Protein AF-0000000082329915 (afdb_homodimer)

Sequence (850 aa):
MDEELIDSGDLSIARKSVLPGTGFFLPDTLEEDVEDEQAAAALEGAEVAVVADPDADGLACVALLREAYDDVRNVPEPDAADEDDESDGDEADTPIEATDAADAVDDADADAVAAGLAAEAVDPLEEPEPTPHEVALLPASPHDVEDALARVAEFGDEGIDLYVCDLAPDKYEYVEEELEAALETADRVSWYDHHQWNDEVAQSVRDAGVDLVVGDSDEECSADVVYRSLEYDFSPMYEELAAVTRDHDLWLREDPRSDDLADYAYWTDPAEYVEVVREYGVDLPEWVREFLAERREEKQALIDQALGRAEFREIGGYTVGVTYGRCSQNEVAEGMRERGADASVVVKPAGSASIRGTDEFDRCHEVAGKVNGGGHPKAAGCKPDIYDDMLDFATHWTSRGAVTKQVILDAFREVVADGSEDGDDMDEELIDSGDLSIARKSVLPGTGFFLPDTLEEDVEDEQAAAALEGAEVAVVADPDADGLACVALLREAYDDVRNVPEPDAADEDDESDGDEADTPIEATDAADAVDDADADAVAAGLAAEAVDPLEEPEPTPHEVALLPASPHDVEDALARVAEFGDEGIDLYVCDLAPDKYEYVEEELEAALETADRVSWYDHHQWNDEVAQSVRDAGVDLVVGDSDEECSADVVYRSLEYDFSPMYEELAAVTRDHDLWLREDPRSDDLADYAYWTDPAEYVEVVREYGVDLPEWVREFLAERREEKQALIDQALGRAEFREIGGYTVGVTYGRCSQNEVAEGMRERGADASVVVKPAGSASIRGTDEFDRCHEVAGKVNGGGHPKAAGCKPDIYDDMLDFATHWTSRGAVTKQVILDAFREVVADGSEDGDD

Nearest PDB structures (foldseek):
  6mtz-assembly1_A  TM=4.105E-01  e=7.850E-11  Helicobacter pylori G27
  6mtz-assembly2_B  TM=3.647E-01  e=7.429E-11  Helicobacter pylori G27
  1fdz-assembly1_C  TM=3.682E-01  e=6.324E-01  Escherichia coli
  4kl0-assembly1_A  TM=2.329E-01  e=7.461E-01  Xanthomonas oryzae pv. oryzae KACC 10331
  4p5f-assembly1_A  TM=3.382E-01  e=2.958E+00  Xanthomonas oryzae pv. oryzae KACC 10331

Foldseek 3Di:
DPLVVQDLVPDDLLQNWLAAHSVLPDDPVVLLVLLLQQLLLLQVQAQAEEEFALFLQRLLLLLVVCVQVVKDFDADDQDPPPPPDPPPPPPDPPPPDPPDPLDDPPDCPDVVVSCVVQVSQDDSPDRHHHDSTNYGYRYDALQCSLVSLQSCLVNHAAAHEYEYFAYAHPALVSNVVSPLSSVRRHVAYEYFFADDYDPVNQVVCVVSVYNYDYHHNQPFGRLVRSVVVRPDDDPVLSVQLRVLCRCVSNSVPPDPLNVLSRQLSRNHDSVNSSSQCSVQNSNGDPSSVVVSVVVVVSQVSSLVSFLVQWDWDDALNFIEIETFTDHDPVSSQVVVVVVPHQKYWYAYLSQKIKIAGDPNFQCRQQLQVQAAWGDGRGIIMHGHPPDDDVVSSVCCSVVRNVVVVVSSVVSVNVVSVVVVVVVVD/DPLVVQDLVPDDLLQNWLADHSVLPDDPVVLLVLLLQQLLLLQVQAQAEEEFALFLQRLLLLLLVCVQVVKDFDADDQDPPPPPDPPPPPDPPDPPDPDDPLDDPFDCPPVVVVVVVFASQDDSPDRHHHDSTNYGYRYDALQCSLVSLQSCLVNHAAAHEYEYFAYAHPALVSNVVSPLSSVRRHNAYEYFFADDYDPVNQVVCVVSPYNYDYHHNQPAGRLVRSVVVDPGDDPVLSVQLRVLCRCVSNSVCPDVLNVLSRQLSRHHDSVNSSSQCSVQNSNGDPSSVVVSVVVVVSQVSSLVSFLVQWDWDDALNFIEIETFTDHDPVSNQVVVVVVPGQKYWYAYLSQKIKIAGDPNFQCRQQLQVQAAWGGGRGIIMHGHPPDDDVVSSVCCSVVRNVVVVVSSVVSVNVVSVVVVVVVVD

Secondary structure (DSSP, 8-state):
--GGGG-GGGS-HHHHTTS--GGGGS-HHHHHHHHHHHHHHHHTT-SEEEEE-SSHHHHHHHHHHHHHTTPPP-PPPP-------------------------------STTTTTTTGGGSS-TTSPPPPPS-SEEEEE--TTSHHHHHHHHHHHSPTTEEEEEES---S-GGGTHHHHHHHHHHEEEEEEEE-SPPPHHHHHHHHHTT-EEEE--TTT--HHHHHHHHS-----HHHHHHHHHHHHHHTT----THHHHHHHHHHHS-HHHHHHHHHHHTTS--HHHHHHHHHHHHHHHHHHHHHHHT-EEEEETTEEEEEEESSS-HHHHHHHHHHTT-SEEEEE-TTS-EEEE--SS---HHHHHHHTTEEEETTEEEE--S---SHHHHHHHHHTTSHHHHHHHHHHHHHHHHHHHHHH--/--GGGG-GGGS-HHHHTTS--GGGGS-HHHHHHHHHHHHHHHHTT-SEEEEE-SSHHHHHHHHHHHHHTT----PPPP------------------------------TTHHHHT----TTS-TTSPPPPPS-SEEEEE--TTSHHHHHHHHHHHSPTTEE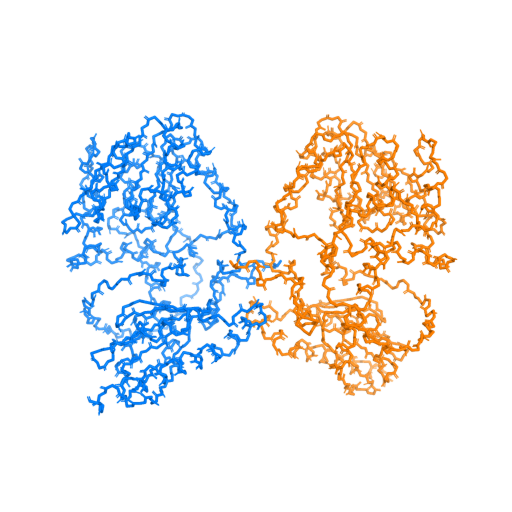EEEES---S-GGGTHHHHHHHHHHEEEEEEEE-SPPPHHHHHHHHHTT-EEEE--TTT--HHHHHHHHS-----HHHHHHHHHHHHHHTT----THHHHHHHHHHHS-HHHHHHHHHHHTTS--HHHHHHHHHHHHHHHHHHHHHHHT-EEEEETTEEEEEEESSS-HHHHHHHHHHTT-SEEEEE-TTS-EEEE--SS---HHHHHHHTTEEEETTEEEE--S---SHHHHHHHHHTTSHHHHHHHHHHHHHHHHHHHHHH--

Organism: NCBI:txid2816475

Structure (mmCIF, N/CA/C/O backbone):
data_AF-0000000082329915-model_v1
#
loop_
_entity.id
_entity.type
_entity.pdbx_description
1 polymer Phosphohydrolase
#
loop_
_atom_site.group_PDB
_atom_site.id
_atom_site.type_symbol
_atom_site.label_atom_id
_atom_site.label_alt_id
_atom_site.label_comp_id
_atom_site.label_asym_id
_atom_site.label_entity_id
_atom_site.label_seq_id
_atom_site.pdbx_PDB_ins_code
_atom_site.Cartn_x
_atom_site.Cartn_y
_atom_site.Cartn_z
_atom_site.occupancy
_atom_site.B_iso_or_equiv
_atom_site.auth_seq_id
_atom_site.auth_comp_id
_atom_site.auth_asym_id
_atom_site.auth_atom_id
_atom_site.pdbx_PDB_model_num
ATOM 1 N N . MET A 1 1 ? -2.35 -3.127 -6.32 1 79.88 1 MET A N 1
ATOM 2 C CA . MET A 1 1 ? -3.621 -2.43 -6.148 1 79.88 1 MET A CA 1
ATOM 3 C C . MET A 1 1 ? -3.711 -1.225 -7.082 1 79.88 1 MET A C 1
ATOM 5 O O . MET A 1 1 ? -2.746 -0.473 -7.223 1 79.88 1 MET A O 1
ATOM 9 N N . ASP A 1 2 ? -4.809 -1.153 -7.758 1 84 2 ASP A N 1
ATOM 10 C CA . ASP A 1 2 ? -5.094 0.047 -8.539 1 84 2 ASP A CA 1
ATOM 11 C C . ASP A 1 2 ? -5.078 1.293 -7.656 1 84 2 ASP A C 1
ATOM 13 O O . ASP A 1 2 ? -5.879 1.411 -6.727 1 84 2 ASP A O 1
ATOM 17 N N . GLU A 1 3 ? -4.145 2.193 -7.957 1 86.5 3 GLU A N 1
ATOM 18 C CA . GLU A 1 3 ? -3.965 3.383 -7.129 1 86.5 3 GLU A CA 1
ATOM 19 C C . GLU A 1 3 ? -5.238 4.227 -7.094 1 86.5 3 GLU A C 1
ATOM 21 O O . GLU A 1 3 ? -5.445 5 -6.16 1 86.5 3 GLU A O 1
ATOM 26 N N . GLU A 1 4 ? -6.02 4.078 -8.109 1 88.44 4 GLU A N 1
ATOM 27 C CA . GLU A 1 4 ? -7.27 4.832 -8.156 1 88.44 4 GLU A CA 1
ATOM 28 C C . GLU A 1 4 ? -8.188 4.449 -7 1 88.44 4 GLU A C 1
ATOM 30 O O . GLU A 1 4 ? -9.016 5.258 -6.566 1 88.44 4 GLU A O 1
ATOM 35 N N . LEU A 1 5 ? -7.965 3.25 -6.449 1 92.56 5 LEU A N 1
ATOM 36 C CA . LEU A 1 5 ? -8.812 2.74 -5.379 1 92.56 5 LEU A CA 1
ATOM 37 C C . LEU A 1 5 ? -8.594 3.525 -4.09 1 92.56 5 LEU A C 1
ATOM 39 O O . LEU A 1 5 ? -9.477 3.572 -3.227 1 92.56 5 LEU A O 1
ATOM 43 N N . ILE A 1 6 ? -7.426 4.125 -4.016 1 91.12 6 ILE A N 1
ATOM 44 C CA . ILE A 1 6 ? -7.098 4.762 -2.744 1 91.12 6 ILE A CA 1
ATOM 45 C C . ILE A 1 6 ? -6.91 6.266 -2.951 1 91.12 6 ILE A C 1
ATOM 47 O O . ILE A 1 6 ? -6.496 6.977 -2.033 1 91.12 6 ILE A O 1
ATOM 51 N N . ASP A 1 7 ? -7.25 6.688 -4.18 1 87.81 7 ASP A N 1
ATOM 52 C CA . ASP A 1 7 ? -7.156 8.117 -4.473 1 87.81 7 ASP A CA 1
ATOM 53 C C . ASP A 1 7 ? -8.312 8.883 -3.832 1 87.81 7 ASP A C 1
ATOM 55 O O . ASP A 1 7 ? -9.453 8.797 -4.289 1 87.81 7 ASP A O 1
ATOM 59 N N . SER A 1 8 ? -8.039 9.641 -2.895 1 82.56 8 SER A N 1
ATOM 60 C CA . SER A 1 8 ? -9.062 10.359 -2.15 1 82.56 8 SER A CA 1
ATOM 61 C C . SER A 1 8 ? -9.562 11.57 -2.936 1 82.56 8 SER A C 1
ATOM 63 O O . SER A 1 8 ? -10.633 12.102 -2.643 1 82.56 8 SER A O 1
ATOM 65 N N . GLY A 1 9 ? -8.812 12.047 -3.895 1 81.81 9 GLY A N 1
ATOM 66 C CA . GLY A 1 9 ? -9.172 13.242 -4.645 1 81.81 9 GLY A CA 1
ATOM 67 C C . GLY A 1 9 ? -10.398 13.047 -5.52 1 81.81 9 GLY A C 1
ATOM 68 O O . GLY A 1 9 ? -11.117 14 -5.809 1 81.81 9 GLY A O 1
ATOM 69 N N . ASP A 1 10 ? -10.719 11.844 -5.875 1 81.75 10 ASP A N 1
ATOM 70 C CA . ASP A 1 10 ? -11.789 11.578 -6.832 1 81.75 10 ASP A CA 1
ATOM 71 C C . ASP A 1 10 ? -13.047 11.086 -6.125 1 81.75 10 ASP A C 1
ATOM 73 O O . ASP A 1 10 ? -14.07 10.836 -6.766 1 81.75 10 ASP A O 1
ATOM 77 N N . LEU A 1 11 ? -12.992 11.109 -4.84 1 91 11 LEU A N 1
ATOM 78 C CA . LEU A 1 11 ? -14.133 10.602 -4.09 1 91 11 LEU A CA 1
ATOM 79 C C . LEU A 1 11 ? -15.203 11.68 -3.934 1 91 11 LEU A C 1
ATOM 81 O O . LEU A 1 11 ? -14.883 12.867 -3.789 1 91 11 LEU A O 1
ATOM 85 N N . SER A 1 12 ? -16.453 11.242 -3.943 1 94.5 12 SER A N 1
ATOM 86 C CA . SER A 1 12 ? -17.531 12.133 -3.514 1 94.5 12 SER A CA 1
ATOM 87 C C . SER A 1 12 ? -17.359 12.531 -2.051 1 94.5 12 SER A C 1
ATOM 89 O O . SER A 1 12 ? -16.672 11.844 -1.288 1 94.5 12 SER A O 1
ATOM 91 N N . ILE A 1 13 ? -17.922 13.648 -1.677 1 94.69 13 ILE A N 1
ATOM 92 C CA . ILE A 1 13 ? -17.844 14.148 -0.308 1 94.69 13 ILE A CA 1
ATOM 93 C C . ILE A 1 13 ? -18.344 13.078 0.661 1 94.69 13 ILE A C 1
ATOM 95 O O . ILE A 1 13 ? -17.734 12.859 1.718 1 94.69 13 ILE A O 1
ATOM 99 N N . ALA A 1 14 ? -19.438 12.414 0.296 1 95.88 14 ALA A N 1
ATOM 100 C CA . ALA A 1 14 ? -20.016 11.375 1.143 1 95.88 14 ALA A CA 1
ATOM 101 C C . ALA A 1 14 ? -19.031 10.242 1.387 1 95.88 14 ALA A C 1
ATOM 103 O O . ALA A 1 14 ? -18.844 9.805 2.525 1 95.88 14 ALA A O 1
ATOM 104 N N . ARG A 1 15 ? -18.375 9.812 0.353 1 95.88 15 ARG A N 1
ATOM 105 C CA . ARG A 1 15 ? -17.438 8.703 0.479 1 95.88 15 ARG A CA 1
ATOM 106 C C . ARG A 1 15 ? -16.125 9.156 1.126 1 95.88 15 ARG A C 1
ATOM 108 O O . ARG A 1 15 ? -15.539 8.43 1.931 1 95.88 15 ARG A O 1
ATOM 115 N N . LYS A 1 16 ? -15.711 10.359 0.757 1 94.88 16 LYS A N 1
ATOM 116 C CA . LYS A 1 16 ? -14.516 10.953 1.362 1 94.88 16 LYS A CA 1
ATOM 117 C C . LYS A 1 16 ? -14.656 11.047 2.879 1 94.88 16 LYS A C 1
ATOM 119 O O . LYS A 1 16 ? -13.68 10.883 3.611 1 94.88 16 LYS A O 1
ATOM 124 N N . SER A 1 17 ? -15.867 11.258 3.357 1 96.88 17 SER A N 1
ATOM 125 C CA . SER A 1 17 ? -16.125 11.477 4.777 1 96.88 17 SER A CA 1
ATOM 126 C C . SER A 1 17 ? -16.031 10.172 5.562 1 96.88 17 SER A C 1
ATOM 128 O O . SER A 1 17 ? -15.93 10.188 6.789 1 96.88 17 SER A O 1
ATOM 130 N N . VAL A 1 18 ? -16.031 8.992 4.859 1 97.56 18 VAL A N 1
ATOM 131 C CA . VAL A 1 18 ? -16.156 7.754 5.625 1 97.56 18 VAL A CA 1
ATOM 132 C C . VAL A 1 18 ? -14.922 6.879 5.391 1 97.56 18 VAL A C 1
ATOM 134 O O . VAL A 1 18 ? -14.812 5.781 5.938 1 97.56 18 VAL A O 1
ATOM 137 N N . LEU A 1 19 ? -13.938 7.324 4.582 1 96.75 19 LEU A N 1
ATOM 138 C CA . LEU A 1 19 ? -12.703 6.602 4.297 1 96.75 19 LEU A CA 1
ATOM 139 C C . LEU A 1 19 ? -11.484 7.41 4.734 1 96.75 19 LEU A C 1
ATOM 141 O O . LEU A 1 19 ? -11.539 8.641 4.789 1 96.75 19 LEU A O 1
ATOM 145 N N . PRO A 1 20 ? -10.438 6.672 5.121 1 95.19 20 PRO A N 1
ATOM 146 C CA . PRO A 1 20 ? -9.195 7.402 5.371 1 95.19 20 PRO A CA 1
ATOM 147 C C . PRO A 1 20 ? -8.57 7.953 4.094 1 95.19 20 PRO A C 1
ATOM 149 O O . PRO A 1 20 ? -9.031 7.652 2.992 1 95.19 20 PRO A O 1
ATOM 152 N N . GLY A 1 21 ? -7.617 8.852 4.266 1 91.38 21 GLY A N 1
ATOM 153 C CA . GLY A 1 21 ? -6.895 9.391 3.125 1 91.38 21 GLY A CA 1
ATOM 154 C C . GLY A 1 21 ? -5.938 8.391 2.498 1 91.38 21 GLY A C 1
ATOM 155 O O . GLY A 1 21 ? -5.715 7.312 3.043 1 91.38 21 GLY A O 1
ATOM 156 N N . THR A 1 22 ? -5.367 8.734 1.358 1 88.94 22 THR A N 1
ATOM 157 C CA . THR A 1 22 ? -4.477 7.891 0.568 1 88.94 22 THR A CA 1
ATOM 158 C C . THR A 1 22 ? -3.307 7.398 1.413 1 88.94 22 THR A C 1
ATOM 160 O O . THR A 1 22 ? -2.887 6.246 1.288 1 88.94 22 THR A O 1
ATOM 163 N N . GLY A 1 23 ? -2.785 8.289 2.297 1 87.38 23 GLY A N 1
ATOM 164 C CA . GLY A 1 23 ? -1.623 7.953 3.105 1 87.38 23 GLY A CA 1
ATOM 165 C C . GLY A 1 23 ? -1.855 6.77 4.023 1 87.38 23 GLY A C 1
ATOM 166 O O . GLY A 1 23 ? -0.917 6.047 4.363 1 87.38 23 GLY A O 1
ATOM 167 N N . PHE A 1 24 ? -3.072 6.488 4.352 1 92.06 24 PHE A N 1
ATOM 168 C CA . PHE A 1 24 ? -3.418 5.375 5.227 1 92.06 24 PHE A CA 1
ATOM 169 C C . PHE A 1 24 ? -3.064 4.043 4.578 1 92.06 24 PHE A C 1
ATOM 171 O O . PHE A 1 24 ? -2.707 3.086 5.266 1 92.06 24 PHE A O 1
ATOM 178 N N . PHE A 1 25 ? -3.178 4.012 3.342 1 91.31 25 PHE A N 1
ATOM 179 C CA . PHE A 1 25 ? -3.096 2.746 2.623 1 91.31 25 PHE A CA 1
ATOM 180 C C . PHE A 1 25 ? -1.666 2.467 2.178 1 91.31 25 PHE A C 1
ATOM 182 O O . PHE A 1 25 ? -1.396 1.446 1.539 1 91.31 25 PHE A O 1
ATOM 189 N N . LEU A 1 26 ? -0.802 3.289 2.479 1 87.81 26 LEU A N 1
ATOM 190 C CA . LEU A 1 26 ? 0.6 3.08 2.135 1 87.81 26 LEU A CA 1
ATOM 191 C C . LEU A 1 26 ? 1.368 2.488 3.311 1 87.81 26 LEU A C 1
ATOM 193 O O . LEU A 1 26 ? 1.384 3.066 4.402 1 87.81 26 LEU A O 1
ATOM 197 N N . PRO A 1 27 ? 1.946 1.366 3.041 1 86.94 27 PRO A N 1
ATOM 198 C CA . PRO A 1 27 ? 2.77 0.795 4.109 1 86.94 27 PRO A CA 1
ATOM 199 C C . PRO A 1 27 ? 3.869 1.744 4.578 1 86.94 27 PRO A C 1
ATOM 201 O O . PRO A 1 27 ? 4.461 2.461 3.768 1 86.94 27 PRO A O 1
ATOM 204 N N . ASP A 1 28 ? 4.188 1.695 5.832 1 84.62 28 ASP A N 1
ATOM 205 C CA . ASP A 1 28 ? 5.129 2.627 6.441 1 84.62 28 ASP A CA 1
ATOM 206 C C . ASP A 1 28 ? 6.504 2.533 5.781 1 84.62 28 ASP A C 1
ATOM 208 O O . ASP A 1 28 ? 7.145 3.555 5.527 1 84.62 28 ASP A O 1
ATOM 212 N N . THR A 1 29 ? 6.938 1.317 5.52 1 81.94 29 THR A N 1
ATOM 213 C CA . THR A 1 29 ? 8.242 1.113 4.906 1 81.94 29 THR A CA 1
ATOM 214 C C . THR A 1 29 ? 8.297 1.748 3.52 1 81.94 29 THR A C 1
ATOM 216 O O . THR A 1 29 ? 9.312 2.338 3.139 1 81.94 29 THR A O 1
ATOM 219 N N . LEU A 1 30 ? 7.23 1.647 2.869 1 81.75 30 LEU A N 1
ATOM 220 C CA . LEU A 1 30 ? 7.188 2.215 1.526 1 81.75 30 LEU A CA 1
ATOM 221 C C . LEU A 1 30 ? 7.113 3.738 1.582 1 81.75 30 LEU A C 1
ATOM 223 O O . LEU A 1 30 ? 7.711 4.422 0.747 1 81.75 30 LEU A O 1
ATOM 227 N N . GLU A 1 31 ? 6.41 4.219 2.506 1 83.62 31 GLU A N 1
ATOM 228 C CA . GLU A 1 31 ? 6.359 5.664 2.691 1 83.62 31 GLU A CA 1
ATOM 229 C C . GLU A 1 31 ? 7.75 6.234 2.961 1 83.62 31 GLU A C 1
ATOM 231 O O . GLU A 1 31 ? 8.109 7.281 2.42 1 83.62 31 GLU A O 1
ATOM 236 N N . GLU A 1 32 ? 8.5 5.562 3.773 1 84.62 32 GLU A N 1
ATOM 237 C CA . GLU A 1 32 ? 9.859 5.996 4.078 1 84.62 32 GLU A CA 1
ATOM 238 C C . GLU A 1 32 ? 10.734 5.996 2.826 1 84.62 32 GLU A C 1
ATOM 240 O O . GLU A 1 32 ? 11.531 6.91 2.623 1 84.62 32 GLU A O 1
ATOM 245 N N . ASP A 1 33 ? 10.562 4.988 2.029 1 83 33 ASP A N 1
ATOM 246 C CA . ASP A 1 33 ? 11.32 4.902 0.786 1 83 33 ASP A CA 1
ATOM 247 C C . ASP A 1 33 ? 10.977 6.062 -0.148 1 83 33 ASP A C 1
ATOM 249 O O . ASP A 1 33 ? 11.867 6.629 -0.79 1 83 33 ASP A O 1
ATOM 253 N N . VAL A 1 34 ? 9.719 6.336 -0.149 1 83.75 34 VAL A N 1
ATOM 254 C CA . VAL A 1 34 ? 9.266 7.434 -0.999 1 83.75 34 VAL A CA 1
ATOM 255 C C . VAL A 1 34 ? 9.844 8.75 -0.496 1 83.75 34 VAL A C 1
ATOM 257 O O . VAL A 1 34 ? 10.297 9.578 -1.289 1 83.75 34 VAL A O 1
ATOM 260 N N . GLU A 1 35 ? 9.805 8.898 0.736 1 88.38 35 GLU A N 1
ATOM 261 C CA . GLU A 1 35 ? 10.352 10.117 1.322 1 88.38 35 GLU A CA 1
ATOM 262 C C . GLU A 1 35 ? 11.844 10.242 1.057 1 88.38 35 GLU A C 1
ATOM 264 O O . GLU A 1 35 ? 12.352 11.344 0.818 1 88.38 35 GLU A O 1
ATOM 269 N N . ASP A 1 36 ? 12.57 9.133 1.124 1 90 36 ASP A N 1
ATOM 270 C CA . ASP A 1 36 ? 13.992 9.133 0.809 1 90 36 ASP A CA 1
ATOM 271 C C . ASP A 1 36 ? 14.234 9.547 -0.642 1 90 36 ASP A C 1
ATOM 273 O O . ASP A 1 36 ? 15.125 10.352 -0.922 1 90 36 ASP A O 1
ATOM 277 N N . GLU A 1 37 ? 13.438 8.977 -1.464 1 86.75 37 GLU A N 1
ATOM 278 C CA . GLU A 1 37 ? 13.586 9.297 -2.881 1 86.75 37 GLU A CA 1
ATOM 279 C C . GLU A 1 37 ? 13.281 10.766 -3.15 1 86.75 37 GLU A C 1
ATOM 281 O O . GLU A 1 37 ? 13.953 11.406 -3.961 1 86.75 37 GLU A O 1
ATOM 286 N N . GLN A 1 38 ? 12.242 11.234 -2.521 1 90.25 38 GLN A N 1
ATOM 287 C CA . GLN A 1 38 ? 11.883 12.641 -2.672 1 90.25 38 GLN A CA 1
ATOM 288 C C . GLN A 1 38 ? 12.992 13.555 -2.16 1 90.25 38 GLN A C 1
ATOM 290 O O . GLN A 1 38 ? 13.312 14.562 -2.789 1 90.25 38 GLN A O 1
ATOM 295 N N . ALA A 1 39 ? 13.578 13.203 -1.067 1 94.19 39 ALA A N 1
ATOM 296 C CA . ALA A 1 39 ? 14.672 13.992 -0.498 1 94.19 39 ALA A CA 1
ATOM 297 C C . ALA A 1 39 ? 15.898 13.977 -1.414 1 94.19 39 ALA A C 1
ATOM 299 O O . ALA A 1 39 ? 16.516 15.016 -1.648 1 94.19 39 ALA A O 1
ATOM 300 N N . ALA A 1 40 ? 16.188 12.789 -1.901 1 93.56 40 ALA A N 1
ATOM 301 C CA . ALA A 1 40 ? 17.328 12.664 -2.814 1 93.56 40 ALA A CA 1
ATOM 302 C C . ALA A 1 40 ? 17.125 13.539 -4.055 1 93.56 40 ALA A C 1
ATOM 304 O O . ALA A 1 40 ? 18.062 14.227 -4.488 1 93.56 40 ALA A O 1
ATOM 305 N N . ALA A 1 41 ? 15.969 13.484 -4.57 1 92 41 ALA A N 1
ATOM 306 C CA . ALA A 1 41 ? 15.656 14.281 -5.758 1 92 41 ALA A CA 1
ATOM 307 C C . ALA A 1 41 ? 15.75 15.773 -5.453 1 92 41 ALA A C 1
ATOM 309 O O . ALA A 1 41 ? 16.266 16.547 -6.262 1 92 41 ALA A O 1
ATOM 310 N N . ALA A 1 42 ? 15.219 16.203 -4.336 1 94.19 42 ALA A N 1
ATOM 311 C CA . ALA A 1 42 ? 15.219 17.609 -3.945 1 94.19 42 ALA A CA 1
ATOM 312 C C . ALA A 1 42 ? 16.641 18.125 -3.715 1 94.19 42 ALA A C 1
ATOM 314 O O . ALA A 1 42 ? 16.953 19.281 -4.02 1 94.19 42 ALA A O 1
ATOM 315 N N . LEU A 1 43 ? 17.531 17.219 -3.23 1 96.5 43 LEU A N 1
ATOM 316 C CA . LEU A 1 43 ? 18.859 17.641 -2.795 1 96.5 43 LEU A CA 1
ATOM 317 C C . LEU A 1 43 ? 19.859 17.531 -3.938 1 96.5 43 LEU A C 1
ATOM 319 O O . LEU A 1 43 ? 20.984 18.062 -3.842 1 96.5 43 LEU A O 1
ATOM 323 N N . GLU A 1 44 ? 19.422 16.828 -4.945 1 93.44 44 GLU A N 1
ATOM 324 C CA . GLU A 1 44 ? 20.328 16.688 -6.074 1 93.44 44 GLU A CA 1
ATOM 325 C C . GLU A 1 44 ? 20.734 18.047 -6.637 1 93.44 44 GLU A C 1
ATOM 327 O O . GLU A 1 44 ? 19.891 18.781 -7.168 1 93.44 44 GLU A O 1
ATOM 332 N N . GLY A 1 45 ? 21.969 18.406 -6.516 1 92.94 45 GLY A N 1
ATOM 333 C CA . GLY A 1 45 ? 22.484 19.656 -7.051 1 92.94 45 GLY A CA 1
ATOM 334 C C . GLY A 1 45 ? 22.172 20.859 -6.172 1 92.94 45 GLY A C 1
ATOM 335 O O . GLY A 1 45 ? 22.422 22 -6.551 1 92.94 45 GLY A O 1
ATOM 336 N N . ALA A 1 46 ? 21.641 20.672 -5.012 1 96.19 46 ALA A N 1
ATOM 337 C CA . ALA A 1 46 ? 21.281 21.766 -4.109 1 96.19 46 ALA A CA 1
ATOM 338 C C . ALA A 1 46 ? 22.5 22.312 -3.396 1 96.19 46 ALA A C 1
ATOM 340 O O . ALA A 1 46 ? 23.406 21.562 -3.02 1 96.19 46 ALA A O 1
ATOM 341 N N . GLU A 1 47 ? 22.516 23.578 -3.193 1 97.19 47 GLU A N 1
ATOM 342 C CA . GLU A 1 47 ? 23.578 24.234 -2.426 1 97.19 47 GLU A CA 1
ATOM 343 C C . GLU A 1 47 ? 23.141 24.484 -0.982 1 97.19 47 GLU A C 1
ATOM 345 O O . GLU A 1 47 ? 23.984 24.641 -0.094 1 97.19 47 GLU A O 1
ATOM 350 N N . VAL A 1 48 ? 21.891 24.578 -0.861 1 98.25 48 VAL A N 1
ATOM 351 C CA . VAL A 1 48 ? 21.281 24.828 0.444 1 98.25 48 VAL A CA 1
ATOM 352 C C . VAL A 1 48 ? 20.172 23.828 0.705 1 98.25 48 VAL A C 1
ATOM 354 O O . VAL A 1 48 ? 19.406 23.484 -0.2 1 98.25 48 VAL A O 1
ATOM 357 N N . ALA A 1 49 ? 20.094 23.25 1.891 1 98.5 49 ALA A N 1
ATOM 358 C CA . ALA A 1 49 ? 18.969 22.438 2.363 1 98.5 49 ALA A CA 1
ATOM 359 C C . ALA A 1 49 ? 18.219 23.125 3.492 1 98.5 49 ALA A C 1
ATOM 361 O O . ALA A 1 49 ? 18.844 23.656 4.418 1 98.5 49 ALA A O 1
ATOM 362 N N . VAL A 1 50 ? 16.953 23.172 3.416 1 98.75 50 VAL A N 1
ATOM 363 C CA . VAL A 1 50 ? 16.125 23.734 4.477 1 98.75 50 VAL A CA 1
ATOM 364 C C . VAL A 1 50 ? 15.164 22.672 5.008 1 98.75 50 VAL A C 1
ATOM 366 O O . VAL A 1 50 ? 14.242 22.25 4.305 1 98.75 50 VAL A O 1
ATOM 369 N N . VAL A 1 51 ? 15.367 22.219 6.195 1 98.62 51 VAL A N 1
ATOM 370 C CA . VAL A 1 51 ? 14.422 21.375 6.918 1 98.62 51 VAL A CA 1
ATOM 371 C C . VAL A 1 51 ? 13.406 22.25 7.648 1 98.62 51 VAL A C 1
ATOM 373 O O . VAL A 1 51 ? 13.766 22.984 8.562 1 98.62 51 VAL A O 1
ATOM 376 N N . ALA A 1 52 ? 12.164 22.156 7.273 1 98.5 52 ALA A N 1
ATOM 377 C CA . ALA A 1 52 ? 11.195 23.109 7.828 1 98.5 52 ALA A CA 1
ATOM 378 C C . ALA A 1 52 ? 9.852 22.438 8.078 1 98.5 52 ALA A C 1
ATOM 380 O O . ALA A 1 52 ? 9.477 21.5 7.379 1 98.5 52 ALA A O 1
ATOM 381 N N . ASP A 1 53 ? 9.18 22.859 9.141 1 97.44 53 ASP A N 1
ATOM 382 C CA . ASP A 1 53 ? 7.777 22.5 9.336 1 97.44 53 ASP A CA 1
ATOM 383 C C . ASP A 1 53 ? 6.914 23.016 8.188 1 97.44 53 ASP A C 1
ATOM 385 O O . ASP A 1 53 ? 6.984 24.188 7.832 1 97.44 53 ASP A O 1
ATOM 389 N N . PRO A 1 54 ? 6.16 22.141 7.566 1 96.56 54 PRO A N 1
ATOM 390 C CA . PRO A 1 54 ? 5.426 22.562 6.371 1 96.56 54 PRO A CA 1
ATOM 391 C C . PRO A 1 54 ? 4.113 23.266 6.707 1 96.56 54 PRO A C 1
ATOM 393 O O . PRO A 1 54 ? 3.078 22.969 6.109 1 96.56 54 PRO A O 1
ATOM 396 N N . ASP A 1 55 ? 4.086 24.172 7.648 1 96.44 55 ASP A N 1
ATOM 397 C CA . ASP A 1 55 ? 3.006 25.141 7.855 1 96.44 55 ASP A CA 1
ATOM 398 C C . ASP A 1 55 ? 3.383 26.516 7.316 1 96.44 55 ASP A C 1
ATOM 400 O O . ASP A 1 55 ? 4.422 26.672 6.672 1 96.44 55 ASP A O 1
ATOM 404 N N . ALA A 1 56 ? 2.508 27.469 7.488 1 98.06 56 ALA A N 1
ATOM 405 C CA . ALA A 1 56 ? 2.727 28.781 6.891 1 98.06 56 ALA A CA 1
ATOM 406 C C . ALA A 1 56 ? 4.02 29.422 7.406 1 98.06 56 ALA A C 1
ATOM 408 O O . ALA A 1 56 ? 4.773 30.016 6.641 1 98.06 56 ALA A O 1
ATOM 409 N N . ASP A 1 57 ? 4.262 29.25 8.68 1 98.44 57 ASP A N 1
ATOM 410 C CA . ASP A 1 57 ? 5.438 29.859 9.305 1 98.44 57 ASP A CA 1
ATOM 411 C C . ASP A 1 57 ? 6.723 29.234 8.766 1 98.44 57 ASP A C 1
ATOM 413 O O . ASP A 1 57 ? 7.598 29.953 8.266 1 98.44 57 ASP A O 1
ATOM 417 N N . GLY A 1 58 ? 6.809 27.875 8.82 1 98.56 58 GLY A N 1
ATOM 418 C CA . GLY A 1 58 ? 7.992 27.203 8.297 1 98.56 58 GLY A CA 1
ATOM 419 C C . GLY A 1 58 ? 8.211 27.453 6.816 1 98.56 58 GLY A C 1
ATOM 420 O O . GLY A 1 58 ? 9.344 27.641 6.379 1 98.56 58 GLY A O 1
ATOM 421 N N . LEU A 1 59 ? 7.195 27.469 6.07 1 98.56 59 LEU A N 1
ATOM 422 C CA . LEU A 1 59 ? 7.316 27.641 4.629 1 98.56 59 LEU A CA 1
ATOM 423 C C . LEU A 1 59 ? 7.66 29.078 4.277 1 98.56 59 LEU A C 1
ATOM 425 O O . LEU A 1 59 ? 8.305 29.344 3.26 1 98.56 59 LEU A O 1
ATOM 429 N N . ALA A 1 60 ? 7.203 30.047 5.09 1 98.75 60 ALA A N 1
ATOM 430 C CA . ALA A 1 60 ? 7.637 31.422 4.91 1 98.75 60 ALA A CA 1
ATOM 431 C C . ALA A 1 60 ? 9.148 31.547 5.09 1 98.75 60 ALA A C 1
ATOM 433 O O . ALA A 1 60 ? 9.797 32.344 4.391 1 98.75 60 ALA A O 1
ATOM 434 N N . CYS A 1 61 ? 9.695 30.812 6.051 1 98.81 61 CYS A N 1
ATOM 435 C CA . CYS A 1 61 ? 11.148 30.781 6.219 1 98.81 61 CYS A CA 1
ATOM 436 C C . CYS A 1 61 ? 11.836 30.359 4.93 1 98.81 61 CYS A C 1
ATOM 438 O O . CYS A 1 61 ? 12.828 30.969 4.52 1 98.81 61 CYS A O 1
ATOM 440 N N . VAL A 1 62 ? 11.297 29.312 4.332 1 98.62 62 VAL A N 1
ATOM 441 C CA . VAL A 1 62 ? 11.867 28.781 3.096 1 98.62 62 VAL A CA 1
ATOM 442 C C . VAL A 1 62 ? 11.812 29.844 2.008 1 98.62 62 VAL A C 1
ATOM 444 O O . VAL A 1 62 ? 12.773 30.031 1.256 1 98.62 62 VAL A O 1
ATOM 447 N N . ALA A 1 63 ? 10.711 30.562 1.902 1 98.56 63 ALA A N 1
ATOM 448 C CA . ALA A 1 63 ? 10.562 31.641 0.921 1 98.56 63 ALA A CA 1
ATOM 449 C C . ALA A 1 63 ? 11.625 32.719 1.115 1 98.56 63 ALA A C 1
ATOM 451 O O . ALA A 1 63 ? 12.227 33.188 0.147 1 98.56 63 ALA A O 1
ATOM 452 N N . LEU A 1 64 ? 11.852 33.125 2.332 1 98.69 64 LEU A N 1
ATOM 453 C CA . LEU A 1 64 ? 12.852 34.156 2.652 1 98.69 64 LEU A CA 1
ATOM 454 C C . LEU A 1 64 ? 14.25 33.656 2.275 1 98.69 64 LEU A C 1
ATOM 456 O O . LEU A 1 64 ? 15.039 34.438 1.703 1 98.69 64 LEU A O 1
ATOM 460 N N . LEU A 1 65 ? 14.539 32.406 2.578 1 98.56 65 LEU A N 1
ATOM 461 C CA . LEU A 1 65 ? 15.852 31.844 2.258 1 98.56 65 LEU A CA 1
ATOM 462 C C . LEU A 1 65 ? 16.047 31.781 0.748 1 98.56 65 LEU A C 1
ATOM 464 O O . LEU A 1 65 ? 17.125 32.125 0.248 1 98.56 65 LEU A O 1
ATOM 468 N N . ARG A 1 66 ? 15.023 31.281 0.046 1 98.12 66 ARG A N 1
ATOM 469 C CA . ARG A 1 66 ? 15.133 31.25 -1.408 1 98.12 66 ARG A CA 1
ATOM 470 C C . ARG A 1 66 ? 15.367 32.656 -1.978 1 98.12 66 ARG A C 1
ATOM 472 O O . ARG A 1 66 ? 16.125 32.812 -2.943 1 98.12 66 ARG A O 1
ATOM 479 N N . GLU A 1 67 ? 14.727 33.656 -1.399 1 97.69 67 GLU A N 1
ATOM 480 C CA . GLU A 1 67 ? 14.953 35.031 -1.834 1 97.69 67 GLU A CA 1
ATOM 481 C C . GLU A 1 67 ? 16.375 35.5 -1.551 1 97.69 67 GLU A C 1
ATOM 483 O O . GLU A 1 67 ? 17.047 36.062 -2.418 1 97.69 67 GLU A O 1
ATOM 488 N N . ALA A 1 68 ? 16.891 35.25 -0.402 1 97.5 68 ALA A N 1
ATOM 489 C CA . ALA A 1 68 ? 18.219 35.688 0.029 1 97.5 68 ALA A CA 1
ATOM 490 C C . ALA A 1 68 ? 19.312 35.031 -0.815 1 97.5 68 ALA A C 1
ATOM 492 O O . ALA A 1 68 ? 20.344 35.656 -1.068 1 97.5 68 ALA A O 1
ATOM 493 N N . TYR A 1 69 ? 19.078 33.781 -1.252 1 96.94 69 TYR A N 1
ATOM 494 C CA . TYR A 1 69 ? 20.062 33.062 -2.039 1 96.94 69 TYR A CA 1
ATOM 495 C C . TYR A 1 69 ? 19.828 33.25 -3.531 1 96.94 69 TYR A C 1
ATOM 497 O O . TYR A 1 69 ? 20.469 32.594 -4.359 1 96.94 69 TYR A O 1
ATOM 505 N N . ASP A 1 70 ? 18.891 34.125 -3.85 1 96 70 ASP A N 1
ATOM 506 C CA . ASP A 1 70 ? 18.562 34.469 -5.23 1 96 70 ASP A CA 1
ATOM 507 C C . ASP A 1 70 ? 18.219 33.219 -6.035 1 96 70 ASP A C 1
ATOM 509 O O . ASP A 1 70 ? 18.766 33 -7.121 1 96 70 ASP A O 1
ATOM 513 N N . ASP A 1 71 ? 17.438 32.312 -5.414 1 96.81 71 ASP A N 1
ATOM 514 C CA . ASP A 1 71 ? 17.031 31.062 -6.043 1 96.81 71 ASP A CA 1
ATOM 515 C C . ASP A 1 71 ? 16.062 31.312 -7.195 1 96.81 71 ASP A C 1
ATOM 517 O O . ASP A 1 71 ? 15.453 32.375 -7.277 1 96.81 71 ASP A O 1
ATOM 521 N N . VAL A 1 72 ? 15.922 30.297 -8.039 1 95.38 72 VAL A N 1
ATOM 522 C CA . VAL A 1 72 ? 15.031 30.422 -9.195 1 95.38 72 VAL A CA 1
ATOM 523 C C . VAL A 1 72 ? 13.578 30.516 -8.719 1 95.38 72 VAL A C 1
ATOM 525 O O . VAL A 1 72 ? 13.242 30.047 -7.633 1 95.38 72 VAL A O 1
ATOM 528 N N . ARG A 1 73 ? 12.781 31.266 -9.477 1 92.56 73 ARG A N 1
ATOM 529 C CA . ARG A 1 73 ? 11.344 31.344 -9.211 1 92.56 73 ARG A CA 1
ATOM 530 C C . ARG A 1 73 ? 10.555 30.5 -10.203 1 92.56 73 ARG A C 1
ATOM 532 O O . ARG A 1 73 ? 10.688 30.672 -11.422 1 92.56 73 ARG A O 1
ATOM 539 N N . ASN A 1 74 ? 9.836 29.484 -9.703 1 90 74 ASN A N 1
ATOM 540 C CA . ASN A 1 74 ? 8.992 28.609 -10.5 1 90 74 ASN A CA 1
ATOM 541 C C . ASN A 1 74 ? 7.523 28.719 -10.086 1 90 74 ASN A C 1
ATOM 543 O O . ASN A 1 74 ? 6.973 27.812 -9.469 1 90 74 ASN A O 1
ATOM 547 N N . VAL A 1 75 ? 6.844 29.781 -10.477 1 89.94 75 VAL A N 1
ATOM 548 C CA . VAL A 1 75 ? 5.48 30.078 -10.055 1 89.94 75 VAL A CA 1
ATOM 549 C C . VAL A 1 75 ? 4.492 29.234 -10.852 1 89.94 75 VAL A C 1
ATOM 551 O O . VAL A 1 75 ? 4.551 29.188 -12.078 1 89.94 75 VAL A O 1
ATOM 554 N N . PRO A 1 76 ? 3.682 28.453 -10.141 1 86.44 76 PRO A N 1
ATOM 555 C CA . PRO A 1 76 ? 2.699 27.625 -10.859 1 86.44 76 PRO A CA 1
ATOM 556 C C . PRO A 1 76 ? 1.729 28.469 -11.688 1 86.44 76 PRO A C 1
ATOM 558 O O . PRO A 1 76 ? 1.459 29.625 -11.352 1 86.44 76 PRO A O 1
ATOM 561 N N . GLU A 1 77 ? 1.374 27.891 -12.852 1 79.5 77 GLU A N 1
ATOM 562 C CA . GLU A 1 77 ? 0.368 28.531 -13.695 1 79.5 77 GLU A CA 1
ATOM 563 C C . GLU A 1 77 ? -1.037 28.047 -13.328 1 79.5 77 GLU A C 1
ATOM 565 O O . GLU A 1 77 ? -1.233 26.891 -12.969 1 79.5 77 GLU A O 1
ATOM 570 N N . PRO A 1 78 ? -1.962 29.031 -13.289 1 73.5 78 PRO A N 1
ATOM 571 C CA . PRO A 1 78 ? -3.338 28.625 -12.992 1 73.5 78 PRO A CA 1
ATOM 572 C C . PRO A 1 78 ? -3.861 27.562 -13.953 1 73.5 78 PRO A C 1
ATOM 574 O O . PRO A 1 78 ? -3.463 27.531 -15.125 1 73.5 78 PRO A O 1
ATOM 577 N N . ASP A 1 79 ? -4.316 26.438 -13.5 1 57.75 79 ASP A N 1
ATOM 578 C CA . ASP A 1 79 ? -4.926 25.453 -14.391 1 57.75 79 ASP A CA 1
ATOM 579 C C . ASP A 1 79 ? -5.895 26.109 -15.367 1 57.75 79 ASP A C 1
ATOM 581 O O . ASP A 1 79 ? -6.738 26.922 -14.961 1 57.75 79 ASP A O 1
ATOM 585 N N . ALA A 1 80 ? -5.789 26.219 -16.578 1 41.81 80 ALA A N 1
ATOM 586 C CA . ALA A 1 80 ? -6.82 26.609 -17.531 1 41.81 80 ALA A CA 1
ATOM 587 C C . ALA A 1 80 ? -8.133 25.875 -17.25 1 41.81 80 ALA A C 1
ATOM 589 O O . ALA A 1 80 ? -8.18 24.656 -17.219 1 41.81 80 ALA A O 1
ATOM 590 N N . ALA A 1 81 ? -9.062 26.297 -16.484 1 37.03 81 ALA A N 1
ATOM 591 C CA . ALA A 1 81 ? -10.422 25.75 -16.438 1 37.03 81 ALA A CA 1
ATOM 592 C C . ALA A 1 81 ? -10.883 25.297 -17.812 1 37.03 81 ALA A C 1
ATOM 594 O O . ALA A 1 81 ? -10.625 25.953 -18.812 1 37.03 81 ALA A O 1
ATOM 595 N N . ASP A 1 82 ? -11.156 24.062 -18.109 1 33.53 82 ASP A N 1
ATOM 596 C CA . ASP A 1 82 ? -12.164 23.797 -19.125 1 33.53 82 ASP A CA 1
ATOM 597 C C . ASP A 1 82 ? -13.398 24.672 -18.922 1 33.53 82 ASP A C 1
ATOM 599 O O . ASP A 1 82 ? -13.953 24.734 -17.828 1 33.53 82 ASP A O 1
ATOM 603 N N . GLU A 1 83 ? -13.648 25.719 -19.688 1 32.12 83 GLU A N 1
ATOM 604 C CA . GLU A 1 83 ? -14.812 26.578 -19.891 1 32.12 83 GLU A CA 1
ATOM 605 C C . GLU A 1 83 ? -16.094 25.766 -19.938 1 32.12 83 GLU A C 1
ATOM 607 O O . GLU A 1 83 ? -16.703 25.609 -21 1 32.12 83 GLU A O 1
ATOM 612 N N . ASP A 1 84 ? -16.312 24.516 -19.516 1 28.97 84 ASP A N 1
ATOM 613 C CA . ASP A 1 84 ? -17.688 24.109 -19.781 1 28.97 84 ASP A CA 1
ATOM 614 C C . ASP A 1 84 ? -18.688 25.094 -19.172 1 28.97 84 ASP A C 1
ATOM 616 O O . ASP A 1 84 ? -18.312 25.891 -18.312 1 28.97 84 ASP A O 1
ATOM 620 N N . ASP A 1 85 ? -20.125 24.875 -19.5 1 28.09 85 ASP A N 1
ATOM 621 C CA . ASP A 1 85 ? -21.406 25.562 -19.547 1 28.09 85 ASP A CA 1
ATOM 622 C C . ASP A 1 85 ? -21.844 26.016 -18.156 1 28.09 85 ASP A C 1
ATOM 624 O O . ASP A 1 85 ? -21.875 25.219 -17.219 1 28.09 85 ASP A O 1
ATOM 628 N N . GLU A 1 86 ? -21.719 27.297 -17.828 1 28.66 86 GLU A N 1
ATOM 629 C CA . GLU A 1 86 ? -22.219 28.219 -16.812 1 28.66 86 GLU A CA 1
ATOM 630 C C . GLU A 1 86 ? -23.719 28.031 -16.578 1 28.66 86 GLU A C 1
ATOM 632 O O . GLU A 1 86 ? -24.531 28.547 -17.328 1 28.66 86 GLU A O 1
ATOM 637 N N . SER A 1 87 ? -24.234 26.703 -16.297 1 25.2 87 SER A N 1
ATOM 638 C CA . SER A 1 87 ? -25.656 26.875 -15.969 1 25.2 87 SER A CA 1
ATOM 639 C C . SER A 1 87 ? -25.844 27.812 -14.781 1 25.2 87 SER A C 1
ATOM 641 O O . SER A 1 87 ? -25 27.859 -13.883 1 25.2 87 SER A O 1
ATOM 643 N N . ASP A 1 88 ? -26.719 28.812 -14.906 1 25.58 88 ASP A N 1
ATOM 644 C CA . ASP A 1 88 ? -27.203 30.031 -14.273 1 25.58 88 ASP A CA 1
ATOM 645 C C . ASP A 1 88 ? -27.781 29.75 -12.891 1 25.58 88 ASP A C 1
ATOM 647 O O . ASP A 1 88 ? -28.453 30.594 -12.305 1 25.58 88 ASP A O 1
ATOM 651 N N . GLY A 1 89 ? -27.484 28.656 -12.133 1 21.88 89 GLY A N 1
ATOM 652 C CA . GLY A 1 89 ? -28.391 28.609 -11 1 21.88 89 GLY A CA 1
ATOM 653 C C . GLY A 1 89 ? -28.172 29.719 -9.992 1 21.88 89 GLY A C 1
ATOM 654 O O . GLY A 1 89 ? -27.016 30.062 -9.695 1 21.88 89 GLY A O 1
ATOM 655 N N . ASP A 1 90 ? -29.016 30.75 -9.914 1 23.05 90 ASP A N 1
ATOM 656 C CA . ASP A 1 90 ? -29.234 31.984 -9.164 1 23.05 90 ASP A CA 1
ATOM 657 C C . ASP A 1 90 ? -29.266 31.719 -7.66 1 23.05 90 ASP A C 1
ATOM 659 O O . ASP A 1 90 ? -29.656 32.594 -6.883 1 23.05 90 ASP A O 1
ATOM 663 N N . GLU A 1 91 ? -28.875 30.594 -7.18 1 20.94 91 GLU A N 1
ATOM 664 C CA . GLU A 1 91 ? -29.406 30.609 -5.82 1 20.94 91 GLU A CA 1
ATOM 665 C C . GLU A 1 91 ? -28.719 31.688 -4.973 1 20.94 91 GLU A C 1
ATOM 667 O O . GLU A 1 91 ? -27.562 32.031 -5.219 1 20.94 91 GLU A O 1
ATOM 672 N N . ALA A 1 92 ? -29.531 32.406 -4.195 1 22.78 92 ALA A N 1
ATOM 673 C CA . ALA A 1 92 ? -29.516 33.531 -3.244 1 22.78 92 ALA A CA 1
ATOM 674 C C . ALA A 1 92 ? -28.578 33.219 -2.076 1 22.78 92 ALA A C 1
ATOM 676 O O . ALA A 1 92 ? -28.766 32.25 -1.358 1 22.78 92 ALA A O 1
ATOM 677 N N . ASP A 1 93 ? -27.188 33.594 -2.102 1 20.08 93 ASP A N 1
ATOM 678 C CA . ASP A 1 93 ? -26.094 33.375 -1.165 1 20.08 93 ASP A CA 1
ATOM 679 C C . ASP A 1 93 ? -26.266 34.219 0.089 1 20.08 93 ASP A C 1
ATOM 681 O O . ASP A 1 93 ? -26.141 35.469 0.033 1 20.08 93 ASP A O 1
ATOM 685 N N . THR A 1 94 ? -27.328 33.938 0.94 1 22.06 94 THR A N 1
ATOM 686 C CA . THR A 1 94 ? -27.422 34.75 2.141 1 22.06 94 THR A CA 1
ATOM 687 C C . THR A 1 94 ? -26.156 34.625 2.982 1 22.06 94 THR A C 1
ATOM 689 O O . THR A 1 94 ? -25.672 33.531 3.227 1 22.06 94 THR A O 1
ATOM 692 N N . PRO A 1 95 ? -25.438 35.719 3.098 1 21.95 95 PRO A N 1
ATOM 693 C CA . PRO A 1 95 ? -24.141 35.875 3.779 1 21.95 95 PRO A CA 1
ATOM 694 C C . PRO A 1 95 ? -24.234 35.562 5.277 1 21.95 95 PRO A C 1
ATOM 696 O O . PRO A 1 95 ? -25.031 36.188 5.984 1 21.95 95 PRO A O 1
ATOM 699 N N . ILE A 1 96 ? -24.25 34.312 5.746 1 22.3 96 ILE A N 1
ATOM 700 C CA . ILE A 1 96 ? -24.25 34.094 7.188 1 22.3 96 ILE A CA 1
ATOM 701 C C . ILE A 1 96 ? -22.969 34.656 7.801 1 22.3 96 ILE A C 1
ATOM 703 O O . ILE A 1 96 ? -21.891 34.5 7.254 1 22.3 96 ILE A O 1
ATOM 707 N N . GLU A 1 97 ? -23.062 35.75 8.5 1 19.7 97 GLU A N 1
ATOM 708 C CA . GLU A 1 97 ? -22.109 36.469 9.336 1 19.7 97 GLU A CA 1
ATOM 709 C C . GLU A 1 97 ? -21.406 35.5 10.312 1 19.7 97 GLU A C 1
ATOM 711 O O . GLU A 1 97 ? -22.078 34.812 11.07 1 19.7 97 GLU A O 1
ATOM 716 N N . ALA A 1 98 ? -20.219 35 9.922 1 23.41 98 ALA A N 1
ATOM 717 C CA . ALA A 1 98 ? -19.297 34.125 10.656 1 23.41 98 ALA A CA 1
ATOM 718 C C . ALA A 1 98 ? -18.828 34.812 11.945 1 23.41 98 ALA A C 1
ATOM 720 O O . ALA A 1 98 ? -18.266 35.906 11.906 1 23.41 98 ALA A O 1
ATOM 721 N N . THR A 1 99 ? -19.641 34.688 13.031 1 20.67 99 THR A N 1
ATOM 722 C CA . THR A 1 99 ? -19.203 35.125 14.344 1 20.67 99 THR A CA 1
ATOM 723 C C . THR A 1 99 ? -17.828 34.531 14.68 1 20.67 99 THR A C 1
ATOM 725 O O . THR A 1 99 ? -17.484 33.438 14.195 1 20.67 99 THR A O 1
ATOM 728 N N . ASP A 1 100 ? -16.844 35.312 15.086 1 20.97 100 ASP A N 1
ATOM 729 C CA . ASP A 1 100 ? -15.414 35.25 15.391 1 20.97 100 ASP A CA 1
ATOM 730 C C . ASP A 1 100 ? -15.141 34.375 16.609 1 20.97 100 ASP A C 1
ATOM 732 O O . ASP A 1 100 ? -15.289 34.812 17.75 1 20.97 100 ASP A O 1
ATOM 736 N N . ALA A 1 101 ? -15.602 33.062 16.734 1 22.33 101 ALA A N 1
ATOM 737 C CA . ALA A 1 101 ? -15.203 32.344 17.938 1 22.33 101 ALA A CA 1
ATOM 738 C C . ALA A 1 101 ? -13.688 32.25 18.047 1 22.33 101 ALA A C 1
ATOM 740 O O . ALA A 1 101 ? -13.039 31.656 17.172 1 22.33 101 ALA A O 1
ATOM 741 N N . ALA A 1 102 ? -12.945 33.031 18.766 1 24.16 102 ALA A N 1
ATOM 742 C CA . ALA A 1 102 ? -11.555 33.156 19.188 1 24.16 102 ALA A CA 1
ATOM 743 C C . ALA A 1 102 ? -11.094 31.875 19.906 1 24.16 102 ALA A C 1
ATOM 745 O O . ALA A 1 102 ? -10.047 31.859 20.547 1 24.16 102 ALA A O 1
ATOM 746 N N . ASP A 1 103 ? -11.773 30.719 19.812 1 24.53 103 ASP A N 1
ATOM 747 C CA . ASP A 1 103 ? -11.32 29.766 20.812 1 24.53 103 ASP A CA 1
ATOM 748 C C . ASP A 1 103 ? -9.836 29.453 20.641 1 24.53 103 ASP A C 1
ATOM 750 O O . ASP A 1 103 ? -9.281 29.609 19.562 1 24.53 103 ASP A O 1
ATOM 754 N N . ALA A 1 104 ? -9.039 29.094 21.797 1 25.92 104 ALA A N 1
ATOM 755 C CA . ALA A 1 104 ? -7.711 28.766 22.312 1 25.92 104 ALA A CA 1
ATOM 756 C C . ALA A 1 104 ? -7.094 27.609 21.531 1 25.92 104 ALA A C 1
ATOM 758 O O . ALA A 1 104 ? -7.805 26.719 21.062 1 25.92 104 ALA A O 1
ATOM 759 N N . VAL A 1 105 ? -5.934 27.828 20.953 1 29.47 105 VAL A N 1
ATOM 760 C CA . VAL A 1 105 ? -4.938 26.984 20.297 1 29.47 105 VAL A CA 1
ATOM 761 C C . VAL A 1 105 ? -4.688 25.75 21.156 1 29.47 105 VAL A C 1
ATOM 763 O O . VAL A 1 105 ? -4.117 25.828 22.25 1 29.47 105 VAL A O 1
ATOM 766 N N . ASP A 1 106 ? -5.703 24.984 21.453 1 27.59 106 ASP A N 1
ATOM 767 C CA . ASP A 1 106 ? -5.535 23.719 22.141 1 27.59 106 ASP A CA 1
ATOM 768 C C . ASP A 1 106 ? -4.391 22.906 21.547 1 27.59 106 ASP A C 1
ATOM 770 O O . ASP A 1 106 ? -4.023 23.109 20.391 1 27.59 106 ASP A O 1
ATOM 774 N N . ASP A 1 107 ? -3.67 22.188 22.422 1 28.16 107 ASP A N 1
ATOM 775 C CA . ASP A 1 107 ? -2.578 21.219 22.375 1 28.16 107 ASP A CA 1
ATOM 776 C C . ASP A 1 107 ? -2.787 20.219 21.25 1 28.16 107 ASP A C 1
ATOM 778 O O . ASP A 1 107 ? -3.764 19.469 21.25 1 28.16 107 ASP A O 1
ATOM 782 N N . ALA A 1 108 ? -2.348 20.484 20.031 1 32.97 108 ALA A N 1
ATOM 783 C CA . ALA A 1 108 ? -2.184 19.703 18.812 1 32.97 108 ALA A CA 1
ATOM 784 C C . ALA A 1 108 ? -1.607 18.328 19.109 1 32.97 108 ALA A C 1
ATOM 786 O O . ALA A 1 108 ? -0.896 17.75 18.281 1 32.97 108 ALA A O 1
ATOM 787 N N . ASP A 1 109 ? -1.583 17.922 20.391 1 28.28 109 ASP A N 1
ATOM 788 C CA . ASP A 1 109 ? -0.783 16.719 20.641 1 28.28 109 ASP A CA 1
ATOM 789 C C . ASP A 1 109 ? -1.185 15.586 19.688 1 28.28 109 ASP A C 1
ATOM 791 O O . ASP A 1 109 ? -0.331 14.992 19.031 1 28.28 109 ASP A O 1
ATOM 795 N N . ALA A 1 110 ? -1.973 14.594 20.375 1 31.73 110 ALA A N 1
ATOM 796 C CA . ALA A 1 110 ? -1.953 13.195 19.938 1 31.73 110 ALA A CA 1
ATOM 797 C C . ALA A 1 110 ? -2.465 13.055 18.5 1 31.73 110 ALA A C 1
ATOM 799 O O . ALA A 1 110 ? -2.262 12.023 17.859 1 31.73 110 ALA A O 1
ATOM 800 N N . ASP A 1 111 ? -3.51 13.766 18.188 1 32.75 111 ASP A N 1
ATOM 801 C CA . ASP A 1 111 ? -4.219 13.539 16.938 1 32.75 111 ASP A CA 1
ATOM 802 C C . ASP A 1 111 ? -3.4 14.031 15.742 1 32.75 111 ASP A C 1
ATOM 804 O O . ASP A 1 111 ? -3.883 14.031 14.609 1 32.75 111 ASP A O 1
ATOM 808 N N . ALA A 1 112 ? -2.369 14.891 16.031 1 31.28 112 ALA A N 1
ATOM 809 C CA . ALA A 1 112 ? -1.519 15.312 14.914 1 31.28 112 ALA A CA 1
ATOM 810 C C . ALA A 1 112 ? -0.929 14.102 14.188 1 31.28 112 ALA A C 1
ATOM 812 O O . ALA A 1 112 ? -0.313 14.25 13.133 1 31.28 112 ALA A O 1
ATOM 813 N N . VAL A 1 113 ? -0.771 12.977 14.945 1 32.62 113 VAL A N 1
ATOM 814 C CA . VAL A 1 113 ? -0.124 11.898 14.203 1 32.62 113 VAL A CA 1
ATOM 815 C C . VAL A 1 113 ? -0.926 11.586 12.938 1 32.62 113 VAL A C 1
ATOM 817 O O . VAL A 1 113 ? -0.353 11.383 11.867 1 32.62 113 VAL A O 1
ATOM 820 N N . ALA A 1 114 ? -2.172 11.141 13.203 1 32.34 114 ALA A N 1
ATOM 821 C CA . ALA A 1 114 ? -2.816 10.617 12 1 32.34 114 ALA A CA 1
ATOM 822 C C . ALA A 1 114 ? -3.129 11.734 11.016 1 32.34 114 ALA A C 1
ATOM 824 O O . ALA A 1 114 ? -3.656 11.492 9.93 1 32.34 114 ALA A O 1
ATOM 825 N N . ALA A 1 115 ? -3.338 12.984 11.594 1 32.09 115 ALA A N 1
ATOM 826 C CA . ALA A 1 115 ? -3.584 14.133 10.727 1 32.09 115 ALA A CA 1
ATOM 827 C C . ALA A 1 115 ? -2.369 14.43 9.852 1 32.09 115 ALA A C 1
ATOM 829 O O . ALA A 1 115 ? -2.082 15.586 9.547 1 32.09 115 ALA A O 1
ATOM 830 N N . GLY A 1 116 ? -1.372 13.742 10.062 1 33.28 116 GLY A N 1
ATOM 831 C CA . GLY A 1 116 ? -0.499 14.172 8.984 1 33.28 116 GLY A CA 1
ATOM 832 C C . GLY A 1 116 ? -1.245 14.477 7.695 1 33.28 116 GLY A C 1
ATOM 833 O O . GLY A 1 116 ? -1.15 13.727 6.723 1 33.28 116 GLY A O 1
ATOM 834 N N . LEU A 1 117 ? -2.432 14.695 7.84 1 32.69 117 LEU A N 1
ATOM 835 C CA . LEU A 1 117 ? -3.168 15.109 6.648 1 32.69 117 LEU A CA 1
ATOM 836 C C . LEU A 1 117 ? -2.467 16.266 5.957 1 32.69 117 LEU A C 1
ATOM 838 O O . LEU A 1 117 ? -3.115 17.109 5.316 1 32.69 117 LEU A O 1
ATOM 842 N N . ALA A 1 118 ? -1.544 16.953 6.641 1 35.75 118 ALA A N 1
ATOM 843 C CA . ALA A 1 118 ? -0.922 17.922 5.742 1 35.75 118 ALA A CA 1
ATOM 844 C C . ALA A 1 118 ? -1.106 17.516 4.281 1 35.75 118 ALA A C 1
ATOM 846 O O . ALA A 1 118 ? -1.508 18.344 3.449 1 35.75 118 ALA A O 1
ATOM 847 N N . ALA A 1 119 ? -0.25 16.484 3.812 1 43.16 119 ALA A N 1
ATOM 848 C CA . ALA A 1 119 ? 0.315 16.344 2.473 1 43.16 119 ALA A CA 1
ATOM 849 C C . ALA A 1 119 ? -0.688 15.711 1.515 1 43.16 119 ALA A C 1
ATOM 851 O O . ALA A 1 119 ? -0.6 14.516 1.214 1 43.16 119 ALA A O 1
ATOM 852 N N . GLU A 1 120 ? -1.962 15.742 2.018 1 53.03 120 GLU A N 1
ATOM 853 C CA . GLU A 1 120 ? -2.834 15.32 0.924 1 53.03 120 GLU A CA 1
ATOM 854 C C . GLU A 1 120 ? -2.473 16.031 -0.375 1 53.03 120 GLU A C 1
ATOM 856 O O . GLU A 1 120 ? -2.939 15.656 -1.45 1 53.03 120 GLU A O 1
ATOM 861 N N . ALA A 1 121 ? -1.715 17.047 -0.119 1 56.41 121 ALA A N 1
ATOM 862 C CA . ALA A 1 121 ? -1.461 17.875 -1.293 1 56.41 121 ALA A CA 1
ATOM 863 C C . ALA A 1 121 ? -0.513 17.188 -2.264 1 56.41 121 ALA A C 1
ATOM 865 O O . ALA A 1 121 ? -0.544 17.438 -3.469 1 56.41 121 ALA A O 1
ATOM 866 N N . VAL A 1 122 ? 0.274 16.188 -1.552 1 61.78 122 VAL A N 1
ATOM 867 C CA . VAL A 1 122 ? 1.24 15.555 -2.436 1 61.78 122 VAL A CA 1
ATOM 868 C C . VAL A 1 122 ? 0.858 14.086 -2.641 1 61.78 122 VAL A C 1
ATOM 870 O O . VAL A 1 122 ? 0.597 13.367 -1.675 1 61.78 122 VAL A O 1
ATOM 873 N N . ASP A 1 123 ? 0.641 13.844 -3.824 1 70.44 123 ASP A N 1
ATOM 874 C CA . ASP A 1 123 ? 0.437 12.438 -4.156 1 70.44 123 ASP A CA 1
ATOM 875 C C . ASP A 1 123 ? 1.68 11.609 -3.832 1 70.44 123 ASP A C 1
ATOM 877 O O . ASP A 1 123 ? 2.717 11.758 -4.48 1 70.44 123 ASP A O 1
ATOM 881 N N . PRO A 1 124 ? 1.572 10.82 -2.793 1 70.62 124 PRO A N 1
ATOM 882 C CA . PRO A 1 124 ? 2.756 10.055 -2.389 1 70.62 124 PRO A CA 1
ATOM 883 C C . PRO A 1 124 ? 3.236 9.094 -3.473 1 70.62 124 PRO A C 1
ATOM 885 O O . PRO A 1 124 ? 4.355 8.586 -3.396 1 70.62 124 PRO A O 1
ATOM 888 N N . LEU A 1 125 ? 2.436 8.914 -4.484 1 74.31 125 LEU A N 1
ATOM 889 C CA . LEU A 1 125 ? 2.793 7.902 -5.469 1 74.31 125 LEU A CA 1
ATOM 890 C C . LEU A 1 125 ? 3.359 8.539 -6.73 1 74.31 125 LEU A C 1
ATOM 892 O O . LEU A 1 125 ? 3.758 7.84 -7.664 1 74.31 125 LEU A O 1
ATOM 896 N N . GLU A 1 126 ? 3.408 9.859 -6.613 1 75.38 126 GLU A N 1
ATOM 897 C CA . GLU A 1 126 ? 3.994 10.531 -7.77 1 75.38 126 GLU A CA 1
ATOM 898 C C . GLU A 1 126 ? 5.516 10.445 -7.746 1 75.38 126 GLU A C 1
ATOM 900 O O . GLU A 1 126 ? 6.137 10.586 -6.688 1 75.38 126 GLU A O 1
ATOM 905 N N . GLU A 1 127 ? 6.082 10.109 -8.883 1 75.44 127 GLU A N 1
ATOM 906 C CA . GLU A 1 127 ? 7.535 10.062 -9 1 75.44 127 GLU A CA 1
ATOM 907 C C . GLU A 1 127 ? 8.156 11.43 -8.727 1 75.44 127 GLU A C 1
ATOM 909 O O . GLU A 1 127 ? 7.723 12.438 -9.289 1 75.44 127 GLU A O 1
ATOM 914 N N . PRO A 1 128 ? 9.078 11.367 -7.832 1 79.31 128 PRO A N 1
ATOM 915 C CA . PRO A 1 128 ? 9.695 12.664 -7.535 1 79.31 128 PRO A CA 1
ATOM 916 C C . PRO A 1 128 ? 10.508 13.211 -8.703 1 79.31 128 PRO A C 1
ATOM 918 O O . PRO A 1 128 ? 11.156 12.445 -9.422 1 79.31 128 PRO A O 1
ATOM 921 N N . GLU A 1 129 ? 10.258 14.375 -9.078 1 75.31 129 GLU A N 1
ATOM 922 C CA . GLU A 1 129 ? 11.039 15.047 -10.109 1 75.31 129 GLU A CA 1
ATOM 923 C C . GLU A 1 129 ? 12.102 15.953 -9.492 1 75.31 129 GLU A C 1
ATOM 925 O O . GLU A 1 129 ? 11.891 16.516 -8.414 1 75.31 129 GLU A O 1
ATOM 930 N N . PRO A 1 130 ? 13.273 15.93 -10.18 1 78.5 130 PRO A N 1
ATOM 931 C CA . PRO A 1 130 ? 14.273 16.875 -9.688 1 78.5 130 PRO A CA 1
ATOM 932 C C . PRO A 1 130 ? 13.758 18.312 -9.672 1 78.5 130 PRO A C 1
ATOM 934 O O . PRO A 1 130 ? 12.883 18.672 -10.461 1 78.5 130 PRO A O 1
ATOM 937 N N . THR A 1 131 ? 14.148 19.047 -8.672 1 82.75 131 THR A N 1
ATOM 938 C CA . THR A 1 131 ? 13.742 20.453 -8.555 1 82.75 131 THR A CA 1
ATOM 939 C C . THR A 1 131 ? 14.789 21.375 -9.164 1 82.75 131 THR A C 1
ATOM 941 O O . THR A 1 131 ? 15.984 21.078 -9.109 1 82.75 131 THR A O 1
ATOM 944 N N . PRO A 1 132 ? 14.312 22.375 -9.82 1 88.88 132 PRO A N 1
ATOM 945 C CA . PRO A 1 132 ? 15.266 23.344 -10.359 1 88.88 132 PRO A CA 1
ATOM 946 C C . PRO A 1 132 ? 15.898 24.219 -9.281 1 88.88 132 PRO A C 1
ATOM 948 O O . PRO A 1 132 ? 16.781 25.031 -9.57 1 88.88 132 PRO A O 1
ATOM 951 N N . HIS A 1 133 ? 15.508 24.109 -8.07 1 93.94 133 HIS A N 1
ATOM 952 C CA . HIS A 1 133 ? 15.922 25 -6.992 1 93.94 133 HIS A CA 1
ATOM 953 C C . HIS A 1 133 ? 17.281 24.609 -6.441 1 93.94 133 HIS A C 1
ATOM 955 O O . HIS A 1 133 ? 17.594 23.422 -6.316 1 93.94 133 HIS A O 1
ATOM 961 N N . GLU A 1 134 ? 18.031 25.547 -6.125 1 96.5 134 GLU A N 1
ATOM 962 C CA . GLU A 1 134 ? 19.297 25.328 -5.422 1 96.5 134 GLU A CA 1
ATOM 963 C C . GLU A 1 134 ? 19.078 25.281 -3.91 1 96.5 134 GLU A C 1
ATOM 965 O O . GLU A 1 134 ? 19.938 24.781 -3.172 1 96.5 134 GLU A O 1
ATOM 970 N N . VAL A 1 135 ? 18.016 25.922 -3.494 1 98.06 135 VAL A N 1
ATOM 971 C CA . VAL A 1 135 ? 17.578 25.844 -2.104 1 98.06 135 VAL A CA 1
ATOM 972 C C . VAL A 1 135 ? 16.5 24.766 -1.957 1 98.06 135 VAL A C 1
ATOM 974 O O . VAL A 1 135 ? 15.32 25.031 -2.219 1 98.06 135 VAL A O 1
ATOM 977 N N . ALA A 1 136 ? 16.891 23.594 -1.461 1 97.44 136 ALA A N 1
ATOM 978 C CA . ALA A 1 136 ? 15.992 22.453 -1.372 1 97.44 136 ALA A CA 1
ATOM 979 C C . ALA A 1 136 ? 15.148 22.5 -0.101 1 97.44 136 ALA A C 1
ATOM 981 O O . ALA A 1 136 ? 15.656 22.844 0.97 1 97.44 136 ALA A O 1
ATOM 982 N N . LEU A 1 137 ? 13.891 22.234 -0.208 1 97.56 137 LEU A N 1
ATOM 983 C CA . LEU A 1 137 ? 12.984 22.141 0.932 1 97.56 137 LEU A CA 1
ATOM 984 C C . LEU A 1 137 ? 12.789 20.672 1.342 1 97.56 137 LEU A C 1
ATOM 986 O O . LEU A 1 137 ? 12.422 19.844 0.514 1 97.56 137 LEU A O 1
ATOM 990 N N . LEU A 1 138 ? 13.039 20.312 2.551 1 97.38 138 LEU A N 1
ATOM 991 C CA . LEU A 1 138 ? 12.727 19.031 3.168 1 97.38 138 LEU A CA 1
ATOM 992 C C . LEU A 1 138 ? 11.719 19.203 4.297 1 97.38 138 LEU A C 1
ATOM 994 O O . LEU A 1 138 ? 12.094 19.531 5.426 1 97.38 138 LEU A O 1
ATOM 998 N N . PRO A 1 139 ? 10.477 18.969 4.004 1 96 139 PRO A N 1
ATOM 999 C CA . PRO A 1 139 ? 9.477 19.109 5.062 1 96 139 PRO A CA 1
ATOM 1000 C C . PRO A 1 139 ? 9.672 18.109 6.199 1 96 139 PRO A C 1
ATOM 1002 O O . PRO A 1 139 ? 10.047 16.953 5.961 1 96 139 PRO A O 1
ATOM 1005 N N . ALA A 1 140 ? 9.5 18.578 7.402 1 95.94 140 ALA A N 1
ATOM 1006 C CA . ALA A 1 140 ? 9.625 17.734 8.586 1 95.94 140 ALA A CA 1
ATOM 1007 C C . ALA A 1 140 ? 8.672 18.188 9.688 1 95.94 140 ALA A C 1
ATOM 1009 O O . ALA A 1 140 ? 8.141 19.297 9.641 1 95.94 140 ALA A O 1
ATOM 1010 N N . SER A 1 141 ? 8.367 17.312 10.578 1 92.25 141 SER A N 1
ATOM 1011 C CA . SER A 1 141 ? 7.629 17.609 11.805 1 92.25 141 SER A CA 1
ATOM 1012 C C . SER A 1 141 ? 8.523 17.5 13.031 1 92.25 141 SER A C 1
ATOM 1014 O O . SER A 1 141 ? 9.648 17 12.953 1 92.25 141 SER A O 1
ATOM 1016 N N . PRO A 1 142 ? 8.047 17.984 14.125 1 88.38 142 PRO A N 1
ATOM 1017 C CA . PRO A 1 142 ? 8.844 17.906 15.344 1 88.38 142 PRO A CA 1
ATOM 1018 C C . PRO A 1 142 ? 9.219 16.469 15.711 1 88.38 142 PRO A C 1
ATOM 1020 O O . PRO A 1 142 ? 10.242 16.234 16.359 1 88.38 142 PRO A O 1
ATOM 1023 N N . HIS A 1 143 ? 8.477 15.508 15.18 1 89.25 143 HIS A N 1
ATOM 1024 C CA . HIS A 1 143 ? 8.688 14.117 15.578 1 89.25 143 HIS A CA 1
ATOM 1025 C C . HIS A 1 143 ? 9.578 13.383 14.578 1 89.25 143 HIS A C 1
ATOM 1027 O O . HIS A 1 143 ? 9.898 12.211 14.766 1 89.25 143 HIS A O 1
ATOM 1033 N N . ASP A 1 144 ? 9.922 14.062 13.539 1 92.81 144 ASP A N 1
ATOM 1034 C CA . ASP A 1 144 ? 10.758 13.344 12.586 1 92.81 144 ASP A CA 1
ATOM 1035 C C . ASP A 1 144 ? 11.867 14.242 12.047 1 92.81 144 ASP A C 1
ATOM 1037 O O . ASP A 1 144 ? 12.32 14.07 10.914 1 92.81 144 ASP A O 1
ATOM 1041 N N . VAL A 1 145 ? 12.266 15.25 12.836 1 96.12 145 VAL A N 1
ATOM 1042 C CA . VAL A 1 145 ? 13.352 16.141 12.453 1 96.12 145 VAL A CA 1
ATOM 1043 C C . VAL A 1 145 ? 14.625 15.336 12.211 1 96.12 145 VAL A C 1
ATOM 1045 O O . VAL A 1 145 ? 15.398 15.633 11.297 1 96.12 145 VAL A O 1
ATOM 1048 N N . GLU A 1 146 ? 14.844 14.344 13.062 1 97.12 146 GLU A N 1
ATOM 1049 C CA . GLU A 1 146 ? 16.031 13.508 12.953 1 97.12 146 GLU A CA 1
ATOM 1050 C C . GLU A 1 146 ? 16.109 12.82 11.594 1 97.12 146 GLU A C 1
ATOM 1052 O O . GLU A 1 146 ? 17.188 12.688 11.016 1 97.12 146 GLU A O 1
ATOM 1057 N N . ASP A 1 147 ? 14.969 12.43 11.102 1 96.44 147 ASP A N 1
ATOM 1058 C CA . ASP A 1 147 ? 14.938 11.773 9.797 1 96.44 147 ASP A CA 1
ATOM 1059 C C . ASP A 1 147 ? 15.352 12.734 8.688 1 96.44 147 ASP A C 1
ATOM 1061 O O . ASP A 1 147 ? 16.094 12.359 7.781 1 96.44 147 ASP A O 1
ATOM 1065 N N . ALA A 1 148 ? 14.82 13.898 8.75 1 97.44 148 ALA A N 1
ATOM 1066 C CA . ALA A 1 148 ? 15.156 14.898 7.742 1 97.44 148 ALA A CA 1
ATOM 1067 C C . ALA A 1 148 ? 16.641 15.242 7.785 1 97.44 148 ALA A C 1
ATOM 1069 O O . ALA A 1 148 ? 17.281 15.383 6.742 1 97.44 148 ALA A O 1
ATOM 1070 N N . LEU A 1 149 ? 17.188 15.383 8.984 1 98.38 149 LEU A N 1
ATOM 1071 C CA . LEU A 1 149 ? 18.609 15.656 9.141 1 98.38 149 LEU A CA 1
ATOM 1072 C C . LEU A 1 149 ? 19.453 14.523 8.555 1 98.38 149 LEU A C 1
ATOM 1074 O O . LEU A 1 149 ? 20.453 14.766 7.875 1 98.38 149 LEU A O 1
ATOM 1078 N N . ALA A 1 150 ? 18.984 13.328 8.867 1 98.06 150 ALA A N 1
ATOM 1079 C CA . ALA A 1 150 ? 19.688 12.156 8.344 1 98.06 150 ALA A CA 1
ATOM 1080 C C . ALA A 1 150 ? 19.672 12.148 6.816 1 98.06 150 ALA A C 1
ATOM 1082 O O . ALA A 1 150 ? 20.656 11.742 6.184 1 98.06 150 ALA A O 1
ATOM 1083 N N . ARG A 1 151 ? 18.609 12.555 6.254 1 97.75 151 ARG A N 1
ATOM 1084 C CA . ARG A 1 151 ? 18.484 12.57 4.801 1 97.75 151 ARG A CA 1
ATOM 1085 C C . ARG A 1 151 ? 19.406 13.617 4.188 1 97.75 151 ARG A C 1
ATOM 1087 O O . ARG A 1 151 ? 19.969 13.398 3.113 1 97.75 151 ARG A O 1
ATOM 1094 N N . VAL A 1 152 ? 19.562 14.727 4.84 1 98.12 152 VAL A N 1
ATOM 1095 C CA . VAL A 1 152 ? 20.516 15.727 4.371 1 98.12 152 VAL A CA 1
ATOM 1096 C C . VAL A 1 152 ? 21.938 15.148 4.406 1 98.12 152 VAL A C 1
ATOM 1098 O O . VAL A 1 152 ? 22.703 15.336 3.467 1 98.12 152 VAL A O 1
ATOM 1101 N N . ALA A 1 153 ? 22.234 14.461 5.484 1 98.12 153 ALA A N 1
ATOM 1102 C CA . ALA A 1 153 ? 23.547 13.852 5.637 1 98.12 153 ALA A CA 1
ATOM 1103 C C . ALA A 1 153 ? 23.812 12.828 4.535 1 98.12 153 ALA A C 1
ATOM 1105 O O . ALA A 1 153 ? 24.922 12.742 4.012 1 98.12 153 ALA A O 1
ATOM 1106 N N . GLU A 1 154 ? 22.812 12.148 4.234 1 96.94 154 GLU A N 1
ATOM 1107 C CA . GLU A 1 154 ? 22.953 11.023 3.312 1 96.94 154 GLU A CA 1
ATOM 1108 C C . GLU A 1 154 ? 22.953 11.5 1.861 1 96.94 154 GLU A C 1
ATOM 1110 O O . GLU A 1 154 ? 23.734 11.023 1.044 1 96.94 154 GLU A O 1
ATOM 1115 N N . PHE A 1 155 ? 22.094 12.43 1.527 1 96.5 155 PHE A N 1
ATOM 1116 C CA . PHE A 1 155 ? 21.844 12.727 0.12 1 96.5 155 PHE A CA 1
ATOM 1117 C C . PHE A 1 155 ? 22.406 14.094 -0.25 1 96.5 155 PHE A C 1
ATOM 1119 O O . PHE A 1 155 ? 22.547 14.422 -1.432 1 96.5 155 PHE A O 1
ATOM 1126 N N . GLY A 1 156 ? 22.688 14.938 0.734 1 97 156 GLY A N 1
ATOM 1127 C CA . GLY A 1 156 ? 23.234 16.266 0.458 1 97 156 GLY A CA 1
ATOM 1128 C C . GLY A 1 156 ? 24.656 16.219 -0.029 1 97 156 GLY A C 1
ATOM 1129 O O . GLY A 1 156 ? 25.438 15.352 0.369 1 97 156 GLY A O 1
ATOM 1130 N N . ASP A 1 157 ? 25.031 17.141 -0.857 1 96.44 157 ASP A N 1
ATOM 1131 C CA . ASP A 1 157 ? 26.422 17.266 -1.284 1 96.44 157 ASP A CA 1
ATOM 1132 C C . ASP A 1 157 ? 27.297 17.781 -0.146 1 96.44 157 ASP A C 1
ATOM 1134 O O . ASP A 1 157 ? 26.859 18.578 0.677 1 96.44 157 ASP A O 1
ATOM 1138 N N . GLU A 1 158 ? 28.578 17.359 -0.221 1 97.19 158 GLU A N 1
ATOM 1139 C CA . GLU A 1 158 ? 29.531 17.875 0.748 1 97.19 158 GLU A CA 1
ATOM 1140 C C . GLU A 1 158 ? 29.641 19.406 0.664 1 97.19 158 GLU A C 1
ATOM 1142 O O . GLU A 1 158 ? 29.766 19.953 -0.427 1 97.19 158 GLU A O 1
ATOM 1147 N N . GLY A 1 159 ? 29.547 20.047 1.812 1 97.94 159 GLY A N 1
ATOM 1148 C CA . GLY A 1 159 ? 29.688 21.484 1.855 1 97.94 159 GLY A CA 1
ATOM 1149 C C . GLY A 1 159 ? 28.359 22.219 1.753 1 97.94 159 GLY A C 1
ATOM 1150 O O . GLY A 1 159 ? 28.328 23.453 1.67 1 97.94 159 GLY A O 1
ATOM 1151 N N . ILE A 1 160 ? 27.266 21.516 1.799 1 97.94 160 ILE A N 1
ATOM 1152 C CA . ILE A 1 160 ? 25.938 22.109 1.684 1 97.94 160 ILE A CA 1
ATOM 1153 C C . ILE A 1 160 ? 25.672 22.984 2.896 1 97.94 160 ILE A C 1
ATOM 1155 O O . ILE A 1 160 ? 26.156 22.719 3.996 1 97.94 160 ILE A O 1
ATOM 1159 N N . ASP A 1 161 ? 24.969 24.141 2.727 1 98.38 161 ASP A N 1
ATOM 1160 C CA . ASP A 1 161 ? 24.469 24.938 3.838 1 98.38 161 ASP A CA 1
ATOM 1161 C C . ASP A 1 161 ? 23.125 24.391 4.34 1 98.38 161 ASP A C 1
ATOM 1163 O O . ASP A 1 161 ? 22.188 24.219 3.557 1 98.38 161 ASP A O 1
ATOM 1167 N N . LEU A 1 162 ? 23.031 24.094 5.59 1 98.75 162 LEU A N 1
ATOM 1168 C CA . LEU A 1 162 ? 21.828 23.484 6.145 1 98.75 162 LEU A CA 1
ATOM 1169 C C . LEU A 1 162 ? 21.109 24.453 7.074 1 98.75 162 LEU A C 1
ATOM 1171 O O . LEU A 1 162 ? 21.703 25 8 1 98.75 162 LEU A O 1
ATOM 1175 N N . TYR A 1 163 ? 19.875 24.734 6.805 1 98.88 163 TYR A N 1
ATOM 1176 C CA . TYR A 1 163 ? 18.984 25.5 7.684 1 98.88 163 TYR A CA 1
ATOM 1177 C C . TYR A 1 163 ? 17.906 24.594 8.273 1 98.88 163 TYR A C 1
ATOM 1179 O O . TYR A 1 163 ? 17.344 23.75 7.574 1 98.88 163 TYR A O 1
ATOM 1187 N N . VAL A 1 164 ? 17.609 24.688 9.5 1 98.81 164 VAL A N 1
ATOM 1188 C CA . VAL A 1 164 ? 16.453 24.078 10.164 1 98.81 164 VAL A CA 1
ATOM 1189 C C . VAL A 1 164 ? 15.523 25.188 10.672 1 98.81 164 VAL A C 1
ATOM 1191 O O . VAL A 1 164 ? 15.945 26.062 11.43 1 98.81 164 VAL A O 1
ATOM 1194 N N . CYS A 1 165 ? 14.266 25.125 10.234 1 98.75 165 CYS A N 1
ATOM 1195 C CA . CYS A 1 165 ? 13.375 26.234 10.539 1 98.75 165 CYS A CA 1
ATOM 1196 C C . CYS A 1 165 ? 12.07 25.734 11.164 1 98.75 165 CYS A C 1
ATOM 1198 O O . CYS A 1 165 ? 11.469 24.781 10.664 1 98.75 165 CYS A O 1
ATOM 1200 N N . ASP A 1 166 ? 11.617 26.391 12.258 1 98.56 166 ASP A N 1
ATOM 1201 C CA . ASP A 1 166 ? 10.297 26.234 12.859 1 98.56 166 ASP A CA 1
ATOM 1202 C C . ASP A 1 166 ? 10.109 24.828 13.414 1 98.56 166 ASP A C 1
ATOM 1204 O O . ASP A 1 166 ? 9.039 24.234 13.258 1 98.56 166 ASP A O 1
ATOM 1208 N N . LEU A 1 167 ? 11.18 24.281 13.852 1 97.5 167 LEU A N 1
ATOM 1209 C CA . LEU A 1 167 ? 11.203 22.953 14.453 1 97.5 167 LEU A CA 1
ATOM 1210 C C . LEU A 1 167 ? 12.008 22.953 15.75 1 97.5 167 LEU A C 1
ATOM 1212 O O . LEU A 1 167 ? 13.078 23.562 15.82 1 97.5 167 LEU A O 1
ATOM 1216 N N . ALA A 1 168 ? 11.484 22.375 16.812 1 95.88 168 ALA A N 1
ATOM 1217 C CA . ALA A 1 168 ? 12.188 22.25 18.078 1 95.88 168 ALA A CA 1
ATOM 1218 C C . ALA A 1 168 ? 12.141 20.812 18.594 1 95.88 168 ALA A C 1
ATOM 1220 O O . ALA A 1 168 ? 11.055 20.25 18.812 1 95.88 168 ALA A O 1
ATOM 1221 N N . PRO A 1 169 ? 13.297 20.188 18.812 1 94.31 169 PRO A N 1
ATOM 1222 C CA . PRO A 1 169 ? 13.273 18.859 19.422 1 94.31 169 PRO A CA 1
ATOM 1223 C C . PRO A 1 169 ? 12.945 18.891 20.906 1 94.31 169 PRO A C 1
ATOM 1225 O O . PRO A 1 169 ? 13.352 19.812 21.609 1 94.31 169 PRO A O 1
ATOM 1228 N N . ASP A 1 170 ? 12.32 17.875 21.406 1 91.12 170 ASP A N 1
ATOM 1229 C CA . ASP A 1 170 ? 12.008 17.766 22.828 1 91.12 170 ASP A CA 1
ATOM 1230 C C . ASP A 1 170 ? 13.266 17.469 23.641 1 91.12 170 ASP A C 1
ATOM 1232 O O . ASP A 1 170 ? 13.406 17.938 24.766 1 91.12 170 ASP A O 1
ATOM 1236 N N . LYS A 1 171 ? 14.031 16.625 23.094 1 95.25 171 LYS A N 1
ATOM 1237 C CA . LYS A 1 171 ? 15.297 16.234 23.703 1 95.25 171 LYS A CA 1
ATOM 1238 C C . LYS A 1 171 ? 16.422 16.234 22.672 1 95.25 171 LYS A C 1
ATOM 1240 O O . LYS A 1 171 ? 16.188 15.938 21.5 1 95.25 171 LYS A O 1
ATOM 1245 N N . TYR A 1 172 ? 17.562 16.578 23.172 1 96.75 172 TYR A N 1
ATOM 1246 C CA . TYR A 1 172 ? 18.703 16.625 22.281 1 96.75 172 TYR A CA 1
ATOM 1247 C C . TYR A 1 172 ? 19.047 15.219 21.766 1 96.75 172 TYR A C 1
ATOM 1249 O O . TYR A 1 172 ? 19.453 15.062 20.625 1 96.75 172 TYR A O 1
ATOM 1257 N N . GLU A 1 173 ? 18.812 14.188 22.609 1 96.62 173 GLU A N 1
ATOM 1258 C CA . GLU A 1 173 ? 19.141 12.805 22.266 1 96.62 173 GLU A CA 1
ATOM 1259 C C . GLU A 1 173 ? 18.375 12.328 21.047 1 96.62 173 GLU A C 1
ATOM 1261 O O . GLU A 1 173 ? 18.828 11.438 20.328 1 96.62 173 GLU A O 1
ATOM 1266 N N . TYR A 1 174 ? 17.281 12.992 20.781 1 95.38 174 TYR A N 1
ATOM 1267 C CA . TYR A 1 174 ? 16.438 12.57 19.672 1 95.38 174 TYR A CA 1
ATOM 1268 C C . TYR A 1 174 ? 17.062 12.969 18.344 1 95.38 174 TYR A C 1
ATOM 1270 O O . TYR A 1 174 ? 16.766 12.359 17.297 1 95.38 174 TYR A O 1
ATOM 1278 N N . VAL A 1 175 ? 17.953 13.961 18.297 1 97.06 175 VAL A N 1
ATOM 1279 C CA . VAL A 1 175 ? 18.484 14.461 17.031 1 97.06 175 VAL A CA 1
ATOM 1280 C C . VAL A 1 175 ? 20 14.367 17.031 1 97.06 175 VAL A C 1
ATOM 1282 O O . VAL A 1 175 ? 20.641 14.68 16.031 1 97.06 175 VAL A O 1
ATOM 1285 N N . GLU A 1 176 ? 20.625 13.938 18.094 1 97.62 176 GLU A N 1
ATOM 1286 C CA . GLU A 1 176 ? 22.062 14.031 18.312 1 97.62 176 GLU A CA 1
ATOM 1287 C C . GLU A 1 176 ? 22.844 13.352 17.188 1 97.62 176 GLU A C 1
ATOM 1289 O O . GLU A 1 176 ? 23.688 13.977 16.562 1 97.62 176 GLU A O 1
ATOM 1294 N N . GLU A 1 177 ? 22.531 12.086 16.953 1 97.88 177 GLU A N 1
ATOM 1295 C CA . GLU A 1 177 ? 23.281 11.305 15.969 1 97.88 177 GLU A CA 1
ATOM 1296 C C . GLU A 1 177 ? 23.109 11.875 14.562 1 97.88 177 GLU A C 1
ATOM 1298 O O . GLU A 1 177 ? 24.078 12.016 13.82 1 97.88 177 GLU A O 1
ATOM 1303 N N . GLU A 1 178 ? 21.906 12.156 14.242 1 98.06 178 GLU A N 1
ATOM 1304 C CA . GLU A 1 178 ? 21.594 12.656 12.906 1 98.06 178 GLU A CA 1
ATOM 1305 C C . GLU A 1 178 ? 22.156 14.062 12.703 1 98.06 178 GLU A C 1
ATOM 1307 O O . GLU A 1 178 ? 22.594 14.414 11.602 1 98.06 178 GLU A O 1
ATOM 1312 N N . LEU A 1 179 ? 22.109 14.875 13.75 1 98.25 179 LEU A N 1
ATOM 1313 C CA . LEU A 1 179 ? 22.688 16.219 13.68 1 98.25 179 LEU A CA 1
ATOM 1314 C C . LEU A 1 179 ? 24.203 16.141 13.477 1 98.25 179 LEU A C 1
ATOM 1316 O O . LEU A 1 179 ? 24.766 16.891 12.68 1 98.25 179 LEU A O 1
ATOM 1320 N N . GLU A 1 180 ? 24.828 15.227 14.188 1 97.88 180 GLU A N 1
ATOM 1321 C CA . GLU A 1 180 ? 26.266 15.031 14.016 1 97.88 180 GLU A CA 1
ATOM 1322 C C . GLU A 1 180 ? 26.609 14.648 12.578 1 97.88 180 GLU A C 1
ATOM 1324 O O . GLU A 1 180 ? 27.547 15.18 11.992 1 97.88 180 GLU A O 1
ATOM 1329 N N . ALA A 1 181 ? 25.844 13.727 12.039 1 98.06 181 ALA A N 1
ATOM 1330 C CA . ALA A 1 181 ? 26.062 13.305 10.656 1 98.06 181 ALA A CA 1
ATOM 1331 C C . ALA A 1 181 ? 25.859 14.469 9.688 1 98.06 181 ALA A C 1
ATOM 1333 O O . ALA A 1 181 ? 26.625 14.633 8.742 1 98.06 181 ALA A O 1
ATOM 1334 N N . ALA A 1 182 ? 24.844 15.281 9.93 1 98.25 182 ALA A N 1
ATOM 1335 C CA . ALA A 1 182 ? 24.547 16.422 9.07 1 98.25 182 ALA A CA 1
ATOM 1336 C C . ALA A 1 182 ? 25.672 17.453 9.141 1 98.25 182 ALA A C 1
ATOM 1338 O O . ALA A 1 182 ? 26.016 18.078 8.133 1 98.25 182 ALA A O 1
ATOM 1339 N N . LEU A 1 183 ? 26.266 17.609 10.289 1 98 183 LEU A N 1
ATOM 1340 C CA . LEU A 1 183 ? 27.344 18.562 10.508 1 98 183 LEU A CA 1
ATOM 1341 C C . LEU A 1 183 ? 28.609 18.141 9.773 1 98 183 LEU A C 1
ATOM 1343 O O . LEU A 1 183 ? 29.422 18.984 9.406 1 98 183 LEU A O 1
ATOM 1347 N N . GLU A 1 184 ? 28.734 16.812 9.625 1 97.62 184 GLU A N 1
ATOM 1348 C CA . GLU A 1 184 ? 29.875 16.312 8.867 1 97.62 184 GLU A CA 1
ATOM 1349 C C . GLU A 1 184 ? 29.734 16.625 7.383 1 97.62 184 GLU A C 1
ATOM 1351 O O . GLU A 1 184 ? 30.734 16.844 6.695 1 97.62 184 GLU A O 1
ATOM 1356 N N . THR A 1 185 ? 28.547 16.688 6.945 1 97.75 185 THR A N 1
ATOM 1357 C CA . THR A 1 185 ? 28.281 16.906 5.531 1 97.75 185 THR A CA 1
ATOM 1358 C C . THR A 1 185 ? 28.172 18.406 5.23 1 97.75 185 THR A C 1
ATOM 1360 O O . THR A 1 185 ? 28.688 18.875 4.215 1 97.75 185 THR A O 1
ATOM 1363 N N . ALA A 1 186 ? 27.594 19.203 6.121 1 97.94 186 ALA A N 1
ATOM 1364 C CA . ALA A 1 186 ? 27.266 20.609 5.898 1 97.94 186 ALA A CA 1
ATOM 1365 C C . ALA A 1 186 ? 28.453 21.516 6.258 1 97.94 186 ALA A C 1
ATOM 1367 O O . ALA A 1 186 ? 29.203 21.219 7.184 1 97.94 186 ALA A O 1
ATOM 1368 N N . ASP A 1 187 ? 28.656 22.531 5.555 1 96.25 187 ASP A N 1
ATOM 1369 C CA . ASP A 1 187 ? 29.641 23.547 5.891 1 96.25 187 ASP A CA 1
ATOM 1370 C C . ASP A 1 187 ? 29.172 24.422 7.055 1 96.25 187 ASP A C 1
ATOM 1372 O O . ASP A 1 187 ? 29.969 24.844 7.887 1 96.25 187 ASP A O 1
ATOM 1376 N N . ARG A 1 188 ? 27.922 24.688 6.969 1 96.81 188 ARG A N 1
ATOM 1377 C CA . ARG A 1 188 ? 27.281 25.5 7.984 1 96.81 188 ARG A CA 1
ATOM 1378 C C . ARG A 1 188 ? 25.875 25 8.312 1 96.81 188 ARG A C 1
ATOM 1380 O O . ARG A 1 188 ? 25.156 24.562 7.414 1 96.81 188 ARG A O 1
ATOM 1387 N N . VAL A 1 189 ? 25.547 25.016 9.594 1 98.38 189 VAL A N 1
ATOM 1388 C CA . VAL A 1 189 ? 24.203 24.656 10.039 1 98.38 189 VAL A CA 1
ATOM 1389 C C . VAL A 1 189 ? 23.609 25.797 10.867 1 98.38 189 VAL A C 1
ATOM 1391 O O . VAL A 1 189 ? 24.188 26.203 11.875 1 98.38 189 VAL A O 1
ATOM 1394 N N . SER A 1 190 ? 22.578 26.359 10.414 1 98.69 190 SER A N 1
ATOM 1395 C CA . SER A 1 190 ? 21.812 27.391 11.117 1 98.69 190 SER A CA 1
ATOM 1396 C C . SER A 1 190 ? 20.422 26.875 11.508 1 98.69 190 SER A C 1
ATOM 1398 O O . SER A 1 190 ? 19.75 26.219 10.711 1 98.69 190 SER A O 1
ATOM 1400 N N . TRP A 1 191 ? 20.016 27.062 12.727 1 98.81 191 TRP A N 1
ATOM 1401 C CA . TRP A 1 191 ? 18.734 26.609 13.273 1 98.81 191 TRP A CA 1
ATOM 1402 C C . TRP A 1 191 ? 17.922 27.797 13.781 1 98.81 191 TRP A C 1
ATOM 1404 O O . TRP A 1 191 ? 18.281 28.422 14.773 1 98.81 191 TRP A O 1
ATOM 1414 N N . TYR A 1 192 ? 16.812 28.156 13.094 1 98.75 192 TYR A N 1
ATOM 1415 C CA . TYR A 1 192 ? 15.961 29.312 13.406 1 98.75 192 TYR A CA 1
ATOM 1416 C C . TYR A 1 192 ? 14.586 28.859 13.883 1 98.75 192 TYR A C 1
ATOM 1418 O O . TYR A 1 192 ? 13.875 28.156 13.156 1 98.75 192 TYR A O 1
ATOM 1426 N N . ASP A 1 193 ? 14.164 29.203 15.016 1 98.38 193 ASP A N 1
ATOM 1427 C CA . ASP A 1 193 ? 12.898 28.781 15.617 1 98.38 193 ASP A CA 1
ATOM 1428 C C . ASP A 1 193 ? 12.375 29.844 16.578 1 98.38 193 ASP A C 1
ATOM 1430 O O . ASP A 1 193 ? 13.062 30.844 16.859 1 98.38 193 ASP A O 1
A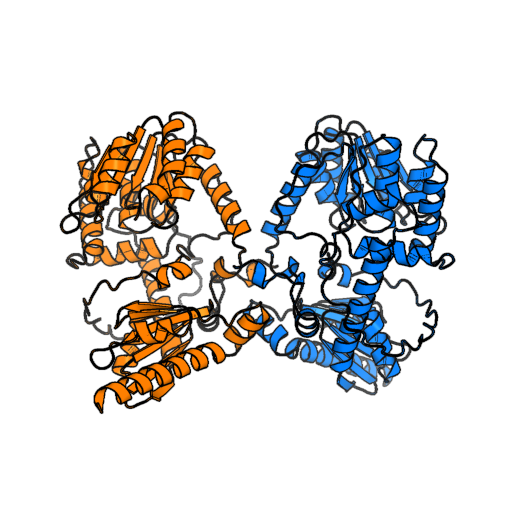TOM 1434 N N . HIS A 1 194 ? 11.148 29.688 16.953 1 97.44 194 HIS A N 1
ATOM 1435 C CA . HIS A 1 194 ? 10.594 30.609 17.922 1 97.44 194 HIS A CA 1
ATOM 1436 C C . HIS A 1 194 ? 9.898 29.875 19.062 1 97.44 194 HIS A C 1
ATOM 1438 O O . HIS A 1 194 ? 9.453 30.484 20.031 1 97.44 194 HIS A O 1
ATOM 1444 N N . HIS A 1 195 ? 9.859 28.547 18.938 1 94.5 195 HIS A N 1
ATOM 1445 C CA . HIS A 1 195 ? 9.188 27.766 19.969 1 94.5 195 HIS A CA 1
ATOM 1446 C C . HIS A 1 195 ? 9.945 27.844 21.297 1 94.5 195 HIS A C 1
ATOM 1448 O O . HIS A 1 195 ? 11.078 28.328 21.344 1 94.5 195 HIS A O 1
ATOM 1454 N N . GLN A 1 196 ? 9.242 27.438 22.344 1 92.31 196 GLN A N 1
ATOM 1455 C CA . GLN A 1 196 ? 9.922 27.391 23.641 1 92.31 196 GLN A CA 1
ATOM 1456 C C . GLN A 1 196 ? 10.898 26.219 23.719 1 92.31 196 GLN A C 1
ATOM 1458 O O . GLN A 1 196 ? 10.492 25.062 23.609 1 92.31 196 GLN A O 1
ATOM 1463 N N . TRP A 1 197 ? 12.188 26.562 23.875 1 94.19 197 TRP A N 1
ATOM 1464 C CA . TRP A 1 197 ? 13.234 25.547 23.969 1 94.19 197 TRP A CA 1
ATOM 1465 C C . TRP A 1 197 ? 13.617 25.297 25.422 1 94.19 197 TRP A C 1
ATOM 1467 O O . TRP A 1 197 ? 13.656 26.219 26.234 1 94.19 197 TRP A O 1
ATOM 1477 N N . ASN A 1 198 ? 13.836 23.938 25.719 1 94.38 198 ASN A N 1
ATOM 1478 C CA . ASN A 1 198 ? 14.578 23.656 26.938 1 94.38 198 ASN A CA 1
ATOM 1479 C C . ASN A 1 198 ? 16 24.203 26.875 1 94.38 198 ASN A C 1
ATOM 1481 O O . ASN A 1 198 ? 16.703 24 25.875 1 94.38 198 ASN A O 1
ATOM 1485 N N . ASP A 1 199 ? 16.375 24.844 27.953 1 95.94 199 ASP A N 1
ATOM 1486 C CA . ASP A 1 199 ? 17.688 25.5 27.984 1 95.94 199 ASP A CA 1
ATOM 1487 C C . ASP A 1 199 ? 18.797 24.5 27.703 1 95.94 199 ASP A C 1
ATOM 1489 O O . ASP A 1 199 ? 19.766 24.812 27 1 95.94 199 ASP A O 1
ATOM 1493 N N . GLU A 1 200 ? 18.641 23.359 28.25 1 97.19 200 GLU A N 1
ATOM 1494 C CA . GLU A 1 200 ? 19.656 22.344 28.078 1 97.19 200 GLU A CA 1
ATOM 1495 C C . GLU A 1 200 ? 19.719 21.859 26.641 1 97.19 200 GLU A C 1
ATOM 1497 O O . GLU A 1 200 ? 20.812 21.594 26.109 1 97.19 200 GLU A O 1
ATOM 1502 N N . VAL A 1 201 ? 18.594 21.734 26 1 97 201 VAL A N 1
ATOM 1503 C CA . VAL A 1 201 ? 18.531 21.297 24.609 1 97 201 VAL A CA 1
ATOM 1504 C C . VAL A 1 201 ? 19.156 22.359 23.703 1 97 201 VAL A C 1
ATOM 1506 O O . VAL A 1 201 ? 19.969 22.031 22.828 1 97 201 VAL A O 1
ATOM 1509 N N . ALA A 1 202 ? 18.812 23.625 23.938 1 97.69 202 ALA A N 1
ATOM 1510 C CA . ALA A 1 202 ? 19.359 24.734 23.156 1 97.69 202 ALA A CA 1
ATOM 1511 C C . ALA A 1 202 ? 20.875 24.797 23.281 1 97.69 202 ALA A C 1
ATOM 1513 O O . ALA A 1 202 ? 21.578 24.953 22.281 1 97.69 202 ALA A O 1
ATOM 1514 N N . GLN A 1 203 ? 21.359 24.641 24.469 1 97.94 203 GLN A N 1
ATOM 1515 C CA . GLN A 1 203 ? 22.797 24.688 24.688 1 97.94 203 GLN A CA 1
ATOM 1516 C C . GLN A 1 203 ? 23.5 23.531 23.984 1 97.94 203 GLN A C 1
ATOM 1518 O O . GLN A 1 203 ? 24.562 23.719 23.375 1 97.94 203 GLN A O 1
ATOM 1523 N N . SER A 1 204 ? 22.906 22.375 24.125 1 98.19 204 SER A N 1
ATOM 1524 C CA . SER A 1 204 ? 23.484 21.203 23.484 1 98.19 204 SER A CA 1
ATOM 1525 C C . SER A 1 204 ? 23.578 21.391 21.969 1 98.19 204 SER A C 1
ATOM 1527 O O . SER A 1 204 ? 24.562 21 21.344 1 98.19 204 SER A O 1
ATOM 1529 N N . VAL A 1 205 ? 22.578 21.953 21.359 1 98.19 205 VAL A N 1
ATOM 1530 C CA . VAL A 1 205 ? 22.547 22.203 19.922 1 98.19 205 VAL A CA 1
ATOM 1531 C C . VAL A 1 205 ? 23.625 23.219 19.547 1 98.19 205 VAL A C 1
ATOM 1533 O O . VAL A 1 205 ? 24.344 23.031 18.562 1 98.19 205 VAL A O 1
ATOM 1536 N N . ARG A 1 206 ? 23.797 24.234 20.344 1 98.06 206 ARG A N 1
ATOM 1537 C CA . ARG A 1 206 ? 24.859 25.219 20.109 1 98.06 206 ARG A CA 1
ATOM 1538 C C . ARG A 1 206 ? 26.234 24.594 20.25 1 98.06 206 ARG A C 1
ATOM 1540 O O . ARG A 1 206 ? 27.125 24.859 19.438 1 98.06 206 ARG A O 1
ATOM 1547 N N . ASP A 1 207 ? 26.359 23.781 21.266 1 98 207 ASP A N 1
ATOM 1548 C CA . ASP A 1 207 ? 27.641 23.125 21.531 1 98 207 ASP A CA 1
ATOM 1549 C C . ASP A 1 207 ? 28.031 22.203 20.375 1 98 207 ASP A C 1
ATOM 1551 O O . ASP A 1 207 ? 29.219 21.953 20.156 1 98 207 ASP A O 1
ATOM 1555 N N . ALA A 1 208 ? 27.047 21.703 19.703 1 97.69 208 ALA A N 1
ATOM 1556 C CA . ALA A 1 208 ? 27.297 20.797 18.578 1 97.69 208 ALA A CA 1
ATOM 1557 C C . ALA A 1 208 ? 27.875 21.562 17.391 1 97.69 208 ALA A C 1
ATOM 1559 O O . ALA A 1 208 ? 28.375 20.969 16.438 1 97.69 208 ALA A O 1
ATOM 1560 N N . GLY A 1 209 ? 27.812 22.922 17.438 1 97.44 209 GLY A N 1
ATOM 1561 C CA . GLY A 1 209 ? 28.344 23.734 16.359 1 97.44 209 GLY A CA 1
ATOM 1562 C C . GLY A 1 209 ? 27.281 24.375 15.5 1 97.44 209 GLY A C 1
ATOM 1563 O O . GLY A 1 209 ? 27.562 24.875 14.406 1 97.44 209 GLY A O 1
ATOM 1564 N N . VAL A 1 210 ? 26.078 24.375 15.938 1 98.44 210 VAL A N 1
ATOM 1565 C CA . VAL A 1 210 ? 24.938 24.922 15.195 1 98.44 210 VAL A CA 1
ATOM 1566 C C . VAL A 1 210 ? 24.734 26.391 15.57 1 98.44 210 VAL A C 1
ATOM 1568 O O . VAL A 1 210 ? 24.812 26.75 16.734 1 98.44 210 VAL A O 1
ATOM 1571 N N . ASP A 1 211 ? 24.609 27.266 14.625 1 98.44 211 ASP A N 1
ATOM 1572 C CA . ASP A 1 211 ? 24.156 28.625 14.875 1 98.44 211 ASP A CA 1
ATOM 1573 C C . ASP A 1 211 ? 22.656 28.656 15.18 1 98.44 211 ASP A C 1
ATOM 1575 O O . ASP A 1 211 ? 21.844 28.812 14.273 1 98.44 211 ASP A O 1
ATOM 1579 N N . LEU A 1 212 ? 22.297 28.547 16.406 1 98.62 212 LEU A N 1
ATOM 1580 C CA . LEU A 1 212 ? 20.906 28.469 16.859 1 98.62 212 LEU A CA 1
ATOM 1581 C C . LEU A 1 212 ? 20.406 29.844 17.266 1 98.62 212 LEU A C 1
ATOM 1583 O O . LEU A 1 212 ? 21 30.516 18.109 1 98.62 212 LEU A O 1
ATOM 1587 N N . VAL A 1 213 ? 19.359 30.328 16.672 1 98.44 213 VAL A N 1
ATOM 1588 C CA . VAL A 1 213 ? 18.672 31.562 17.062 1 98.44 213 VAL A CA 1
ATOM 1589 C C . VAL A 1 213 ? 17.219 31.25 17.406 1 98.44 213 VAL A C 1
ATOM 1591 O O . VAL A 1 213 ? 16.453 30.828 16.547 1 98.44 213 VAL A O 1
ATOM 1594 N N . VAL A 1 214 ? 16.828 31.453 18.656 1 97.94 214 VAL A N 1
ATOM 1595 C CA . VAL A 1 214 ? 15.461 31.219 19.109 1 97.94 214 VAL A CA 1
ATOM 1596 C C . VAL A 1 214 ? 14.789 32.562 19.453 1 97.94 214 VAL A C 1
ATOM 1598 O O . VAL A 1 214 ? 15.258 33.281 20.328 1 97.94 214 VAL A O 1
ATOM 1601 N N . GLY A 1 215 ? 13.773 32.844 18.719 1 96.94 215 GLY A N 1
ATOM 1602 C CA . GLY A 1 215 ? 13.016 34.062 19 1 96.94 215 GLY A CA 1
ATOM 1603 C C . GLY A 1 215 ? 12.094 33.906 20.203 1 96.94 215 GLY A C 1
ATOM 1604 O O . GLY A 1 215 ? 11.922 32.812 20.734 1 96.94 215 GLY A O 1
ATOM 1605 N N . ASP A 1 216 ? 11.516 35.094 20.656 1 96.25 216 ASP A N 1
ATOM 1606 C CA . ASP A 1 216 ? 10.531 35.094 21.719 1 96.25 216 ASP A CA 1
ATOM 1607 C C . ASP A 1 216 ? 9.203 34.5 21.266 1 96.25 216 ASP A C 1
ATOM 1609 O O . ASP A 1 216 ? 8.523 35.094 20.406 1 96.25 216 ASP A O 1
ATOM 1613 N N . SER A 1 217 ? 8.828 33.438 21.875 1 93.56 217 SER A N 1
ATOM 1614 C CA . SER A 1 217 ? 7.668 32.656 21.438 1 93.56 217 SER A CA 1
ATOM 1615 C C . SER A 1 217 ? 6.391 33.5 21.516 1 93.56 217 SER A C 1
ATOM 1617 O O . SER A 1 217 ? 5.398 33.188 20.859 1 93.56 217 SER A O 1
ATOM 1619 N N . ASP A 1 218 ? 6.355 34.594 22.219 1 92.81 218 ASP A N 1
ATOM 1620 C CA . ASP A 1 218 ? 5.156 35.438 22.391 1 92.81 218 ASP A CA 1
ATOM 1621 C C . ASP A 1 218 ? 5.172 36.625 21.453 1 92.81 218 ASP A C 1
ATOM 1623 O O . ASP A 1 218 ? 4.145 37.281 21.266 1 92.81 218 ASP A O 1
ATOM 1627 N N . GLU A 1 219 ? 6.301 36.812 20.828 1 95.56 219 GLU A N 1
ATOM 1628 C CA . GLU A 1 219 ? 6.422 38.094 20.125 1 95.56 219 GLU A CA 1
ATOM 1629 C C . GLU A 1 219 ? 6.742 37.875 18.656 1 95.56 219 GLU A C 1
ATOM 1631 O O . GLU A 1 219 ? 6.438 38.719 17.812 1 95.56 219 GLU A O 1
ATOM 1636 N N . GLU A 1 220 ? 7.367 36.75 18.422 1 96.19 220 GLU A N 1
ATOM 1637 C CA . GLU A 1 220 ? 7.84 36.5 17.062 1 96.19 220 GLU A CA 1
ATOM 1638 C C . GLU A 1 220 ? 7.492 35.094 16.594 1 96.19 220 GLU A C 1
ATOM 1640 O O . GLU A 1 220 ? 7.309 34.188 17.406 1 96.19 220 GLU A O 1
ATOM 1645 N N . CYS A 1 221 ? 7.238 34.938 15.289 1 97.62 221 CYS A N 1
ATOM 1646 C CA . CYS A 1 221 ? 7.223 33.625 14.68 1 97.62 221 CYS A CA 1
ATOM 1647 C C . CYS A 1 221 ? 8.562 33.312 14.031 1 97.62 221 CYS A C 1
ATOM 1649 O O . CYS A 1 221 ? 9.492 34.094 14.078 1 97.62 221 CYS A O 1
ATOM 1651 N N . SER A 1 222 ? 8.781 32.125 13.5 1 98.44 222 SER A N 1
ATOM 1652 C CA . SER A 1 222 ? 10.07 31.719 12.961 1 98.44 222 SER A CA 1
ATOM 1653 C C . SER A 1 222 ? 10.438 32.531 11.727 1 98.44 222 SER A C 1
ATOM 1655 O O . SER A 1 222 ? 11.617 32.812 11.492 1 98.44 222 SER A O 1
ATOM 1657 N N . ALA A 1 223 ? 9.469 32.906 10.914 1 98.56 223 ALA A N 1
ATOM 1658 C CA . ALA A 1 223 ? 9.727 33.781 9.758 1 98.56 223 ALA A CA 1
ATOM 1659 C C . ALA A 1 223 ? 10.352 35.094 10.18 1 98.56 223 ALA A C 1
ATOM 1661 O O . ALA A 1 223 ? 11.219 35.625 9.484 1 98.56 223 ALA A O 1
ATOM 1662 N N . ASP A 1 224 ? 9.891 35.688 11.297 1 98.38 224 ASP A N 1
ATOM 1663 C CA . ASP A 1 224 ? 10.516 36.875 11.844 1 98.38 224 ASP A CA 1
ATOM 1664 C C . ASP A 1 224 ? 11.992 36.656 12.148 1 98.38 224 ASP A C 1
ATOM 1666 O O . ASP A 1 224 ? 12.828 37.5 11.867 1 98.38 224 ASP A O 1
ATOM 1670 N N . VAL A 1 225 ? 12.234 35.5 12.773 1 98.56 225 VAL A N 1
ATOM 1671 C CA . VAL A 1 225 ? 13.594 35.156 13.172 1 98.56 225 VAL A CA 1
ATOM 1672 C C . VAL A 1 225 ? 14.492 35.094 11.945 1 98.56 225 VAL A C 1
ATOM 1674 O O . VAL A 1 225 ? 15.586 35.656 11.938 1 98.56 225 VAL A O 1
ATOM 1677 N N . VAL A 1 226 ? 14.062 34.406 10.898 1 98.56 226 VAL A N 1
ATOM 1678 C CA . VAL A 1 226 ? 14.836 34.281 9.664 1 98.56 226 VAL A CA 1
ATOM 1679 C C . VAL A 1 226 ? 15.031 35.656 9.039 1 98.56 226 VAL A C 1
ATOM 1681 O O . VAL A 1 226 ? 16.141 36 8.641 1 98.56 226 VAL A O 1
ATOM 1684 N N . TYR A 1 227 ? 13.961 36.469 8.961 1 98 227 TYR A N 1
ATOM 1685 C CA . TYR A 1 227 ? 13.969 37.781 8.344 1 98 227 TYR A CA 1
ATOM 1686 C C . TYR A 1 227 ? 15.055 38.656 8.961 1 98 227 TYR A C 1
ATOM 1688 O O . TYR A 1 227 ? 15.812 39.312 8.242 1 98 227 TYR A O 1
ATOM 1696 N N . ARG A 1 228 ? 15.203 38.656 10.227 1 96.88 228 ARG A N 1
ATOM 1697 C CA . ARG A 1 228 ? 16.141 39.562 10.875 1 96.88 228 ARG A CA 1
ATOM 1698 C C . ARG A 1 228 ? 17.531 38.906 10.953 1 96.88 228 ARG A C 1
ATOM 1700 O O . ARG A 1 228 ? 18.531 39.625 11.164 1 96.88 228 ARG A O 1
ATOM 1707 N N . SER A 1 229 ? 17.609 37.562 10.922 1 97.56 229 SER A N 1
ATOM 1708 C CA . SER A 1 229 ? 18.891 36.906 11.125 1 97.56 229 SER A CA 1
ATOM 1709 C C . SER A 1 229 ? 19.703 36.875 9.836 1 97.56 229 SER A C 1
ATOM 1711 O O . SER A 1 229 ? 20.938 36.75 9.875 1 97.56 229 SER A O 1
ATOM 1713 N N . LEU A 1 230 ? 18.984 36.906 8.688 1 96.44 230 LEU A N 1
ATOM 1714 C CA . LEU A 1 230 ? 19.688 36.844 7.414 1 96.44 230 LEU A CA 1
ATOM 1715 C C . LEU A 1 230 ? 20.234 38.219 7.039 1 96.44 230 LEU A C 1
ATOM 1717 O O . LEU A 1 230 ? 19.562 39.25 7.238 1 96.44 230 LEU A O 1
ATOM 1721 N N . GLU A 1 231 ? 21.5 38.406 6.875 1 90.38 231 GLU A N 1
ATOM 1722 C CA . GLU A 1 231 ? 22.094 39.656 6.383 1 90.38 231 GLU A CA 1
ATOM 1723 C C . GLU A 1 231 ? 21.688 39.938 4.938 1 90.38 231 GLU A C 1
ATOM 1725 O O . GLU A 1 231 ? 22.516 39.844 4.031 1 90.38 231 GLU A O 1
ATOM 1730 N N . TYR A 1 232 ? 20.516 40.188 4.746 1 95.12 232 TYR A N 1
ATOM 1731 C CA . TYR A 1 232 ? 19.938 40.438 3.428 1 95.12 232 TYR A CA 1
ATOM 1732 C C . TYR A 1 232 ? 18.922 41.562 3.473 1 95.12 232 TYR A C 1
ATOM 1734 O O . TYR A 1 232 ? 18.156 41.688 4.434 1 95.12 232 TYR A O 1
ATOM 1742 N N . ASP A 1 233 ? 18.938 42.469 2.459 1 96.19 233 ASP A N 1
ATOM 1743 C CA . ASP A 1 233 ? 17.984 43.562 2.367 1 96.19 233 ASP A CA 1
ATOM 1744 C C . ASP A 1 233 ? 16.703 43.125 1.661 1 96.19 233 ASP A C 1
ATOM 1746 O O . ASP A 1 233 ? 16.562 43.312 0.456 1 96.19 233 ASP A O 1
ATOM 1750 N N . PHE A 1 234 ? 15.758 42.625 2.412 1 97.25 234 PHE A N 1
ATOM 1751 C CA . PHE A 1 234 ? 14.508 42.125 1.862 1 97.25 234 PHE A CA 1
ATOM 1752 C C . PHE A 1 234 ? 13.602 43.281 1.421 1 97.25 234 PHE A C 1
ATOM 1754 O O . PHE A 1 234 ? 13.586 44.312 2.053 1 97.25 234 PHE A O 1
ATOM 1761 N N . SER A 1 235 ? 12.852 43.125 0.396 1 96.12 235 SER A N 1
ATOM 1762 C CA . SER A 1 235 ? 11.789 44.062 0.037 1 96.12 235 SER A CA 1
ATOM 1763 C C . SER A 1 235 ? 10.703 44.094 1.102 1 96.12 235 SER A C 1
ATOM 1765 O O . SER A 1 235 ? 10.555 43.156 1.881 1 96.12 235 SER A O 1
ATOM 1767 N N . PRO A 1 236 ? 9.984 45.125 1.101 1 97 236 PRO A N 1
ATOM 1768 C CA . PRO A 1 236 ? 8.914 45.281 2.094 1 97 236 PRO A CA 1
ATOM 1769 C C . PRO A 1 236 ? 7.887 44.156 2.029 1 97 236 PRO A C 1
ATOM 1771 O O . PRO A 1 236 ? 7.242 43.844 3.033 1 97 236 PRO A O 1
ATOM 1774 N N . MET A 1 237 ? 7.715 43.562 0.93 1 97.31 237 MET A N 1
ATOM 1775 C CA . MET A 1 237 ? 6.762 42.469 0.761 1 97.31 237 MET A CA 1
ATOM 1776 C C . MET A 1 237 ? 7.078 41.312 1.719 1 97.31 237 MET A C 1
ATOM 1778 O O . MET A 1 237 ? 6.168 40.688 2.283 1 97.31 237 MET A O 1
ATOM 1782 N N . TYR A 1 238 ? 8.312 41.062 1.962 1 97.81 238 TYR A N 1
ATOM 1783 C CA . TYR A 1 238 ? 8.711 39.938 2.797 1 97.81 238 TYR A CA 1
ATOM 1784 C C . TYR A 1 238 ? 8.57 40.281 4.277 1 97.81 238 TYR A C 1
ATOM 1786 O O . TYR A 1 238 ? 8.312 39.406 5.102 1 97.81 238 TYR A O 1
ATOM 1794 N N . GLU A 1 239 ? 8.75 41.562 4.574 1 97.31 239 GLU A N 1
ATOM 1795 C CA . GLU A 1 239 ? 8.445 42 5.934 1 97.31 239 GLU A CA 1
ATOM 1796 C C . GLU A 1 239 ? 6.969 41.781 6.262 1 97.31 239 GLU A C 1
ATOM 1798 O O . GLU A 1 239 ? 6.633 41.312 7.348 1 97.31 239 GLU A O 1
ATOM 1803 N N . GLU A 1 240 ? 6.16 42.188 5.324 1 98.38 240 GLU A N 1
ATOM 1804 C CA . GLU A 1 240 ? 4.723 42 5.484 1 98.38 240 GLU A CA 1
ATOM 1805 C C . GLU A 1 240 ? 4.367 40.5 5.59 1 98.38 240 GLU A C 1
ATOM 1807 O O . GLU A 1 240 ? 3.498 40.125 6.375 1 98.38 240 GLU A O 1
ATOM 1812 N N . LEU A 1 241 ? 4.996 39.656 4.777 1 98.62 241 LEU A N 1
ATOM 1813 C CA . LEU A 1 241 ? 4.77 38.219 4.828 1 98.62 241 LEU A CA 1
ATOM 1814 C C . LEU A 1 241 ? 5.039 37.656 6.227 1 98.62 241 LEU A C 1
ATOM 1816 O O . LEU A 1 241 ? 4.227 36.906 6.773 1 98.62 241 LEU A O 1
ATOM 1820 N N . ALA A 1 242 ? 6.168 38.062 6.816 1 98.38 242 ALA A N 1
ATOM 1821 C CA . ALA A 1 242 ? 6.508 37.594 8.164 1 98.38 242 ALA A CA 1
ATOM 1822 C C . ALA A 1 242 ? 5.484 38.094 9.18 1 98.38 242 ALA A C 1
ATOM 1824 O O . ALA A 1 242 ? 5.043 37.344 10.047 1 98.38 242 ALA A O 1
ATOM 1825 N N . ALA A 1 243 ? 5.027 39.312 9.023 1 98.25 243 ALA A N 1
ATOM 1826 C CA . ALA A 1 243 ? 4.098 39.938 9.961 1 98.25 243 ALA A CA 1
ATOM 1827 C C . ALA A 1 243 ? 2.738 39.25 9.93 1 98.25 243 ALA A C 1
ATOM 1829 O O . ALA A 1 243 ? 2.145 38.969 10.977 1 98.25 243 ALA A O 1
ATOM 1830 N N . VAL A 1 244 ? 2.275 39.062 8.742 1 98.5 244 VAL A N 1
ATOM 1831 C CA . VAL A 1 244 ? 0.957 38.438 8.602 1 98.5 244 VAL A CA 1
ATOM 1832 C C . VAL A 1 244 ? 1.018 36.969 9.023 1 98.5 244 VAL A C 1
ATOM 1834 O O . VAL A 1 244 ? 0.07 36.469 9.617 1 98.5 244 VAL A O 1
ATOM 1837 N N . THR A 1 245 ? 2.086 36.25 8.68 1 98.44 245 THR A N 1
ATOM 1838 C CA . THR A 1 245 ? 2.285 34.875 9.148 1 98.44 245 THR A CA 1
ATOM 1839 C C . THR A 1 245 ? 2.295 34.812 10.672 1 98.44 245 THR A C 1
ATOM 1841 O O . THR A 1 245 ? 1.664 33.938 11.266 1 98.44 245 THR A O 1
ATOM 1844 N N . ARG A 1 246 ? 2.957 35.781 11.328 1 98.31 246 ARG A N 1
ATOM 1845 C CA . ARG A 1 246 ? 3.004 35.906 12.781 1 98.31 246 ARG A CA 1
ATOM 1846 C C . ARG A 1 246 ? 1.604 36.062 13.367 1 98.31 246 ARG A C 1
ATOM 1848 O O . ARG A 1 246 ? 1.296 35.531 14.422 1 98.31 246 ARG A O 1
ATOM 1855 N N . ASP A 1 247 ? 0.826 36.844 12.703 1 97.81 247 ASP A N 1
ATOM 1856 C CA . ASP A 1 247 ? -0.534 37.125 13.156 1 97.81 247 ASP A CA 1
ATOM 1857 C C . ASP A 1 247 ? -1.311 35.844 13.406 1 97.81 247 ASP A C 1
ATOM 1859 O O . ASP A 1 247 ? -1.967 35.688 14.438 1 97.81 247 ASP A O 1
ATOM 1863 N N . HIS A 1 248 ? -1.214 34.906 12.484 1 95.75 248 HIS A N 1
ATOM 1864 C CA . HIS A 1 248 ? -1.906 33.625 12.648 1 95.75 248 HIS A CA 1
ATOM 1865 C C . HIS A 1 248 ? -1.189 32.75 13.656 1 95.75 248 HIS A C 1
ATOM 1867 O O . HIS A 1 248 ? -1.831 32.094 14.492 1 95.75 248 HIS A O 1
ATOM 1873 N N . ASP A 1 249 ? 0.096 32.719 13.508 1 94.94 249 ASP A N 1
ATOM 1874 C CA . ASP A 1 249 ? 0.889 31.797 14.328 1 94.94 249 ASP A CA 1
ATOM 1875 C C . ASP A 1 249 ? 0.711 32.094 15.812 1 94.94 249 ASP A C 1
ATOM 1877 O O . ASP A 1 249 ? 0.633 31.188 16.641 1 94.94 249 ASP A O 1
ATOM 1881 N N . LEU A 1 250 ? 0.657 33.406 16.172 1 93.44 250 LEU A N 1
ATOM 1882 C CA . LEU A 1 250 ? 0.528 33.812 17.562 1 93.44 250 LEU A CA 1
ATOM 1883 C C . LEU A 1 250 ? -0.935 34.031 17.938 1 93.44 250 LEU A C 1
ATOM 1885 O O . LEU A 1 250 ? -1.239 34.469 19.047 1 93.44 250 LEU A O 1
ATOM 1889 N N . TRP A 1 251 ? -1.839 33.844 17.031 1 91.75 251 TRP A N 1
ATOM 1890 C CA . TRP A 1 251 ? -3.279 33.938 17.234 1 91.75 251 TRP A CA 1
ATOM 1891 C C . TRP A 1 251 ? -3.668 35.375 17.594 1 91.75 251 TRP A C 1
ATOM 1893 O O . TRP A 1 251 ? -4.414 35.594 18.562 1 91.75 251 TRP A O 1
ATOM 1903 N N . LEU A 1 252 ? -3.041 36.281 16.891 1 93.06 252 LEU A N 1
ATOM 1904 C CA . LEU A 1 252 ? -3.35 37.688 17.141 1 93.06 252 LEU A CA 1
ATOM 1905 C C . LEU A 1 252 ? -4.652 38.094 16.453 1 93.06 252 LEU A C 1
ATOM 1907 O O . LEU A 1 252 ? -5.379 38.938 16.938 1 93.06 252 LEU A O 1
ATOM 1911 N N . ARG A 1 253 ? -4.93 37.562 15.266 1 92.19 253 ARG A N 1
ATOM 1912 C CA . ARG A 1 253 ? -6.164 37.75 14.508 1 92.19 253 ARG A CA 1
ATOM 1913 C C . ARG A 1 253 ? -6.391 39.219 14.18 1 92.19 253 ARG A C 1
ATOM 1915 O O . ARG A 1 253 ? -7.492 39.75 14.367 1 92.19 253 ARG A O 1
ATOM 1922 N N . GLU A 1 254 ? -5.402 39.844 13.789 1 96.5 254 GLU A N 1
ATOM 1923 C CA . GLU A 1 254 ? -5.469 41.281 13.453 1 96.5 254 GLU A CA 1
ATOM 1924 C C . GLU A 1 254 ? -5.543 41.469 11.945 1 96.5 254 GLU A C 1
ATOM 1926 O O . GLU A 1 254 ? -5.988 42.531 11.477 1 96.5 254 GLU A O 1
ATOM 1931 N N . ASP A 1 255 ? -5.094 40.562 11.188 1 97.31 255 ASP A N 1
ATOM 1932 C CA . ASP A 1 255 ? -5.105 40.594 9.727 1 97.31 255 ASP A CA 1
ATOM 1933 C C . ASP A 1 255 ? -5.812 39.375 9.148 1 97.31 255 ASP A C 1
ATOM 1935 O O . ASP A 1 255 ? -5.301 38.25 9.242 1 97.31 255 ASP A O 1
ATOM 1939 N N . PRO A 1 256 ? -6.914 39.594 8.508 1 95.19 256 PRO A N 1
ATOM 1940 C CA . PRO A 1 256 ? -7.691 38.438 8.023 1 95.19 256 PRO A CA 1
ATOM 1941 C C . PRO A 1 256 ? -6.938 37.594 6.988 1 95.19 256 PRO A C 1
ATOM 1943 O O . PRO A 1 256 ? -7.238 36.438 6.801 1 95.19 256 PRO A O 1
ATOM 1946 N N . ARG A 1 257 ? -5.965 38.062 6.309 1 96.88 257 ARG A N 1
ATOM 1947 C CA . ARG A 1 257 ? -5.184 37.375 5.301 1 96.88 257 ARG A CA 1
ATOM 1948 C C . ARG A 1 257 ? -4.34 36.25 5.941 1 96.88 257 ARG A C 1
ATOM 1950 O O . ARG A 1 257 ? -3.855 35.375 5.25 1 96.88 257 ARG A O 1
ATOM 1957 N N . SER A 1 258 ? -4.207 36.406 7.266 1 97.81 258 SER A N 1
ATOM 1958 C CA . SER A 1 258 ? -3.361 35.438 7.957 1 97.81 258 SER A CA 1
ATOM 1959 C C . SER A 1 258 ? -4.004 34.062 7.965 1 97.81 258 SER A C 1
ATOM 1961 O O . SER A 1 258 ? -3.309 33.031 7.84 1 97.81 258 SER A O 1
ATOM 1963 N N . ASP A 1 259 ? -5.316 34.031 8.078 1 95.75 259 ASP A N 1
ATOM 1964 C CA . ASP A 1 259 ? -6.02 32.75 7.984 1 95.75 259 ASP A CA 1
ATOM 1965 C C . ASP A 1 259 ? -5.902 32.156 6.582 1 95.75 259 ASP A C 1
ATOM 1967 O O . ASP A 1 259 ? -5.828 30.922 6.422 1 95.75 259 ASP A O 1
ATOM 1971 N N . ASP A 1 260 ? -5.93 33 5.625 1 97.81 260 ASP A N 1
ATOM 1972 C CA . ASP A 1 260 ? -5.773 32.531 4.246 1 97.81 260 ASP A CA 1
ATOM 1973 C C . ASP A 1 260 ? -4.41 31.891 4.031 1 97.81 260 ASP A C 1
ATOM 1975 O O . ASP A 1 260 ? -4.309 30.844 3.391 1 97.81 260 ASP A O 1
ATOM 1979 N N . LEU A 1 261 ? -3.369 32.469 4.578 1 98.25 261 LEU A N 1
ATOM 1980 C CA . LEU A 1 261 ? -2.027 31.922 4.457 1 98.25 261 LEU A CA 1
ATOM 1981 C C . LEU A 1 261 ? -1.94 30.562 5.148 1 98.25 261 LEU A C 1
ATOM 1983 O O . LEU A 1 261 ? -1.379 29.609 4.598 1 98.25 261 LEU A O 1
ATOM 1987 N N . ALA A 1 262 ? -2.51 30.531 6.309 1 96.88 262 ALA A N 1
ATOM 1988 C CA . ALA A 1 262 ? -2.469 29.297 7.086 1 96.88 262 ALA A CA 1
ATOM 1989 C C . ALA A 1 262 ? -3.213 28.172 6.367 1 96.88 262 ALA A C 1
ATOM 1991 O O . ALA A 1 262 ? -2.699 27.062 6.25 1 96.88 262 ALA A O 1
ATOM 1992 N N . ASP A 1 263 ? -4.406 28.5 5.844 1 96 263 ASP A N 1
ATOM 1993 C CA . ASP A 1 263 ? -5.207 27.5 5.125 1 96 263 ASP A CA 1
ATOM 1994 C C . ASP A 1 263 ? -4.508 27.047 3.85 1 96 263 ASP A C 1
ATOM 1996 O O . ASP A 1 263 ? -4.492 25.859 3.533 1 96 263 ASP A O 1
ATOM 2000 N N . TYR A 1 264 ? -3.957 27.984 3.119 1 97.38 264 TYR A N 1
ATOM 2001 C CA . TYR A 1 264 ? -3.287 27.672 1.862 1 97.38 264 TYR A CA 1
ATOM 2002 C C . TYR A 1 264 ? -2.094 26.75 2.096 1 97.38 264 TYR A C 1
ATOM 2004 O O . TYR A 1 264 ? -1.90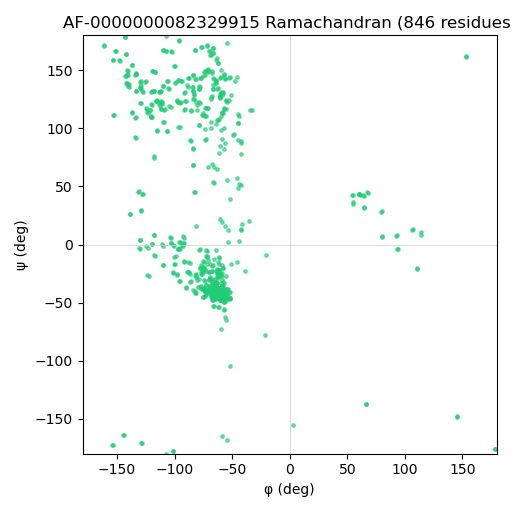5 25.766 1.374 1 97.38 264 TYR A O 1
ATOM 2012 N N . ALA A 1 265 ? -1.329 27.047 3.135 1 97.06 265 ALA A N 1
ATOM 2013 C CA . ALA A 1 265 ? -0.179 26.203 3.467 1 97.06 265 ALA A CA 1
ATOM 2014 C C . ALA A 1 265 ? -0.618 24.797 3.844 1 97.06 265 ALA A C 1
ATOM 2016 O O . ALA A 1 265 ? 0.07 23.812 3.535 1 97.06 265 ALA A O 1
ATOM 2017 N N . TYR A 1 266 ? -1.714 24.781 4.41 1 93.62 266 TYR A N 1
ATOM 2018 C CA . TYR A 1 266 ? -2.23 23.5 4.898 1 93.62 266 TYR A CA 1
ATOM 2019 C C . TYR A 1 266 ? -2.707 22.625 3.744 1 93.62 266 TYR A C 1
ATOM 2021 O O . TYR A 1 266 ? -2.506 21.406 3.756 1 93.62 266 TYR A O 1
ATOM 2029 N N . TRP A 1 267 ? -3.336 23.172 2.709 1 93 267 TRP A N 1
ATOM 2030 C CA . TRP A 1 267 ? -4.062 22.391 1.715 1 93 267 TRP A CA 1
ATOM 2031 C C . TRP A 1 267 ? -3.221 22.188 0.457 1 93 267 TRP A C 1
ATOM 2033 O O . TRP A 1 267 ? -3.506 21.312 -0.356 1 93 267 TRP A O 1
ATOM 2043 N N . THR A 1 268 ? -2.193 22.969 0.285 1 93.5 268 THR A N 1
ATOM 2044 C CA . THR A 1 268 ? -1.437 22.891 -0.96 1 93.5 268 THR A CA 1
ATOM 2045 C C . THR A 1 268 ? -0.084 22.234 -0.736 1 93.5 268 THR A C 1
ATOM 2047 O O . THR A 1 268 ? 0.302 21.969 0.405 1 93.5 268 THR A O 1
ATOM 2050 N N . ASP A 1 269 ? 0.543 21.875 -1.813 1 91.5 269 ASP A N 1
ATOM 2051 C CA . ASP A 1 269 ? 1.916 21.391 -1.779 1 91.5 269 ASP A CA 1
ATOM 2052 C C . ASP A 1 269 ? 2.863 22.438 -1.202 1 91.5 269 ASP A C 1
ATOM 2054 O O . ASP A 1 269 ? 2.814 23.609 -1.594 1 91.5 269 ASP A O 1
ATOM 2058 N N . PRO A 1 270 ? 3.658 22.016 -0.253 1 94.5 270 PRO A N 1
ATOM 2059 C CA . PRO A 1 270 ? 4.555 22.984 0.391 1 94.5 270 PRO A CA 1
ATOM 2060 C C . PRO A 1 270 ? 5.395 23.766 -0.614 1 94.5 270 PRO A C 1
ATOM 2062 O O . PRO A 1 270 ? 5.574 24.984 -0.458 1 94.5 270 PRO A O 1
ATOM 2065 N N . ALA A 1 271 ? 5.879 23.078 -1.635 1 92.69 271 ALA A N 1
ATOM 2066 C CA . ALA A 1 271 ? 6.703 23.766 -2.629 1 92.69 271 ALA A CA 1
ATOM 2067 C C . ALA A 1 271 ? 5.895 24.812 -3.383 1 92.69 271 ALA A C 1
ATOM 2069 O O . ALA A 1 271 ? 6.406 25.891 -3.705 1 92.69 271 ALA A O 1
ATOM 2070 N N . GLU A 1 272 ? 4.688 24.484 -3.654 1 93.5 272 GLU A N 1
ATOM 2071 C CA . GLU A 1 272 ? 3.812 25.438 -4.336 1 93.5 272 GLU A CA 1
ATOM 2072 C C . GLU A 1 272 ? 3.527 26.656 -3.463 1 93.5 272 GLU A C 1
ATOM 2074 O O . GLU A 1 272 ? 3.537 27.797 -3.947 1 93.5 272 GLU A O 1
ATOM 2079 N N . TYR A 1 273 ? 3.207 26.422 -2.248 1 96.88 273 TYR A N 1
ATOM 2080 C CA . TYR A 1 273 ? 2.977 27.531 -1.321 1 96.88 273 TYR A CA 1
ATOM 2081 C C . TYR A 1 273 ? 4.152 28.5 -1.328 1 96.88 273 TYR A C 1
ATOM 2083 O O . TYR A 1 273 ? 3.957 29.719 -1.413 1 96.88 273 TYR A O 1
ATOM 2091 N N . VAL A 1 274 ? 5.367 27.969 -1.259 1 97.81 274 VAL A N 1
ATOM 2092 C CA . VAL A 1 274 ? 6.574 28.781 -1.175 1 97.81 274 VAL A CA 1
ATOM 2093 C C . VAL A 1 274 ? 6.684 29.672 -2.408 1 97.81 274 VAL A C 1
ATOM 2095 O O . VAL A 1 274 ? 6.941 30.875 -2.291 1 97.81 274 VAL A O 1
ATOM 2098 N N . GLU A 1 275 ? 6.43 29.094 -3.562 1 96.69 275 GLU A N 1
ATOM 2099 C CA . GLU A 1 275 ? 6.531 29.875 -4.797 1 96.69 275 GLU A CA 1
ATOM 2100 C C . GLU A 1 275 ? 5.492 30.984 -4.84 1 96.69 275 GLU A C 1
ATOM 2102 O O . GLU A 1 275 ? 5.789 32.094 -5.273 1 96.69 275 GLU A O 1
ATOM 2107 N N . VAL A 1 276 ? 4.348 30.672 -4.387 1 97.38 276 VAL A N 1
ATOM 2108 C CA . VAL A 1 276 ? 3.244 31.625 -4.473 1 97.38 276 VAL A CA 1
ATOM 2109 C C . VAL A 1 276 ? 3.508 32.812 -3.543 1 97.38 276 VAL A C 1
ATOM 2111 O O . VAL A 1 276 ? 3.375 33.969 -3.947 1 97.38 276 VAL A O 1
ATOM 2114 N N . VAL A 1 277 ? 3.936 32.562 -2.354 1 98.06 277 VAL A N 1
ATOM 2115 C CA . VAL A 1 277 ? 4.105 33.688 -1.411 1 98.06 277 VAL A CA 1
ATOM 2116 C C . VAL A 1 277 ? 5.375 34.469 -1.747 1 98.06 277 VAL A C 1
ATOM 2118 O O . VAL A 1 277 ? 5.488 35.656 -1.421 1 98.06 277 VAL A O 1
ATOM 2121 N N . ARG A 1 278 ? 6.305 33.781 -2.383 1 97.38 278 ARG A N 1
ATOM 2122 C CA . ARG A 1 278 ? 7.496 34.5 -2.838 1 97.38 278 ARG A CA 1
ATOM 2123 C C . ARG A 1 278 ? 7.148 35.5 -3.934 1 97.38 278 ARG A C 1
ATOM 2125 O O . ARG A 1 278 ? 7.758 36.562 -4.02 1 97.38 278 ARG A O 1
ATOM 2132 N N . GLU A 1 279 ? 6.234 35.094 -4.742 1 96.56 279 GLU A N 1
ATOM 2133 C CA . GLU A 1 279 ? 5.867 35.938 -5.883 1 96.56 279 GLU A CA 1
ATOM 2134 C C . GLU A 1 279 ? 4.855 37 -5.48 1 96.56 279 GLU A C 1
ATOM 2136 O O . GLU A 1 279 ? 4.973 38.156 -5.887 1 96.56 279 GLU A O 1
ATOM 2141 N N . TYR A 1 280 ? 3.854 36.688 -4.605 1 96.94 280 TYR A N 1
ATOM 2142 C CA . TYR A 1 280 ? 2.693 37.562 -4.434 1 96.94 280 TYR A CA 1
ATOM 2143 C C . TYR A 1 280 ? 2.619 38.094 -3.006 1 96.94 280 TYR A C 1
ATOM 2145 O O . TYR A 1 280 ? 1.818 38.969 -2.711 1 96.94 280 TYR A O 1
ATOM 2153 N N . GLY A 1 281 ? 3.449 37.562 -2.125 1 97.44 281 GLY A N 1
ATOM 2154 C CA . GLY A 1 281 ? 3.334 37.938 -0.729 1 97.44 281 GLY A CA 1
ATOM 2155 C C . GLY A 1 281 ? 2.037 37.469 -0.088 1 97.44 281 GLY A C 1
ATOM 2156 O O . GLY A 1 281 ? 1.608 36.344 -0.283 1 97.44 281 GLY A O 1
ATOM 2157 N N . VAL A 1 282 ? 1.506 38.375 0.669 1 98.12 282 VAL A N 1
ATOM 2158 C CA . VAL A 1 282 ? 0.316 38 1.433 1 98.12 282 VAL A CA 1
ATOM 2159 C C . VAL A 1 282 ? -0.933 38.219 0.583 1 98.12 282 VAL A C 1
ATOM 2161 O O . VAL A 1 282 ? -2.018 37.75 0.924 1 98.12 282 VAL A O 1
ATOM 2164 N N . ASP A 1 283 ? -0.748 39.031 -0.552 1 97.31 283 ASP A N 1
ATOM 2165 C CA . ASP A 1 283 ? -1.858 39.25 -1.471 1 97.31 283 ASP A CA 1
ATOM 2166 C C . ASP A 1 283 ? -1.975 38.125 -2.484 1 97.31 283 ASP A C 1
ATOM 2168 O O . ASP A 1 283 ? -1.62 38.281 -3.654 1 97.31 283 ASP A O 1
ATOM 2172 N N . LEU A 1 284 ? -2.619 37.062 -2.07 1 97.56 284 LEU A N 1
ATOM 2173 C CA . LEU A 1 284 ? -2.705 35.844 -2.867 1 97.56 284 LEU A CA 1
ATOM 2174 C C . LEU A 1 284 ? -3.473 36.094 -4.16 1 97.56 284 LEU A C 1
ATOM 2176 O O . LEU A 1 284 ? -4.457 36.844 -4.168 1 97.56 284 LEU A O 1
ATOM 2180 N N . PRO A 1 285 ? -3.049 35.5 -5.258 1 96.81 285 PRO A N 1
ATOM 2181 C CA . PRO A 1 285 ? -3.74 35.688 -6.535 1 96.81 285 PRO A CA 1
ATOM 2182 C C . PRO A 1 285 ? -5.137 35.094 -6.543 1 96.81 285 PRO A C 1
ATOM 2184 O O . PRO A 1 285 ? -5.473 34.281 -5.664 1 96.81 285 PRO A O 1
ATOM 2187 N N . GLU A 1 286 ? -5.918 35.406 -7.574 1 96.44 286 GLU A N 1
ATOM 2188 C CA . GLU A 1 286 ? -7.328 35.031 -7.652 1 96.44 286 GLU A CA 1
ATOM 2189 C C . GLU A 1 286 ? -7.496 33.531 -7.668 1 96.44 286 GLU A C 1
ATOM 2191 O O . GLU A 1 286 ? -8.398 32.969 -7.023 1 96.44 286 GLU A O 1
ATOM 2196 N N . TRP A 1 287 ? -6.648 32.812 -8.367 1 95.44 287 TRP A N 1
ATOM 2197 C CA . TRP A 1 287 ? -6.805 31.359 -8.484 1 95.44 287 TRP A CA 1
ATOM 2198 C C . TRP A 1 287 ? -6.562 30.672 -7.141 1 95.44 287 TRP A C 1
ATOM 2200 O O . TRP A 1 287 ? -7.152 29.625 -6.848 1 95.44 287 TRP A O 1
ATOM 2210 N N . VAL A 1 288 ? -5.668 31.234 -6.316 1 97.12 288 VAL A N 1
ATOM 2211 C CA . VAL A 1 288 ? -5.441 30.688 -4.98 1 97.12 288 VAL A CA 1
ATOM 2212 C C . VAL A 1 288 ? -6.656 30.969 -4.098 1 97.12 288 VAL A C 1
ATOM 2214 O O . VAL A 1 288 ? -7.082 30.109 -3.322 1 97.12 288 VAL A O 1
ATOM 2217 N N . ARG A 1 289 ? -7.207 32.156 -4.203 1 97.19 289 ARG A N 1
ATOM 2218 C CA . ARG A 1 289 ? -8.391 32.531 -3.422 1 97.19 289 ARG A CA 1
ATOM 2219 C C . ARG A 1 289 ? -9.562 31.609 -3.773 1 97.19 289 ARG A C 1
ATOM 2221 O O . ARG A 1 289 ? -10.328 31.203 -2.893 1 97.19 289 ARG A O 1
ATOM 2228 N N . GLU A 1 290 ? -9.719 31.312 -5.035 1 96.56 290 GLU A N 1
ATOM 2229 C CA . GLU A 1 290 ? -10.758 30.391 -5.473 1 96.56 290 GLU A CA 1
ATOM 2230 C C . GLU A 1 290 ? -10.516 28.984 -4.918 1 96.56 290 GLU A C 1
ATOM 2232 O O . GLU A 1 290 ? -11.453 28.312 -4.473 1 96.56 290 GLU A O 1
ATOM 2237 N N . PHE A 1 291 ? -9.312 28.578 -4.961 1 95.31 291 PHE A N 1
ATOM 2238 C CA . PHE A 1 291 ? -8.922 27.297 -4.395 1 95.31 291 PHE A CA 1
ATOM 2239 C C . PHE A 1 291 ? -9.289 27.234 -2.916 1 95.31 291 PHE A C 1
ATOM 2241 O O . PHE A 1 291 ? -9.867 26.234 -2.461 1 95.31 291 PHE A O 1
ATOM 2248 N N . LEU A 1 292 ? -8.953 28.266 -2.164 1 96.81 292 LEU A N 1
ATOM 2249 C CA . LEU A 1 292 ? -9.25 28.328 -0.737 1 96.81 292 LEU A CA 1
ATOM 2250 C C . LEU A 1 292 ? -10.75 28.25 -0.492 1 96.81 292 LEU A C 1
ATOM 2252 O O . LEU A 1 292 ? -11.203 27.547 0.407 1 96.81 292 LEU A O 1
ATOM 2256 N N . ALA A 1 293 ? -11.539 29 -1.248 1 97.19 293 ALA A N 1
ATOM 2257 C CA . ALA A 1 293 ? -12.992 29 -1.107 1 97.19 293 ALA A CA 1
ATOM 2258 C C . ALA A 1 293 ? -13.555 27.609 -1.312 1 97.19 293 ALA A C 1
ATOM 2260 O O . ALA A 1 293 ? -14.414 27.156 -0.547 1 97.19 293 ALA A O 1
ATOM 2261 N N . GLU A 1 294 ? -13.055 26.953 -2.305 1 95.31 294 GLU A N 1
ATOM 2262 C CA . GLU A 1 294 ? -13.516 25.594 -2.605 1 95.31 294 GLU A CA 1
ATOM 2263 C C . GLU A 1 294 ? -13.172 24.641 -1.474 1 95.31 294 GLU A C 1
ATOM 2265 O O . GLU A 1 294 ? -13.992 23.797 -1.091 1 95.31 294 GLU A O 1
ATOM 2270 N N . ARG A 1 295 ? -11.945 24.719 -0.979 1 94.69 295 ARG A N 1
ATOM 2271 C CA . ARG A 1 295 ? -11.508 23.844 0.096 1 94.69 295 ARG A CA 1
ATOM 2272 C C . ARG A 1 295 ? -12.305 24.094 1.371 1 94.69 295 ARG A C 1
ATOM 2274 O O . ARG A 1 295 ? -12.625 23.156 2.104 1 94.69 295 ARG A O 1
ATOM 2281 N N . ARG A 1 296 ? -12.625 25.344 1.61 1 95.94 296 ARG A N 1
ATOM 2282 C CA . ARG A 1 296 ? -13.422 25.688 2.785 1 95.94 296 ARG A CA 1
ATOM 2283 C C . ARG A 1 296 ? -14.844 25.156 2.656 1 95.94 296 ARG A C 1
ATOM 2285 O O . ARG A 1 296 ? -15.438 24.719 3.641 1 95.94 296 ARG A O 1
ATOM 2292 N N . GLU A 1 297 ? -15.43 25.203 1.481 1 96.38 297 GLU A N 1
ATOM 2293 C CA . GLU A 1 297 ? -16.734 24.594 1.231 1 96.38 297 GLU A CA 1
ATOM 2294 C C . GLU A 1 297 ? -16.688 23.078 1.477 1 96.38 297 GLU A C 1
ATOM 2296 O O . GLU A 1 297 ? -17.609 22.516 2.064 1 96.38 297 GLU A O 1
ATOM 2301 N N . GLU A 1 298 ? -15.672 22.469 1.003 1 94.75 298 GLU A N 1
ATOM 2302 C CA . GLU A 1 298 ? -15.508 21.031 1.227 1 94.75 298 GLU A CA 1
ATOM 2303 C C . GLU A 1 298 ? -15.367 20.719 2.713 1 94.75 298 GLU A C 1
ATOM 2305 O O . GLU A 1 298 ? -15.969 19.766 3.209 1 94.75 298 GLU A O 1
ATOM 2310 N N . LYS A 1 299 ? -14.547 21.5 3.346 1 95.56 299 LYS A N 1
ATOM 2311 C CA . LYS A 1 299 ? -14.383 21.328 4.785 1 95.56 299 LYS A CA 1
ATOM 2312 C C . LYS A 1 299 ? -15.719 21.406 5.512 1 95.56 299 LYS A C 1
ATOM 2314 O O . LYS A 1 299 ? -16.031 20.562 6.34 1 95.56 299 LYS A O 1
ATOM 2319 N N . GLN A 1 300 ? -16.516 22.391 5.172 1 97.06 300 GLN A N 1
ATOM 2320 C CA . GLN A 1 300 ? -17.812 22.547 5.797 1 97.06 300 GLN A CA 1
ATOM 2321 C C . GLN A 1 300 ? -18.734 21.359 5.473 1 97.06 300 GLN A C 1
ATOM 2323 O O . GLN A 1 300 ? -19.484 20.906 6.336 1 97.06 300 GLN A O 1
ATOM 2328 N N . ALA A 1 301 ? -18.672 20.906 4.266 1 97.5 301 ALA A N 1
ATOM 2329 C CA . ALA A 1 301 ? -19.484 19.766 3.861 1 97.5 301 ALA A CA 1
ATOM 2330 C C . ALA A 1 301 ? -19.141 18.531 4.684 1 97.5 301 ALA A C 1
ATOM 2332 O O . ALA A 1 301 ? -20.031 17.766 5.059 1 97.5 301 ALA A O 1
ATOM 2333 N N . LEU A 1 302 ? -17.922 1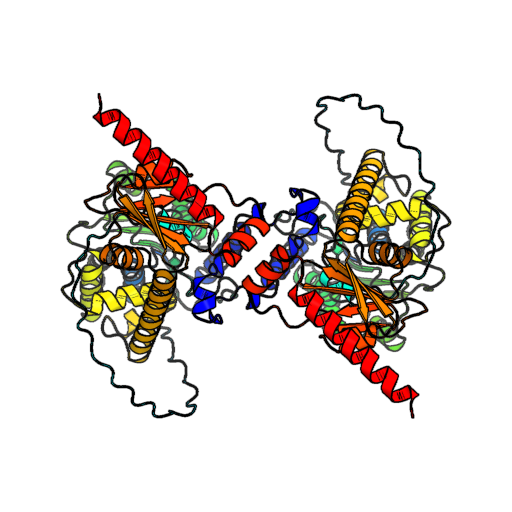8.328 4.945 1 97.25 302 LEU A N 1
ATOM 2334 C CA . LEU A 1 302 ? -17.484 17.188 5.746 1 97.25 302 LEU A CA 1
ATOM 2335 C C . LEU A 1 302 ? -17.938 17.328 7.191 1 97.25 302 LEU A C 1
ATOM 2337 O O . LEU A 1 302 ? -18.344 16.344 7.816 1 97.25 302 LEU A O 1
ATOM 2341 N N . ILE A 1 303 ? -17.906 18.547 7.684 1 97.62 303 ILE A N 1
ATOM 2342 C CA . ILE A 1 303 ? -18.406 18.828 9.016 1 97.62 303 ILE A CA 1
ATOM 2343 C C . ILE A 1 303 ? -19.906 18.5 9.078 1 97.62 303 ILE A C 1
ATOM 2345 O O . ILE A 1 303 ? -20.359 17.812 10 1 97.62 303 ILE A O 1
ATOM 2349 N N . ASP A 1 304 ? -20.594 18.938 8.094 1 98.19 304 ASP A N 1
ATOM 2350 C CA . ASP A 1 304 ? -22.047 18.703 8.047 1 98.19 304 ASP A CA 1
ATOM 2351 C C . ASP A 1 304 ? -22.359 17.219 7.98 1 98.19 304 ASP A C 1
ATOM 2353 O O . ASP A 1 304 ? -23.328 16.75 8.594 1 98.19 304 ASP A O 1
ATOM 2357 N N . GLN A 1 305 ? -21.578 16.5 7.211 1 97.94 305 GLN A N 1
ATOM 2358 C CA . GLN A 1 305 ? -21.766 15.062 7.141 1 97.94 305 GLN A CA 1
ATOM 2359 C C . GLN A 1 305 ? -21.594 14.414 8.516 1 97.94 305 GLN A C 1
ATOM 2361 O O . GLN A 1 305 ? -22.391 13.578 8.914 1 97.94 305 GLN A O 1
ATOM 2366 N N . ALA A 1 306 ? -20.547 14.75 9.211 1 98.38 306 ALA A N 1
ATOM 2367 C CA . ALA A 1 306 ? -20.281 14.188 10.539 1 98.38 306 ALA A CA 1
ATOM 2368 C C . ALA A 1 306 ? -21.391 14.555 11.523 1 98.38 306 ALA A C 1
ATOM 2370 O O . ALA A 1 306 ? -21.859 13.711 12.289 1 98.38 306 ALA A O 1
ATOM 2371 N N . LEU A 1 307 ? -21.781 15.82 11.484 1 98.44 307 LEU A N 1
ATOM 2372 C CA . LEU A 1 307 ? -22.859 16.266 12.367 1 98.44 307 LEU A CA 1
ATOM 2373 C C . LEU A 1 307 ? -24.156 15.539 12.055 1 98.44 307 LEU A C 1
ATOM 2375 O O . LEU A 1 307 ? -24.938 15.242 12.961 1 98.44 307 LEU A O 1
ATOM 2379 N N . GLY A 1 308 ? -24.359 15.328 10.766 1 98.06 308 GLY A N 1
ATOM 2380 C CA . GLY A 1 308 ? -25.531 14.594 10.352 1 98.06 308 GLY A CA 1
ATOM 2381 C C . GLY A 1 308 ? -25.578 13.172 10.883 1 98.06 308 GLY A C 1
ATOM 2382 O O . GLY A 1 308 ? -26.656 12.617 11.102 1 98.06 308 GLY A O 1
ATOM 2383 N N . ARG A 1 309 ? -24.453 12.609 11.219 1 97.88 309 ARG A N 1
ATOM 2384 C CA . ARG A 1 309 ? -24.359 11.234 11.695 1 97.88 309 ARG A CA 1
ATOM 2385 C C . ARG A 1 309 ? -24.344 11.18 13.219 1 97.88 309 ARG A C 1
ATOM 2387 O O . ARG A 1 309 ? -24.312 10.094 13.805 1 97.88 309 ARG A O 1
ATOM 2394 N N . ALA A 1 310 ? -24.359 12.312 13.859 1 98.44 310 ALA A N 1
ATOM 2395 C CA . ALA A 1 310 ? -24.141 12.391 15.297 1 98.44 310 ALA A CA 1
ATOM 2396 C C . ALA A 1 310 ? -25.297 11.727 16.062 1 98.44 310 ALA A C 1
ATOM 2398 O O . ALA A 1 310 ? -26.453 11.891 15.688 1 98.44 310 ALA A O 1
ATOM 2399 N N . GLU A 1 311 ? -24.922 10.914 17.031 1 98.31 311 GLU A N 1
ATOM 2400 C CA . GLU A 1 311 ? -25.844 10.336 18 1 98.31 311 GLU A CA 1
ATOM 2401 C C . GLU A 1 311 ? -25.531 10.789 19.422 1 98.31 311 GLU A C 1
ATOM 2403 O O . GLU A 1 311 ? -24.359 11.062 19.75 1 98.31 311 GLU A O 1
ATOM 2408 N N . PHE A 1 312 ? -26.578 10.883 20.172 1 98.5 312 PHE A N 1
ATOM 2409 C CA . PHE A 1 312 ? -26.406 11.344 21.547 1 98.5 312 PHE A CA 1
ATOM 2410 C C . PHE A 1 312 ? -26.828 10.258 22.531 1 98.5 312 PHE A C 1
ATOM 2412 O O . PHE A 1 312 ? -27.875 9.641 22.359 1 98.5 312 PHE A O 1
ATOM 2419 N N . ARG A 1 313 ? -25.938 10.062 23.484 1 98.25 313 ARG A N 1
ATOM 2420 C CA . ARG A 1 313 ? -26.172 9.047 24.5 1 98.25 313 ARG A CA 1
ATOM 2421 C C . ARG A 1 313 ? -26.078 9.633 25.906 1 98.25 313 ARG A C 1
ATOM 2423 O O . ARG A 1 313 ? -25.219 10.477 26.172 1 98.25 313 ARG A O 1
ATOM 2430 N N . GLU A 1 314 ? -26.984 9.172 26.734 1 98.06 314 GLU A N 1
ATOM 2431 C CA . GLU A 1 314 ? -26.922 9.555 28.141 1 98.06 314 GLU A CA 1
ATOM 2432 C C . GLU A 1 314 ? -26.078 8.57 28.938 1 98.06 314 GLU A C 1
ATOM 2434 O O . GLU A 1 314 ? -26.375 7.371 28.969 1 98.06 314 GLU A O 1
ATOM 2439 N N . ILE A 1 315 ? -25.047 9.148 29.609 1 97.25 315 ILE A N 1
ATOM 2440 C CA . ILE A 1 315 ? -24.156 8.312 30.422 1 97.25 315 ILE A CA 1
ATOM 2441 C C . ILE A 1 315 ? -23.922 8.969 31.781 1 97.25 315 ILE A C 1
ATOM 2443 O O . ILE A 1 315 ? -23.203 9.961 31.891 1 97.25 315 ILE A O 1
ATOM 2447 N N . GLY A 1 316 ? -24.453 8.438 32.844 1 94.31 316 GLY A N 1
ATOM 2448 C CA . GLY A 1 316 ? -24.234 8.93 34.188 1 94.31 316 GLY A CA 1
ATOM 2449 C C . GLY A 1 316 ? -24.562 10.398 34.344 1 94.31 316 GLY A C 1
ATOM 2450 O O . GLY A 1 316 ? -23.781 11.148 34.969 1 94.31 316 GLY A O 1
ATOM 2451 N N . GLY A 1 317 ? -25.531 10.906 33.719 1 94.5 317 GLY A N 1
ATOM 2452 C CA . GLY A 1 317 ? -25.953 12.297 33.844 1 94.5 317 GLY A CA 1
ATOM 2453 C C . GLY A 1 317 ? -25.328 13.203 32.781 1 94.5 317 GLY A C 1
ATOM 2454 O O . GLY A 1 317 ? -25.641 14.391 32.719 1 94.5 317 GLY A O 1
ATOM 2455 N N . TYR A 1 318 ? -24.469 12.617 32 1 97.81 318 TYR A N 1
ATOM 2456 C CA . TYR A 1 318 ? -23.844 13.391 30.938 1 97.81 318 TYR A CA 1
ATOM 2457 C C . TYR A 1 318 ? -24.422 13 29.578 1 97.81 318 TYR A C 1
ATOM 2459 O O . TYR A 1 318 ? -24.672 11.82 29.328 1 97.81 318 TYR A O 1
ATOM 2467 N N . THR A 1 319 ? -24.609 13.977 28.75 1 98.56 319 THR A N 1
ATOM 2468 C CA . THR A 1 319 ? -24.938 13.719 27.359 1 98.56 319 THR A CA 1
ATOM 2469 C C . THR A 1 319 ? -23.688 13.648 26.5 1 98.56 319 THR A C 1
ATOM 2471 O O . THR A 1 319 ? -22.953 14.633 26.375 1 98.56 319 THR A O 1
ATOM 2474 N N . VAL A 1 320 ? -23.438 12.477 25.938 1 98.75 320 VAL A N 1
ATOM 2475 C CA . VAL A 1 320 ? -22.234 12.289 25.125 1 98.75 320 VAL A CA 1
ATOM 2476 C C . VAL A 1 320 ? -22.625 12.18 23.641 1 98.75 320 VAL A C 1
ATOM 2478 O O . VAL A 1 320 ? -23.422 11.312 23.266 1 98.75 320 VAL A O 1
ATOM 2481 N N . GLY A 1 321 ? -22.156 13.141 22.844 1 98.75 321 GLY A N 1
ATOM 2482 C CA . GLY A 1 321 ? -22.312 13.031 21.406 1 98.75 321 GLY A CA 1
ATOM 2483 C C . GLY A 1 321 ? -21.234 12.195 20.75 1 98.75 321 GLY A C 1
ATOM 2484 O O . GLY A 1 321 ? -20.047 12.336 21.078 1 98.75 321 GLY A O 1
ATOM 2485 N N . VAL A 1 322 ? -21.625 11.266 19.891 1 98.81 322 VAL A N 1
ATOM 2486 C CA . VAL A 1 322 ? -20.672 10.414 19.172 1 98.81 322 VAL A CA 1
ATOM 2487 C C . VAL A 1 322 ? -20.953 10.461 17.672 1 98.81 322 VAL A C 1
ATOM 2489 O O . VAL A 1 322 ? -22.109 10.391 17.25 1 98.81 322 VAL A O 1
ATOM 2492 N N . THR A 1 323 ? -19.969 10.664 16.906 1 98.75 323 THR A N 1
ATOM 2493 C CA . THR A 1 323 ? -20.125 10.695 15.461 1 98.75 323 THR A CA 1
ATOM 2494 C C . THR A 1 323 ? -18.906 10.055 14.781 1 98.75 323 THR A C 1
ATOM 2496 O O . THR A 1 323 ? -18.062 9.469 15.445 1 98.75 323 THR A O 1
ATOM 2499 N N . TYR A 1 324 ? -18.984 10.008 13.398 1 98.69 324 TYR A N 1
ATOM 2500 C CA . TYR A 1 324 ? -17.984 9.359 12.57 1 98.69 324 TYR A CA 1
ATOM 2501 C C . TYR A 1 324 ? -17.688 10.18 11.32 1 98.69 324 TYR A C 1
ATOM 2503 O O . TYR A 1 324 ? -18.609 10.688 10.68 1 98.69 324 TYR A O 1
ATOM 2511 N N . GLY A 1 325 ? -16.375 10.258 11.086 1 97.62 325 GLY A N 1
ATOM 2512 C CA . GLY A 1 325 ? -16.062 10.812 9.781 1 97.62 325 GLY A CA 1
ATOM 2513 C C . GLY A 1 325 ? -14.703 11.492 9.734 1 97.62 325 GLY A C 1
ATOM 2514 O O . GLY A 1 325 ? -14.094 11.75 10.773 1 97.62 325 GLY A O 1
ATOM 2515 N N . ARG A 1 326 ? -14.234 11.656 8.547 1 95.81 326 ARG A N 1
ATOM 2516 C CA . ARG A 1 326 ? -13.086 12.508 8.266 1 95.81 326 ARG A CA 1
ATOM 2517 C C . ARG A 1 326 ? -13.484 13.977 8.25 1 95.81 326 ARG A C 1
ATOM 2519 O O . ARG A 1 326 ? -14.062 14.461 7.27 1 95.81 326 ARG A O 1
ATOM 2526 N N . CYS A 1 327 ? -13.195 14.695 9.281 1 95.44 327 CYS A N 1
ATOM 2527 C CA . CYS A 1 327 ? -13.68 16.062 9.453 1 95.44 327 CYS A CA 1
ATOM 2528 C C . CYS A 1 327 ? -12.836 16.812 10.477 1 95.44 327 CYS A C 1
ATOM 2530 O O . CYS A 1 327 ? -11.945 16.234 11.102 1 95.44 327 CYS A O 1
ATOM 2532 N N . SER A 1 328 ? -13.125 18.094 10.516 1 94.75 328 SER A N 1
ATOM 2533 C CA . SER A 1 328 ? -12.562 18.922 11.586 1 94.75 328 SER A CA 1
ATOM 2534 C C . SER A 1 328 ? -13.242 18.625 12.922 1 94.75 328 SER A C 1
ATOM 2536 O O . SER A 1 328 ? -14.367 19.062 13.156 1 94.75 328 SER A O 1
ATOM 2538 N N . GLN A 1 329 ? -12.539 18.031 13.797 1 95.31 329 GLN A N 1
ATOM 2539 C CA . GLN A 1 329 ? -13.117 17.5 15.031 1 95.31 329 GLN A CA 1
ATOM 2540 C C . GLN A 1 329 ? -13.578 18.625 15.953 1 95.31 329 GLN A C 1
ATOM 2542 O O . GLN A 1 329 ? -14.586 18.5 16.641 1 95.31 329 GLN A O 1
ATOM 2547 N N . ASN A 1 330 ? -12.844 19.719 15.977 1 93.06 330 ASN A N 1
ATOM 2548 C CA . ASN A 1 330 ? -13.203 20.828 16.859 1 93.06 330 ASN A CA 1
ATOM 2549 C C . ASN A 1 330 ? -14.531 21.453 16.469 1 93.06 330 ASN A C 1
ATOM 2551 O O . ASN A 1 330 ? -15.391 21.688 17.328 1 93.06 330 ASN A O 1
ATOM 2555 N N . GLU A 1 331 ? -14.656 21.688 15.18 1 95.06 331 GLU A N 1
ATOM 2556 C CA . GLU A 1 331 ? -15.898 22.281 14.695 1 95.06 331 GLU A CA 1
ATOM 2557 C C . GLU A 1 331 ? -17.078 21.344 14.891 1 95.06 331 GLU A C 1
ATOM 2559 O O . GLU A 1 331 ? -18.172 21.766 15.25 1 95.06 331 GLU A O 1
ATOM 2564 N N . VAL A 1 332 ? -16.828 20.094 14.664 1 97.75 332 VAL A N 1
ATOM 2565 C CA . VAL A 1 332 ? -17.891 19.109 14.844 1 97.75 332 VAL A CA 1
ATOM 2566 C C . VAL A 1 332 ? -18.266 19.031 16.328 1 97.75 332 VAL A C 1
ATOM 2568 O O . VAL A 1 332 ? -19.453 18.969 16.672 1 97.75 332 VAL A O 1
ATOM 2571 N N . ALA A 1 333 ? -17.266 19.031 17.188 1 97.69 333 ALA A N 1
ATOM 2572 C CA . ALA A 1 333 ? -17.516 18.984 18.625 1 97.69 333 ALA A CA 1
ATOM 2573 C C . ALA A 1 333 ? -18.328 20.203 19.062 1 97.69 333 ALA A C 1
ATOM 2575 O O . ALA A 1 333 ? -19.234 20.078 19.906 1 97.69 333 ALA A O 1
ATOM 2576 N N . GLU A 1 334 ? -18.031 21.344 18.609 1 97 334 GLU A N 1
ATOM 2577 C CA . GLU A 1 334 ? -18.781 22.562 18.922 1 97 334 GLU A CA 1
ATOM 2578 C C . GLU A 1 334 ? -20.234 22.422 18.469 1 97 334 GLU A C 1
ATOM 2580 O O . GLU A 1 334 ? -21.156 22.812 19.203 1 97 334 GLU A O 1
ATOM 2585 N N . GLY A 1 335 ? -20.375 21.906 17.234 1 97.88 335 GLY A N 1
ATOM 2586 C CA . GLY A 1 335 ? -21.719 21.656 16.766 1 97.88 335 GLY A CA 1
ATOM 2587 C C . GLY A 1 335 ? -22.516 20.75 17.672 1 97.88 335 GLY A C 1
ATOM 2588 O O . GLY A 1 335 ? -23.688 21 17.938 1 97.88 335 GLY A O 1
ATOM 2589 N N . MET A 1 336 ? -21.891 19.703 18.125 1 98.5 336 MET A N 1
ATOM 2590 C CA . MET A 1 336 ? -22.578 18.781 19.031 1 98.5 336 MET A CA 1
ATOM 2591 C C . MET A 1 336 ? -22.844 19.438 20.375 1 98.5 336 MET A C 1
ATOM 2593 O O . MET A 1 336 ? -23.875 19.188 21 1 98.5 336 MET A O 1
ATOM 2597 N N . ARG A 1 337 ? -21.953 20.266 20.844 1 97.88 337 ARG A N 1
ATOM 2598 C CA . ARG A 1 337 ? -22.156 21.016 22.078 1 97.88 337 ARG A CA 1
ATOM 2599 C C . ARG A 1 337 ? -23.391 21.906 21.984 1 97.88 337 ARG A C 1
ATOM 2601 O O . ARG A 1 337 ? -24.188 21.984 22.922 1 97.88 337 ARG A O 1
ATOM 2608 N N . GLU A 1 338 ? -23.5 22.562 20.875 1 98 338 GLU A N 1
ATOM 2609 C CA . GLU A 1 338 ? -24.641 23.438 20.641 1 98 338 GLU A CA 1
ATOM 2610 C C . GLU A 1 338 ? -25.953 22.641 20.672 1 98 338 GLU A C 1
ATOM 2612 O O . GLU A 1 338 ? -27.016 23.203 20.938 1 98 338 GLU A O 1
ATOM 2617 N N . ARG A 1 339 ? -25.812 21.375 20.453 1 97.88 339 ARG A N 1
ATOM 2618 C CA . ARG A 1 339 ? -26.984 20.516 20.453 1 97.88 339 ARG A CA 1
ATOM 2619 C C . ARG A 1 339 ? -27.172 19.844 21.812 1 97.88 339 ARG A C 1
ATOM 2621 O O . ARG A 1 339 ? -28 18.953 21.969 1 97.88 339 ARG A O 1
ATOM 2628 N N . GLY A 1 340 ? -26.281 20.188 22.719 1 97.38 340 GLY A N 1
ATOM 2629 C CA . GLY A 1 340 ? -26.547 19.766 24.094 1 97.38 340 GLY A CA 1
ATOM 2630 C C . GLY A 1 340 ? -25.547 18.766 24.625 1 97.38 340 GLY A C 1
ATOM 2631 O O . GLY A 1 340 ? -25.703 18.234 25.719 1 97.38 340 GLY A O 1
ATOM 2632 N N . ALA A 1 341 ? -24.5 18.531 23.891 1 98.5 341 ALA A N 1
ATOM 2633 C CA . ALA A 1 341 ? -23.516 17.547 24.328 1 98.5 341 ALA A CA 1
ATOM 2634 C C . ALA A 1 341 ? -22.609 18.109 25.406 1 98.5 341 ALA A C 1
ATOM 2636 O O . ALA A 1 341 ? -22.125 19.25 25.281 1 98.5 341 ALA A O 1
ATOM 2637 N N . ASP A 1 342 ? -22.344 17.344 26.453 1 98.44 342 ASP A N 1
ATOM 2638 C CA . ASP A 1 342 ? -21.375 17.688 27.484 1 98.44 342 ASP A CA 1
ATOM 2639 C C . ASP A 1 342 ? -19.969 17.234 27.078 1 98.44 342 ASP A C 1
ATOM 2641 O O . ASP A 1 342 ? -18.969 17.797 27.531 1 98.44 342 ASP A O 1
ATOM 2645 N N . ALA A 1 343 ? -19.953 16.188 26.375 1 98.56 343 ALA A N 1
ATOM 2646 C CA . ALA A 1 343 ? -18.734 15.641 25.766 1 98.56 343 ALA A CA 1
ATOM 2647 C C . ALA A 1 343 ? -19.016 15.109 24.359 1 98.56 343 ALA A C 1
ATOM 2649 O O . ALA A 1 343 ? -20.141 14.734 24.047 1 98.56 343 ALA A O 1
ATOM 2650 N N . SER A 1 344 ? -18.031 15.18 23.531 1 98.69 344 SER A N 1
ATOM 2651 C CA . SER A 1 344 ? -18.188 14.742 22.141 1 98.69 344 SER A CA 1
ATOM 2652 C C . SER A 1 344 ? -17.078 13.781 21.734 1 98.69 344 SER A C 1
ATOM 2654 O O . SER A 1 344 ? -15.922 13.953 22.141 1 98.69 344 SER A O 1
ATOM 2656 N N . VAL A 1 345 ? -17.391 12.758 20.984 1 98.81 345 VAL A N 1
ATOM 2657 C CA . VAL A 1 345 ? -16.453 11.797 20.422 1 98.81 345 VAL A CA 1
ATOM 2658 C C . VAL A 1 345 ? -16.547 11.812 18.906 1 98.81 345 VAL A C 1
ATOM 2660 O O . VAL A 1 345 ? -17.609 11.609 18.328 1 98.81 345 VAL A O 1
ATOM 2663 N N . VAL A 1 346 ? -15.484 12.109 18.25 1 98.75 346 VAL A N 1
ATOM 2664 C CA . VAL A 1 346 ? -15.391 12.023 16.797 1 98.75 346 VAL A CA 1
ATOM 2665 C C . VAL A 1 346 ? -14.484 10.859 16.406 1 98.75 346 VAL A C 1
ATOM 2667 O O . VAL A 1 346 ? -13.258 10.961 16.516 1 98.75 346 VAL A O 1
ATOM 2670 N N . VAL A 1 347 ? -15.062 9.789 15.945 1 98.75 347 VAL A N 1
ATOM 2671 C CA . VAL A 1 347 ? -14.328 8.617 15.477 1 98.75 347 VAL A CA 1
ATOM 2672 C C . VAL A 1 347 ? -13.883 8.828 14.031 1 98.75 347 VAL A C 1
ATOM 2674 O O . VAL A 1 347 ? -14.695 9.188 13.172 1 98.75 347 VAL A O 1
ATOM 2677 N N . LYS A 1 348 ? -12.648 8.625 13.766 1 98.44 348 LYS A N 1
ATOM 2678 C CA . LYS A 1 348 ? -12.086 8.859 12.438 1 98.44 348 LYS A CA 1
ATOM 2679 C C . LYS A 1 348 ? -11.953 7.551 11.664 1 98.44 348 LYS A C 1
ATOM 2681 O O . LYS A 1 348 ? -11.758 6.488 12.25 1 98.44 348 LYS A O 1
ATOM 2686 N N . PRO A 1 349 ? -11.992 7.633 10.312 1 98 349 PRO A N 1
ATOM 2687 C CA . PRO A 1 349 ? -11.859 6.434 9.477 1 98 349 PRO A CA 1
ATOM 2688 C C . PRO A 1 349 ? -10.523 5.723 9.664 1 98 349 PRO A C 1
ATOM 2690 O O . PRO A 1 349 ? -10.438 4.508 9.492 1 98 349 PRO A O 1
ATOM 2693 N N . ALA A 1 350 ? -9.508 6.402 10.055 1 96.62 350 ALA A N 1
ATOM 2694 C CA . ALA A 1 350 ? -8.188 5.809 10.242 1 96.62 350 ALA A CA 1
ATOM 2695 C C . ALA A 1 350 ? -8.117 5.047 11.562 1 96.62 350 ALA A C 1
ATOM 2697 O O . ALA A 1 350 ? -7.098 4.426 11.875 1 96.62 350 ALA A O 1
ATOM 2698 N N . GLY A 1 351 ? -9.148 5.07 12.391 1 97 351 GLY A N 1
ATOM 2699 C CA . GLY A 1 351 ? -9.234 4.219 13.57 1 97 351 GLY A CA 1
ATOM 2700 C C . GLY A 1 351 ? -9.109 4.988 14.875 1 97 351 GLY A C 1
ATOM 2701 O O . GLY A 1 351 ? -9.555 4.516 15.922 1 97 351 GLY A O 1
ATOM 2702 N N . SER A 1 352 ? -8.531 6.191 14.82 1 97.5 352 SER A N 1
ATOM 2703 C CA . SER A 1 352 ? -8.391 7.016 16.016 1 97.5 352 SER A CA 1
ATOM 2704 C C . SER A 1 352 ? -9.672 7.789 16.312 1 97.5 352 SER A C 1
ATOM 2706 O O . SER A 1 352 ? -10.602 7.789 15.5 1 97.5 352 SER A O 1
ATOM 2708 N N . ALA A 1 353 ? -9.766 8.359 17.484 1 98.5 353 ALA A N 1
ATOM 2709 C CA . ALA A 1 353 ? -10.906 9.188 17.891 1 98.5 353 ALA A CA 1
ATOM 2710 C C . ALA A 1 353 ? -10.453 10.391 18.703 1 98.5 353 ALA A C 1
ATOM 2712 O O . ALA A 1 353 ? -9.438 10.336 19.391 1 98.5 353 ALA A O 1
ATOM 2713 N N . SER A 1 354 ? -11.164 11.43 18.516 1 98.06 354 SER A N 1
ATOM 2714 C CA . SER A 1 354 ? -10.984 12.641 19.328 1 98.06 354 SER A CA 1
ATOM 2715 C C . SER A 1 354 ? -12.102 12.797 20.344 1 98.06 354 SER A C 1
ATOM 2717 O O . SER A 1 354 ? -13.266 12.539 20.047 1 98.06 354 SER A O 1
ATOM 2719 N N . ILE A 1 355 ? -11.727 13.086 21.531 1 98.44 355 ILE A N 1
ATOM 2720 C CA . ILE A 1 355 ? -12.688 13.32 22.609 1 98.44 355 ILE A CA 1
ATOM 2721 C C . ILE A 1 355 ? -12.586 14.766 23.094 1 98.44 355 ILE A C 1
ATOM 2723 O O . ILE A 1 355 ? -11.492 15.242 23.422 1 98.44 355 ILE A O 1
ATOM 2727 N N . ARG A 1 356 ? -13.695 15.5 23.062 1 97.81 356 ARG A N 1
ATOM 2728 C CA . ARG A 1 356 ? -13.758 16.891 23.484 1 97.81 356 ARG A CA 1
ATOM 2729 C C . ARG A 1 356 ? -14.758 17.078 24.625 1 97.81 356 ARG A C 1
ATOM 2731 O O . ARG A 1 356 ? -15.859 16.516 24.578 1 97.81 356 ARG A O 1
ATOM 2738 N N . GLY A 1 357 ? -14.344 17.734 25.609 1 97.19 357 GLY A N 1
ATOM 2739 C CA . GLY A 1 357 ? -15.211 18.016 26.734 1 97.19 357 GLY A CA 1
ATOM 2740 C C . GLY A 1 357 ? -15.648 19.469 26.797 1 97.19 357 GLY A C 1
ATOM 2741 O O . GLY A 1 357 ? -15.492 20.219 25.828 1 97.19 357 GLY A O 1
ATOM 2742 N N . THR A 1 358 ? -16.453 19.781 27.828 1 95.69 358 THR A N 1
ATOM 2743 C CA . THR A 1 358 ? -16.922 21.125 28.172 1 95.69 358 THR A CA 1
ATOM 2744 C C . THR A 1 358 ? -16.656 21.422 29.641 1 95.69 358 THR A C 1
ATOM 2746 O O . THR A 1 358 ? -15.883 20.719 30.297 1 95.69 358 THR A O 1
ATOM 2749 N N . ASP A 1 359 ? -17.25 22.578 30.031 1 95 359 ASP A N 1
ATOM 2750 C CA . ASP A 1 359 ? -17.156 22.891 31.453 1 95 359 ASP A CA 1
ATOM 2751 C C . ASP A 1 359 ? -17.906 21.844 32.312 1 95 359 ASP A C 1
ATOM 2753 O O . ASP A 1 359 ? -17.547 21.609 33.469 1 95 359 ASP A O 1
ATOM 2757 N N . GLU A 1 360 ? -18.781 21.203 31.75 1 95.56 360 GLU A N 1
ATOM 2758 C CA . GLU A 1 360 ? -19.578 20.203 32.438 1 95.56 360 GLU A CA 1
ATOM 2759 C C . GLU A 1 360 ? -18.844 18.875 32.531 1 95.56 360 GLU A C 1
ATOM 2761 O O . GLU A 1 360 ? -19.062 18.094 33.469 1 95.56 360 GLU A O 1
ATOM 2766 N N . PHE A 1 361 ? -17.953 18.625 31.594 1 97.31 361 PHE A N 1
ATOM 2767 C CA . PHE A 1 361 ? -17.219 17.359 31.562 1 97.31 361 PHE A CA 1
ATOM 2768 C C . PHE A 1 361 ? -15.742 17.609 31.25 1 97.31 361 PHE A C 1
ATOM 2770 O O . PHE A 1 361 ? -15.375 17.875 30.109 1 97.31 361 PHE A O 1
ATOM 2777 N N . ASP A 1 362 ? -14.891 17.344 32.219 1 97.25 362 ASP A N 1
ATOM 2778 C CA . ASP A 1 362 ? -13.469 17.625 32.062 1 97.25 362 ASP A CA 1
ATOM 2779 C C . ASP A 1 362 ? -12.625 16.406 32.375 1 97.25 362 ASP A C 1
ATOM 2781 O O . ASP A 1 362 ? -11.625 16.5 33.094 1 97.25 362 ASP A O 1
ATOM 2785 N N . ARG A 1 363 ? -13.047 15.234 31.891 1 97.62 363 ARG A N 1
ATOM 2786 C CA . ARG A 1 363 ? -12.359 13.984 32.188 1 97.62 363 ARG A CA 1
ATOM 2787 C C . ARG A 1 363 ? -12.062 13.219 30.891 1 97.62 363 ARG A C 1
ATOM 2789 O O . ARG A 1 363 ? -12.102 11.984 30.875 1 97.62 363 ARG A O 1
ATOM 2796 N N . CYS A 1 364 ? -11.898 13.953 29.844 1 97.75 364 CYS A N 1
ATOM 2797 C CA . CYS A 1 364 ? -11.656 13.328 28.547 1 97.75 364 CYS A CA 1
ATOM 2798 C C . CYS A 1 364 ? -10.391 12.484 28.578 1 97.75 364 CYS A C 1
ATOM 2800 O O . CYS A 1 364 ? -10.344 11.414 27.984 1 97.75 364 CYS A O 1
ATOM 2802 N N . HIS A 1 365 ? -9.312 12.945 29.281 1 97.12 365 HIS A N 1
ATOM 2803 C CA . HIS A 1 365 ? -8.047 12.234 29.359 1 97.12 365 HIS A CA 1
ATOM 2804 C C . HIS A 1 365 ? -8.211 10.891 30.062 1 97.12 365 HIS A C 1
ATOM 2806 O O . HIS A 1 365 ? -7.531 9.914 29.719 1 97.12 365 HIS A O 1
ATOM 2812 N N . GLU A 1 366 ? -9.078 10.812 31.016 1 97.94 366 GLU A N 1
ATOM 2813 C CA . GLU A 1 366 ? -9.336 9.555 31.719 1 97.94 366 GLU A CA 1
ATOM 2814 C C . GLU A 1 366 ? -10.016 8.547 30.797 1 97.94 366 GLU A C 1
ATOM 2816 O O . GLU A 1 366 ? -9.672 7.363 30.797 1 97.94 366 GLU A O 1
ATOM 2821 N N . VAL A 1 367 ? -10.961 9.031 30.047 1 98.31 367 VAL A N 1
ATOM 2822 C CA . VAL A 1 367 ? -11.664 8.172 29.109 1 98.31 367 VAL A CA 1
ATOM 2823 C C . VAL A 1 367 ? -10.672 7.633 28.062 1 98.31 367 VAL A C 1
ATOM 2825 O O . VAL A 1 367 ? -10.617 6.426 27.828 1 98.31 367 VAL A O 1
ATOM 2828 N N . ALA A 1 368 ? -9.945 8.57 27.422 1 98.31 368 ALA A N 1
ATOM 2829 C CA . ALA A 1 368 ? -8.945 8.18 26.422 1 98.31 368 ALA A CA 1
ATOM 2830 C C . ALA A 1 368 ? -7.953 7.176 27.016 1 98.31 368 ALA A C 1
ATOM 2832 O O . ALA A 1 368 ? -7.531 6.242 26.328 1 98.31 368 ALA A O 1
ATOM 2833 N N . GLY A 1 369 ? -7.594 7.355 28.25 1 97.69 369 GLY A N 1
ATOM 2834 C CA . GLY A 1 369 ? -6.641 6.484 28.922 1 97.69 369 GLY A CA 1
ATOM 2835 C C . GLY A 1 369 ? -7.109 5.043 29.016 1 97.69 369 GLY A C 1
ATOM 2836 O O . GLY A 1 369 ? -6.289 4.121 29.031 1 97.69 369 GLY A O 1
ATOM 2837 N N . LYS A 1 370 ? -8.367 4.789 29.031 1 98.12 370 LYS A N 1
ATOM 2838 C CA . LYS A 1 370 ? -8.922 3.441 29.125 1 98.12 370 LYS A CA 1
ATOM 2839 C C . LYS A 1 370 ? -8.828 2.715 27.797 1 98.12 370 LYS A C 1
ATOM 2841 O O . LYS A 1 370 ? -8.953 1.489 27.734 1 98.12 370 LYS A O 1
ATOM 2846 N N . VAL A 1 371 ? -8.641 3.426 26.75 1 98.19 371 VAL A N 1
ATOM 2847 C CA . VAL A 1 371 ? -8.734 2.816 25.422 1 98.19 371 VAL A CA 1
ATOM 2848 C C . VAL A 1 371 ? -7.531 3.225 24.578 1 98.19 371 VAL A C 1
ATOM 2850 O O . VAL A 1 371 ? -7.684 3.635 23.438 1 98.19 371 VAL A O 1
ATOM 2853 N N . ASN A 1 372 ? -6.344 3.17 25.141 1 97.25 372 ASN A N 1
ATOM 2854 C CA . ASN A 1 372 ? -5.062 3.338 24.453 1 97.25 372 ASN A CA 1
ATOM 2855 C C . ASN A 1 372 ? -4.879 4.766 23.953 1 97.25 372 ASN A C 1
ATOM 2857 O O . ASN A 1 372 ? -4.59 4.98 22.781 1 97.25 372 ASN A O 1
ATOM 2861 N N . GLY A 1 373 ? -5.199 5.766 24.766 1 97.38 373 GLY A N 1
ATOM 2862 C CA . GLY A 1 373 ? -5.031 7.172 24.453 1 97.38 373 GLY A CA 1
ATOM 2863 C C . GLY A 1 373 ? -4.637 8.023 25.641 1 97.38 373 GLY A C 1
ATOM 2864 O O . GLY A 1 373 ? -4.027 7.52 26.594 1 97.38 373 GLY A O 1
ATOM 2865 N N . GLY A 1 374 ? -4.793 9.281 25.484 1 95.25 374 GLY A N 1
ATOM 2866 C CA . GLY A 1 374 ? -4.473 10.281 26.484 1 95.25 374 GLY A CA 1
ATOM 2867 C C . GLY A 1 374 ? -4.715 11.695 26.016 1 95.25 374 GLY A C 1
ATOM 2868 O O . GLY A 1 374 ? -5.379 11.914 25 1 95.25 374 GLY A O 1
ATOM 2869 N N . GLY A 1 375 ? -4.34 12.672 26.906 1 92.88 375 GLY A N 1
ATOM 2870 C CA . GLY A 1 375 ? -4.52 14.07 26.562 1 92.88 375 GLY A CA 1
ATOM 2871 C C . GLY A 1 375 ? -4.875 14.938 27.75 1 92.88 375 GLY A C 1
ATOM 2872 O O . GLY A 1 375 ? -4.359 14.734 28.859 1 92.88 375 GLY A O 1
ATOM 2873 N N . HIS A 1 376 ? -5.629 15.914 27.469 1 93.88 376 HIS A N 1
ATOM 2874 C CA . HIS A 1 376 ? -6.02 16.891 28.484 1 93.88 376 HIS A CA 1
ATOM 2875 C C . HIS A 1 376 ? -7.449 16.656 28.953 1 93.88 376 HIS A C 1
ATOM 2877 O O . HIS A 1 376 ? -8.203 15.914 28.328 1 93.88 376 HIS A O 1
ATOM 2883 N N . PRO A 1 377 ? -7.758 17.281 30 1 94.81 377 PRO A N 1
ATOM 2884 C CA . PRO A 1 377 ? -9.078 17.047 30.578 1 94.81 377 PRO A CA 1
ATOM 2885 C C . PRO A 1 377 ? -10.219 17.391 29.625 1 94.81 377 PRO A C 1
ATOM 2887 O O . PRO A 1 377 ? -11.25 16.703 29.609 1 94.81 377 PRO A O 1
ATOM 2890 N N . LYS A 1 378 ? -10.078 18.359 28.797 1 96.25 378 LYS A N 1
ATOM 2891 C CA . LYS A 1 378 ? -11.18 18.766 27.922 1 96.25 378 LYS A CA 1
ATOM 2892 C C . LYS A 1 378 ? -10.875 18.422 26.469 1 96.25 378 LYS A C 1
ATOM 2894 O O . LYS A 1 378 ? -11.672 18.734 25.578 1 96.25 378 LYS A O 1
ATOM 2899 N N . ALA A 1 379 ? -9.742 17.844 26.219 1 95.56 379 ALA A N 1
ATOM 2900 C CA . ALA A 1 379 ? -9.336 17.5 24.859 1 95.56 379 ALA A CA 1
ATOM 2901 C C . ALA A 1 379 ? -8.367 16.312 24.875 1 95.56 379 ALA A C 1
ATOM 2903 O O . ALA A 1 379 ? -7.23 16.453 25.344 1 95.56 379 ALA A O 1
ATOM 2904 N N . ALA A 1 380 ? -8.82 15.211 24.375 1 95.44 380 ALA A N 1
ATOM 2905 C CA . ALA A 1 380 ? -8.008 14 24.375 1 95.44 380 ALA A CA 1
ATOM 2906 C C . ALA A 1 380 ? -8.195 13.195 23.094 1 95.44 380 ALA A C 1
ATOM 2908 O O . ALA A 1 380 ? -9.07 13.5 22.297 1 95.44 380 ALA A O 1
ATOM 2909 N N . GLY A 1 381 ? -7.324 12.289 22.812 1 97.31 381 GLY A N 1
ATOM 2910 C CA . GLY A 1 381 ? -7.375 11.391 21.672 1 97.31 381 GLY A CA 1
ATOM 2911 C C . GLY A 1 381 ? -7.016 9.961 22.031 1 97.31 381 GLY A C 1
ATOM 2912 O O . GLY A 1 381 ? -6.355 9.711 23.047 1 97.31 381 GLY A O 1
ATOM 2913 N N . CYS A 1 382 ? -7.504 9.086 21.266 1 97.56 382 CYS A N 1
ATOM 2914 C CA . CYS A 1 382 ? -7.215 7.672 21.484 1 97.56 382 CYS A CA 1
ATOM 2915 C C . CYS A 1 382 ? -7.312 6.891 20.172 1 97.56 382 CYS A C 1
ATOM 2917 O O . CYS A 1 382 ? -7.859 7.387 19.188 1 97.56 382 CYS A O 1
ATOM 2919 N N . LYS A 1 383 ? -6.703 5.82 20.156 1 97.38 383 LYS A N 1
ATOM 2920 C CA . LYS A 1 383 ? -6.867 4.797 19.141 1 97.38 383 LYS A CA 1
ATOM 2921 C C . LYS A 1 383 ? -7.02 3.41 19.75 1 97.38 383 LYS A C 1
ATOM 2923 O O . LYS A 1 383 ? -6.023 2.732 20.016 1 97.38 383 LYS A O 1
ATOM 2928 N N . PRO A 1 384 ? -8.227 2.996 20 1 97.88 384 PRO A N 1
ATOM 2929 C CA . PRO A 1 384 ? -8.438 1.691 20.641 1 97.88 384 PRO A CA 1
ATOM 2930 C C . PRO A 1 384 ? -7.711 0.56 19.922 1 97.88 384 PRO A C 1
ATOM 2932 O O . PRO A 1 384 ? -7.621 0.567 18.688 1 97.88 384 PRO A O 1
ATOM 2935 N N . ASP A 1 385 ? -7.195 -0.412 20.672 1 96.44 385 ASP A N 1
ATOM 2936 C CA . ASP A 1 385 ? -6.465 -1.556 20.125 1 96.44 385 ASP A CA 1
ATOM 2937 C C . ASP A 1 385 ? -7.422 -2.65 19.672 1 96.44 385 ASP A C 1
ATOM 2939 O O . ASP A 1 385 ? -7.461 -3.736 20.25 1 96.44 385 ASP A O 1
ATOM 2943 N N . ILE A 1 386 ? -8.156 -2.35 18.609 1 97.38 386 ILE A N 1
ATOM 2944 C CA . ILE A 1 386 ? -9.195 -3.279 18.188 1 97.38 386 ILE A CA 1
ATOM 2945 C C . ILE A 1 386 ? -9.062 -3.559 16.688 1 97.38 386 ILE A C 1
ATOM 2947 O O . ILE A 1 386 ? -9.906 -4.242 16.094 1 97.38 386 ILE A O 1
ATOM 2951 N N . TYR A 1 387 ? -8.031 -3.025 16.016 1 96.81 387 TYR A N 1
ATOM 2952 C CA . TYR A 1 387 ? -7.809 -3.209 14.594 1 96.81 387 TYR A CA 1
ATOM 2953 C C . TYR A 1 387 ? -6.641 -4.16 14.344 1 96.81 387 TYR A C 1
ATOM 2955 O O . TYR A 1 387 ? -5.484 -3.732 14.297 1 96.81 387 TYR A O 1
ATOM 2963 N N . ASP A 1 388 ? -6.922 -5.398 14.102 1 94.62 388 ASP A N 1
ATOM 2964 C CA . ASP A 1 388 ? -5.879 -6.41 13.969 1 94.62 388 ASP A CA 1
ATOM 2965 C C . ASP A 1 388 ? -5.504 -6.625 12.5 1 94.62 388 ASP A C 1
ATOM 2967 O O . ASP A 1 388 ? -4.379 -7.023 12.195 1 94.62 388 ASP A O 1
ATOM 2971 N N . ASP A 1 389 ? -6.441 -6.453 11.609 1 95.69 389 ASP A N 1
ATOM 2972 C CA . ASP A 1 389 ? -6.211 -6.637 10.18 1 95.69 389 ASP A CA 1
ATOM 2973 C C . ASP A 1 389 ? -7.184 -5.797 9.352 1 95.69 389 ASP A C 1
ATOM 2975 O O . ASP A 1 389 ? -7.945 -5 9.898 1 95.69 389 ASP A O 1
ATOM 2979 N N . MET A 1 390 ? -7.188 -5.988 8.047 1 96.38 390 MET A N 1
ATOM 2980 C CA . MET A 1 390 ? -7.953 -5.133 7.148 1 96.38 390 MET A CA 1
ATOM 2981 C C . MET A 1 390 ? -9.445 -5.453 7.223 1 96.38 390 MET A C 1
ATOM 2983 O O . MET A 1 390 ? -10.273 -4.645 6.812 1 96.38 390 MET A O 1
ATOM 2987 N N . LEU A 1 391 ? -9.781 -6.629 7.727 1 97.62 391 LEU A N 1
ATOM 2988 C CA . LEU A 1 391 ? -11.203 -6.93 7.91 1 97.62 391 LEU A CA 1
ATOM 2989 C C . LEU A 1 391 ? -11.797 -6.066 9.016 1 97.62 391 LEU A C 1
ATOM 2991 O O . LEU A 1 391 ? -12.953 -5.641 8.922 1 97.62 391 LEU A O 1
ATOM 2995 N N . ASP A 1 392 ? -11.031 -5.824 10.062 1 97.88 392 ASP A N 1
ATOM 2996 C CA . ASP A 1 392 ? -11.477 -4.938 11.133 1 97.88 392 ASP A CA 1
ATOM 2997 C C . ASP A 1 392 ? -11.688 -3.516 10.609 1 97.88 392 ASP A C 1
ATOM 2999 O O . ASP A 1 392 ? -12.68 -2.865 10.953 1 97.88 392 ASP A O 1
ATOM 3003 N N . PHE A 1 393 ? -10.828 -3.033 9.773 1 98.06 393 PHE A N 1
ATOM 3004 C CA . PHE A 1 393 ? -10.984 -1.697 9.211 1 98.06 393 PHE A CA 1
ATOM 3005 C C . PHE A 1 393 ? -12.148 -1.657 8.227 1 98.06 393 PHE A C 1
ATOM 3007 O O . PHE A 1 393 ? -12.875 -0.664 8.164 1 98.06 393 PHE A O 1
ATOM 3014 N N . ALA A 1 394 ? -12.258 -2.758 7.449 1 98.38 394 ALA A N 1
ATOM 3015 C CA . ALA A 1 394 ? -13.414 -2.836 6.562 1 98.38 394 ALA A CA 1
ATOM 3016 C C . ALA A 1 394 ? -14.719 -2.703 7.352 1 98.38 394 ALA A C 1
ATOM 3018 O O . ALA A 1 394 ? -15.625 -1.971 6.945 1 98.38 394 ALA A O 1
ATOM 3019 N N . THR A 1 395 ? -14.82 -3.398 8.469 1 98.38 395 THR A N 1
ATOM 3020 C CA . THR A 1 395 ? -15.984 -3.295 9.344 1 98.38 395 THR A CA 1
ATOM 3021 C C . THR A 1 395 ? -16.125 -1.88 9.898 1 98.38 395 THR A C 1
ATOM 3023 O O . THR A 1 395 ? -17.219 -1.341 9.969 1 98.38 395 THR A O 1
ATOM 3026 N N . HIS A 1 396 ? -14.969 -1.28 10.273 1 98.62 396 HIS A N 1
ATOM 3027 C CA . HIS A 1 396 ? -14.93 0.084 10.789 1 98.62 396 HIS A CA 1
ATOM 3028 C C . HIS A 1 396 ? -15.516 1.069 9.781 1 98.62 396 HIS A C 1
ATOM 3030 O O . HIS A 1 396 ? -16.359 1.894 10.141 1 98.62 396 HIS A O 1
ATOM 3036 N N . TRP A 1 397 ? -15.18 0.961 8.523 1 98.5 397 TRP A N 1
ATOM 3037 C CA . TRP A 1 397 ? -15.633 1.883 7.488 1 98.5 397 TRP A CA 1
ATOM 3038 C C . TRP A 1 397 ? -17.094 1.645 7.152 1 98.5 397 TRP A C 1
ATOM 3040 O O . TRP A 1 397 ? -17.891 2.59 7.078 1 98.5 397 TRP A O 1
ATOM 3050 N N . THR A 1 398 ? -17.469 0.382 7.02 1 98.25 398 THR A N 1
ATOM 3051 C CA . THR A 1 398 ? -18.812 0.069 6.539 1 98.25 398 THR A CA 1
ATOM 3052 C C . THR A 1 398 ? -19.844 0.299 7.641 1 98.25 398 THR A C 1
ATOM 3054 O O . THR A 1 398 ? -21.016 0.553 7.352 1 98.25 398 THR A O 1
ATOM 3057 N N . SER A 1 399 ? -19.406 0.253 8.906 1 98.25 399 SER A N 1
ATOM 3058 C CA . SER A 1 399 ? -20.328 0.451 10.016 1 98.25 399 SER A CA 1
ATOM 3059 C C . SER A 1 399 ? -20.234 1.864 10.578 1 98.25 399 SER A C 1
ATOM 3061 O O . SER A 1 399 ? -20.906 2.201 11.555 1 98.25 399 SER A O 1
ATOM 3063 N N . ARG A 1 400 ? -19.359 2.654 10.023 1 98.12 400 ARG A N 1
ATOM 3064 C CA . ARG A 1 400 ? -19.125 4.016 10.492 1 98.12 400 ARG A CA 1
ATOM 3065 C C . ARG A 1 400 ? -18.641 4.016 11.938 1 98.12 400 ARG A C 1
ATOM 3067 O O . ARG A 1 400 ? -19.156 4.762 12.773 1 98.12 400 ARG A O 1
ATOM 3074 N N . GLY A 1 401 ? -17.734 3.1 12.25 1 98.38 401 GLY A N 1
ATOM 3075 C CA . GLY A 1 401 ? -17.016 3.082 13.516 1 98.38 401 GLY A CA 1
ATOM 3076 C C . GLY A 1 401 ? -17.812 2.484 14.648 1 98.38 401 GLY A C 1
ATOM 3077 O O . GLY A 1 401 ? -17.609 2.838 15.812 1 98.38 401 GLY A O 1
ATOM 3078 N N . ALA A 1 402 ? -18.75 1.549 14.398 1 98.19 402 ALA A N 1
ATOM 3079 C CA . ALA A 1 402 ? -19.688 1.037 15.391 1 98.19 402 ALA A CA 1
ATOM 3080 C C . ALA A 1 402 ? -18.953 0.446 16.594 1 98.19 402 ALA A C 1
ATOM 3082 O O . ALA A 1 402 ? -19.266 0.761 17.734 1 98.19 402 ALA A O 1
ATOM 3083 N N . VAL A 1 403 ? -17.984 -0.415 16.344 1 98.19 403 VAL A N 1
ATOM 3084 C CA . VAL A 1 403 ? -17.266 -1.096 17.406 1 98.19 403 VAL A CA 1
ATOM 3085 C C . VAL A 1 403 ? -16.453 -0.08 18.219 1 98.19 403 VAL A C 1
ATOM 3087 O O . VAL A 1 403 ? -16.453 -0.112 19.453 1 98.19 403 VAL A O 1
ATOM 3090 N N . THR A 1 404 ? -15.75 0.808 17.531 1 98.56 404 THR A N 1
ATOM 3091 C CA . THR A 1 404 ? -14.945 1.838 18.188 1 98.56 404 THR A CA 1
ATOM 3092 C C . THR A 1 404 ? -15.82 2.725 19.078 1 98.56 404 THR A C 1
ATOM 3094 O O . THR A 1 404 ? -15.461 3.023 20.219 1 98.56 404 THR A O 1
ATOM 3097 N N . LYS A 1 405 ? -16.984 3.178 18.516 1 98.56 405 LYS A N 1
ATOM 3098 C CA . LYS A 1 405 ? -17.922 3.982 19.297 1 98.56 405 LYS A CA 1
ATOM 3099 C C . LYS A 1 405 ? -18.297 3.271 20.594 1 98.56 405 LYS A C 1
ATOM 3101 O O . LYS A 1 405 ? -18.281 3.871 21.672 1 98.56 405 LYS A O 1
ATOM 3106 N N . GLN A 1 406 ? -18.625 1.995 20.453 1 98.31 406 GLN A N 1
ATOM 3107 C CA . GLN A 1 406 ? -19.062 1.23 21.625 1 98.31 406 GLN A CA 1
ATOM 3108 C C . GLN A 1 406 ? -17.953 1.118 22.656 1 98.31 406 GLN A C 1
ATOM 3110 O O . GLN A 1 406 ? -18.203 1.256 23.859 1 98.31 406 GLN A O 1
ATOM 3115 N N . VAL A 1 407 ? -16.719 0.856 22.234 1 98.56 407 VAL A N 1
ATOM 3116 C CA . VAL A 1 407 ? -15.562 0.712 23.125 1 98.56 407 VAL A CA 1
ATOM 3117 C C . VAL A 1 407 ? -15.344 2.01 23.891 1 98.56 407 VAL A C 1
ATOM 3119 O O . VAL A 1 407 ? -15.07 1.984 25.094 1 98.56 407 VAL A O 1
ATOM 3122 N N . ILE A 1 408 ? -15.469 3.154 23.234 1 98.62 408 ILE A N 1
ATOM 3123 C CA . ILE A 1 408 ? -15.227 4.445 23.859 1 98.62 408 ILE A CA 1
ATOM 3124 C C . ILE A 1 408 ? -16.391 4.789 24.797 1 98.62 408 ILE A C 1
ATOM 3126 O O . ILE A 1 408 ? -16.172 5.309 25.891 1 98.62 408 ILE A O 1
ATOM 3130 N N . LEU A 1 409 ? -17.656 4.52 24.391 1 98.5 409 LEU A N 1
ATOM 3131 C CA . LEU A 1 409 ? -18.797 4.754 25.266 1 98.5 409 LEU A CA 1
ATOM 3132 C C . LEU A 1 409 ? -18.703 3.918 26.531 1 98.5 409 LEU A C 1
ATOM 3134 O O . LEU A 1 409 ? -19.078 4.383 27.609 1 98.5 409 LEU A O 1
ATOM 3138 N N . ASP A 1 410 ? -18.219 2.668 26.391 1 98.5 410 ASP A N 1
ATOM 3139 C CA . ASP A 1 410 ? -18 1.823 27.562 1 98.5 410 ASP A CA 1
ATOM 3140 C C . ASP A 1 410 ? -16.953 2.43 28.484 1 98.5 410 ASP A C 1
ATOM 3142 O O . ASP A 1 410 ? -17.078 2.354 29.719 1 98.5 410 ASP A O 1
ATOM 3146 N N . ALA A 1 411 ? -15.898 3.008 27.906 1 98.5 411 ALA A N 1
ATOM 3147 C CA . ALA A 1 411 ? -14.891 3.701 28.703 1 98.5 411 ALA A CA 1
ATOM 3148 C C . ALA A 1 411 ? -15.5 4.883 29.453 1 98.5 411 ALA A C 1
ATOM 3150 O O . ALA A 1 411 ? -15.156 5.125 30.625 1 98.5 411 ALA A O 1
ATOM 3151 N N . PHE A 1 412 ? -16.406 5.668 28.812 1 98.31 412 PHE A N 1
ATOM 3152 C CA . PHE A 1 412 ? -17.125 6.746 29.484 1 98.31 412 PHE A CA 1
ATOM 3153 C C . PHE A 1 412 ? -17.875 6.223 30.703 1 98.31 412 PHE A C 1
ATOM 3155 O O . PHE A 1 412 ? -17.828 6.824 31.766 1 98.31 412 PHE A O 1
ATOM 3162 N N . ARG A 1 413 ? -18.609 5.141 30.531 1 98.19 413 ARG A N 1
ATOM 3163 C CA . ARG A 1 413 ? -19.391 4.555 31.609 1 98.19 413 ARG A CA 1
ATOM 3164 C C . ARG A 1 413 ? -18.5 4.184 32.781 1 98.19 413 ARG A C 1
ATOM 3166 O O . ARG A 1 413 ? -18.859 4.41 33.938 1 98.19 413 ARG A O 1
ATOM 3173 N N . GLU A 1 414 ? -17.344 3.664 32.469 1 97.69 414 GLU A N 1
ATOM 3174 C CA . GLU A 1 414 ? -16.422 3.27 33.531 1 97.69 414 GLU A CA 1
ATOM 3175 C C . GLU A 1 414 ? -15.891 4.484 34.281 1 97.69 414 GLU A C 1
ATOM 3177 O O . GLU A 1 414 ? -15.844 4.484 35.531 1 97.69 414 GLU A O 1
ATOM 3182 N N . VAL A 1 415 ? -15.5 5.5 33.562 1 97.44 415 VAL A N 1
ATOM 3183 C CA . VAL A 1 415 ? -14.906 6.691 34.156 1 97.44 415 VAL A CA 1
ATOM 3184 C C . VAL A 1 415 ? -15.953 7.406 35 1 97.44 415 VAL A C 1
ATOM 3186 O O . VAL A 1 415 ? -15.648 7.848 36.125 1 97.44 415 VAL A O 1
ATOM 3189 N N . VAL A 1 416 ? -17.188 7.52 34.531 1 95.38 416 VAL A N 1
ATOM 3190 C CA . VAL A 1 416 ? -18.266 8.219 35.25 1 95.38 416 VAL A CA 1
ATOM 3191 C C . VAL A 1 416 ? -18.641 7.43 36.5 1 95.38 416 VAL A C 1
ATOM 3193 O O . VAL A 1 416 ? -18.922 8.016 37.562 1 95.38 416 VAL A O 1
ATOM 3196 N N . ALA A 1 417 ? -18.688 6.152 36.406 1 92.38 417 ALA A N 1
ATOM 3197 C CA . ALA A 1 417 ? -19 5.305 37.531 1 92.38 417 ALA A CA 1
ATOM 3198 C C . ALA A 1 417 ? -17.953 5.438 38.625 1 92.38 417 ALA A C 1
ATOM 3200 O O . ALA A 1 417 ? -18.266 5.402 39.812 1 92.38 417 ALA A O 1
ATOM 3201 N N . ASP A 1 418 ? -16.703 5.547 38.312 1 86.81 418 ASP A N 1
ATOM 3202 C CA . ASP A 1 418 ? -15.609 5.684 39.25 1 86.81 418 ASP A CA 1
ATOM 3203 C C . ASP A 1 418 ? -15.672 7.027 39.969 1 86.81 418 ASP A C 1
ATOM 3205 O O . ASP A 1 418 ? -15.258 7.137 41.125 1 86.81 418 ASP A O 1
ATOM 3209 N N . GLY A 1 419 ? -16.047 8.086 39.281 1 75.88 419 GLY A N 1
ATOM 3210 C CA . GLY A 1 419 ? -16.172 9.406 39.906 1 75.88 419 GLY A CA 1
ATOM 3211 C C . GLY A 1 419 ? -17.328 9.516 40.875 1 75.88 419 GLY A C 1
ATOM 3212 O O . GLY A 1 419 ? -17.281 10.289 41.812 1 75.88 419 GLY A O 1
ATOM 3213 N N . SER A 1 420 ? -18.484 8.867 40.594 1 65.38 420 SER A N 1
ATOM 3214 C CA . SER A 1 420 ? -19.609 8.875 41.531 1 65.38 420 SER A CA 1
ATOM 3215 C C . SER A 1 420 ? -19.281 8.148 42.812 1 65.38 420 SER A C 1
ATOM 3217 O O . SER A 1 420 ? -19.812 8.484 43.875 1 65.38 420 SER A O 1
ATOM 3219 N N . GLU A 1 421 ? -18.469 7.215 42.781 1 55.34 421 GLU A N 1
ATOM 3220 C CA . GLU A 1 421 ? -18.094 6.52 44 1 55.34 421 GLU A CA 1
ATOM 3221 C C . GLU A 1 421 ? -17.188 7.383 44.875 1 55.34 421 GLU A C 1
ATOM 3223 O O . GLU A 1 421 ? -17.234 7.301 46.094 1 55.34 421 GLU A O 1
ATOM 3228 N N . ASP A 1 422 ? -16.375 8.148 44.281 1 50.75 422 ASP A N 1
ATOM 3229 C CA . ASP A 1 422 ? -15.492 8.953 45.125 1 50.75 422 ASP A CA 1
ATOM 3230 C C . ASP A 1 422 ? -16.25 10.109 45.781 1 50.75 422 ASP A C 1
ATOM 3232 O O . ASP A 1 422 ? -15.727 10.781 46.656 1 50.75 422 ASP A O 1
ATOM 3236 N N . GLY A 1 423 ? -17.406 10.539 45.281 1 44.66 423 GLY A N 1
ATOM 3237 C CA . GLY A 1 423 ? -18.172 11.562 45.969 1 44.66 423 GLY A CA 1
ATOM 3238 C C . GLY A 1 423 ? -18.938 11.023 47.188 1 44.66 423 GLY A C 1
ATOM 3239 O O . GLY A 1 423 ? -19.531 11.797 47.938 1 44.66 423 GLY A O 1
ATOM 3240 N N . ASP A 1 424 ? -19.453 9.867 47.219 1 41.12 424 ASP A N 1
ATOM 3241 C CA . ASP A 1 424 ? -20.172 9.398 48.375 1 41.12 424 ASP A CA 1
ATOM 3242 C C . ASP A 1 424 ? -19.219 9.094 49.531 1 41.12 424 ASP A C 1
ATOM 3244 O O . ASP A 1 424 ? -19.641 8.656 50.594 1 41.12 424 ASP A O 1
ATOM 3248 N N . ASP A 1 425 ? -17.906 9.078 49.375 1 35.03 425 ASP A N 1
ATOM 3249 C CA . ASP A 1 425 ? -17.203 9.023 50.625 1 35.03 425 ASP A CA 1
ATOM 3250 C C . ASP A 1 425 ? -16.906 10.422 51.156 1 35.03 425 ASP A C 1
ATOM 3252 O O . ASP A 1 425 ? -16.5 11.305 50.406 1 35.03 425 ASP A O 1
ATOM 3256 N N . MET B 1 1 ? 0.552 2.85 6.906 1 80 1 MET B N 1
ATOM 3257 C CA . MET B 1 1 ? -0.219 1.702 7.375 1 80 1 MET B CA 1
ATOM 3258 C C . MET B 1 1 ? 0.688 0.673 8.039 1 80 1 MET B C 1
ATOM 3260 O O . MET B 1 1 ? 1.769 0.369 7.531 1 80 1 MET B O 1
ATOM 3264 N N . ASP B 1 2 ? 0.293 0.265 9.188 1 84.12 2 ASP B N 1
ATOM 3265 C CA . ASP B 1 2 ? 0.97 -0.848 9.844 1 84.12 2 ASP B CA 1
ATOM 3266 C C . ASP B 1 2 ? 0.963 -2.096 8.969 1 84.12 2 ASP B C 1
ATOM 3268 O O . ASP B 1 2 ? -0.102 -2.617 8.625 1 84.12 2 ASP B O 1
ATOM 3272 N N . GLU B 1 3 ? 2.158 -2.529 8.586 1 86.56 3 GLU B N 1
ATOM 3273 C CA . GLU B 1 3 ? 2.283 -3.66 7.672 1 86.56 3 GLU B CA 1
ATOM 3274 C C . GLU B 1 3 ? 1.632 -4.914 8.25 1 86.56 3 GLU B C 1
ATOM 3276 O O . GLU B 1 3 ? 1.252 -5.82 7.508 1 86.56 3 GLU B O 1
ATOM 3281 N N . GLU B 1 4 ? 1.546 -4.941 9.531 1 88.5 4 GLU B N 1
ATOM 3282 C CA . GLU B 1 4 ? 0.927 -6.094 10.18 1 88.5 4 GLU B CA 1
ATOM 3283 C C . GLU B 1 4 ? -0.54 -6.23 9.781 1 88.5 4 GLU B C 1
ATOM 3285 O O . GLU B 1 4 ? -1.091 -7.332 9.789 1 88.5 4 GLU B O 1
ATOM 3290 N N . LEU B 1 5 ? -1.123 -5.117 9.344 1 92.69 5 LEU B N 1
ATOM 3291 C CA . LEU B 1 5 ? -2.539 -5.098 8.992 1 92.69 5 LEU B CA 1
ATOM 3292 C C . LEU B 1 5 ? -2.791 -5.891 7.715 1 92.69 5 LEU B C 1
ATOM 3294 O O . LEU B 1 5 ? -3.906 -6.363 7.484 1 92.69 5 LEU B O 1
ATOM 3298 N N . ILE B 1 6 ? -1.739 -6.008 6.926 1 91.25 6 ILE B N 1
ATOM 3299 C CA . ILE B 1 6 ? -1.96 -6.621 5.621 1 91.25 6 ILE B CA 1
ATOM 3300 C C . ILE B 1 6 ? -1.145 -7.906 5.512 1 91.25 6 ILE B C 1
ATOM 3302 O O . ILE B 1 6 ? -1.069 -8.508 4.438 1 91.25 6 ILE B O 1
ATOM 3306 N N . ASP B 1 7 ? -0.555 -8.289 6.664 1 87.94 7 ASP B N 1
ATOM 3307 C CA . ASP B 1 7 ? 0.213 -9.531 6.68 1 87.94 7 ASP B CA 1
ATOM 3308 C C . ASP B 1 7 ? -0.71 -10.742 6.703 1 87.94 7 ASP B C 1
ATOM 3310 O O . ASP B 1 7 ? -1.342 -11.031 7.723 1 87.94 7 ASP B O 1
ATOM 3314 N N . SER B 1 8 ? -0.732 -11.453 5.691 1 82.88 8 SER B N 1
ATOM 3315 C CA . SER B 1 8 ? -1.633 -12.594 5.562 1 82.88 8 SER B CA 1
ATOM 3316 C C . SER B 1 8 ? -1.117 -13.797 6.344 1 82.88 8 SER B C 1
ATOM 3318 O O . SER B 1 8 ? -1.873 -14.727 6.629 1 82.88 8 SER B O 1
ATOM 3320 N N . GLY B 1 9 ? 0.15 -13.836 6.664 1 82.06 9 GLY B N 1
ATOM 3321 C CA . GLY B 1 9 ? 0.749 -14.977 7.34 1 82.06 9 GLY B CA 1
ATOM 3322 C C . GLY B 1 9 ? 0.249 -15.156 8.758 1 82.06 9 GLY B C 1
ATOM 3323 O O . GLY B 1 9 ? 0.233 -16.266 9.281 1 82.06 9 GLY B O 1
ATOM 3324 N N . ASP B 1 10 ? -0.239 -14.133 9.367 1 82.06 10 ASP B N 1
ATOM 3325 C CA . ASP B 1 10 ? -0.604 -14.172 10.773 1 82.06 10 ASP B CA 1
ATOM 3326 C C . ASP B 1 10 ? -2.117 -14.281 10.945 1 82.06 10 ASP B C 1
ATOM 3328 O O . ASP B 1 10 ? -2.615 -14.359 12.07 1 82.06 10 ASP B O 1
ATOM 3332 N N . LEU B 1 11 ? -2.783 -14.43 9.859 1 91.19 11 LEU B N 1
ATOM 3333 C CA . LEU B 1 11 ? -4.238 -14.484 9.938 1 91.19 11 LEU B CA 1
ATOM 3334 C C . LEU B 1 11 ? -4.711 -15.898 10.273 1 91.19 11 LEU B C 1
ATOM 3336 O O . LEU B 1 11 ? -4.105 -16.875 9.836 1 91.19 11 LEU B O 1
ATOM 3340 N N . SER B 1 12 ? -5.801 -15.961 11.039 1 94.56 12 SER B N 1
ATOM 3341 C CA . SER B 1 12 ? -6.5 -17.234 11.172 1 94.56 12 SER B CA 1
ATOM 3342 C C . SER B 1 12 ? -7.043 -17.719 9.828 1 94.56 12 SER B C 1
ATOM 3344 O O . SER B 1 12 ? -7.215 -16.922 8.906 1 94.56 12 SER B O 1
ATOM 3346 N N . ILE B 1 13 ? -7.25 -19 9.695 1 94.69 13 ILE B N 1
ATOM 3347 C CA . ILE B 1 13 ? -7.762 -19.594 8.461 1 94.69 13 ILE B CA 1
ATOM 3348 C C . ILE B 1 13 ? -9.07 -18.906 8.07 1 94.69 13 ILE B C 1
ATOM 3350 O O . ILE B 1 13 ? -9.297 -18.609 6.895 1 94.69 13 ILE B O 1
ATOM 3354 N N . ALA B 1 14 ? -9.93 -18.672 9.062 1 95.88 14 ALA B N 1
ATOM 3355 C CA . ALA B 1 14 ? -11.219 -18.031 8.812 1 95.88 14 ALA B CA 1
ATOM 3356 C C . ALA B 1 14 ? -11.047 -16.641 8.195 1 95.88 14 ALA B C 1
ATOM 3358 O O . ALA B 1 14 ? -11.711 -16.312 7.215 1 95.88 14 ALA B O 1
ATOM 3359 N N . ARG B 1 15 ? -10.148 -15.891 8.734 1 96 15 ARG B N 1
ATOM 3360 C CA . ARG B 1 15 ? -9.938 -14.531 8.242 1 96 15 ARG B CA 1
ATOM 3361 C C . ARG B 1 15 ? -9.164 -14.539 6.93 1 96 15 ARG B C 1
ATOM 3363 O O . ARG B 1 15 ? -9.453 -13.75 6.031 1 96 15 ARG B O 1
ATOM 3370 N N . LYS B 1 16 ? -8.195 -15.445 6.852 1 95 16 LYS B N 1
ATOM 3371 C CA . LYS B 1 16 ? -7.43 -15.609 5.621 1 95 16 LYS B CA 1
ATOM 3372 C C . LYS B 1 16 ? -8.344 -15.938 4.445 1 95 16 LYS B C 1
ATOM 3374 O O . LYS B 1 16 ? -8.094 -15.508 3.316 1 95 16 LYS B O 1
ATOM 3379 N N . SER B 1 17 ? -9.43 -16.641 4.695 1 96.88 17 SER B N 1
ATOM 3380 C CA . SER B 1 17 ? -10.336 -17.094 3.648 1 96.88 17 SER B CA 1
ATOM 3381 C C . SER B 1 17 ? -11.18 -15.961 3.104 1 96.88 17 SER B C 1
ATOM 3383 O O . SER B 1 17 ? -11.789 -16.078 2.037 1 96.88 17 SER B O 1
ATOM 3385 N N . VAL B 1 18 ? -11.234 -14.797 3.83 1 97.56 18 VAL B N 1
ATOM 3386 C CA . VAL B 1 18 ? -12.203 -13.797 3.414 1 97.56 18 VAL B CA 1
ATOM 3387 C C . VAL B 1 18 ? -11.484 -12.5 3.029 1 97.56 18 VAL B C 1
ATOM 3389 O O . VAL B 1 18 ? -12.125 -11.516 2.652 1 97.56 18 VAL B O 1
ATOM 3392 N N . LEU B 1 19 ? -10.148 -12.445 3.105 1 96.69 19 LEU B N 1
ATOM 3393 C CA . LEU B 1 19 ? -9.344 -11.281 2.744 1 96.69 19 LEU B CA 1
ATOM 3394 C C . LEU B 1 19 ? -8.383 -11.617 1.605 1 96.69 19 LEU B C 1
ATOM 3396 O O . LEU B 1 19 ? -7.992 -12.773 1.438 1 96.69 19 LEU B O 1
ATOM 3400 N N . PRO B 1 20 ? -8.094 -10.586 0.795 1 95.19 20 PRO B N 1
ATOM 3401 C CA . PRO B 1 20 ? -7.043 -10.82 -0.195 1 95.19 20 PRO B CA 1
ATOM 3402 C C . PRO B 1 20 ? -5.66 -10.945 0.436 1 95.19 20 PRO B C 1
ATOM 3404 O O . PRO B 1 20 ? -5.5 -10.711 1.638 1 95.19 20 PRO B O 1
ATOM 3407 N N . GLY B 1 21 ? -4.719 -11.422 -0.343 1 91.44 21 GLY B N 1
ATOM 3408 C CA . GLY B 1 21 ? -3.344 -11.516 0.12 1 91.44 21 GLY B CA 1
ATOM 3409 C C . GLY B 1 21 ? -2.658 -10.164 0.231 1 91.44 21 GLY B C 1
ATOM 3410 O O . GLY B 1 21 ? -3.203 -9.148 -0.207 1 91.44 21 GLY B O 1
ATOM 3411 N N . THR B 1 22 ? -1.476 -10.133 0.808 1 89 22 THR B N 1
ATOM 3412 C CA . THR B 1 22 ? -0.694 -8.93 1.07 1 89 22 THR B CA 1
ATOM 3413 C C . THR B 1 22 ? -0.477 -8.141 -0.214 1 89 22 THR B C 1
ATOM 3415 O O . THR B 1 22 ? -0.524 -6.906 -0.203 1 89 22 THR B O 1
ATOM 3418 N N . GLY B 1 23 ? -0.25 -8.852 -1.34 1 87.44 23 GLY B N 1
ATOM 3419 C CA . GLY B 1 23 ? 0.039 -8.203 -2.609 1 87.44 23 GLY B CA 1
ATOM 3420 C C . GLY B 1 23 ? -1.088 -7.312 -3.094 1 87.44 23 GLY B C 1
ATOM 3421 O O . GLY B 1 23 ? -0.851 -6.336 -3.807 1 87.44 23 GLY B O 1
ATOM 3422 N N . PHE B 1 24 ? -2.283 -7.562 -2.646 1 92.12 24 PHE B N 1
ATOM 3423 C CA . PHE B 1 24 ? -3.445 -6.773 -3.043 1 92.12 24 PHE B CA 1
ATOM 3424 C C . PHE B 1 24 ? -3.322 -5.34 -2.545 1 92.12 24 PHE B C 1
ATOM 3426 O O . PHE B 1 24 ? -3.799 -4.406 -3.195 1 92.12 24 PHE B O 1
ATOM 3433 N N . PHE B 1 25 ? -2.721 -5.207 -1.465 1 91.31 25 PHE B N 1
ATOM 3434 C CA . PHE B 1 25 ? -2.736 -3.926 -0.767 1 91.31 25 PHE B CA 1
ATOM 3435 C C . PHE B 1 25 ? -1.533 -3.078 -1.161 1 91.31 25 PHE B C 1
ATOM 3437 O O . PHE B 1 25 ? -1.362 -1.964 -0.663 1 91.31 25 PHE B O 1
ATOM 3444 N N . LEU B 1 26 ? -0.756 -3.543 -1.99 1 87.88 26 LEU B N 1
ATOM 3445 C CA . LEU B 1 26 ? 0.397 -2.783 -2.459 1 87.88 26 LEU B CA 1
ATOM 3446 C C . LEU B 1 26 ? 0.09 -2.092 -3.783 1 87.88 26 LEU B C 1
ATOM 3448 O O . LEU B 1 26 ? -0.283 -2.746 -4.758 1 87.88 26 LEU B O 1
ATOM 3452 N N . PRO B 1 27 ? 0.245 -0.796 -3.744 1 87.06 27 PRO B N 1
ATOM 3453 C CA . PRO B 1 27 ? 0.048 -0.089 -5.012 1 87.06 27 PRO B CA 1
ATOM 3454 C C . PRO B 1 27 ? 0.963 -0.602 -6.121 1 87.06 27 PRO B C 1
ATOM 3456 O O . PRO B 1 27 ? 2.123 -0.933 -5.867 1 87.06 27 PRO B O 1
ATOM 3459 N N . ASP B 1 28 ? 0.48 -0.594 -7.32 1 84.81 28 ASP B N 1
ATOM 3460 C CA . ASP B 1 28 ? 1.19 -1.166 -8.461 1 84.81 28 ASP B CA 1
ATOM 3461 C C . ASP B 1 28 ? 2.541 -0.483 -8.664 1 84.81 28 ASP B C 1
ATOM 3463 O O . ASP B 1 28 ? 3.543 -1.146 -8.93 1 84.81 28 ASP B O 1
ATOM 3467 N N . THR B 1 29 ? 2.557 0.827 -8.531 1 81.94 29 THR B N 1
ATOM 3468 C CA . THR B 1 29 ? 3.791 1.581 -8.727 1 81.94 29 THR B CA 1
ATOM 3469 C C . THR B 1 29 ? 4.84 1.186 -7.695 1 81.94 29 THR B C 1
ATOM 3471 O O . THR B 1 29 ? 6.023 1.064 -8.016 1 81.94 29 THR B O 1
ATOM 3474 N N . LEU B 1 30 ? 4.375 0.962 -6.559 1 81.94 30 LEU B N 1
ATOM 3475 C CA . LEU B 1 30 ? 5.301 0.583 -5.496 1 81.94 30 LEU B CA 1
ATOM 3476 C C . LEU B 1 30 ? 5.789 -0.848 -5.688 1 81.94 30 LEU B C 1
ATOM 3478 O O . LEU B 1 30 ? 6.953 -1.152 -5.414 1 81.94 30 LEU B O 1
ATOM 3482 N N . GLU B 1 31 ? 4.941 -1.668 -6.121 1 83.75 31 GLU B N 1
ATOM 3483 C CA . GLU B 1 31 ? 5.344 -3.039 -6.422 1 83.75 31 GLU B CA 1
ATOM 3484 C C . GLU B 1 31 ? 6.438 -3.072 -7.48 1 83.75 31 GLU B C 1
ATOM 3486 O O . GLU B 1 31 ? 7.402 -3.832 -7.363 1 83.75 31 GLU B O 1
ATOM 3491 N N . GLU B 1 32 ? 6.285 -2.268 -8.492 1 84.75 32 GLU B N 1
ATOM 3492 C CA . GLU B 1 32 ? 7.289 -2.189 -9.547 1 84.75 32 GLU B CA 1
ATOM 3493 C C . GLU B 1 32 ? 8.633 -1.714 -9 1 84.75 32 GLU B C 1
ATOM 3495 O O . GLU B 1 32 ? 9.68 -2.229 -9.383 1 84.75 32 GLU B O 1
ATOM 3500 N N . ASP B 1 33 ? 8.562 -0.755 -8.125 1 83.06 33 ASP B N 1
ATOM 3501 C CA . ASP B 1 33 ? 9.781 -0.239 -7.512 1 83.06 33 ASP B CA 1
ATOM 3502 C C . ASP B 1 33 ? 10.484 -1.321 -6.695 1 83.06 33 ASP B C 1
ATOM 3504 O O . ASP B 1 33 ? 11.711 -1.432 -6.73 1 83.06 33 ASP B O 1
ATOM 3508 N N . VAL B 1 34 ? 9.656 -2.055 -6.035 1 83.81 34 VAL B N 1
ATOM 3509 C CA . VAL B 1 34 ? 10.203 -3.131 -5.215 1 83.81 34 VAL B CA 1
ATOM 3510 C C . VAL B 1 34 ? 10.852 -4.184 -6.113 1 83.81 34 VAL B C 1
ATOM 3512 O O . VAL B 1 34 ? 11.938 -4.68 -5.812 1 83.81 34 VAL B O 1
ATOM 3515 N N . GLU B 1 35 ? 10.195 -4.48 -7.121 1 88.44 35 GLU B N 1
ATOM 3516 C CA . GLU B 1 35 ? 10.734 -5.469 -8.047 1 88.44 35 GLU B CA 1
ATOM 3517 C C . GLU B 1 35 ? 12.039 -4.988 -8.68 1 88.44 35 GLU B C 1
ATOM 3519 O O . GLU B 1 35 ? 12.961 -5.781 -8.898 1 88.44 35 GLU B O 1
ATOM 3524 N N . ASP B 1 36 ? 12.117 -3.707 -8.992 1 90 36 ASP B N 1
ATOM 3525 C CA . ASP B 1 36 ? 13.352 -3.129 -9.523 1 90 36 ASP B CA 1
ATOM 3526 C C . ASP B 1 36 ? 14.492 -3.246 -8.516 1 90 36 ASP B C 1
ATOM 3528 O O . ASP B 1 36 ? 15.609 -3.617 -8.875 1 90 36 ASP B O 1
ATOM 3532 N N . GLU B 1 37 ? 14.141 -2.932 -7.32 1 86.81 37 GLU B N 1
ATOM 3533 C CA . GLU B 1 37 ? 15.156 -3.002 -6.27 1 86.81 37 GLU B CA 1
ATOM 3534 C C . GLU B 1 37 ? 15.633 -4.438 -6.059 1 86.81 37 GLU B C 1
ATOM 3536 O O . GLU B 1 37 ? 16.812 -4.676 -5.84 1 86.81 37 GLU B O 1
ATOM 3541 N N . GLN B 1 38 ? 14.695 -5.332 -6.074 1 90.25 38 GLN B N 1
ATOM 3542 C CA . GLN B 1 38 ? 15.031 -6.742 -5.918 1 90.25 38 GLN B CA 1
ATOM 3543 C C . GLN B 1 38 ? 15.914 -7.223 -7.066 1 90.25 38 GLN B C 1
ATOM 3545 O O . GLN B 1 38 ? 16.891 -7.953 -6.848 1 90.25 38 GLN B O 1
ATOM 3550 N N . ALA B 1 39 ? 15.617 -6.809 -8.25 1 94.19 39 ALA B N 1
ATOM 3551 C CA . ALA B 1 39 ? 16.406 -7.184 -9.422 1 94.19 39 ALA B CA 1
ATOM 3552 C C . ALA B 1 39 ? 17.812 -6.602 -9.336 1 94.19 39 ALA B C 1
ATOM 3554 O O . ALA B 1 39 ? 18.797 -7.293 -9.617 1 94.19 39 ALA B O 1
ATOM 3555 N N . ALA B 1 40 ? 17.859 -5.34 -8.953 1 93.5 40 ALA B N 1
ATOM 3556 C CA . ALA B 1 40 ? 19.156 -4.688 -8.812 1 93.5 40 ALA B CA 1
ATOM 3557 C C . ALA B 1 40 ? 20.031 -5.418 -7.789 1 93.5 40 ALA B C 1
ATOM 3559 O O . ALA B 1 40 ? 21.219 -5.652 -8.031 1 93.5 40 ALA B O 1
ATOM 3560 N N . ALA B 1 41 ? 19.438 -5.754 -6.711 1 92 41 ALA B N 1
ATOM 3561 C CA . ALA B 1 41 ? 20.156 -6.461 -5.66 1 92 41 ALA B CA 1
ATOM 3562 C C . ALA B 1 41 ? 20.625 -7.836 -6.141 1 92 41 ALA B C 1
ATOM 3564 O O . ALA B 1 41 ? 21.75 -8.25 -5.863 1 92 41 ALA B O 1
ATOM 3565 N N . ALA B 1 42 ? 19.781 -8.562 -6.832 1 94.19 42 ALA B N 1
ATOM 3566 C CA . ALA B 1 42 ? 20.094 -9.898 -7.324 1 94.19 42 ALA B CA 1
ATOM 3567 C C . ALA B 1 42 ? 21.203 -9.859 -8.359 1 94.19 42 ALA B C 1
ATOM 3569 O O . ALA B 1 42 ? 22.047 -10.766 -8.422 1 94.19 42 ALA B O 1
ATOM 3570 N N . LEU B 1 43 ? 21.266 -8.758 -9.141 1 96.5 43 LEU B N 1
ATOM 3571 C CA . LEU B 1 43 ? 22.156 -8.688 -10.289 1 96.5 43 LEU B CA 1
ATOM 3572 C C . LEU B 1 43 ? 23.5 -8.078 -9.891 1 96.5 43 LEU B C 1
ATOM 3574 O O . LEU B 1 43 ? 24.469 -8.148 -10.656 1 96.5 43 LEU B O 1
ATOM 3578 N N . GLU B 1 44 ? 23.469 -7.48 -8.727 1 93.38 44 GLU B N 1
ATOM 3579 C CA . GLU B 1 44 ? 24.719 -6.875 -8.289 1 93.38 44 GLU B CA 1
ATOM 3580 C C . GLU B 1 44 ? 25.844 -7.91 -8.203 1 93.38 44 GLU B C 1
ATOM 3582 O O . GLU B 1 44 ? 25.781 -8.828 -7.383 1 93.38 44 GLU B O 1
ATOM 3587 N N . GLY B 1 45 ? 26.828 -7.781 -9.047 1 92.81 45 GLY B N 1
ATOM 3588 C CA . GLY B 1 45 ? 27.969 -8.68 -9.039 1 92.81 45 GLY B CA 1
ATOM 3589 C C . GLY B 1 45 ? 27.703 -10 -9.734 1 92.81 45 GLY B C 1
ATOM 3590 O O . GLY B 1 45 ? 28.531 -10.906 -9.703 1 92.81 45 GLY B O 1
ATOM 3591 N N . ALA B 1 46 ? 26.594 -10.164 -10.367 1 96.19 46 ALA B N 1
ATOM 3592 C CA . ALA B 1 46 ? 26.234 -11.406 -11.047 1 96.19 46 ALA B CA 1
ATOM 3593 C C . ALA B 1 46 ? 26.969 -11.539 -12.383 1 96.19 46 ALA B C 1
ATOM 3595 O O . ALA B 1 46 ? 27.141 -10.547 -13.094 1 96.19 46 ALA B O 1
ATOM 3596 N N . GLU B 1 47 ? 27.344 -12.734 -12.711 1 97.12 47 GLU B N 1
ATOM 3597 C CA . GLU B 1 47 ? 27.938 -13.023 -14.008 1 97.12 47 GLU B CA 1
ATOM 3598 C C . GLU B 1 47 ? 26.906 -13.578 -14.984 1 97.12 47 GLU B C 1
ATOM 3600 O O . GLU B 1 47 ? 27.109 -13.516 -16.203 1 97.12 47 GLU B O 1
ATOM 3605 N N . VAL B 1 48 ? 25.953 -14.156 -14.398 1 98.19 48 VAL B N 1
ATOM 3606 C CA . VAL B 1 48 ? 24.875 -14.766 -15.172 1 98.19 48 VAL B CA 1
ATOM 3607 C C . VAL B 1 48 ? 23.531 -14.281 -14.648 1 98.19 48 VAL B C 1
ATOM 3609 O O . VAL B 1 48 ? 23.328 -14.156 -13.438 1 98.19 48 VAL B O 1
ATOM 3612 N N . ALA B 1 49 ? 22.578 -13.938 -15.508 1 98.44 49 ALA B N 1
ATOM 3613 C CA . ALA B 1 49 ? 21.188 -13.656 -15.18 1 98.44 49 ALA B CA 1
ATOM 3614 C C . ALA B 1 49 ? 20.266 -14.719 -15.773 1 98.44 49 ALA B C 1
ATOM 3616 O O . ALA B 1 49 ? 20.406 -15.086 -16.938 1 98.44 49 ALA B O 1
ATOM 3617 N N . VAL B 1 50 ? 19.375 -15.227 -15.016 1 98.75 50 VAL B N 1
ATOM 3618 C CA . VAL B 1 50 ? 18.375 -16.188 -15.492 1 98.75 50 VAL B CA 1
ATOM 3619 C C . VAL B 1 50 ? 16.969 -15.625 -15.273 1 98.75 50 VAL B C 1
ATOM 3621 O O . VAL B 1 50 ? 16.516 -15.5 -14.133 1 98.75 50 VAL B O 1
ATOM 3624 N N . VAL B 1 51 ? 16.297 -15.266 -16.312 1 98.62 51 VAL B N 1
ATOM 3625 C CA . VAL B 1 51 ? 14.883 -14.93 -16.281 1 98.62 51 VAL B CA 1
ATOM 3626 C C . VAL B 1 51 ? 14.047 -16.203 -16.422 1 98.62 51 VAL B C 1
ATOM 3628 O O . VAL B 1 51 ? 14.086 -16.859 -17.469 1 98.62 51 VAL B O 1
ATOM 3631 N N . ALA B 1 52 ? 13.305 -16.547 -15.414 1 98.5 52 ALA B N 1
ATOM 3632 C CA . ALA B 1 52 ? 12.641 -17.859 -15.453 1 98.5 52 ALA B CA 1
ATOM 3633 C C . ALA B 1 52 ? 11.25 -17.781 -14.836 1 98.5 52 ALA B C 1
ATOM 3635 O O . ALA B 1 52 ? 11.008 -16.969 -13.93 1 98.5 52 ALA B O 1
ATOM 3636 N N . ASP B 1 53 ? 10.32 -18.547 -15.391 1 97.44 53 ASP B N 1
ATOM 3637 C CA . ASP B 1 53 ? 9.031 -18.766 -14.734 1 97.44 53 ASP B CA 1
ATOM 3638 C C . ASP B 1 53 ? 9.219 -19.438 -13.367 1 97.44 53 ASP B C 1
ATOM 3640 O O . ASP B 1 53 ? 9.914 -20.453 -13.258 1 97.44 53 ASP B O 1
ATOM 3644 N N . PRO B 1 54 ? 8.664 -18.844 -12.336 1 96.56 54 PRO B N 1
ATOM 3645 C CA . PRO B 1 54 ? 8.945 -19.375 -11 1 96.56 54 PRO B CA 1
ATOM 3646 C C . PRO B 1 54 ? 8.055 -20.547 -10.633 1 96.56 54 PRO B C 1
ATOM 3648 O O . PRO B 1 54 ? 7.5 -20.594 -9.531 1 96.56 54 PRO B O 1
ATOM 3651 N N . ASP B 1 55 ? 7.852 -21.5 -11.508 1 96.44 55 ASP B N 1
ATOM 3652 C CA . ASP B 1 55 ? 7.297 -22.812 -11.195 1 96.44 55 ASP B CA 1
ATOM 3653 C C . ASP B 1 55 ? 8.398 -23.875 -11.117 1 96.44 55 ASP B C 1
ATOM 3655 O O . ASP B 1 55 ? 9.586 -23.547 -11.195 1 96.44 55 ASP B O 1
ATOM 3659 N N . ALA B 1 56 ? 8.016 -25.109 -10.883 1 98.06 56 ALA B N 1
ATOM 3660 C CA . ALA B 1 56 ? 9 -26.156 -10.672 1 98.06 56 ALA B CA 1
ATOM 3661 C C . ALA B 1 56 ? 9.906 -26.312 -11.883 1 98.06 56 ALA B C 1
ATOM 3663 O O . ALA B 1 56 ? 11.125 -26.5 -11.75 1 98.06 56 ALA B O 1
ATOM 3664 N N . ASP B 1 57 ? 9.328 -26.234 -13.062 1 98.44 57 ASP B N 1
ATOM 3665 C CA . ASP B 1 57 ? 10.078 -26.422 -14.297 1 98.44 57 ASP B CA 1
ATOM 3666 C C . ASP B 1 57 ? 11.102 -25.297 -14.492 1 98.44 57 ASP B C 1
ATOM 3668 O O . ASP B 1 57 ? 12.297 -25.562 -14.656 1 98.44 57 ASP B O 1
ATOM 3672 N N . GLY B 1 58 ? 10.617 -24.016 -14.414 1 98.56 58 GLY B N 1
ATOM 3673 C CA . GLY B 1 58 ? 11.523 -22.891 -14.562 1 98.56 58 GLY B CA 1
ATOM 3674 C C . GLY B 1 58 ? 12.602 -22.859 -13.492 1 98.56 58 GLY B C 1
ATOM 3675 O O . GLY B 1 58 ? 13.766 -22.547 -13.781 1 98.56 58 GLY B O 1
ATOM 3676 N N . LEU B 1 59 ? 12.273 -23.172 -12.312 1 98.56 59 LEU B N 1
ATOM 3677 C CA . LEU B 1 59 ? 13.227 -23.109 -11.219 1 98.56 59 LEU B CA 1
ATOM 3678 C C . LEU B 1 59 ? 14.219 -24.266 -11.297 1 98.56 59 LEU B C 1
ATOM 3680 O O . LEU B 1 59 ? 15.359 -24.141 -10.844 1 98.56 59 LEU B O 1
ATOM 3684 N N . ALA B 1 60 ? 13.797 -25.406 -11.828 1 98.75 60 ALA B N 1
ATOM 3685 C CA . ALA B 1 60 ? 14.734 -26.484 -12.094 1 98.75 60 ALA B CA 1
ATOM 3686 C C . ALA B 1 60 ? 15.805 -26.062 -13.094 1 98.75 60 ALA B C 1
ATOM 3688 O O . ALA B 1 60 ? 16.969 -26.453 -12.969 1 98.75 60 ALA B O 1
ATOM 3689 N N . CYS B 1 61 ? 15.406 -25.297 -14.094 1 98.81 61 CYS B N 1
ATOM 3690 C CA . CYS B 1 61 ? 16.375 -24.75 -15.031 1 98.81 61 CYS B CA 1
ATOM 3691 C C . CYS B 1 61 ? 17.438 -23.938 -14.305 1 98.81 61 CYS B C 1
ATOM 3693 O O . CYS B 1 61 ? 18.625 -24.078 -14.586 1 98.81 61 CYS B O 1
ATOM 3695 N N . VAL B 1 62 ? 16.984 -23.109 -13.391 1 98.62 62 VAL B N 1
ATOM 3696 C CA . VAL B 1 62 ? 17.891 -22.266 -12.625 1 98.62 62 VAL B CA 1
ATOM 3697 C C . VAL B 1 62 ? 18.859 -23.141 -11.82 1 98.62 62 VAL B C 1
ATOM 3699 O O . VAL B 1 62 ? 20.062 -22.859 -11.758 1 98.62 62 VAL B O 1
ATOM 3702 N N . ALA B 1 63 ? 18.359 -24.188 -11.211 1 98.56 63 ALA B N 1
ATOM 3703 C CA . ALA B 1 63 ? 19.203 -25.109 -10.453 1 98.56 63 ALA B CA 1
ATOM 3704 C C . ALA B 1 63 ? 20.281 -25.719 -11.336 1 98.56 63 ALA B C 1
ATOM 3706 O O . ALA B 1 63 ? 21.453 -25.812 -10.93 1 98.56 63 ALA B O 1
ATOM 3707 N N . LEU B 1 64 ? 19.938 -26.172 -12.516 1 98.69 64 LEU B N 1
ATOM 3708 C CA . LEU B 1 64 ? 20.875 -26.766 -13.461 1 98.69 64 LEU B CA 1
ATOM 3709 C C . LEU B 1 64 ? 21.953 -25.75 -13.867 1 98.69 64 LEU B C 1
ATOM 3711 O O . LEU B 1 64 ? 23.141 -26.078 -13.922 1 98.69 64 LEU B O 1
ATOM 3715 N N . LEU B 1 65 ? 21.531 -24.516 -14.117 1 98.56 65 LEU B N 1
ATOM 3716 C CA . LEU B 1 65 ? 22.469 -23.484 -14.508 1 98.56 65 LEU B CA 1
ATOM 3717 C C . LEU B 1 65 ? 23.422 -23.156 -13.375 1 98.56 65 LEU B C 1
ATOM 3719 O O . LEU B 1 65 ? 24.625 -23.016 -13.594 1 98.56 65 LEU B O 1
ATOM 3723 N N . ARG B 1 66 ? 22.859 -23.016 -12.156 1 98.06 66 ARG B N 1
ATOM 3724 C CA . ARG B 1 66 ? 23.734 -22.75 -11.016 1 98.06 66 ARG B CA 1
ATOM 3725 C C . ARG B 1 66 ? 24.75 -23.891 -10.844 1 98.06 66 ARG B C 1
ATOM 3727 O O . ARG B 1 66 ? 25.906 -23.641 -10.492 1 98.06 66 ARG B O 1
ATOM 3734 N N . GLU B 1 67 ? 24.344 -25.125 -11.102 1 97.62 67 GLU B N 1
ATOM 3735 C CA . GLU B 1 67 ? 25.266 -26.266 -11.031 1 97.62 67 GLU B CA 1
ATOM 3736 C C . GLU B 1 67 ? 26.344 -26.156 -12.117 1 97.62 67 GLU B C 1
ATOM 3738 O O . GLU B 1 67 ? 27.531 -26.344 -11.836 1 97.62 67 GLU B O 1
ATOM 3743 N N . ALA B 1 68 ? 25.984 -25.875 -13.312 1 97.5 68 ALA B N 1
ATOM 3744 C CA . ALA B 1 68 ? 26.891 -25.828 -14.461 1 97.5 68 ALA B CA 1
ATOM 3745 C C . ALA B 1 68 ? 27.922 -24.719 -14.289 1 97.5 68 ALA B C 1
ATOM 3747 O O . ALA B 1 68 ? 29.062 -24.859 -14.734 1 97.5 68 ALA B O 1
ATOM 3748 N N . TYR B 1 69 ? 27.531 -23.609 -13.648 1 96.88 69 TYR B N 1
ATOM 3749 C CA . TYR B 1 69 ? 28.422 -22.469 -13.453 1 96.88 69 TYR B CA 1
ATOM 3750 C C . TYR B 1 69 ? 29.156 -22.578 -12.125 1 96.88 69 TYR B C 1
ATOM 3752 O O . TYR B 1 69 ? 29.844 -21.641 -11.719 1 96.88 69 TYR B O 1
ATOM 3760 N N . ASP B 1 70 ? 28.969 -23.703 -11.445 1 95.94 70 ASP B N 1
ATOM 3761 C CA . ASP B 1 70 ? 29.609 -23.969 -10.172 1 95.94 70 ASP B CA 1
ATOM 3762 C C . ASP B 1 70 ? 29.344 -22.859 -9.164 1 95.94 70 ASP B C 1
ATOM 3764 O O . ASP B 1 70 ? 30.266 -22.328 -8.547 1 95.94 70 ASP B O 1
ATOM 3768 N N . ASP B 1 71 ? 28.062 -22.391 -9.133 1 96.81 71 ASP B N 1
ATOM 3769 C CA . ASP B 1 71 ? 27.641 -21.312 -8.242 1 96.81 71 ASP B CA 1
ATOM 3770 C C . ASP B 1 71 ? 27.656 -21.781 -6.785 1 96.81 71 ASP B C 1
ATOM 3772 O O . ASP B 1 71 ? 27.641 -22.984 -6.508 1 96.81 71 ASP B O 1
ATOM 3776 N N . VAL B 1 72 ? 27.641 -20.797 -5.879 1 95.44 72 VAL B N 1
ATOM 3777 C CA . VAL B 1 72 ? 27.672 -21.125 -4.453 1 95.44 72 VAL B CA 1
ATOM 3778 C C . VAL B 1 72 ? 26.359 -21.812 -4.055 1 95.44 72 VAL B C 1
ATOM 3780 O O . VAL B 1 72 ? 25.328 -21.625 -4.707 1 95.44 72 VAL B O 1
ATOM 3783 N N . ARG B 1 73 ? 26.469 -22.688 -3.061 1 92.56 73 ARG B N 1
ATOM 3784 C CA . ARG B 1 73 ? 25.281 -23.328 -2.496 1 92.56 73 ARG B CA 1
ATOM 3785 C C . ARG B 1 73 ? 24.938 -22.734 -1.135 1 92.56 73 ARG B C 1
ATOM 3787 O O . ARG B 1 73 ? 25.781 -22.703 -0.234 1 92.56 73 ARG B O 1
ATOM 3794 N N . ASN B 1 74 ? 23.734 -22.141 -1.023 1 90.06 74 ASN B N 1
ATOM 3795 C CA . ASN B 1 74 ? 23.219 -21.547 0.208 1 90.06 74 ASN B CA 1
ATOM 3796 C C . ASN B 1 74 ? 21.953 -22.25 0.67 1 90.06 74 ASN B C 1
ATOM 3798 O O . ASN B 1 74 ? 20.859 -21.688 0.595 1 90.06 74 ASN B O 1
ATOM 3802 N N . VAL B 1 75 ? 22.062 -23.438 1.222 1 89.88 75 VAL B N 1
ATOM 3803 C CA . VAL B 1 75 ? 20.938 -24.281 1.598 1 89.88 75 VAL B CA 1
ATOM 3804 C C . VAL B 1 75 ? 20.328 -23.781 2.906 1 89.88 75 VAL B C 1
ATOM 3806 O O . VAL B 1 75 ? 21.047 -23.578 3.889 1 89.88 75 VAL B O 1
ATOM 3809 N N . PRO B 1 76 ? 19.031 -23.453 2.871 1 86.31 76 PRO B N 1
ATOM 3810 C CA . PRO B 1 76 ? 18.406 -22.984 4.105 1 86.31 76 PRO B CA 1
ATOM 3811 C C . PRO B 1 76 ? 18.453 -24.016 5.227 1 86.31 76 PRO B C 1
ATOM 3813 O O . PRO B 1 76 ? 18.5 -25.219 4.961 1 86.31 76 PRO B O 1
ATOM 3816 N N . GLU B 1 77 ? 18.641 -23.484 6.449 1 79.25 77 GLU B N 1
ATOM 3817 C CA . GLU B 1 77 ? 18.594 -24.344 7.625 1 79.25 77 GLU B CA 1
ATOM 3818 C C . GLU B 1 77 ? 17.172 -24.469 8.164 1 79.25 77 GLU B C 1
ATOM 3820 O O . GLU B 1 77 ? 16.406 -23.516 8.133 1 79.25 77 GLU B O 1
ATOM 3825 N N . PRO B 1 78 ? 16.812 -25.719 8.5 1 73.69 78 PRO B N 1
ATOM 3826 C CA . PRO B 1 78 ? 15.477 -25.891 9.062 1 73.69 78 PRO B CA 1
ATOM 3827 C C . PRO B 1 78 ? 15.234 -25 10.289 1 73.69 78 PRO B C 1
ATOM 3829 O O . PRO B 1 78 ? 16.172 -24.703 11.031 1 73.69 78 PRO B O 1
ATOM 3832 N N . ASP B 1 79 ? 14.234 -24.188 10.281 1 57.84 79 ASP B N 1
ATOM 3833 C CA . ASP B 1 79 ? 13.914 -23.422 11.484 1 57.84 79 ASP B CA 1
ATOM 3834 C C . ASP B 1 79 ? 13.977 -24.297 12.734 1 57.84 79 ASP B C 1
ATOM 3836 O O . ASP B 1 79 ? 13.43 -25.406 12.742 1 57.84 79 ASP B O 1
ATOM 3840 N N . ALA B 1 80 ? 14.812 -24.234 13.641 1 41.38 80 ALA B N 1
ATOM 3841 C CA . ALA B 1 80 ? 14.727 -24.891 14.945 1 41.38 80 ALA B CA 1
ATOM 3842 C C . ALA B 1 80 ? 13.32 -24.781 15.523 1 41.38 80 ALA B C 1
ATOM 3844 O O . ALA B 1 80 ? 12.781 -23.688 15.68 1 41.38 80 ALA B O 1
ATOM 3845 N N . ALA B 1 81 ? 12.352 -25.625 15.312 1 36.97 81 ALA B N 1
ATOM 3846 C CA . ALA B 1 81 ? 11.109 -25.672 16.078 1 36.97 81 ALA B CA 1
ATOM 3847 C C . ALA B 1 81 ? 11.359 -25.266 17.531 1 36.97 81 ALA B C 1
ATOM 3849 O O . ALA B 1 81 ? 12.367 -25.656 18.141 1 36.97 81 ALA B O 1
ATOM 3850 N N . ASP B 1 82 ? 10.836 -24.203 18.094 1 33.31 82 ASP B N 1
ATOM 3851 C CA . ASP B 1 82 ? 10.578 -24.234 19.531 1 33.31 82 ASP B CA 1
ATOM 3852 C C . ASP B 1 82 ? 9.922 -25.547 19.938 1 33.31 82 ASP B C 1
ATOM 3854 O O . ASP B 1 82 ? 8.922 -25.969 19.359 1 33.31 82 ASP B O 1
ATOM 3858 N N . GLU B 1 83 ? 10.578 -26.5 20.547 1 32.44 83 GLU B N 1
ATOM 3859 C CA . GLU B 1 83 ? 10.195 -27.719 21.234 1 32.44 83 GLU B CA 1
ATOM 3860 C C . GLU B 1 83 ? 8.977 -27.484 22.125 1 32.44 83 GLU B C 1
ATOM 3862 O O . GLU B 1 83 ? 9.07 -27.531 23.344 1 32.44 83 GLU B O 1
ATOM 3867 N N . ASP B 1 84 ? 8.148 -26.406 22.125 1 28.53 84 ASP B N 1
ATOM 3868 C CA . ASP B 1 84 ? 7.168 -26.562 23.203 1 28.53 84 ASP B CA 1
ATOM 3869 C C . ASP B 1 84 ? 6.426 -27.891 23.078 1 28.53 84 ASP B C 1
ATOM 3871 O O . ASP B 1 84 ? 6.484 -28.547 22.031 1 28.53 84 ASP B O 1
ATOM 3875 N N . ASP B 1 85 ? 5.203 -28.062 23.953 1 27.53 85 ASP B N 1
ATOM 3876 C CA . ASP B 1 85 ? 4.48 -29.125 24.656 1 27.53 85 ASP B CA 1
ATOM 3877 C C . ASP B 1 85 ? 3.715 -30 23.656 1 27.53 85 ASP B C 1
ATOM 3879 O O . ASP B 1 85 ? 2.912 -29.5 22.875 1 27.53 85 ASP B O 1
ATOM 3883 N N . GLU B 1 86 ? 4.246 -31.125 23.297 1 28.27 86 GLU B N 1
ATOM 3884 C CA . GLU B 1 86 ? 3.754 -32.344 22.641 1 28.27 86 GLU B CA 1
ATOM 3885 C C . GLU B 1 86 ? 2.422 -32.781 23.234 1 28.27 86 GLU B C 1
ATOM 3887 O O . GLU B 1 86 ? 2.391 -33.469 24.25 1 28.27 86 GLU B O 1
ATOM 3892 N N . SER B 1 87 ? 1.354 -31.828 23.406 1 25.25 87 SER B N 1
ATOM 3893 C CA . SER B 1 87 ? 0.211 -32.594 23.891 1 25.25 87 SER B CA 1
ATOM 3894 C C . SER B 1 87 ? -0.175 -33.688 22.922 1 25.25 87 SER B C 1
ATOM 3896 O O . SER B 1 87 ? -0.015 -33.531 21.703 1 25.25 87 SER B O 1
ATOM 3898 N N . ASP B 1 88 ? -0.312 -34.938 23.375 1 25.02 88 ASP B N 1
ATOM 3899 C CA . ASP B 1 88 ? -0.508 -36.312 22.984 1 25.02 88 ASP B CA 1
ATOM 3900 C C . ASP B 1 88 ? -1.804 -36.469 22.188 1 25.02 88 ASP B C 1
ATOM 3902 O O . ASP B 1 88 ? -2.275 -37.594 21.984 1 25.02 88 ASP B O 1
ATOM 3906 N N . GLY B 1 89 ? -2.498 -35.5 21.562 1 22.44 89 GLY B N 1
ATOM 3907 C CA . GLY B 1 89 ? -3.816 -35.969 21.188 1 22.44 89 GLY B CA 1
ATOM 3908 C C . GLY B 1 89 ? -3.777 -37.031 20.094 1 22.44 89 GLY B C 1
ATOM 3909 O O . GLY B 1 89 ? -3.076 -36.844 19.094 1 22.44 89 GLY B O 1
ATOM 3910 N N . ASP B 1 90 ? -3.9 -38.344 20.359 1 22.72 90 ASP B N 1
ATOM 3911 C CA . ASP B 1 90 ? -3.91 -39.656 19.688 1 22.72 90 ASP B CA 1
ATOM 3912 C C . ASP B 1 90 ? -4.941 -39.688 18.562 1 22.72 90 ASP B C 1
ATOM 3914 O O . ASP B 1 90 ? -5.223 -40.75 18 1 22.72 90 ASP B O 1
ATOM 3918 N N . GLU B 1 91 ? -5.699 -38.656 18.203 1 22.02 91 GLU B N 1
ATOM 3919 C CA . GLU B 1 91 ? -6.836 -39.25 17.516 1 22.02 91 GLU B CA 1
ATOM 3920 C C . GLU B 1 91 ? -6.441 -39.719 16.125 1 22.02 91 GLU B C 1
ATOM 3922 O O . GLU B 1 91 ? -5.715 -39.031 15.406 1 22.02 91 GLU B O 1
ATOM 3927 N N . ALA B 1 92 ? -6.449 -41.031 15.867 1 23.86 92 ALA B N 1
ATOM 3928 C CA . ALA B 1 92 ? -6.207 -42 14.781 1 23.86 92 ALA B CA 1
ATOM 3929 C C . ALA B 1 92 ? -7.066 -41.656 13.562 1 23.86 92 ALA B C 1
ATOM 3931 O O . ALA B 1 92 ? -8.258 -41.969 13.539 1 23.86 92 ALA B O 1
ATOM 3932 N N . ASP B 1 93 ? -6.984 -40.375 12.992 1 21.88 93 ASP B N 1
ATOM 3933 C CA . ASP B 1 93 ? -7.91 -40.219 11.875 1 21.88 93 ASP B CA 1
ATOM 3934 C C . ASP B 1 93 ? -7.488 -41.094 10.695 1 21.88 93 ASP B C 1
ATOM 3936 O O . ASP B 1 93 ? -6.297 -41.312 10.469 1 21.88 93 ASP B O 1
ATOM 3940 N N . THR B 1 94 ? -8.375 -41.969 10.172 1 22.17 94 THR B N 1
ATOM 3941 C CA . THR B 1 94 ? -8.445 -42.938 9.078 1 22.17 94 THR B CA 1
ATOM 3942 C C . THR B 1 94 ? -8.125 -42.281 7.742 1 22.17 94 THR B C 1
ATOM 3944 O O . THR B 1 94 ? -8.617 -41.188 7.457 1 22.17 94 THR B O 1
ATOM 3947 N N . PRO B 1 95 ? -7.008 -42.75 7.102 1 22.45 95 PRO B N 1
ATOM 3948 C CA . PRO B 1 95 ? -6.441 -42.281 5.848 1 22.45 95 PRO B CA 1
ATOM 3949 C C . PRO B 1 95 ? -7.426 -42.344 4.684 1 22.45 95 PRO B C 1
ATOM 3951 O O . PRO B 1 95 ? -7.957 -43.406 4.395 1 22.45 95 PRO B O 1
ATOM 3954 N N . ILE B 1 96 ? -8.344 -41.344 4.508 1 22.11 96 ILE B N 1
ATOM 3955 C CA . ILE B 1 96 ? -9.219 -41.406 3.34 1 22.11 96 ILE B CA 1
ATOM 3956 C C . ILE B 1 96 ? -8.375 -41.406 2.066 1 22.11 96 ILE B C 1
ATOM 3958 O O . ILE B 1 96 ? -7.402 -40.688 1.957 1 22.11 96 ILE B O 1
ATOM 3962 N N . GLU B 1 97 ? -8.359 -42.5 1.386 1 19.27 97 GLU B N 1
ATOM 3963 C CA . GLU B 1 97 ? -7.781 -42.812 0.079 1 19.27 97 GLU B CA 1
ATOM 3964 C C . GLU B 1 97 ? -8.188 -41.781 -0.96 1 19.27 97 GLU B C 1
ATOM 3966 O O . GLU B 1 97 ? -9.375 -41.531 -1.159 1 19.27 97 GLU B O 1
ATOM 3971 N N . ALA B 1 98 ? -7.344 -40.781 -1.148 1 24.72 98 ALA B N 1
ATOM 3972 C CA . ALA B 1 98 ? -7.426 -39.719 -2.154 1 24.72 98 ALA B CA 1
ATOM 3973 C C . ALA B 1 98 ? -7.508 -40.312 -3.561 1 24.72 98 ALA B C 1
ATOM 3975 O O . ALA B 1 98 ? -6.609 -41.031 -3.992 1 24.72 98 ALA B O 1
ATOM 3976 N N . THR B 1 99 ? -8.758 -40.625 -4.012 1 20.58 99 THR B N 1
ATOM 3977 C CA . THR B 1 99 ? -8.961 -41 -5.41 1 20.58 99 THR B CA 1
ATOM 3978 C C . THR B 1 99 ? -8.367 -39.938 -6.34 1 20.58 99 THR B C 1
ATOM 3980 O O . THR B 1 99 ? -8.352 -38.75 -6.016 1 20.58 99 THR B O 1
ATOM 3983 N N . ASP B 1 100 ? -7.488 -40.312 -7.223 1 21.27 100 ASP B N 1
ATOM 3984 C CA . ASP B 1 100 ? -6.613 -39.656 -8.203 1 21.27 100 ASP B CA 1
ATOM 3985 C C . ASP B 1 100 ? -7.426 -39 -9.305 1 21.27 100 ASP B C 1
ATOM 3987 O O . ASP B 1 100 ? -7.898 -39.656 -10.234 1 21.27 100 ASP B O 1
ATOM 3991 N N . ALA B 1 101 ? -8.461 -38.094 -9.078 1 23.03 101 ALA B N 1
ATOM 3992 C CA . ALA B 1 101 ? -9.07 -37.469 -10.266 1 23.03 101 ALA B CA 1
ATOM 3993 C C . ALA B 1 101 ? -8.023 -36.75 -11.109 1 23.03 101 ALA B C 1
ATOM 3995 O O . ALA B 1 101 ? -7.398 -35.781 -10.641 1 23.03 101 ALA B O 1
ATOM 3996 N N . ALA B 1 102 ? -7.449 -37.219 -12.227 1 23.73 102 ALA B N 1
ATOM 3997 C CA . ALA B 1 102 ? -6.5 -36.844 -13.273 1 23.73 102 ALA B CA 1
ATOM 3998 C C . ALA B 1 102 ? -6.961 -35.594 -14 1 23.73 102 ALA B C 1
ATOM 4000 O O . ALA B 1 102 ? -6.273 -35.094 -14.898 1 23.73 102 ALA B O 1
ATOM 4001 N N . ASP B 1 103 ? -8.25 -35.125 -13.953 1 23.95 103 ASP B N 1
ATOM 4002 C CA . ASP B 1 103 ? -8.586 -34.5 -15.211 1 23.95 103 ASP B CA 1
ATOM 4003 C C . ASP B 1 103 ? -7.633 -33.344 -15.516 1 23.95 103 ASP B C 1
ATOM 4005 O O . ASP B 1 103 ? -6.91 -32.875 -14.625 1 23.95 103 ASP B O 1
ATOM 4009 N N . ALA B 1 104 ? -8.039 -32.344 -16.625 1 25.53 104 ALA B N 1
ATOM 4010 C CA . ALA B 1 104 ? -7.648 -31.5 -17.75 1 25.53 104 ALA B CA 1
ATOM 4011 C C . ALA B 1 104 ? -7.051 -30.172 -17.266 1 25.53 104 ALA B C 1
ATOM 4013 O O . ALA B 1 104 ? -7.484 -29.625 -16.25 1 25.53 104 ALA B O 1
ATOM 4014 N N . VAL B 1 105 ? -5.801 -29.969 -17.562 1 29.53 105 VAL B N 1
ATOM 4015 C CA . VAL B 1 105 ? -4.98 -28.766 -17.5 1 29.53 105 VAL B CA 1
ATOM 4016 C C . VAL B 1 105 ? -5.781 -27.578 -18.031 1 29.53 105 VAL B C 1
ATOM 4018 O O . VAL B 1 105 ? -6.047 -27.484 -19.234 1 29.53 105 VAL B O 1
ATOM 4021 N N . ASP B 1 106 ? -6.945 -27.359 -17.562 1 27.92 106 ASP B N 1
ATOM 4022 C CA . ASP B 1 106 ? -7.727 -26.203 -17.984 1 27.92 106 ASP B CA 1
ATOM 4023 C C . ASP B 1 106 ? -6.887 -24.922 -17.953 1 27.92 106 ASP B C 1
ATOM 4025 O O . ASP B 1 106 ? -5.895 -24.844 -17.234 1 27.92 106 ASP B O 1
ATOM 4029 N N . ASP B 1 107 ? -7.117 -24.078 -18.984 1 28.94 107 ASP B N 1
ATOM 4030 C CA . ASP B 1 107 ? -6.656 -22.75 -19.344 1 28.94 107 ASP B CA 1
ATOM 4031 C C . ASP B 1 107 ? -6.637 -21.828 -18.125 1 28.94 107 ASP B C 1
ATOM 4033 O O . ASP B 1 107 ? -7.688 -21.484 -17.578 1 28.94 107 ASP B O 1
ATOM 4037 N N . ALA B 1 108 ? -5.684 -21.922 -17.266 1 33.09 108 ALA B N 1
ATOM 4038 C CA . ALA B 1 108 ? -5.25 -21.109 -16.141 1 33.09 108 ALA B CA 1
ATOM 4039 C C . ALA B 1 108 ? -5.242 -19.625 -16.5 1 33.09 108 ALA B C 1
ATOM 4041 O O . ALA B 1 108 ? -4.625 -18.812 -15.805 1 33.09 108 ALA B O 1
ATOM 4042 N N . ASP B 1 109 ? -5.68 -19.281 -17.719 1 29.61 109 ASP B N 1
ATOM 4043 C CA . ASP B 1 109 ? -5.305 -17.938 -18.141 1 29.61 109 ASP B CA 1
ATOM 4044 C C . ASP B 1 109 ? -5.859 -16.891 -17.172 1 29.61 109 ASP B C 1
ATOM 4046 O O . ASP B 1 109 ? -5.176 -15.922 -16.844 1 29.61 109 ASP B O 1
ATOM 4050 N N . ALA B 1 110 ? -7.281 -16.734 -17.297 1 31.95 110 ALA B N 1
ATOM 4051 C CA . ALA B 1 110 ? -7.727 -15.438 -16.766 1 31.95 110 ALA B CA 1
ATOM 4052 C C . ALA B 1 110 ? -7.352 -15.281 -15.297 1 31.95 110 ALA B C 1
ATOM 4054 O O . ALA B 1 110 ? -7.305 -14.164 -14.781 1 31.95 110 ALA B O 1
ATOM 4055 N N . ASP B 1 111 ? -7.586 -16.297 -14.555 1 33.03 111 ASP B N 1
ATOM 4056 C CA . ASP B 1 111 ? -7.426 -16.188 -13.109 1 33.03 111 ASP B CA 1
ATOM 4057 C C . ASP B 1 111 ? -5.953 -16.047 -12.727 1 33.03 111 ASP B C 1
ATOM 4059 O O . ASP B 1 111 ? -5.617 -16 -11.539 1 33.03 111 ASP B O 1
ATOM 4063 N N . ALA B 1 112 ? -5.035 -16.406 -13.695 1 31.25 112 ALA B N 1
ATOM 4064 C CA . ALA B 1 112 ? -3.619 -16.234 -13.383 1 31.25 112 ALA B CA 1
ATOM 4065 C C . ALA B 1 112 ? -3.297 -14.789 -13.047 1 31.25 112 ALA B C 1
ATOM 4067 O O . ALA B 1 112 ? -2.225 -14.484 -12.516 1 31.25 112 ALA B O 1
ATOM 4068 N N . VAL B 1 113 ? -4.07 -13.82 -13.68 1 32.91 113 VAL B N 1
ATOM 4069 C CA . VAL B 1 113 ? -3.646 -12.461 -13.367 1 32.91 113 VAL B CA 1
ATOM 4070 C C . VAL B 1 113 ? -3.639 -12.258 -11.852 1 32.91 113 VAL B C 1
ATOM 4072 O O . VAL B 1 113 ? -2.727 -11.633 -11.305 1 32.91 113 VAL B O 1
ATOM 4075 N N . ALA B 1 114 ? -4.859 -12.344 -11.367 1 32 114 ALA B N 1
ATOM 4076 C CA . ALA B 1 114 ? -4.844 -11.945 -9.961 1 32 114 ALA B CA 1
ATOM 4077 C C . ALA B 1 114 ? -3.98 -12.891 -9.133 1 32 114 ALA B C 1
ATOM 4079 O O . ALA B 1 114 ? -3.818 -12.695 -7.922 1 32 114 ALA B O 1
ATOM 4080 N N . ALA B 1 115 ? -3.883 -14.141 -9.688 1 31.94 115 ALA B N 1
ATOM 4081 C CA . ALA B 1 115 ? -3.014 -15.125 -9.039 1 31.94 115 ALA B CA 1
ATOM 4082 C C . ALA B 1 115 ? -1.552 -14.695 -9.117 1 31.94 115 ALA B C 1
ATOM 4084 O O . ALA B 1 115 ? -0.646 -15.516 -8.984 1 31.94 115 ALA B O 1
ATOM 4085 N N . GLY B 1 116 ? -1.386 -13.68 -9.969 1 32.44 116 GLY B N 1
ATOM 4086 C CA . GLY B 1 116 ? 0.038 -13.414 -9.836 1 32.44 116 GLY B CA 1
ATOM 4087 C C . GLY B 1 116 ? 0.544 -13.539 -8.414 1 32.44 116 GLY B C 1
ATOM 4088 O O . GLY B 1 116 ? 1.594 -12.992 -8.07 1 32.44 116 GLY B O 1
ATOM 4089 N N . LEU B 1 117 ? -0.427 -13.383 -7.645 1 31.19 117 LEU B N 1
ATOM 4090 C CA . LEU B 1 117 ? 0.269 -13.484 -6.367 1 31.19 117 LEU B CA 1
ATOM 4091 C C . LEU B 1 117 ? 1.12 -14.75 -6.312 1 31.19 117 LEU B C 1
ATOM 4093 O O . LEU B 1 117 ? 0.603 -15.844 -6.07 1 31.19 117 LEU B O 1
ATOM 4097 N N . ALA B 1 118 ? 1.791 -15.227 -7.281 1 36 118 ALA B N 1
ATOM 4098 C CA . ALA B 1 118 ? 2.99 -15.977 -6.918 1 36 118 ALA B CA 1
ATOM 4099 C C . ALA B 1 118 ? 3.131 -16.078 -5.402 1 36 118 ALA B C 1
ATOM 4101 O O . ALA B 1 118 ? 2.48 -15.344 -4.656 1 36 118 ALA B O 1
ATOM 4102 N N . ALA B 1 119 ? 4.461 -16.281 -4.832 1 40.31 119 ALA B N 1
ATOM 4103 C CA . ALA B 1 119 ? 5.055 -16.734 -3.578 1 40.31 119 ALA B CA 1
ATOM 4104 C C . ALA B 1 119 ? 4.68 -15.797 -2.43 1 40.31 119 ALA B C 1
ATOM 4106 O O . ALA B 1 119 ? 5.137 -14.648 -2.377 1 40.31 119 ALA B O 1
ATOM 4107 N N . GLU B 1 120 ? 3.258 -15.805 -2.129 1 53.09 120 GLU B N 1
ATOM 4108 C CA . GLU B 1 120 ? 3.086 -15.5 -0.713 1 53.09 120 GLU B CA 1
ATOM 4109 C C . GLU B 1 120 ? 4.367 -15.766 0.07 1 53.09 120 GLU B C 1
ATOM 4111 O O . GLU B 1 120 ? 4.465 -15.414 1.248 1 53.09 120 GLU B O 1
ATOM 4116 N N . ALA B 1 121 ? 5.203 -16.375 -0.741 1 55.41 121 ALA B N 1
ATOM 4117 C CA . ALA B 1 121 ? 6.375 -16.859 -0.014 1 55.41 121 ALA B CA 1
ATOM 4118 C C . ALA B 1 121 ? 7.344 -15.727 0.292 1 55.41 121 ALA B C 1
ATOM 4120 O O . ALA B 1 121 ? 8.102 -15.789 1.262 1 55.41 121 ALA B O 1
ATOM 4121 N N . VAL B 1 122 ? 7.117 -14.602 -0.712 1 61.59 122 VAL B N 1
ATOM 4122 C CA . VAL B 1 122 ? 8.086 -13.531 -0.47 1 61.59 122 VAL B CA 1
ATOM 4123 C C . VAL B 1 122 ? 7.363 -12.297 0.072 1 61.59 122 VAL B C 1
ATOM 4125 O O . VAL B 1 122 ? 6.367 -11.852 -0.498 1 61.59 122 VAL B O 1
ATOM 4128 N N . ASP B 1 123 ? 7.773 -11.953 1.169 1 70.38 123 ASP B N 1
ATOM 4129 C CA . ASP B 1 123 ? 7.289 -10.695 1.72 1 70.38 123 ASP B CA 1
ATOM 4130 C C . ASP B 1 123 ? 7.719 -9.516 0.851 1 70.38 123 ASP B C 1
ATOM 4132 O O . ASP B 1 123 ? 8.906 -9.188 0.785 1 70.38 123 ASP B O 1
ATOM 4136 N N . PRO B 1 124 ? 6.758 -8.953 0.137 1 70.5 124 PRO B N 1
ATOM 4137 C CA . PRO B 1 124 ? 7.125 -7.863 -0.769 1 70.5 124 PRO B CA 1
ATOM 4138 C C . PRO B 1 124 ? 7.73 -6.668 -0.036 1 70.5 124 PRO B C 1
ATOM 4140 O O . PRO B 1 124 ? 8.328 -5.793 -0.666 1 70.5 124 PRO B O 1
ATOM 4143 N N . LEU B 1 125 ? 7.629 -6.676 1.256 1 74.38 125 LEU B N 1
ATOM 4144 C CA . LEU B 1 125 ? 8.062 -5.488 1.983 1 74.38 125 LEU B CA 1
ATOM 4145 C C . LEU B 1 125 ? 9.422 -5.711 2.627 1 74.38 125 LEU B C 1
ATOM 4147 O O . LEU B 1 125 ? 9.977 -4.805 3.252 1 74.38 125 LEU B O 1
ATOM 4151 N N . GLU B 1 126 ? 9.891 -6.922 2.352 1 75.25 126 GLU B N 1
ATOM 4152 C CA . GLU B 1 126 ? 11.219 -7.184 2.898 1 75.25 126 GLU B CA 1
ATOM 4153 C C . GLU B 1 126 ? 12.305 -6.531 2.045 1 75.25 126 GLU B C 1
ATOM 4155 O O . GLU B 1 126 ? 12.234 -6.555 0.815 1 75.25 126 GLU B O 1
ATOM 4160 N N . GLU B 1 127 ? 13.234 -5.863 2.709 1 75.31 127 GLU B N 1
ATOM 4161 C CA . GLU B 1 127 ? 14.352 -5.262 1.997 1 75.31 127 GLU B CA 1
ATOM 4162 C C . GLU B 1 127 ? 15.18 -6.316 1.27 1 75.31 127 GLU B C 1
ATOM 4164 O O . GLU B 1 127 ? 15.555 -7.332 1.859 1 75.31 127 GLU B O 1
ATOM 4169 N N . PRO B 1 128 ? 15.352 -6.039 0.034 1 79.25 128 PRO B N 1
ATOM 4170 C CA . PRO B 1 128 ? 16.125 -7.039 -0.7 1 79.25 128 PRO B CA 1
ATOM 4171 C C . PRO B 1 128 ? 17.594 -7.09 -0.26 1 79.25 128 PRO B C 1
ATOM 4173 O O . PRO B 1 128 ? 18.172 -6.055 0.059 1 79.25 128 PRO B O 1
ATOM 4176 N N . GLU B 1 129 ? 18.031 -8.195 0.065 1 75.19 129 GLU B N 1
ATOM 4177 C CA . GLU B 1 129 ? 19.438 -8.391 0.402 1 75.19 129 GLU B CA 1
ATOM 4178 C C . GLU B 1 129 ? 20.234 -8.898 -0.802 1 75.19 129 GLU B C 1
ATOM 4180 O O . GLU B 1 129 ? 19.703 -9.625 -1.644 1 75.19 129 GLU B O 1
ATOM 4185 N N . PRO B 1 130 ? 21.484 -8.352 -0.878 1 78.31 130 PRO B N 1
ATOM 4186 C CA . PRO B 1 130 ? 22.312 -8.906 -1.951 1 78.31 130 PRO B CA 1
ATOM 4187 C C . PRO B 1 130 ? 22.453 -10.422 -1.86 1 78.31 130 PRO B C 1
ATOM 4189 O O . PRO B 1 130 ? 22.375 -10.992 -0.768 1 78.31 130 PRO B O 1
ATOM 4192 N N . THR B 1 131 ? 22.469 -11.062 -2.986 1 82.69 131 THR B N 1
ATOM 4193 C CA . THR B 1 131 ? 22.625 -12.516 -3.033 1 82.69 131 THR B CA 1
ATOM 4194 C C . THR B 1 131 ? 24.078 -12.898 -3.227 1 82.69 131 THR B C 1
ATOM 4196 O O . THR B 1 131 ? 24.828 -12.188 -3.896 1 82.69 131 THR B O 1
ATOM 4199 N N . PRO B 1 132 ? 24.484 -13.914 -2.553 1 88.75 132 PRO B N 1
ATOM 4200 C CA . PRO B 1 132 ? 25.844 -14.391 -2.76 1 88.75 132 PRO B CA 1
ATOM 4201 C C . PRO B 1 132 ? 26.031 -15.078 -4.109 1 88.75 132 PRO B C 1
ATOM 4203 O O . PRO B 1 132 ? 27.156 -15.453 -4.461 1 88.75 132 PRO B O 1
ATOM 4206 N N . HIS B 1 133 ? 25.031 -15.266 -4.863 1 93.88 133 HIS B N 1
ATOM 4207 C CA . HIS B 1 133 ? 25.078 -16.062 -6.09 1 93.88 133 HIS B CA 1
ATOM 4208 C C . HIS B 1 133 ? 25.625 -15.25 -7.254 1 93.88 133 HIS B C 1
ATOM 4210 O O . HIS B 1 133 ? 25.344 -14.055 -7.379 1 93.88 133 HIS B O 1
ATOM 4216 N N . GLU B 1 134 ? 26.359 -15.867 -8.055 1 96.44 134 GLU B N 1
ATOM 4217 C CA . GLU B 1 134 ? 26.828 -15.273 -9.305 1 96.44 134 GLU B CA 1
ATOM 4218 C C . GLU B 1 134 ? 25.828 -15.5 -10.43 1 96.44 134 GLU B C 1
ATOM 4220 O O . GLU B 1 134 ? 25.859 -14.805 -11.445 1 96.44 134 GLU B O 1
ATOM 4225 N N . VAL B 1 135 ? 25.031 -16.547 -10.25 1 98.06 135 VAL B N 1
ATOM 4226 C CA . VAL B 1 135 ? 23.906 -16.797 -11.148 1 98.06 135 VAL B CA 1
ATOM 4227 C C . VAL B 1 135 ? 22.625 -16.234 -10.539 1 98.06 135 VAL B C 1
ATOM 4229 O O . VAL B 1 135 ? 22 -16.875 -9.703 1 98.06 135 VAL B O 1
ATOM 4232 N N . ALA B 1 136 ? 22.203 -15.062 -11.023 1 97.44 136 ALA B N 1
ATOM 4233 C CA . ALA B 1 136 ? 21.047 -14.352 -10.461 1 97.44 136 ALA B CA 1
ATOM 4234 C C . ALA B 1 136 ? 19.734 -14.875 -11.047 1 97.44 136 ALA B C 1
ATOM 4236 O O . ALA B 1 136 ? 19.656 -15.133 -12.25 1 97.44 136 ALA B O 1
ATOM 4237 N N . LEU B 1 137 ? 18.766 -15.086 -10.219 1 97.56 137 LEU B N 1
ATOM 4238 C CA . LEU B 1 137 ? 17.422 -15.477 -10.641 1 97.56 137 LEU B CA 1
ATOM 4239 C C . LEU B 1 137 ? 16.5 -14.258 -10.695 1 97.56 137 LEU B C 1
ATOM 4241 O O . LEU B 1 137 ? 16.375 -13.523 -9.711 1 97.56 137 LEU B O 1
ATOM 4245 N N . LEU B 1 138 ? 15.883 -13.977 -11.789 1 97.38 138 LEU B N 1
ATOM 4246 C CA . LEU B 1 138 ? 14.828 -12.984 -11.969 1 97.38 138 LEU B CA 1
ATOM 4247 C C . LEU B 1 138 ? 13.516 -13.664 -12.367 1 97.38 138 LEU B C 1
ATOM 4249 O O . LEU B 1 138 ? 13.289 -13.953 -13.547 1 97.38 138 LEU B O 1
ATOM 4253 N N . PRO B 1 139 ? 12.664 -13.867 -11.406 1 96 139 PRO B N 1
ATOM 4254 C CA . PRO B 1 139 ? 11.391 -14.5 -11.734 1 96 139 PRO B CA 1
ATOM 4255 C C . PRO B 1 139 ? 10.531 -13.641 -12.664 1 96 139 PRO B C 1
ATOM 4257 O O . PRO B 1 139 ? 10.508 -12.414 -12.539 1 96 139 PRO B O 1
ATOM 4260 N N . ALA B 1 140 ? 9.906 -14.289 -13.617 1 95.94 140 ALA B N 1
ATOM 4261 C CA . ALA B 1 140 ? 9.023 -13.602 -14.555 1 95.94 140 ALA B CA 1
ATOM 4262 C C . ALA B 1 140 ? 7.883 -14.516 -15 1 95.94 140 ALA B C 1
ATOM 4264 O O . ALA B 1 140 ? 7.945 -15.734 -14.828 1 95.94 140 ALA B O 1
ATOM 4265 N N . SER B 1 141 ? 6.832 -13.914 -15.461 1 92.31 141 SER B N 1
ATOM 4266 C CA . SER B 1 141 ? 5.719 -14.617 -16.094 1 92.31 141 SER B CA 1
ATOM 4267 C C . SER B 1 141 ? 5.668 -14.328 -17.594 1 92.31 141 SER B C 1
ATOM 4269 O O . SER B 1 141 ? 6.355 -13.43 -18.078 1 92.31 141 SER B O 1
ATOM 4271 N N . PRO B 1 142 ? 4.895 -15.078 -18.297 1 88.38 142 PRO B N 1
ATOM 4272 C CA . PRO B 1 142 ? 4.777 -14.844 -19.734 1 88.38 142 PRO B CA 1
ATOM 4273 C C . PRO B 1 142 ? 4.309 -13.43 -20.062 1 88.38 142 PRO B C 1
ATOM 4275 O O . PRO B 1 142 ? 4.617 -12.906 -21.141 1 88.38 142 PRO B O 1
ATOM 4278 N N . HIS B 1 143 ? 3.686 -12.773 -19.094 1 89.12 143 HIS B N 1
ATOM 4279 C CA . HIS B 1 143 ? 3.094 -11.461 -19.359 1 89.12 143 HIS B CA 1
ATOM 4280 C C . HIS B 1 143 ? 4.027 -10.336 -18.938 1 89.12 143 HIS B C 1
ATOM 4282 O O . HIS B 1 143 ? 3.719 -9.164 -19.125 1 89.12 143 HIS B O 1
ATOM 4288 N N . ASP B 1 144 ? 5.117 -10.703 -18.359 1 92.81 144 ASP B N 1
ATOM 4289 C CA . ASP B 1 144 ? 6 -9.617 -17.953 1 92.81 144 ASP B CA 1
ATOM 4290 C C . ASP B 1 144 ? 7.461 -9.961 -18.234 1 92.81 144 ASP B C 1
ATOM 4292 O O . ASP B 1 144 ? 8.359 -9.484 -17.531 1 92.81 144 ASP B O 1
ATOM 4296 N N . VAL B 1 145 ? 7.688 -10.82 -19.203 1 96.12 145 VAL B N 1
ATOM 4297 C CA . VAL B 1 145 ? 9.039 -11.195 -19.609 1 96.12 145 VAL B CA 1
ATOM 4298 C C . VAL B 1 145 ? 9.812 -9.945 -20.031 1 96.12 145 VAL B C 1
ATOM 4300 O O . VAL B 1 145 ? 11.008 -9.828 -19.734 1 96.12 145 VAL B O 1
ATOM 4303 N N . GLU B 1 146 ? 9.141 -9.039 -20.719 1 97.12 146 GLU B N 1
ATOM 4304 C CA . GLU B 1 146 ? 9.766 -7.812 -21.188 1 97.12 146 GLU B CA 1
ATOM 4305 C C . GLU B 1 146 ? 10.32 -6.996 -20.031 1 97.12 146 GLU B C 1
ATOM 4307 O O . GLU B 1 146 ? 11.398 -6.402 -20.141 1 97.12 146 GLU B O 1
ATOM 4312 N N . ASP B 1 147 ? 9.602 -7.012 -18.953 1 96.44 147 ASP B N 1
ATOM 4313 C CA . ASP B 1 147 ? 10.055 -6.266 -17.781 1 96.44 147 ASP B CA 1
ATOM 4314 C C . ASP B 1 147 ? 11.336 -6.859 -17.203 1 96.44 147 ASP B C 1
ATOM 4316 O O . ASP B 1 147 ? 12.258 -6.129 -16.828 1 96.44 147 ASP B O 1
ATOM 4320 N N . ALA B 1 148 ? 11.344 -8.133 -17.109 1 97.44 148 ALA B N 1
ATOM 4321 C CA . ALA B 1 148 ? 12.531 -8.805 -16.578 1 97.44 148 ALA B CA 1
ATOM 4322 C C . ALA B 1 148 ? 13.742 -8.57 -17.484 1 97.44 148 ALA B C 1
ATOM 4324 O O . ALA B 1 148 ? 14.844 -8.328 -17 1 97.44 148 ALA B O 1
ATOM 4325 N N . LEU B 1 149 ? 13.531 -8.641 -18.797 1 98.38 149 LEU B N 1
ATOM 4326 C CA . LEU B 1 149 ? 14.609 -8.375 -19.734 1 98.38 149 LEU B CA 1
ATOM 4327 C C . LEU B 1 149 ? 15.125 -6.949 -19.594 1 98.38 149 LEU B C 1
ATOM 4329 O O . LEU B 1 149 ? 16.344 -6.719 -19.609 1 98.38 149 LEU B O 1
ATOM 4333 N N . ALA B 1 150 ? 14.164 -6.055 -19.438 1 98.06 150 ALA B N 1
ATOM 4334 C CA . ALA B 1 150 ? 14.531 -4.652 -19.25 1 98.06 150 ALA B CA 1
ATOM 4335 C C . ALA B 1 150 ? 15.367 -4.469 -17.984 1 98.06 150 ALA B C 1
ATOM 4337 O O . ALA B 1 150 ? 16.297 -3.656 -17.969 1 98.06 150 ALA B O 1
ATOM 4338 N N . ARG B 1 151 ? 15.047 -5.18 -16.984 1 97.81 151 ARG B N 1
ATOM 4339 C CA . ARG B 1 151 ? 15.766 -5.078 -15.719 1 97.81 151 ARG B CA 1
ATOM 4340 C C . ARG B 1 151 ? 17.188 -5.617 -15.859 1 97.81 151 ARG B C 1
ATOM 4342 O O . ARG B 1 151 ? 18.125 -5.078 -15.258 1 97.81 151 ARG B O 1
ATOM 4349 N N . VAL B 1 152 ? 17.359 -6.645 -16.609 1 98.12 152 VAL B N 1
ATOM 4350 C CA . VAL B 1 152 ? 18.703 -7.148 -16.875 1 98.12 152 VAL B CA 1
ATOM 4351 C C . VAL B 1 152 ? 19.516 -6.094 -17.625 1 98.12 152 VAL B C 1
ATOM 4353 O O . VAL B 1 152 ? 20.688 -5.863 -17.297 1 98.12 152 VAL B O 1
ATOM 4356 N N . ALA B 1 153 ? 18.875 -5.484 -18.594 1 98.12 153 ALA B N 1
ATOM 4357 C CA . ALA B 1 153 ? 19.531 -4.445 -19.375 1 98.12 153 ALA B CA 1
ATOM 4358 C C . ALA B 1 153 ? 19.969 -3.277 -18.5 1 98.12 153 ALA B C 1
ATOM 4360 O O . ALA B 1 153 ? 21.047 -2.721 -18.672 1 98.12 153 ALA B O 1
ATOM 4361 N N . GLU B 1 154 ? 19.125 -2.988 -17.594 1 96.88 154 GLU B N 1
ATOM 4362 C CA . GLU B 1 154 ? 19.328 -1.794 -16.781 1 96.88 154 GLU B CA 1
ATOM 4363 C C . GLU B 1 154 ? 20.312 -2.061 -15.641 1 96.88 154 GLU B C 1
ATOM 4365 O O . GLU B 1 154 ? 21.172 -1.23 -15.352 1 96.88 154 GLU B O 1
ATOM 4370 N N . PHE B 1 155 ? 20.203 -3.193 -15.008 1 96.5 155 PHE B N 1
ATOM 4371 C CA . PHE B 1 155 ? 20.922 -3.393 -13.75 1 96.5 155 PHE B CA 1
ATOM 4372 C C . PHE B 1 155 ? 22.062 -4.398 -13.93 1 96.5 155 PHE B C 1
ATOM 4374 O O . PHE B 1 155 ? 22.922 -4.508 -13.062 1 96.5 155 PHE B O 1
ATOM 4381 N N . GLY B 1 156 ? 22.031 -5.184 -14.984 1 97 156 GLY B N 1
ATOM 4382 C CA . GLY B 1 156 ? 23.078 -6.16 -15.219 1 97 156 GLY B CA 1
ATOM 4383 C C . GLY B 1 156 ? 24.406 -5.531 -15.609 1 97 156 GLY B C 1
ATOM 4384 O O . GLY B 1 156 ? 24.438 -4.484 -16.266 1 97 156 GLY B O 1
ATOM 4385 N N . ASP B 1 157 ? 25.484 -6.145 -15.258 1 96.38 157 ASP B N 1
ATOM 4386 C CA . ASP B 1 157 ? 26.797 -5.688 -15.695 1 96.38 157 ASP B CA 1
ATOM 4387 C C . ASP B 1 157 ? 27.016 -5.961 -17.188 1 96.38 157 ASP B C 1
ATOM 4389 O O . ASP B 1 157 ? 26.531 -6.961 -17.703 1 96.38 157 ASP B O 1
ATOM 4393 N N . GLU B 1 158 ? 27.828 -5.078 -17.766 1 97.19 158 GLU B N 1
ATOM 4394 C CA . GLU B 1 158 ? 28.203 -5.312 -19.156 1 97.19 158 GLU B CA 1
ATOM 4395 C C . GLU B 1 158 ? 28.891 -6.66 -19.328 1 97.19 158 GLU B C 1
ATOM 4397 O O . GLU B 1 158 ? 29.797 -6.996 -18.578 1 97.19 158 GLU B O 1
ATOM 4402 N N . GLY B 1 159 ? 28.438 -7.41 -20.312 1 97.88 159 GLY B N 1
ATOM 4403 C CA . GLY B 1 159 ? 29.062 -8.695 -20.594 1 97.88 159 GLY B CA 1
ATOM 4404 C C . GLY B 1 159 ? 28.406 -9.852 -19.875 1 97.88 159 GLY B C 1
ATOM 4405 O O . GLY B 1 159 ? 28.891 -10.984 -19.922 1 97.88 159 GLY B O 1
ATOM 4406 N N . ILE B 1 160 ? 27.312 -9.617 -19.219 1 97.88 160 ILE B N 1
ATOM 4407 C CA . ILE B 1 160 ? 26.609 -10.648 -18.453 1 97.88 160 ILE B CA 1
ATOM 4408 C C . ILE B 1 160 ? 26.062 -11.711 -19.406 1 97.88 160 ILE B C 1
ATOM 4410 O O . ILE B 1 160 ? 25.719 -11.406 -20.547 1 97.88 160 ILE B O 1
ATOM 4414 N N . ASP B 1 161 ? 26.078 -13.008 -19.016 1 98.38 161 ASP B N 1
ATOM 4415 C CA . ASP B 1 161 ? 25.391 -14.062 -19.75 1 98.38 161 ASP B CA 1
ATOM 4416 C C . ASP B 1 161 ? 23.906 -14.125 -19.359 1 98.38 161 ASP B C 1
ATOM 4418 O O . ASP B 1 161 ? 23.578 -14.219 -18.172 1 98.38 161 ASP B O 1
ATOM 4422 N N . LEU B 1 162 ? 23.016 -14.039 -20.297 1 98.75 162 LEU B N 1
ATOM 4423 C CA . LEU B 1 162 ? 21.594 -14 -20.016 1 98.75 162 LEU B CA 1
ATOM 4424 C C . LEU B 1 162 ? 20.906 -15.273 -20.484 1 98.75 162 LEU B C 1
ATOM 4426 O O . LEU B 1 162 ? 21.047 -15.656 -21.656 1 98.75 162 LEU B O 1
ATOM 4430 N N . TYR B 1 163 ? 20.25 -15.953 -19.609 1 98.88 163 TYR B N 1
ATOM 4431 C CA . TYR B 1 163 ? 19.391 -17.094 -19.938 1 98.88 163 TYR B CA 1
ATOM 4432 C C . TYR B 1 163 ? 17.938 -16.75 -19.719 1 98.88 163 TYR B C 1
ATOM 4434 O O . TYR B 1 163 ? 17.578 -16.094 -18.734 1 98.88 163 TYR B O 1
ATOM 4442 N N . VAL B 1 164 ? 17.062 -17.094 -20.578 1 98.81 164 VAL B N 1
ATOM 4443 C CA . VAL B 1 164 ? 15.617 -17.047 -20.406 1 98.81 164 VAL B CA 1
ATOM 4444 C C . VAL B 1 164 ? 15.055 -18.469 -20.453 1 98.81 164 VAL B C 1
ATOM 4446 O O . VAL B 1 164 ? 15.281 -19.219 -21.406 1 98.81 164 VAL B O 1
ATOM 4449 N N . CYS B 1 165 ? 14.336 -18.828 -19.391 1 98.75 165 CYS B N 1
ATOM 4450 C CA . CYS B 1 165 ? 13.922 -20.219 -19.281 1 98.75 165 CYS B CA 1
ATOM 4451 C C . CYS B 1 165 ? 12.422 -20.328 -19 1 98.75 165 CYS B C 1
ATOM 4453 O O . CYS B 1 165 ? 11.891 -19.625 -18.156 1 98.75 165 CYS B O 1
ATOM 4455 N N . ASP B 1 166 ? 11.727 -21.234 -19.719 1 98.56 166 ASP B N 1
ATOM 4456 C CA . ASP B 1 166 ? 10.352 -21.672 -19.469 1 98.56 166 ASP B CA 1
ATOM 4457 C C . ASP B 1 166 ? 9.375 -20.516 -19.656 1 98.56 166 ASP B C 1
ATOM 4459 O O . ASP B 1 166 ? 8.445 -20.344 -18.859 1 98.56 166 ASP B O 1
ATOM 4463 N N . LEU B 1 167 ? 9.719 -19.656 -20.562 1 97.5 167 LEU B N 1
ATOM 4464 C CA . LEU B 1 167 ? 8.906 -18.484 -20.906 1 97.5 167 LEU B CA 1
ATOM 4465 C C . LEU B 1 167 ? 8.781 -18.344 -22.422 1 97.5 167 LEU B C 1
ATOM 4467 O O . LEU B 1 167 ? 9.773 -18.5 -23.141 1 97.5 167 LEU B O 1
ATOM 4471 N N . ALA B 1 168 ? 7.59 -18.141 -22.922 1 95.81 168 ALA B N 1
ATOM 4472 C CA . ALA B 1 168 ? 7.359 -17.906 -24.344 1 95.81 168 ALA B CA 1
ATOM 4473 C C . ALA B 1 168 ? 6.496 -16.656 -24.562 1 95.81 168 ALA B C 1
ATOM 4475 O O . ALA B 1 168 ? 5.371 -16.594 -24.078 1 95.81 168 ALA B O 1
ATOM 4476 N N . PRO B 1 169 ? 7.012 -15.68 -25.312 1 94.31 169 PRO B N 1
ATOM 4477 C CA . PRO B 1 169 ? 6.164 -14.531 -25.625 1 94.31 169 PRO B CA 1
ATOM 4478 C C . PRO B 1 169 ? 5.102 -14.859 -26.672 1 94.31 169 PRO B C 1
ATOM 4480 O O . PRO B 1 169 ? 5.352 -15.633 -27.594 1 94.31 169 PRO B O 1
ATOM 4483 N N . ASP B 1 170 ? 3.973 -14.234 -26.609 1 91.12 170 ASP B N 1
ATOM 4484 C CA . ASP B 1 170 ? 2.91 -14.422 -27.594 1 91.12 170 ASP B CA 1
ATOM 4485 C C . ASP B 1 170 ? 3.271 -13.758 -28.922 1 91.12 170 ASP B C 1
ATOM 4487 O O . ASP B 1 170 ? 2.936 -14.273 -29.984 1 91.12 170 ASP B O 1
ATOM 4491 N N . LYS B 1 171 ? 3.83 -12.633 -28.797 1 95.25 171 LYS B N 1
ATOM 4492 C CA . LYS B 1 171 ? 4.285 -11.867 -29.953 1 95.25 171 LYS B CA 1
ATOM 4493 C C . LYS B 1 171 ? 5.691 -11.32 -29.734 1 95.25 171 LYS B C 1
ATOM 4495 O O . LYS B 1 171 ? 6.062 -10.984 -28.609 1 95.25 171 LYS B O 1
ATOM 4500 N N . TYR B 1 172 ? 6.398 -11.281 -30.844 1 96.69 172 TYR B N 1
ATOM 4501 C CA . TYR B 1 172 ? 7.766 -10.766 -30.75 1 96.69 172 TYR B CA 1
ATOM 4502 C C . TYR B 1 172 ? 7.773 -9.297 -30.344 1 96.69 172 TYR B C 1
ATOM 4504 O O . TYR B 1 172 ? 8.656 -8.859 -29.594 1 96.69 172 TYR B O 1
ATOM 4512 N N . GLU B 1 173 ? 6.746 -8.531 -30.766 1 96.62 173 GLU B N 1
ATOM 4513 C CA . GLU B 1 173 ? 6.66 -7.098 -30.516 1 96.62 173 GLU B CA 1
ATOM 4514 C C . GLU B 1 173 ? 6.59 -6.805 -29.016 1 96.62 173 GLU B C 1
ATOM 4516 O O . GLU B 1 173 ? 6.988 -5.727 -28.562 1 96.62 173 GLU B O 1
ATOM 4521 N N . TYR B 1 174 ? 6.176 -7.781 -28.266 1 95.44 174 TYR B N 1
ATOM 4522 C CA . TYR B 1 174 ? 6.004 -7.586 -26.828 1 95.44 174 TYR B CA 1
ATOM 4523 C C . TYR B 1 174 ? 7.352 -7.562 -26.125 1 95.44 174 TYR B C 1
ATOM 4525 O O . TYR B 1 174 ? 7.477 -7 -25.031 1 95.44 174 TYR B O 1
ATOM 4533 N N . VAL B 1 175 ? 8.406 -8.133 -26.719 1 97.06 175 VAL B N 1
ATOM 4534 C CA . VAL B 1 175 ? 9.688 -8.242 -26.016 1 97.06 175 VAL B CA 1
ATOM 4535 C C . VAL B 1 175 ? 10.789 -7.59 -26.859 1 97.06 175 VAL B C 1
ATOM 4537 O O . VAL B 1 175 ? 11.945 -7.52 -26.422 1 97.06 175 VAL B O 1
ATOM 4540 N N . GLU B 1 176 ? 10.492 -7.082 -28.016 1 97.62 176 GLU B N 1
ATOM 4541 C CA . GLU B 1 176 ? 11.469 -6.652 -29.016 1 97.62 176 GLU B CA 1
ATOM 4542 C C . GLU B 1 176 ? 12.422 -5.605 -28.438 1 97.62 176 GLU B C 1
ATOM 4544 O O . GLU B 1 176 ? 13.641 -5.785 -28.469 1 97.62 176 GLU B O 1
ATOM 4549 N N . GLU B 1 177 ? 11.859 -4.523 -27.922 1 97.88 177 GLU B N 1
ATOM 4550 C CA . GLU B 1 177 ? 12.672 -3.41 -27.438 1 97.88 177 GLU B CA 1
ATOM 4551 C C . GLU B 1 177 ? 13.531 -3.834 -26.25 1 97.88 177 GLU B C 1
ATOM 4553 O O . GLU B 1 177 ? 14.719 -3.514 -26.188 1 97.88 177 GLU B O 1
ATOM 4558 N N . GLU B 1 178 ? 12.922 -4.508 -25.359 1 98.12 178 GLU B N 1
ATOM 4559 C CA . GLU B 1 178 ? 13.617 -4.93 -24.141 1 98.12 178 GLU B CA 1
ATOM 4560 C C . GLU B 1 178 ? 14.664 -5.988 -24.453 1 98.12 178 GLU B C 1
ATOM 4562 O O . GLU B 1 178 ? 15.734 -6.012 -23.844 1 98.12 178 GLU B O 1
ATOM 4567 N N . LEU B 1 179 ? 14.359 -6.871 -25.391 1 98.25 179 LEU B N 1
ATOM 4568 C CA . LEU B 1 179 ? 15.328 -7.871 -25.812 1 98.25 179 LEU B CA 1
ATOM 4569 C C . LEU B 1 179 ? 16.531 -7.211 -26.469 1 98.25 179 LEU B C 1
ATOM 4571 O O . LEU B 1 179 ? 17.672 -7.602 -26.219 1 98.25 179 LEU B O 1
ATOM 4575 N N . GLU B 1 180 ? 16.266 -6.219 -27.297 1 97.88 180 GLU B N 1
ATOM 4576 C CA . GLU B 1 180 ? 17.359 -5.48 -27.922 1 97.88 180 GLU B CA 1
ATOM 4577 C C . GLU B 1 180 ? 18.266 -4.832 -26.875 1 97.88 180 GLU B C 1
ATOM 4579 O O . GLU B 1 180 ? 19.484 -4.898 -26.984 1 97.88 180 GLU B O 1
ATOM 4584 N N . ALA B 1 181 ? 17.656 -4.211 -25.906 1 98 181 ALA B N 1
ATOM 4585 C CA . ALA B 1 181 ? 18.422 -3.578 -24.828 1 98 181 ALA B CA 1
ATOM 4586 C C . ALA B 1 181 ? 19.25 -4.609 -24.062 1 98 181 ALA B C 1
ATOM 4588 O O . ALA B 1 181 ? 20.406 -4.359 -23.734 1 98 181 ALA B O 1
ATOM 4589 N N . ALA B 1 182 ? 18.656 -5.777 -23.797 1 98.25 182 ALA B N 1
ATOM 4590 C CA . ALA B 1 182 ? 19.359 -6.836 -23.062 1 98.25 182 ALA B CA 1
ATOM 4591 C C . ALA B 1 182 ? 20.531 -7.367 -23.875 1 98.25 182 ALA B C 1
ATOM 4593 O O . ALA B 1 182 ? 21.578 -7.688 -23.312 1 98.25 182 ALA B O 1
ATOM 4594 N N . LEU B 1 183 ? 20.375 -7.414 -25.172 1 97.94 183 LEU B N 1
ATOM 4595 C CA . LEU B 1 183 ? 21.422 -7.914 -26.062 1 97.94 183 LEU B CA 1
ATOM 4596 C C . LEU B 1 183 ? 22.609 -6.953 -26.109 1 97.94 183 LEU B C 1
ATOM 4598 O O . LEU B 1 183 ? 23.734 -7.367 -26.359 1 97.94 183 LEU B O 1
ATOM 4602 N N . GLU B 1 184 ? 22.297 -5.676 -25.891 1 97.62 184 GLU B N 1
ATOM 4603 C CA . GLU B 1 184 ? 23.375 -4.688 -25.844 1 97.62 184 GLU B CA 1
ATOM 4604 C C . GLU B 1 184 ? 24.219 -4.863 -24.578 1 97.62 184 GLU B C 1
ATOM 4606 O O . GLU B 1 184 ? 25.422 -4.609 -24.594 1 97.62 184 GLU B O 1
ATOM 4611 N N . THR B 1 185 ? 23.594 -5.312 -23.578 1 97.75 185 THR B N 1
ATOM 4612 C CA . THR B 1 185 ? 24.266 -5.453 -22.281 1 97.75 185 THR B CA 1
ATOM 4613 C C . THR B 1 185 ? 24.906 -6.828 -22.156 1 97.75 185 THR B C 1
ATOM 4615 O O . THR B 1 185 ? 26.031 -6.949 -21.672 1 97.75 185 THR B O 1
ATOM 4618 N N . ALA B 1 186 ? 24.297 -7.895 -22.672 1 97.94 186 ALA B N 1
ATOM 4619 C CA . ALA B 1 186 ? 24.703 -9.281 -22.484 1 97.94 186 ALA B CA 1
ATOM 4620 C C . ALA B 1 186 ? 25.719 -9.703 -23.547 1 97.94 186 ALA B C 1
ATOM 4622 O O . ALA B 1 186 ? 25.656 -9.25 -24.688 1 97.94 186 ALA B O 1
ATOM 4623 N N . ASP B 1 187 ? 26.641 -10.484 -23.188 1 96.19 187 ASP B N 1
ATOM 4624 C CA . ASP B 1 187 ? 27.562 -11.078 -24.141 1 96.19 187 ASP B CA 1
ATOM 4625 C C . ASP B 1 187 ? 26.891 -12.195 -24.938 1 96.19 187 ASP B C 1
ATOM 4627 O O . ASP B 1 187 ? 27.188 -12.391 -26.125 1 96.19 187 ASP B O 1
ATOM 4631 N N . ARG B 1 188 ? 26.109 -12.898 -24.219 1 96.81 188 ARG B N 1
ATOM 4632 C CA . ARG B 1 188 ? 25.391 -14.023 -24.797 1 96.81 188 ARG B CA 1
ATOM 4633 C C . ARG B 1 188 ? 23.984 -14.117 -24.219 1 96.81 188 ARG B C 1
ATOM 4635 O O . ARG B 1 188 ? 23.766 -13.883 -23.031 1 96.81 188 ARG B O 1
ATOM 4642 N N . VAL B 1 189 ? 23.016 -14.422 -25.094 1 98.38 189 VAL B N 1
ATOM 4643 C CA . VAL B 1 189 ? 21.641 -14.648 -24.672 1 98.38 189 VAL B CA 1
ATOM 4644 C C . VAL B 1 189 ? 21.172 -16.016 -25.156 1 98.38 189 VAL B C 1
ATOM 4646 O O . VAL B 1 189 ? 21.188 -16.297 -26.359 1 98.38 189 VAL B O 1
ATOM 4649 N N . SER B 1 190 ? 20.859 -16.859 -24.281 1 98.69 190 SER B N 1
ATOM 4650 C CA . SER B 1 190 ? 20.297 -18.188 -24.562 1 98.69 190 SER B CA 1
ATOM 4651 C C . SER B 1 190 ? 18.859 -18.281 -24.062 1 98.69 190 SER B C 1
ATOM 4653 O O . SER B 1 190 ? 18.562 -17.844 -22.938 1 98.69 190 SER B O 1
ATOM 4655 N N . TRP B 1 191 ? 17.953 -18.75 -24.859 1 98.75 191 TRP B N 1
ATOM 4656 C CA . TRP B 1 191 ? 16.531 -18.891 -24.547 1 98.75 191 TRP B CA 1
ATOM 4657 C C . TRP B 1 191 ? 16.094 -20.344 -24.656 1 98.75 191 TRP B C 1
ATOM 4659 O O . TRP B 1 191 ? 16.047 -20.906 -25.75 1 98.75 191 TRP B O 1
ATOM 4669 N N . TYR B 1 192 ? 15.773 -21.016 -23.516 1 98.75 192 TYR B N 1
ATOM 4670 C CA . TYR B 1 192 ? 15.406 -22.422 -23.438 1 98.75 192 TYR B CA 1
ATOM 4671 C C . TYR B 1 192 ? 13.953 -22.578 -23.016 1 98.75 192 TYR B C 1
ATOM 4673 O O . TYR B 1 192 ? 13.562 -22.125 -21.938 1 98.75 192 TYR B O 1
ATOM 4681 N N . ASP B 1 193 ? 13.141 -23.188 -23.766 1 98.38 193 ASP B N 1
ATOM 4682 C CA . ASP B 1 193 ? 11.711 -23.359 -23.5 1 98.38 193 ASP B CA 1
ATOM 4683 C C . ASP B 1 193 ? 11.18 -24.641 -24.141 1 98.38 193 ASP B C 1
ATOM 4685 O O . ASP B 1 193 ? 11.906 -25.328 -24.859 1 98.38 193 ASP B O 1
ATOM 4689 N N . HIS B 1 194 ? 10.008 -25 -23.734 1 97.38 194 HIS B N 1
ATOM 4690 C CA . HIS B 1 194 ? 9.406 -26.172 -24.344 1 97.38 194 HIS B CA 1
ATOM 4691 C C . HIS B 1 194 ? 7.984 -25.891 -24.812 1 97.38 194 HIS B C 1
ATOM 4693 O O . HIS B 1 194 ? 7.348 -26.75 -25.438 1 97.38 194 HIS B O 1
ATOM 4699 N N . HIS B 1 195 ? 7.52 -24.672 -24.516 1 94.5 195 HIS B N 1
ATOM 4700 C CA . HIS B 1 195 ? 6.152 -24.344 -24.906 1 94.5 195 HIS B CA 1
ATOM 4701 C C . HIS B 1 195 ? 6.004 -24.281 -26.422 1 94.5 195 HIS B C 1
ATOM 4703 O O . HIS B 1 195 ? 7.004 -24.312 -27.141 1 94.5 195 HIS B O 1
ATOM 4709 N N . GLN B 1 196 ? 4.75 -24.297 -26.859 1 92.38 196 GLN B N 1
ATOM 4710 C CA . GLN B 1 196 ? 4.516 -24.141 -28.297 1 92.38 196 GLN B CA 1
ATOM 4711 C C . GLN B 1 196 ? 4.766 -22.703 -28.75 1 92.38 196 GLN B C 1
ATOM 4713 O O . GLN B 1 196 ? 4.094 -21.781 -28.281 1 92.38 196 GLN B O 1
ATOM 4718 N N . TRP B 1 197 ? 5.762 -22.562 -29.641 1 94.12 197 TRP B N 1
ATOM 4719 C CA . TRP B 1 197 ? 6.105 -21.25 -30.172 1 94.12 197 TRP B CA 1
ATOM 4720 C C . TRP B 1 197 ? 5.492 -21.031 -31.547 1 94.12 197 TRP B C 1
ATOM 4722 O O . TRP B 1 197 ? 5.422 -21.969 -32.344 1 94.12 197 TRP B O 1
ATOM 4732 N N . ASN B 1 198 ? 4.973 -19.734 -31.75 1 94.38 198 ASN B N 1
ATOM 4733 C CA . ASN B 1 198 ? 4.738 -19.344 -33.125 1 94.38 198 ASN B CA 1
ATOM 4734 C C . ASN B 1 198 ? 6.035 -19.312 -33.938 1 94.38 198 ASN B C 1
ATOM 4736 O O . ASN B 1 198 ? 7.035 -18.75 -33.469 1 94.38 198 ASN B O 1
ATOM 4740 N N . ASP B 1 199 ? 5.953 -19.875 -35.125 1 95.94 199 ASP B N 1
ATOM 4741 C CA . ASP B 1 199 ? 7.156 -19.984 -35.938 1 95.94 199 ASP B CA 1
ATOM 4742 C C . ASP B 1 199 ? 7.758 -18.609 -36.219 1 95.94 199 ASP B C 1
ATOM 4744 O O . ASP B 1 199 ? 8.984 -18.453 -36.188 1 95.94 199 ASP B O 1
ATOM 4748 N N . GLU B 1 200 ? 6.918 -17.703 -36.438 1 97.12 200 GLU B N 1
ATOM 4749 C CA . GLU B 1 200 ? 7.383 -16.359 -36.75 1 97.12 200 GLU B CA 1
ATOM 4750 C C . GLU B 1 200 ? 8.055 -15.719 -35.531 1 97.12 200 GLU B C 1
ATOM 4752 O O . GLU B 1 200 ? 9.047 -15 -35.656 1 97.12 200 GLU B O 1
ATOM 4757 N N . VAL B 1 201 ? 7.523 -15.961 -34.375 1 96.94 201 VAL B N 1
ATOM 4758 C CA . VAL B 1 201 ? 8.086 -15.414 -33.125 1 96.94 201 VAL B CA 1
ATOM 4759 C C . VAL B 1 201 ? 9.453 -16.047 -32.875 1 96.94 201 VAL B C 1
ATOM 4761 O O . VAL B 1 201 ? 10.414 -15.336 -32.562 1 96.94 201 VAL B O 1
ATOM 4764 N N . ALA B 1 202 ? 9.531 -17.359 -33 1 97.62 202 ALA B N 1
ATOM 4765 C CA . ALA B 1 202 ? 10.789 -18.094 -32.812 1 97.62 202 ALA B CA 1
ATOM 4766 C C . ALA B 1 202 ? 11.875 -17.578 -33.75 1 97.62 202 ALA B C 1
ATOM 4768 O O . ALA B 1 202 ? 13.016 -17.359 -33.344 1 97.62 202 ALA B O 1
ATOM 4769 N N . GLN B 1 203 ? 11.516 -17.406 -34.969 1 97.88 203 GLN B N 1
ATOM 4770 C CA . GLN B 1 203 ? 12.477 -16.938 -35.969 1 97.88 203 GLN B CA 1
ATOM 4771 C C . GLN B 1 203 ? 12.961 -15.523 -35.625 1 97.88 203 GLN B C 1
ATOM 4773 O O . GLN B 1 203 ? 14.148 -15.227 -35.75 1 97.88 203 GLN B O 1
ATOM 4778 N N . SER B 1 204 ? 12.008 -14.695 -35.281 1 98.19 204 SER B N 1
ATOM 4779 C CA . SER B 1 204 ? 12.367 -13.32 -34.906 1 98.19 204 SER B CA 1
ATOM 4780 C C . SER B 1 204 ? 13.344 -13.281 -33.75 1 98.19 204 SER B C 1
ATOM 4782 O O . SER B 1 204 ? 14.273 -12.484 -33.75 1 98.19 204 SER B O 1
ATOM 4784 N N . VAL B 1 205 ? 13.141 -14.102 -32.781 1 98.19 205 VAL B N 1
ATOM 4785 C CA . VAL B 1 205 ? 14.008 -14.172 -31.594 1 98.19 205 VAL B CA 1
ATOM 4786 C C . VAL B 1 205 ? 15.398 -14.656 -32 1 98.19 205 VAL B C 1
ATOM 4788 O O . VAL B 1 205 ? 16.406 -14.102 -31.562 1 98.19 205 VAL B O 1
ATOM 4791 N N . ARG B 1 206 ? 15.469 -15.617 -32.875 1 98.06 206 ARG B N 1
ATOM 4792 C CA . ARG B 1 206 ? 16.75 -16.094 -33.406 1 98.06 206 ARG B CA 1
ATOM 4793 C C . ARG B 1 206 ? 17.453 -15.023 -34.188 1 98.06 206 ARG B C 1
ATOM 4795 O O . ARG B 1 206 ? 18.672 -14.828 -34.062 1 98.06 206 ARG B O 1
ATOM 4802 N N . ASP B 1 207 ? 16.688 -14.344 -35 1 97.94 207 ASP B N 1
ATOM 4803 C CA . ASP B 1 207 ? 17.234 -13.289 -35.844 1 97.94 207 ASP B CA 1
ATOM 4804 C C . ASP B 1 207 ? 17.828 -12.156 -35 1 97.94 207 ASP B C 1
ATOM 4806 O O . ASP B 1 207 ? 18.734 -11.453 -35.438 1 97.94 207 ASP B O 1
ATOM 4810 N N . ALA B 1 208 ? 17.281 -11.984 -33.844 1 97.69 208 ALA B N 1
ATOM 4811 C CA . ALA B 1 208 ? 17.75 -10.938 -32.969 1 97.69 208 ALA B CA 1
ATOM 4812 C C . ALA B 1 208 ? 19.125 -11.281 -32.375 1 97.69 208 ALA B C 1
ATOM 4814 O O . ALA B 1 208 ? 19.797 -10.43 -31.812 1 97.69 208 ALA B O 1
ATOM 4815 N N . GLY B 1 209 ? 19.562 -12.547 -32.562 1 97.44 209 GLY B N 1
ATOM 4816 C CA . GLY B 1 209 ? 20.859 -12.969 -32.062 1 97.44 209 GLY B CA 1
ATOM 4817 C C . GLY B 1 209 ? 20.781 -13.867 -30.844 1 97.44 209 GLY B C 1
ATOM 4818 O O . GLY B 1 209 ? 21.797 -14.086 -30.156 1 97.44 209 GLY B O 1
ATOM 4819 N N . VAL B 1 210 ? 19.641 -14.367 -30.531 1 98.44 210 VAL B N 1
ATOM 4820 C CA . VAL B 1 210 ? 19.422 -15.211 -29.359 1 98.44 210 VAL B CA 1
ATOM 4821 C C . VAL B 1 210 ? 19.609 -16.672 -29.734 1 98.44 210 VAL B C 1
ATOM 4823 O O . VAL B 1 210 ? 19.172 -17.125 -30.797 1 98.44 210 VAL B O 1
ATOM 4826 N N . ASP B 1 211 ? 20.375 -17.422 -28.984 1 98.38 211 ASP B N 1
ATOM 4827 C CA . ASP B 1 211 ? 20.422 -18.875 -29.109 1 98.38 211 ASP B CA 1
ATOM 4828 C C . ASP B 1 211 ? 19.156 -19.5 -28.531 1 98.38 211 ASP B C 1
ATOM 4830 O O . ASP B 1 211 ? 19.094 -19.844 -27.359 1 98.38 211 ASP B O 1
ATOM 4834 N N . LEU B 1 212 ? 18.156 -19.672 -29.344 1 98.62 212 LEU B N 1
ATOM 4835 C CA . LEU B 1 212 ? 16.844 -20.188 -28.938 1 98.62 212 LEU B CA 1
ATOM 4836 C C . LEU B 1 212 ? 16.766 -21.688 -29.156 1 98.62 212 LEU B C 1
ATOM 4838 O O . LEU B 1 212 ? 16.984 -22.172 -30.266 1 98.62 212 LEU B O 1
ATOM 4842 N N . VAL B 1 213 ? 16.5 -22.453 -28.156 1 98.44 213 VAL B N 1
ATOM 4843 C CA . VAL B 1 213 ? 16.234 -23.891 -28.25 1 98.44 213 VAL B CA 1
ATOM 4844 C C . VAL B 1 213 ? 14.844 -24.203 -27.688 1 98.44 213 VAL B C 1
ATOM 4846 O O . VAL B 1 213 ? 14.594 -24 -26.5 1 98.44 213 VAL B O 1
ATOM 4849 N N . VAL B 1 214 ? 13.93 -24.688 -28.516 1 97.88 214 VAL B N 1
ATOM 4850 C CA . VAL B 1 214 ? 12.578 -25.031 -28.109 1 97.88 214 VAL B CA 1
ATOM 4851 C C . VAL B 1 214 ? 12.391 -26.547 -28.172 1 97.88 214 VAL B C 1
ATOM 4853 O O . VAL B 1 214 ? 12.516 -27.156 -29.25 1 97.88 214 VAL B O 1
ATOM 4856 N N . GLY B 1 215 ? 12.148 -27.125 -27.047 1 96.88 215 GLY B N 1
ATOM 4857 C CA . GLY B 1 215 ? 11.883 -28.562 -27 1 96.88 215 GLY B CA 1
ATOM 4858 C C . GLY B 1 215 ? 10.484 -28.922 -27.469 1 96.88 215 GLY B C 1
ATOM 4859 O O . GLY B 1 215 ? 9.656 -28.031 -27.688 1 96.88 215 GLY B O 1
ATOM 4860 N N . ASP B 1 216 ? 10.25 -30.25 -27.656 1 96.25 216 ASP B N 1
ATOM 4861 C CA . ASP B 1 216 ? 8.93 -30.766 -28 1 96.25 216 ASP B CA 1
ATOM 4862 C C . ASP B 1 216 ? 7.98 -30.672 -26.797 1 96.25 216 ASP B C 1
ATOM 4864 O O . ASP B 1 216 ? 8.18 -31.359 -25.781 1 96.25 216 ASP B O 1
ATOM 4868 N N . SER B 1 217 ? 6.965 -29.906 -26.969 1 93.5 217 SER B N 1
ATOM 4869 C CA . SER B 1 217 ? 6.062 -29.578 -25.875 1 93.5 217 SER B CA 1
ATOM 4870 C C . SER B 1 217 ? 5.375 -30.828 -25.344 1 93.5 217 SER B C 1
ATOM 4872 O O . SER B 1 217 ? 4.883 -30.828 -24.203 1 93.5 217 SER B O 1
ATOM 4874 N N . ASP B 1 218 ? 5.383 -31.953 -26.031 1 92.69 218 ASP B N 1
ATOM 4875 C CA . ASP B 1 218 ? 4.703 -33.188 -25.609 1 92.69 218 ASP B CA 1
ATOM 4876 C C . ASP B 1 218 ? 5.688 -34.156 -25 1 92.69 218 ASP B C 1
ATOM 4878 O O . ASP B 1 218 ? 5.281 -35.125 -24.344 1 92.69 218 ASP B O 1
ATOM 4882 N N . GLU B 1 219 ? 6.938 -33.844 -25.141 1 95.44 219 GLU B N 1
ATOM 4883 C CA . GLU B 1 219 ? 7.902 -34.875 -24.781 1 95.44 219 GLU B CA 1
ATOM 4884 C C . GLU B 1 219 ? 8.875 -34.406 -23.703 1 95.44 219 GLU B C 1
ATOM 4886 O O . GLU B 1 219 ? 9.438 -35.188 -22.953 1 95.44 219 GLU B O 1
ATOM 4891 N N . GLU B 1 220 ? 9.047 -33.094 -23.719 1 96.12 220 GLU B N 1
ATOM 4892 C CA . GLU B 1 220 ? 10.062 -32.531 -22.844 1 96.12 220 GLU B CA 1
ATOM 4893 C C . GLU B 1 220 ? 9.539 -31.312 -22.094 1 96.12 220 GLU B C 1
ATOM 4895 O O . GLU B 1 220 ? 8.609 -30.641 -22.562 1 96.12 220 GLU B O 1
ATOM 4900 N N . CYS B 1 221 ? 10.016 -31.109 -20.844 1 97.56 221 CYS B N 1
ATOM 4901 C CA . CYS B 1 221 ? 9.844 -29.828 -20.188 1 97.56 221 CYS B CA 1
ATOM 4902 C C . CYS B 1 221 ? 11.078 -28.953 -20.344 1 97.56 221 CYS B C 1
ATOM 4904 O O . CYS B 1 221 ? 12.039 -29.344 -21 1 97.56 221 CYS B O 1
ATOM 4906 N N . SER B 1 222 ? 11.086 -27.719 -19.891 1 98.44 222 SER B N 1
ATOM 4907 C CA . SER B 1 222 ? 12.188 -26.797 -20.109 1 98.44 222 SER B CA 1
ATOM 4908 C C . SER B 1 222 ? 13.453 -27.266 -19.391 1 98.44 222 SER B C 1
ATOM 4910 O O . SER B 1 222 ? 14.562 -27.047 -19.891 1 98.44 222 SER B O 1
ATOM 4912 N N . ALA B 1 223 ? 13.328 -27.891 -18.234 1 98.56 223 ALA B N 1
ATOM 4913 C CA . ALA B 1 223 ? 14.477 -28.438 -17.531 1 98.56 223 ALA B CA 1
ATOM 4914 C C . ALA B 1 223 ? 15.203 -29.469 -18.375 1 98.56 223 ALA B C 1
ATOM 4916 O O . ALA B 1 223 ? 16.438 -29.547 -18.359 1 98.56 223 ALA B O 1
ATOM 4917 N N . ASP B 1 224 ? 14.461 -30.297 -19.109 1 98.38 224 ASP B N 1
ATOM 4918 C CA . ASP B 1 224 ? 15.07 -31.234 -20.062 1 98.38 224 ASP B CA 1
ATOM 4919 C C . ASP B 1 224 ? 15.914 -30.5 -21.094 1 98.38 224 ASP B C 1
ATOM 4921 O O . ASP B 1 224 ? 17.016 -30.938 -21.438 1 98.38 224 ASP B O 1
ATOM 4925 N N . VAL B 1 225 ? 15.32 -29.438 -21.609 1 98.56 225 VAL B N 1
ATOM 4926 C CA . VAL B 1 225 ? 15.977 -28.656 -22.656 1 98.56 225 VAL B CA 1
ATOM 4927 C C . VAL B 1 225 ? 17.297 -28.109 -22.125 1 98.56 225 VAL B C 1
ATOM 4929 O O . VAL B 1 225 ? 18.328 -28.219 -22.797 1 98.56 225 VAL B O 1
ATOM 4932 N N . VAL B 1 226 ? 17.297 -27.516 -20.938 1 98.56 226 VAL B N 1
ATOM 4933 C CA . VAL B 1 226 ? 18.5 -26.969 -20.328 1 98.56 226 VAL B CA 1
ATOM 4934 C C . VAL B 1 226 ? 19.516 -28.078 -20.094 1 98.56 226 VAL B C 1
ATOM 4936 O O . VAL B 1 226 ? 20.703 -27.938 -20.422 1 98.56 226 VAL B O 1
ATOM 4939 N N . TYR B 1 227 ? 19.078 -29.219 -19.547 1 98 227 TYR B N 1
ATOM 4940 C CA . TYR B 1 227 ? 19.922 -30.359 -19.203 1 98 227 TYR B CA 1
ATOM 4941 C C . TYR B 1 227 ? 20.719 -30.828 -20.422 1 98 227 TYR B C 1
ATOM 4943 O O . TYR B 1 227 ? 21.922 -31.062 -20.328 1 98 227 TYR B O 1
ATOM 4951 N N . ARG B 1 228 ? 20.125 -30.906 -21.531 1 96.88 228 ARG B N 1
ATOM 4952 C CA . ARG B 1 228 ? 20.812 -31.453 -22.703 1 96.88 228 ARG B CA 1
ATOM 4953 C C . ARG B 1 228 ? 21.547 -30.359 -23.469 1 96.88 228 ARG B C 1
ATOM 4955 O O . ARG B 1 228 ? 22.438 -30.656 -24.266 1 96.88 228 ARG B O 1
ATOM 4962 N N . SER B 1 229 ? 21.125 -29.109 -23.328 1 97.5 229 SER B N 1
ATOM 4963 C CA . SER B 1 229 ? 21.703 -28.016 -24.109 1 97.5 229 SER B CA 1
ATOM 4964 C C . SER B 1 229 ? 23.016 -27.531 -23.5 1 97.5 229 SER B C 1
ATOM 4966 O O . SER B 1 229 ? 23.859 -26.969 -24.203 1 97.5 229 SER B O 1
ATOM 4968 N N . LEU B 1 230 ? 23.141 -27.703 -22.172 1 96.5 230 LEU B N 1
ATOM 4969 C CA . LEU B 1 230 ? 24.359 -27.234 -21.5 1 96.5 230 LEU B CA 1
ATOM 4970 C C . LEU B 1 230 ? 25.484 -28.25 -21.672 1 96.5 230 LEU B C 1
ATOM 4972 O O . LEU B 1 230 ? 25.25 -29.453 -21.578 1 96.5 230 LEU B O 1
ATOM 4976 N N . GLU B 1 231 ? 26.594 -27.891 -22.219 1 90.62 231 GLU B N 1
ATOM 4977 C CA . GLU B 1 231 ? 27.766 -28.75 -22.281 1 90.62 231 GLU B CA 1
ATOM 4978 C C . GLU B 1 231 ? 28.359 -28.984 -20.906 1 90.62 231 GLU B C 1
ATOM 4980 O O . GLU B 1 231 ? 29.453 -28.484 -20.594 1 90.62 231 GLU B O 1
ATOM 4985 N N . TYR B 1 232 ? 27.703 -29.656 -20.141 1 95.06 232 TYR B N 1
ATOM 4986 C CA . TYR B 1 232 ? 28.094 -29.938 -18.766 1 95.06 232 TYR B CA 1
ATOM 4987 C C . TYR B 1 232 ? 27.734 -31.375 -18.375 1 95.06 232 TYR B C 1
ATOM 4989 O O . TYR B 1 232 ? 26.672 -31.875 -18.766 1 95.06 232 TYR B O 1
ATOM 4997 N N . ASP B 1 233 ? 28.641 -32.094 -17.656 1 96 233 ASP B N 1
ATOM 4998 C CA . ASP B 1 233 ? 28.391 -33.438 -17.203 1 96 233 ASP B CA 1
ATOM 4999 C C . ASP B 1 233 ? 27.656 -33.438 -15.852 1 96 233 ASP B C 1
ATOM 5001 O O . ASP B 1 233 ? 28.297 -33.531 -14.797 1 96 233 ASP B O 1
ATOM 5005 N N . PHE B 1 234 ? 26.359 -33.438 -15.883 1 97.19 234 PHE B N 1
ATOM 5006 C CA . PHE B 1 234 ? 25.547 -33.375 -14.672 1 97.19 234 PHE B CA 1
ATOM 5007 C C . PHE B 1 234 ? 25.547 -34.719 -13.953 1 97.19 234 PHE B C 1
ATOM 5009 O O . PHE B 1 234 ? 25.578 -35.781 -14.586 1 97.19 234 PHE B O 1
ATOM 5016 N N . SER B 1 235 ? 25.516 -34.75 -12.672 1 96.06 235 SER B N 1
ATOM 5017 C CA . SER B 1 235 ? 25.281 -35.969 -11.914 1 96.06 235 SER B CA 1
ATOM 5018 C C . SER B 1 235 ? 23.906 -36.531 -12.188 1 96.06 235 SER B C 1
ATOM 5020 O O . SER B 1 235 ? 23 -35.812 -12.633 1 96.06 235 SER B O 1
ATOM 5022 N N . PRO B 1 236 ? 23.75 -37.75 -11.898 1 96.88 236 PRO B N 1
ATOM 5023 C CA . PRO B 1 236 ? 22.469 -38.406 -12.133 1 96.88 236 PRO B CA 1
ATOM 5024 C C . PRO B 1 236 ? 21.312 -37.75 -11.375 1 96.88 236 PRO B C 1
ATOM 5026 O O . PRO B 1 236 ? 20.156 -37.844 -11.797 1 96.88 236 PRO B O 1
ATOM 5029 N N . MET B 1 237 ? 21.578 -37.125 -10.312 1 97.38 237 MET B N 1
ATOM 5030 C CA . MET B 1 237 ? 20.562 -36.469 -9.508 1 97.38 237 MET B CA 1
ATOM 5031 C C . MET B 1 237 ? 19.828 -35.406 -10.336 1 97.38 237 MET B C 1
ATOM 5033 O O . MET B 1 237 ? 18.609 -35.25 -10.227 1 97.38 237 MET B O 1
ATOM 5037 N N . TYR B 1 238 ? 20.516 -34.719 -11.195 1 97.75 238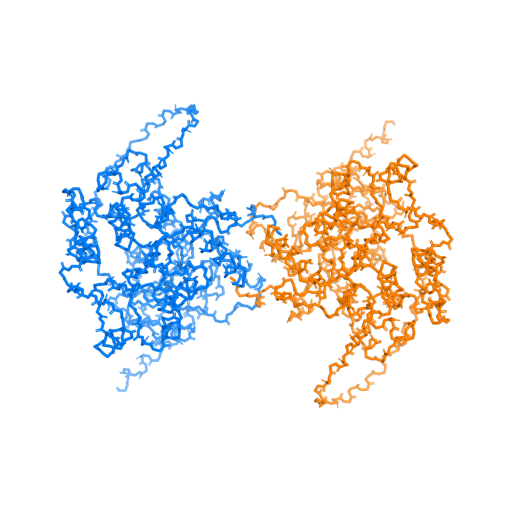 TYR B N 1
ATOM 5038 C CA . TYR B 1 238 ? 19.922 -33.656 -11.969 1 97.75 238 TYR B CA 1
ATOM 5039 C C . TYR B 1 238 ? 19.125 -34.188 -13.148 1 97.75 238 TYR B C 1
ATOM 5041 O O . TYR B 1 238 ? 18.141 -33.594 -13.57 1 97.75 238 TYR B O 1
ATOM 5049 N N . GLU B 1 239 ? 19.578 -35.344 -13.633 1 97.19 239 GLU B N 1
ATOM 5050 C CA . GLU B 1 239 ? 18.766 -36.031 -14.633 1 97.19 239 GLU B CA 1
ATOM 5051 C C . GLU B 1 239 ? 17.406 -36.406 -14.062 1 97.19 239 GLU B C 1
ATOM 5053 O O . GLU B 1 239 ? 16.375 -36.25 -14.711 1 97.19 239 GLU B O 1
ATOM 5058 N N . GLU B 1 240 ? 17.469 -36.969 -12.898 1 98.38 240 GLU B N 1
ATOM 5059 C CA . GLU B 1 240 ? 16.25 -37.344 -12.211 1 98.38 240 GLU B CA 1
ATOM 5060 C C . GLU B 1 240 ? 15.367 -36.156 -11.914 1 98.38 240 GLU B C 1
ATOM 5062 O O . GLU B 1 240 ? 14.141 -36.219 -12.039 1 98.38 240 GLU B O 1
ATOM 5067 N N . LEU B 1 241 ? 15.953 -35.031 -11.492 1 98.56 241 LEU B N 1
ATOM 5068 C CA . LEU B 1 241 ? 15.219 -33.781 -11.234 1 98.56 241 LEU B CA 1
ATOM 5069 C C . LEU B 1 241 ? 14.438 -33.344 -12.469 1 98.56 241 LEU B C 1
ATOM 5071 O O . LEU B 1 241 ? 13.25 -33.031 -12.383 1 98.56 241 LEU B O 1
ATOM 5075 N N . ALA B 1 242 ? 15.086 -33.375 -13.625 1 98.38 242 ALA B N 1
ATOM 5076 C CA . ALA B 1 242 ? 14.43 -33 -14.867 1 98.38 242 ALA B CA 1
ATOM 5077 C C . ALA B 1 242 ? 13.289 -33.938 -15.195 1 98.38 242 ALA B C 1
ATOM 5079 O O . ALA B 1 242 ? 12.195 -33.531 -15.578 1 98.38 242 ALA B O 1
ATOM 5080 N N . ALA B 1 243 ? 13.508 -35.219 -14.969 1 98.19 243 ALA B N 1
ATOM 5081 C CA . ALA B 1 243 ? 12.523 -36.25 -15.305 1 98.19 243 ALA B CA 1
ATOM 5082 C C . ALA B 1 243 ? 11.273 -36.125 -14.438 1 98.19 243 ALA B C 1
ATOM 5084 O O . ALA B 1 243 ? 10.148 -36.219 -14.938 1 98.19 243 ALA B O 1
ATOM 5085 N N . VAL B 1 244 ? 11.508 -35.969 -13.18 1 98.44 244 VAL B N 1
ATOM 5086 C CA . VAL B 1 244 ? 10.383 -35.906 -12.258 1 98.44 244 VAL B CA 1
ATOM 5087 C C . VAL B 1 244 ? 9.641 -34.594 -12.461 1 98.44 244 VAL B C 1
ATOM 5089 O O . VAL B 1 244 ? 8.414 -34.531 -12.367 1 98.44 244 VAL B O 1
ATOM 5092 N N . THR B 1 245 ? 10.344 -33.469 -12.695 1 98.44 245 THR B N 1
ATOM 5093 C CA . THR B 1 245 ? 9.719 -32.188 -13.023 1 98.44 245 THR B CA 1
ATOM 5094 C C . THR B 1 245 ? 8.859 -32.312 -14.281 1 98.44 245 THR B C 1
ATOM 5096 O O . THR B 1 245 ? 7.73 -31.812 -14.312 1 98.44 245 THR B O 1
ATOM 5099 N N . ARG B 1 246 ? 9.344 -33.031 -15.297 1 98.25 246 ARG B N 1
ATOM 5100 C CA . ARG B 1 246 ? 8.609 -33.281 -16.531 1 98.25 246 ARG B CA 1
ATOM 5101 C C . ARG B 1 246 ? 7.312 -34.031 -16.266 1 98.25 246 ARG B C 1
ATOM 5103 O O . ARG B 1 246 ? 6.289 -33.781 -16.891 1 98.25 246 ARG B O 1
ATOM 5110 N N . ASP B 1 247 ? 7.414 -34.969 -15.375 1 97.75 247 ASP B N 1
ATOM 5111 C CA . ASP B 1 247 ? 6.262 -35.781 -15.023 1 97.75 247 ASP B CA 1
ATOM 5112 C C . ASP B 1 247 ? 5.059 -34.938 -14.656 1 97.75 247 ASP B C 1
ATOM 5114 O O . ASP B 1 247 ? 3.945 -35.156 -15.125 1 97.75 247 ASP B O 1
ATOM 5118 N N . HIS B 1 248 ? 5.289 -33.938 -13.844 1 95.75 248 HIS B N 1
ATOM 5119 C CA . HIS B 1 248 ? 4.207 -33.031 -13.445 1 95.75 248 HIS B CA 1
ATOM 5120 C C . HIS B 1 248 ? 3.846 -32.062 -14.562 1 95.75 248 HIS B C 1
ATOM 5122 O O . HIS B 1 248 ? 2.664 -31.812 -14.812 1 95.75 248 HIS B O 1
ATOM 5128 N N . ASP B 1 249 ? 4.859 -31.531 -15.148 1 94.88 249 ASP B N 1
ATOM 5129 C CA . ASP B 1 249 ? 4.648 -30.5 -16.156 1 94.88 249 ASP B CA 1
ATOM 5130 C C . ASP B 1 249 ? 3.809 -31.016 -17.312 1 94.88 249 ASP B C 1
ATOM 5132 O O . ASP B 1 249 ? 2.949 -30.312 -17.844 1 94.88 249 ASP B O 1
ATOM 5136 N N . LEU B 1 250 ? 4.051 -32.25 -17.734 1 93.19 250 LEU B N 1
ATOM 5137 C CA . LEU B 1 250 ? 3.342 -32.875 -18.859 1 93.19 250 LEU B CA 1
ATOM 5138 C C . LEU B 1 250 ? 2.141 -33.656 -18.375 1 93.19 250 LEU B C 1
ATOM 5140 O O . LEU B 1 250 ? 1.469 -34.344 -19.172 1 93.19 250 LEU B O 1
ATOM 5144 N N . TRP B 1 251 ? 1.895 -33.719 -17.109 1 91.56 251 TRP B N 1
ATOM 5145 C CA . TRP B 1 251 ? 0.756 -34.375 -16.484 1 91.56 251 TRP B CA 1
ATOM 5146 C C . TRP B 1 251 ? 0.799 -35.875 -16.75 1 91.56 251 TRP B C 1
ATOM 5148 O O . TRP B 1 251 ? -0.204 -36.469 -17.141 1 91.56 251 TRP B O 1
ATOM 5158 N N . LEU B 1 252 ? 1.993 -36.406 -16.625 1 92.81 252 LEU B N 1
ATOM 5159 C CA . LEU B 1 252 ? 2.16 -37.844 -16.812 1 92.81 252 LEU B CA 1
ATOM 5160 C C . LEU B 1 252 ? 1.724 -38.625 -15.57 1 92.81 252 LEU B C 1
ATOM 5162 O O . LEU B 1 252 ? 1.241 -39.75 -15.68 1 92.81 252 LEU B O 1
ATOM 5166 N N . ARG B 1 253 ? 1.974 -38.094 -14.375 1 91.94 253 ARG B N 1
ATOM 5167 C CA . ARG B 1 253 ? 1.547 -38.625 -13.094 1 91.94 253 ARG B CA 1
ATOM 5168 C C . ARG B 1 253 ? 2.115 -40.031 -12.867 1 91.94 253 ARG B C 1
ATOM 5170 O O . ARG B 1 253 ? 1.39 -40.938 -12.477 1 91.94 253 ARG B O 1
ATOM 5177 N N . GLU B 1 254 ? 3.291 -40.188 -13.172 1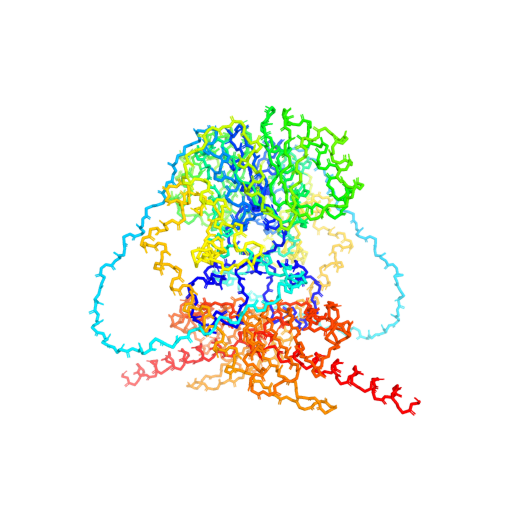 96.38 254 GLU B N 1
ATOM 5178 C CA . GLU B 1 254 ? 3.957 -41.5 -13.023 1 96.38 254 GLU B CA 1
ATOM 5179 C C . GLU B 1 254 ? 4.82 -41.531 -11.766 1 96.38 254 GLU B C 1
ATOM 5181 O O . GLU B 1 254 ? 5.145 -42.594 -11.258 1 96.38 254 GLU B O 1
ATOM 5186 N N . ASP B 1 255 ? 5.25 -40.438 -11.305 1 97.19 255 ASP B N 1
ATOM 5187 C CA . ASP B 1 255 ? 6.07 -40.312 -10.102 1 97.19 255 ASP B CA 1
ATOM 5188 C C . ASP B 1 255 ? 5.406 -39.375 -9.086 1 97.19 255 ASP B C 1
ATOM 5190 O O . ASP B 1 255 ? 5.324 -38.156 -9.305 1 97.19 255 ASP B O 1
ATOM 5194 N N . PRO B 1 256 ? 5 -39.938 -7.965 1 95.38 256 PRO B N 1
ATOM 5195 C CA . PRO B 1 256 ? 4.258 -39.125 -6.996 1 95.38 256 PRO B CA 1
ATOM 5196 C C . PRO B 1 256 ? 5.078 -37.938 -6.457 1 95.38 256 PRO B C 1
ATOM 5198 O O . PRO B 1 256 ? 4.516 -36.969 -5.977 1 95.38 256 PRO B O 1
ATOM 5201 N N . ARG B 1 257 ? 6.375 -37.969 -6.5 1 97.69 257 ARG B N 1
ATOM 5202 C CA . ARG B 1 257 ? 7.238 -36.875 -6.023 1 97.69 257 ARG B CA 1
ATOM 5203 C C . ARG B 1 257 ? 7.09 -35.625 -6.887 1 97.69 257 ARG B C 1
ATOM 5205 O O . ARG B 1 257 ? 7.477 -34.531 -6.48 1 97.69 257 ARG B O 1
ATOM 5212 N N . SER B 1 258 ? 6.543 -35.812 -8.086 1 97.5 258 SER B N 1
ATOM 5213 C CA . SER B 1 258 ? 6.414 -34.688 -9.008 1 97.5 258 SER B CA 1
ATOM 5214 C C . SER B 1 258 ? 5.414 -33.656 -8.492 1 97.5 258 SER B C 1
ATOM 5216 O O . SER B 1 258 ? 5.617 -32.469 -8.648 1 97.5 258 SER B O 1
ATOM 5218 N N . ASP B 1 259 ? 4.367 -34.125 -7.82 1 95.75 259 ASP B N 1
ATOM 5219 C CA . ASP B 1 259 ? 3.414 -33.219 -7.203 1 95.75 259 ASP B CA 1
ATOM 5220 C C . ASP B 1 259 ? 4.055 -32.469 -6.043 1 95.75 259 ASP B C 1
ATOM 5222 O O . ASP B 1 259 ? 3.734 -31.297 -5.805 1 95.75 259 ASP B O 1
ATOM 5226 N N . ASP B 1 260 ? 4.871 -33.125 -5.332 1 97.88 260 ASP B N 1
ATOM 5227 C CA . ASP B 1 260 ? 5.582 -32.5 -4.227 1 97.88 260 ASP B CA 1
ATOM 5228 C C . ASP B 1 260 ? 6.469 -31.359 -4.727 1 97.88 260 ASP B C 1
ATOM 5230 O O . ASP B 1 260 ? 6.504 -30.281 -4.125 1 97.88 260 ASP B O 1
ATOM 5234 N N . LEU B 1 261 ? 7.16 -31.562 -5.828 1 98.31 261 LEU B N 1
ATOM 5235 C CA . LEU B 1 261 ? 8.008 -30.531 -6.406 1 98.31 261 LEU B CA 1
ATOM 5236 C C . LEU B 1 261 ? 7.18 -29.344 -6.859 1 98.31 261 LEU B C 1
ATOM 5238 O O . LEU B 1 261 ? 7.551 -28.188 -6.602 1 98.31 261 LEU B O 1
ATOM 5242 N N . ALA B 1 262 ? 6.102 -29.672 -7.492 1 96.88 262 ALA B N 1
ATOM 5243 C CA . ALA B 1 262 ? 5.238 -28.609 -8.008 1 96.88 262 ALA B CA 1
ATOM 5244 C C . ALA B 1 262 ? 4.66 -27.766 -6.867 1 96.88 262 ALA B C 1
ATOM 5246 O O . ALA B 1 262 ? 4.688 -26.531 -6.918 1 96.88 262 ALA B O 1
ATOM 5247 N N . ASP B 1 263 ? 4.184 -28.453 -5.812 1 96 263 ASP B N 1
ATOM 5248 C CA . ASP B 1 263 ? 3.615 -27.75 -4.66 1 96 263 ASP B CA 1
ATOM 5249 C C . ASP B 1 263 ? 4.672 -26.922 -3.941 1 96 263 ASP B C 1
ATOM 5251 O O . ASP B 1 263 ? 4.41 -25.781 -3.545 1 96 263 ASP B O 1
ATOM 5255 N N . TYR B 1 264 ? 5.84 -27.5 -3.754 1 97.44 264 TYR B N 1
ATOM 5256 C CA . TYR B 1 264 ? 6.914 -26.797 -3.051 1 97.44 264 TYR B CA 1
ATOM 5257 C C . TYR B 1 264 ? 7.324 -25.531 -3.795 1 97.44 264 TYR B C 1
ATOM 5259 O O . TYR B 1 264 ? 7.496 -24.469 -3.186 1 97.44 264 TYR B O 1
ATOM 5267 N N . ALA B 1 265 ? 7.418 -25.625 -5.113 1 97.06 265 ALA B N 1
ATOM 5268 C CA . ALA B 1 265 ? 7.773 -24.469 -5.926 1 97.06 265 ALA B CA 1
ATOM 5269 C C . ALA B 1 265 ? 6.707 -23.391 -5.824 1 97.06 265 ALA B C 1
ATOM 5271 O O . ALA B 1 265 ? 7.023 -22.188 -5.836 1 97.06 265 ALA B O 1
ATOM 5272 N N . TYR B 1 266 ? 5.57 -23.844 -5.676 1 93.69 266 TYR B N 1
ATOM 5273 C CA . TYR B 1 266 ? 4.438 -22.922 -5.637 1 93.69 266 TYR B CA 1
ATOM 5274 C C . TYR B 1 266 ? 4.395 -22.172 -4.316 1 93.69 266 TYR B C 1
ATOM 5276 O O . TYR B 1 266 ? 4.086 -20.969 -4.293 1 93.69 266 TYR B O 1
ATOM 5284 N N . TRP B 1 267 ? 4.707 -22.781 -3.188 1 93.06 267 TRP B N 1
ATOM 5285 C CA . TRP B 1 267 ? 4.426 -22.219 -1.872 1 93.06 267 TRP B CA 1
ATOM 5286 C C . TRP B 1 267 ? 5.672 -21.578 -1.277 1 93.06 267 TRP B C 1
ATOM 5288 O O . TRP B 1 267 ? 5.582 -20.766 -0.348 1 93.06 267 TRP B O 1
ATOM 5298 N N . THR B 1 268 ? 6.824 -21.875 -1.79 1 93.5 268 THR B N 1
ATOM 5299 C CA . THR B 1 268 ? 8.055 -21.391 -1.181 1 93.5 268 THR B CA 1
ATOM 5300 C C . THR B 1 268 ? 8.68 -20.281 -2.037 1 93.5 268 THR B C 1
ATOM 5302 O O . THR B 1 268 ? 8.227 -20.031 -3.158 1 93.5 268 THR B O 1
ATOM 5305 N N . ASP B 1 269 ? 9.617 -19.594 -1.452 1 91.56 269 ASP B N 1
ATOM 5306 C CA . ASP B 1 269 ? 10.43 -18.641 -2.186 1 91.56 269 ASP B CA 1
ATOM 5307 C C . ASP B 1 269 ? 11.203 -19.312 -3.312 1 91.56 269 ASP B C 1
ATOM 5309 O O . ASP B 1 269 ? 11.82 -20.359 -3.104 1 91.56 269 ASP B O 1
ATOM 5313 N N . PRO B 1 270 ? 11.109 -18.75 -4.492 1 94.44 270 PRO B N 1
ATOM 5314 C CA . PRO B 1 270 ? 11.781 -19.375 -5.633 1 94.44 270 PRO B CA 1
ATOM 5315 C C . PRO B 1 270 ? 13.25 -19.656 -5.367 1 94.44 270 PRO B C 1
ATOM 5317 O O . PRO B 1 270 ? 13.758 -20.719 -5.742 1 94.44 270 PRO B O 1
ATOM 5320 N N . ALA B 1 271 ? 13.922 -18.719 -4.707 1 92.69 271 ALA B N 1
ATOM 5321 C CA . ALA B 1 271 ? 15.336 -18.922 -4.426 1 92.69 271 ALA B CA 1
ATOM 5322 C C . ALA B 1 271 ? 15.555 -20.094 -3.484 1 92.69 271 ALA B C 1
ATOM 5324 O O . ALA B 1 271 ? 16.516 -20.859 -3.635 1 92.69 271 ALA B O 1
ATOM 5325 N N . GLU B 1 272 ? 14.688 -20.219 -2.555 1 93.44 272 GLU B N 1
ATOM 5326 C CA . GLU B 1 272 ? 14.781 -21.344 -1.621 1 93.44 272 GLU B CA 1
ATOM 5327 C C . GLU B 1 272 ? 14.539 -22.672 -2.33 1 93.44 272 GLU B C 1
ATOM 5329 O O . GLU B 1 272 ? 15.242 -23.656 -2.072 1 93.44 272 GLU B O 1
ATOM 5334 N N . TYR B 1 273 ? 13.539 -22.734 -3.125 1 96.81 273 TYR B N 1
ATOM 5335 C CA . TYR B 1 273 ? 13.266 -23.938 -3.893 1 96.81 273 TYR B CA 1
ATOM 5336 C C . TYR B 1 273 ? 14.508 -24.391 -4.648 1 96.81 273 TYR B C 1
ATOM 5338 O O . TYR B 1 273 ? 14.875 -25.578 -4.617 1 96.81 273 TYR B O 1
ATOM 5346 N N . VAL B 1 274 ? 15.172 -23.438 -5.32 1 97.81 274 VAL B N 1
ATOM 5347 C CA . VAL B 1 274 ? 16.328 -23.75 -6.156 1 97.81 274 VAL B CA 1
ATOM 5348 C C . VAL B 1 274 ? 17.438 -24.375 -5.309 1 97.81 274 VAL B C 1
ATOM 5350 O O . VAL B 1 274 ? 18 -25.406 -5.688 1 97.81 274 VAL B O 1
ATOM 5353 N N . GLU B 1 275 ? 17.672 -23.812 -4.145 1 96.69 275 GLU B N 1
ATOM 5354 C CA . GLU B 1 275 ? 18.719 -24.328 -3.275 1 96.69 275 GLU B CA 1
ATOM 5355 C C . GLU B 1 275 ? 18.391 -25.734 -2.797 1 96.69 275 GLU B C 1
ATOM 5357 O O . GLU B 1 275 ? 19.266 -26.609 -2.736 1 96.69 275 GLU B O 1
ATOM 5362 N N . VAL B 1 276 ? 17.188 -25.938 -2.492 1 97.31 276 VAL B N 1
ATOM 5363 C CA . VAL B 1 276 ? 16.766 -27.219 -1.923 1 97.31 276 VAL B CA 1
ATOM 5364 C C . VAL B 1 276 ? 16.891 -28.328 -2.977 1 97.31 276 VAL B C 1
ATOM 5366 O O . VAL B 1 276 ? 17.453 -29.391 -2.707 1 97.31 276 VAL B O 1
ATOM 5369 N N . VAL B 1 277 ? 16.469 -28.094 -4.176 1 98 277 VAL B N 1
ATOM 5370 C CA . VAL B 1 277 ? 16.484 -29.156 -5.176 1 98 277 VAL B CA 1
ATOM 5371 C C . VAL B 1 277 ? 17.906 -29.359 -5.695 1 98 277 VAL B C 1
ATOM 5373 O O . VAL B 1 277 ? 18.25 -30.438 -6.168 1 98 277 VAL B O 1
ATOM 5376 N N . ARG B 1 278 ? 18.703 -28.312 -5.598 1 97.38 278 ARG B N 1
ATOM 5377 C CA . ARG B 1 278 ? 20.109 -28.469 -5.961 1 97.38 278 ARG B CA 1
ATOM 5378 C C . ARG B 1 278 ? 20.828 -29.391 -4.984 1 97.38 278 ARG B C 1
ATOM 5380 O O . ARG B 1 278 ? 21.734 -30.141 -5.375 1 97.38 278 ARG B O 1
ATOM 5387 N N . GLU B 1 279 ? 20.453 -29.266 -3.76 1 96.5 279 GLU B N 1
ATOM 5388 C CA . GLU B 1 279 ? 21.109 -30.031 -2.717 1 96.5 279 GLU B CA 1
ATOM 5389 C C . GLU B 1 279 ? 20.547 -31.453 -2.619 1 96.5 279 GLU B C 1
ATOM 5391 O O . GLU B 1 279 ? 21.297 -32.406 -2.484 1 96.5 279 GLU B O 1
ATOM 5396 N N . TYR B 1 280 ? 19.203 -31.625 -2.756 1 96.88 280 TYR B N 1
ATOM 5397 C CA . TYR B 1 280 ? 18.562 -32.875 -2.361 1 96.88 280 TYR B CA 1
ATOM 5398 C C . TYR B 1 280 ? 17.922 -33.562 -3.561 1 96.88 280 TYR B C 1
ATOM 5400 O O . TYR B 1 280 ? 17.5 -34.719 -3.469 1 96.88 280 TYR B O 1
ATOM 5408 N N . GLY B 1 281 ? 17.859 -32.875 -4.688 1 97.44 281 GLY B N 1
ATOM 5409 C CA . GLY B 1 281 ? 17.141 -33.438 -5.824 1 97.44 281 GLY B CA 1
ATOM 5410 C C . GLY B 1 281 ? 15.656 -33.562 -5.582 1 97.44 281 GLY B C 1
ATOM 5411 O O . GLY B 1 281 ? 15.016 -32.656 -5.051 1 97.44 281 GLY B O 1
ATOM 5412 N N . VAL B 1 282 ? 15.172 -34.688 -6.012 1 98.12 282 VAL B N 1
ATOM 5413 C CA . VAL B 1 282 ? 13.727 -34.875 -5.938 1 98.12 282 VAL B CA 1
ATOM 5414 C C . VAL B 1 282 ? 13.359 -35.469 -4.574 1 98.12 282 VAL B C 1
ATOM 5416 O O . VAL B 1 282 ? 12.18 -35.469 -4.199 1 98.12 282 VAL B O 1
ATOM 5419 N N . ASP B 1 283 ? 14.414 -36 -3.846 1 97.31 283 ASP B N 1
ATOM 5420 C CA . ASP B 1 283 ? 14.18 -36.5 -2.502 1 97.31 283 ASP B CA 1
ATOM 5421 C C . ASP B 1 283 ? 14.227 -35.406 -1.466 1 97.31 283 ASP B C 1
ATOM 5423 O O . ASP B 1 283 ? 15.203 -35.281 -0.719 1 97.31 283 ASP B O 1
ATOM 5427 N N . LEU B 1 284 ? 13.125 -34.719 -1.329 1 97.5 284 LEU B N 1
ATOM 5428 C CA . LEU B 1 284 ? 13.039 -33.531 -0.477 1 97.5 284 LEU B CA 1
ATOM 5429 C C . LEU B 1 284 ? 13.281 -33.906 0.984 1 97.5 284 LEU B C 1
ATOM 5431 O O . LEU B 1 284 ? 12.836 -34.938 1.445 1 97.5 284 LEU B O 1
ATOM 5435 N N . PRO B 1 285 ? 13.992 -33.062 1.724 1 96.81 285 PRO B N 1
ATOM 5436 C CA . PRO B 1 285 ? 14.258 -33.344 3.137 1 96.81 285 PRO B CA 1
ATOM 5437 C C . PRO B 1 285 ? 12.992 -33.312 3.992 1 96.81 285 PRO B C 1
ATOM 5439 O O . PRO B 1 285 ?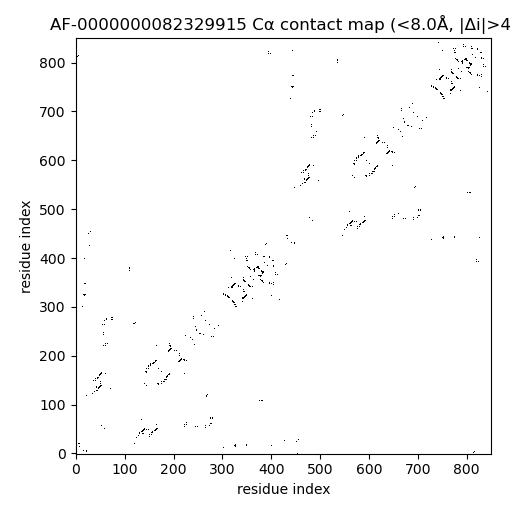 11.961 -32.812 3.547 1 96.81 285 PRO B O 1
ATOM 5442 N N . GLU B 1 286 ? 13.109 -33.781 5.23 1 96.44 286 GLU B N 1
ATOM 5443 C CA . GLU B 1 286 ? 11.969 -33.969 6.121 1 96.44 286 GLU B CA 1
ATOM 5444 C C . GLU B 1 286 ? 11.281 -32.625 6.41 1 96.44 286 GLU B C 1
ATOM 5446 O O . GLU B 1 286 ? 10.055 -32.562 6.445 1 96.44 286 GLU B O 1
ATOM 5451 N N . TRP B 1 287 ? 12.023 -31.562 6.609 1 95.44 287 TRP B N 1
ATOM 5452 C CA . TRP B 1 287 ? 11.43 -30.281 6.961 1 95.44 287 TRP B CA 1
ATOM 5453 C C . TRP B 1 287 ? 10.609 -29.719 5.797 1 95.44 287 TRP B C 1
ATOM 5455 O O . TRP B 1 287 ? 9.617 -29.031 6.008 1 95.44 287 TRP B O 1
ATOM 5465 N N . VAL B 1 288 ? 11.023 -30 4.559 1 97.19 288 VAL B N 1
ATOM 5466 C CA . VAL B 1 288 ? 10.242 -29.578 3.395 1 97.19 288 VAL B CA 1
ATOM 5467 C C . VAL B 1 288 ? 8.961 -30.406 3.309 1 97.19 288 VAL B C 1
ATOM 5469 O O . VAL B 1 288 ? 7.891 -29.859 3.01 1 97.19 288 VAL B O 1
ATOM 5472 N N . ARG B 1 289 ? 9.055 -31.688 3.559 1 97.19 289 ARG B N 1
ATOM 5473 C CA . ARG B 1 289 ? 7.879 -32.531 3.529 1 97.19 289 ARG B CA 1
ATOM 5474 C C . ARG B 1 289 ? 6.859 -32.125 4.578 1 97.19 289 ARG B C 1
ATOM 5476 O O . ARG B 1 289 ? 5.656 -32.125 4.324 1 97.19 289 ARG B O 1
ATOM 5483 N N . GLU B 1 290 ? 7.34 -31.75 5.742 1 96.62 290 GLU B N 1
ATOM 5484 C CA . GLU B 1 290 ? 6.461 -31.234 6.789 1 96.62 290 GLU B CA 1
ATOM 5485 C C . GLU B 1 290 ? 5.809 -29.922 6.367 1 96.62 290 GLU B C 1
ATOM 5487 O O . GLU B 1 290 ? 4.617 -29.719 6.602 1 96.62 290 GLU B O 1
ATOM 5492 N N . PHE B 1 291 ? 6.578 -29.109 5.789 1 95.25 291 PHE B N 1
ATOM 5493 C CA . PHE B 1 291 ? 6.066 -27.844 5.258 1 95.25 291 PHE B CA 1
ATOM 5494 C C . PHE B 1 291 ? 4.949 -28.094 4.254 1 95.25 291 PHE B C 1
ATOM 5496 O O . PHE B 1 291 ? 3.896 -27.453 4.316 1 95.25 291 PHE B O 1
ATOM 5503 N N . LEU B 1 292 ? 5.156 -29 3.326 1 96.88 292 LEU B N 1
ATOM 5504 C CA . LEU B 1 292 ? 4.172 -29.344 2.311 1 96.88 292 LEU B CA 1
ATOM 5505 C C . LEU B 1 292 ? 2.891 -29.875 2.951 1 96.88 292 LEU B C 1
ATOM 5507 O O . LEU B 1 292 ? 1.788 -29.5 2.547 1 96.88 292 LEU B O 1
ATOM 5511 N N . ALA B 1 293 ? 3.023 -30.766 3.92 1 97.25 293 ALA B N 1
ATOM 5512 C CA . ALA B 1 293 ? 1.866 -31.328 4.609 1 97.25 293 ALA B CA 1
ATOM 5513 C C . ALA B 1 293 ? 1.032 -30.234 5.266 1 97.25 293 ALA B C 1
ATOM 5515 O O . ALA B 1 293 ? -0.197 -30.234 5.164 1 97.25 293 ALA B O 1
ATOM 5516 N N . GLU B 1 294 ? 1.705 -29.328 5.875 1 95.38 294 GLU B N 1
ATOM 5517 C CA . GLU B 1 294 ? 1.025 -28.219 6.543 1 95.38 294 GLU B CA 1
ATOM 5518 C C . GLU B 1 294 ? 0.29 -27.344 5.535 1 95.38 294 GLU B C 1
ATOM 5520 O O . GLU B 1 294 ? -0.847 -26.922 5.777 1 95.38 294 GLU B O 1
ATOM 5525 N N . ARG B 1 295 ? 0.954 -27.016 4.438 1 94.75 295 ARG B N 1
ATOM 5526 C CA . ARG B 1 295 ? 0.353 -26.172 3.412 1 94.75 295 ARG B CA 1
ATOM 5527 C C . ARG B 1 295 ? -0.854 -26.859 2.777 1 94.75 295 ARG B C 1
ATOM 5529 O O . ARG B 1 295 ? -1.852 -26.203 2.467 1 94.75 295 ARG B O 1
ATOM 5536 N N . ARG B 1 296 ? -0.753 -28.156 2.613 1 96 296 ARG B N 1
ATOM 5537 C CA . ARG B 1 296 ? -1.867 -28.906 2.047 1 96 296 ARG B CA 1
ATOM 5538 C C . ARG B 1 296 ? -3.051 -28.938 3.008 1 96 296 ARG B C 1
ATOM 5540 O O . ARG B 1 296 ? -4.207 -28.875 2.582 1 96 296 ARG B O 1
ATOM 5547 N N . GLU B 1 297 ? -2.811 -29.047 4.285 1 96.44 297 GLU B N 1
ATOM 5548 C CA . GLU B 1 297 ? -3.865 -28.938 5.289 1 96.44 297 GLU B CA 1
ATOM 5549 C C . GLU B 1 297 ? -4.535 -27.578 5.25 1 96.44 297 GLU B C 1
ATOM 5551 O O . GLU B 1 297 ? -5.762 -27.469 5.348 1 96.44 297 GLU B O 1
ATOM 5556 N N . GLU B 1 298 ? -3.758 -26.578 5.148 1 94.81 298 GLU B N 1
ATOM 5557 C CA . GLU B 1 298 ? -4.301 -25.234 5.047 1 94.81 298 GLU B CA 1
ATOM 5558 C C . GLU B 1 298 ? -5.148 -25.062 3.789 1 94.81 298 GLU B C 1
ATOM 5560 O O . GLU B 1 298 ? -6.23 -24.484 3.832 1 94.81 298 GLU B O 1
ATOM 5565 N N . LYS B 1 299 ? -4.598 -25.562 2.711 1 95.62 299 LYS B N 1
ATOM 5566 C CA . LYS B 1 299 ? -5.34 -25.516 1.455 1 95.62 299 LYS B CA 1
ATOM 5567 C C . LYS B 1 299 ? -6.707 -26.172 1.598 1 95.62 299 LYS B C 1
ATOM 5569 O O . LYS B 1 299 ? -7.723 -25.609 1.189 1 95.62 299 LYS B O 1
ATOM 5574 N N . GLN B 1 300 ? -6.738 -27.312 2.207 1 97.12 300 GLN B N 1
ATOM 5575 C CA . GLN B 1 300 ? -7.996 -28.031 2.404 1 97.12 300 GLN B CA 1
ATOM 5576 C C . GLN B 1 300 ? -8.938 -27.25 3.32 1 97.12 300 GLN B C 1
ATOM 5578 O O . GLN B 1 300 ? -10.141 -27.203 3.084 1 97.12 300 GLN B O 1
ATOM 5583 N N . ALA B 1 301 ? -8.391 -26.672 4.332 1 97.5 301 ALA B N 1
ATOM 5584 C CA . ALA B 1 301 ? -9.195 -25.875 5.258 1 97.5 301 ALA B CA 1
ATOM 5585 C C . ALA B 1 301 ? -9.867 -24.703 4.543 1 97.5 301 ALA B C 1
ATOM 5587 O O . ALA B 1 301 ? -11.023 -24.375 4.82 1 97.5 301 ALA B O 1
ATOM 5588 N N . LEU B 1 302 ? -9.18 -24.109 3.668 1 97.38 302 LEU B N 1
ATOM 5589 C CA . LEU B 1 302 ? -9.727 -22.984 2.904 1 97.38 302 LEU B CA 1
ATOM 5590 C C . LEU B 1 302 ? -10.828 -23.469 1.958 1 97.38 302 LEU B C 1
ATOM 5592 O O . LEU B 1 302 ? -11.844 -22.797 1.786 1 97.38 302 LEU B O 1
ATOM 5596 N N . ILE B 1 303 ? -10.609 -24.625 1.381 1 97.69 303 ILE B N 1
ATOM 5597 C CA . ILE B 1 303 ? -11.625 -25.234 0.533 1 97.69 303 ILE B CA 1
ATOM 5598 C C . ILE B 1 303 ? -12.891 -25.5 1.349 1 97.69 303 ILE B C 1
ATOM 5600 O O . ILE B 1 303 ? -13.992 -25.156 0.925 1 97.69 303 ILE B O 1
ATOM 5604 N N . ASP B 1 304 ? -12.688 -26.047 2.498 1 98.19 304 ASP B N 1
ATOM 5605 C CA . ASP B 1 304 ? -13.812 -26.375 3.367 1 98.19 304 ASP B CA 1
ATOM 5606 C C . ASP B 1 304 ? -14.578 -25.125 3.777 1 98.19 304 ASP B C 1
ATOM 5608 O O . ASP B 1 304 ? -15.805 -25.125 3.859 1 98.19 304 ASP B O 1
ATOM 5612 N N . GLN B 1 305 ? -13.836 -24.078 4.062 1 97.94 305 GLN B N 1
ATOM 5613 C CA . GLN B 1 305 ? -14.484 -22.812 4.402 1 97.94 305 GLN B CA 1
ATOM 5614 C C . GLN B 1 305 ? -15.359 -22.312 3.256 1 97.94 305 GLN B C 1
ATOM 5616 O O . GLN B 1 305 ? -16.5 -21.906 3.473 1 97.94 305 GLN B O 1
ATOM 5621 N N . ALA B 1 306 ? -14.852 -22.312 2.059 1 98.38 306 ALA B N 1
ATOM 5622 C CA . ALA B 1 306 ? -15.602 -21.859 0.888 1 98.38 306 ALA B CA 1
ATOM 5623 C C . ALA B 1 306 ? -16.828 -22.734 0.644 1 98.38 306 ALA B C 1
ATOM 5625 O O . ALA B 1 306 ? -17.922 -22.219 0.373 1 98.38 306 ALA B O 1
ATOM 5626 N N . LEU B 1 307 ? -16.625 -24.031 0.741 1 98.5 307 LEU B N 1
ATOM 5627 C CA . LEU B 1 307 ? -17.734 -24.953 0.559 1 98.5 307 LEU B CA 1
ATOM 5628 C C . LEU B 1 307 ? -18.812 -24.734 1.627 1 98.5 307 LEU B C 1
ATOM 5630 O O . LEU B 1 307 ? -20 -24.859 1.351 1 98.5 307 LEU B O 1
ATOM 5634 N N . GLY B 1 308 ? -18.312 -24.469 2.826 1 98 308 GLY B N 1
ATOM 5635 C CA . GLY B 1 308 ? -19.234 -24.188 3.916 1 98 308 GLY B CA 1
ATOM 5636 C C . GLY B 1 308 ? -20.094 -22.969 3.668 1 98 308 GLY B C 1
ATOM 5637 O O . GLY B 1 308 ? -21.219 -22.875 4.16 1 98 308 GLY B O 1
ATOM 5638 N N . ARG B 1 309 ? -19.656 -22.062 2.84 1 97.88 309 ARG B N 1
ATOM 5639 C CA . ARG B 1 309 ? -20.359 -20.812 2.559 1 97.88 309 ARG B CA 1
ATOM 5640 C C . ARG B 1 309 ? -21.219 -20.938 1.304 1 97.88 309 ARG B C 1
ATOM 5642 O O . ARG B 1 309 ? -21.938 -20 0.938 1 97.88 309 ARG B O 1
ATOM 5649 N N . ALA B 1 310 ? -21.156 -22.062 0.636 1 98.44 310 ALA B N 1
ATOM 5650 C CA . ALA B 1 310 ? -21.781 -22.219 -0.677 1 98.44 310 ALA B CA 1
ATOM 5651 C C . ALA B 1 310 ? -23.297 -22.141 -0.58 1 98.44 310 ALA B C 1
ATOM 5653 O O . ALA B 1 310 ? -23.891 -22.688 0.347 1 98.44 310 ALA B O 1
ATOM 5654 N N . GLU B 1 311 ? -23.859 -21.359 -1.489 1 98.31 311 GLU B N 1
ATOM 5655 C CA . GLU B 1 311 ? -25.312 -21.297 -1.697 1 98.31 311 GLU B CA 1
ATOM 5656 C C . GLU B 1 311 ? -25.688 -21.766 -3.1 1 98.31 311 GLU B C 1
ATOM 5658 O O . GLU B 1 311 ? -24.906 -21.609 -4.039 1 98.31 311 GLU B O 1
ATOM 5663 N N . PHE B 1 312 ? -26.844 -22.328 -3.145 1 98.56 312 PHE B N 1
ATOM 5664 C CA . PHE B 1 312 ? -27.312 -22.844 -4.426 1 98.56 312 PHE B CA 1
ATOM 5665 C C . PHE B 1 312 ? -28.578 -22.125 -4.871 1 98.56 312 PHE B C 1
ATOM 5667 O O . PHE B 1 312 ? -29.5 -21.922 -4.078 1 98.56 312 PHE B O 1
ATOM 5674 N N . ARG B 1 313 ? -28.516 -21.719 -6.129 1 98.19 313 ARG B N 1
ATOM 5675 C CA . ARG B 1 313 ? -29.641 -20.984 -6.707 1 98.19 313 ARG B CA 1
ATOM 5676 C C . ARG B 1 313 ? -30.141 -21.672 -7.98 1 98.19 313 ARG B C 1
ATOM 5678 O O . ARG B 1 313 ? -29.344 -22.156 -8.781 1 98.19 313 ARG B O 1
ATOM 568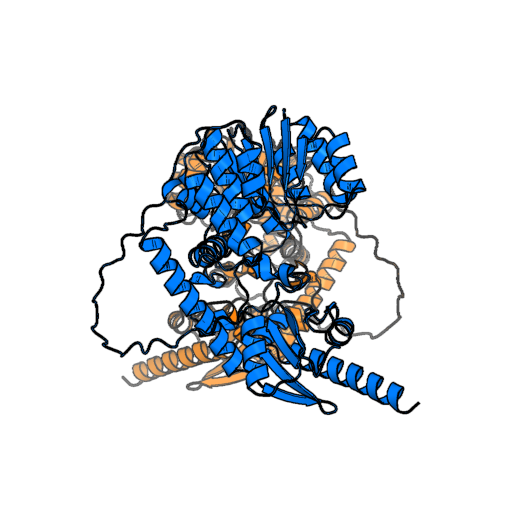5 N N . GLU B 1 314 ? -31.438 -21.672 -8.109 1 98.06 314 GLU B N 1
ATOM 5686 C CA . GLU B 1 314 ? -32.031 -22.172 -9.352 1 98.06 314 GLU B CA 1
ATOM 5687 C C . GLU B 1 314 ? -32.219 -21.047 -10.359 1 98.06 314 GLU B C 1
ATOM 5689 O O . GLU B 1 314 ? -32.906 -20.062 -10.078 1 98.06 314 GLU B O 1
ATOM 5694 N N . ILE B 1 315 ? -31.609 -21.266 -11.547 1 97.19 315 ILE B N 1
ATOM 5695 C CA . ILE B 1 315 ? -31.719 -20.266 -12.609 1 97.19 315 ILE B CA 1
ATOM 5696 C C . ILE B 1 315 ? -32.062 -20.953 -13.93 1 97.19 315 ILE B C 1
ATOM 5698 O O . ILE B 1 315 ? -31.203 -21.609 -14.531 1 97.19 315 ILE B O 1
ATOM 5702 N N . GLY B 1 316 ? -33.25 -20.781 -14.445 1 94.19 316 GLY B N 1
ATOM 5703 C CA . GLY B 1 316 ? -33.625 -21.312 -15.742 1 94.19 316 GLY B CA 1
ATOM 5704 C C . GLY B 1 316 ? -33.406 -22.812 -15.859 1 94.19 316 GLY B C 1
ATOM 5705 O O . GLY B 1 316 ? -32.906 -23.281 -16.875 1 94.19 316 GLY B O 1
ATOM 5706 N N . GLY B 1 317 ? -33.594 -23.547 -14.867 1 94.44 317 GLY B N 1
ATOM 5707 C CA . GLY B 1 317 ? -33.469 -25 -14.891 1 94.44 317 GLY B CA 1
ATOM 5708 C C . GLY B 1 317 ? -32.094 -25.469 -14.484 1 94.44 317 GLY B C 1
ATOM 5709 O O . GLY B 1 317 ? -31.828 -26.672 -14.406 1 94.44 317 GLY B O 1
ATOM 5710 N N . TYR B 1 318 ? -31.219 -24.516 -14.258 1 97.81 318 TYR B N 1
ATOM 5711 C CA . TYR B 1 318 ? -29.875 -24.875 -13.812 1 97.81 318 TYR B CA 1
ATOM 5712 C C . TYR B 1 318 ? -29.688 -24.562 -12.336 1 97.81 318 TYR B C 1
ATOM 5714 O O . TYR B 1 318 ? -30.188 -23.547 -11.836 1 97.81 318 TYR B O 1
ATOM 5722 N N . THR B 1 319 ? -29.016 -25.438 -11.672 1 98.56 319 THR B N 1
ATOM 5723 C CA . THR B 1 319 ? -28.594 -25.172 -10.305 1 98.56 319 THR B CA 1
ATOM 5724 C C . THR B 1 319 ? -27.203 -24.531 -10.297 1 98.56 319 THR B C 1
ATOM 5726 O O . THR B 1 319 ? -26.219 -25.141 -10.711 1 98.56 319 THR B O 1
ATOM 5729 N N . VAL B 1 320 ? -27.125 -23.297 -9.82 1 98.75 320 VAL B N 1
ATOM 5730 C CA . VAL B 1 320 ? -25.859 -22.562 -9.789 1 98.75 320 VAL B CA 1
ATOM 5731 C C . VAL B 1 320 ? -25.375 -22.438 -8.344 1 98.75 320 VAL B C 1
ATOM 5733 O O . VAL B 1 320 ? -26.078 -21.891 -7.492 1 98.75 320 VAL B O 1
ATOM 5736 N N . GLY B 1 321 ? -24.219 -23.062 -8.062 1 98.75 321 GLY B N 1
ATOM 5737 C CA . GLY B 1 321 ? -23.578 -22.844 -6.777 1 98.75 321 GLY B CA 1
ATOM 5738 C C . GLY B 1 321 ? -22.719 -21.594 -6.738 1 98.75 321 GLY B C 1
ATOM 5739 O O . GLY B 1 321 ? -21.984 -21.312 -7.684 1 98.75 321 GLY B O 1
ATOM 5740 N N . VAL B 1 322 ? -22.891 -20.781 -5.695 1 98.81 322 VAL B N 1
ATOM 5741 C CA . VAL B 1 322 ? -22.109 -19.562 -5.543 1 98.81 322 VAL B CA 1
ATOM 5742 C C . VAL B 1 322 ? -21.469 -19.516 -4.16 1 98.81 322 VAL B C 1
ATOM 5744 O O . VAL B 1 322 ? -22.109 -19.844 -3.16 1 98.81 322 VAL B O 1
ATOM 5747 N N . THR B 1 323 ? -20.234 -19.234 -4.102 1 98.75 323 THR B N 1
ATOM 5748 C CA . THR B 1 323 ? -19.531 -19.156 -2.828 1 98.75 323 THR B CA 1
ATOM 5749 C C . THR B 1 323 ? -18.5 -18.031 -2.861 1 98.75 323 THR B C 1
ATOM 5751 O O . THR B 1 323 ? -18.453 -17.25 -3.814 1 98.75 323 THR B O 1
ATOM 5754 N N . TYR B 1 324 ? -17.797 -17.859 -1.681 1 98.69 324 TYR B N 1
ATOM 5755 C CA . TYR B 1 324 ? -16.828 -16.781 -1.482 1 98.69 324 TYR B CA 1
ATOM 5756 C C . TYR B 1 324 ? -15.617 -17.281 -0.713 1 98.69 324 TYR B C 1
ATOM 5758 O O . TYR B 1 324 ? -15.75 -18.016 0.268 1 98.69 324 TYR B O 1
ATOM 5766 N N . GLY B 1 325 ? -14.477 -16.828 -1.261 1 97.56 325 GLY B N 1
ATOM 5767 C CA . GLY B 1 325 ? -13.312 -17.062 -0.425 1 97.56 325 GLY B CA 1
ATOM 5768 C C . GLY B 1 325 ? -12.023 -17.172 -1.216 1 97.56 325 GLY B C 1
ATOM 5769 O O . GLY B 1 325 ? -12.047 -17.297 -2.441 1 97.56 325 GLY B O 1
ATOM 5770 N N . ARG B 1 326 ? -10.961 -17.016 -0.521 1 95.81 326 ARG B N 1
ATOM 5771 C CA . ARG B 1 326 ? -9.633 -17.328 -1.028 1 95.81 326 ARG B CA 1
ATOM 5772 C C . ARG B 1 326 ? -9.367 -18.828 -0.97 1 95.81 326 ARG B C 1
ATOM 5774 O O . ARG B 1 326 ? -9.078 -19.375 0.097 1 95.81 326 ARG B O 1
ATOM 5781 N N . CYS B 1 327 ? -9.453 -19.5 -2.07 1 95.38 327 CYS B N 1
ATOM 5782 C CA . CYS B 1 327 ? -9.391 -20.953 -2.109 1 95.38 327 CYS B CA 1
ATOM 5783 C C . CYS B 1 327 ? -9.055 -21.453 -3.512 1 95.38 327 CYS B C 1
ATOM 5785 O O . CYS B 1 327 ? -8.961 -20.656 -4.449 1 95.38 327 CYS B O 1
ATOM 5787 N N . SER B 1 328 ? -8.82 -22.75 -3.539 1 94.81 328 SER B N 1
ATOM 5788 C CA . SER B 1 328 ? -8.688 -23.422 -4.828 1 94.81 328 SER B CA 1
ATOM 5789 C C . SER B 1 328 ? -10.039 -23.562 -5.516 1 94.81 328 SER B C 1
ATOM 5791 O O . SER B 1 328 ? -10.836 -24.422 -5.141 1 94.81 328 SER B O 1
ATOM 5793 N N . GLN B 1 329 ? -10.219 -22.859 -6.562 1 95.25 329 GLN B N 1
ATOM 5794 C CA . GLN B 1 329 ? -11.531 -22.734 -7.188 1 95.25 329 GLN B CA 1
ATOM 5795 C C . GLN B 1 329 ? -11.961 -24.062 -7.828 1 95.25 329 GLN B C 1
ATOM 5797 O O . GLN B 1 329 ? -13.141 -24.406 -7.828 1 95.25 329 GLN B O 1
ATOM 5802 N N . ASN B 1 330 ? -11.008 -24.797 -8.383 1 93.12 330 ASN B N 1
ATOM 5803 C CA . ASN B 1 330 ? -11.352 -26.047 -9.047 1 93.12 330 ASN B CA 1
ATOM 5804 C C . ASN B 1 330 ? -11.891 -27.078 -8.062 1 93.12 330 ASN B C 1
ATOM 5806 O O . ASN B 1 330 ? -12.914 -27.719 -8.312 1 93.12 330 ASN B O 1
ATOM 5810 N N . GLU B 1 331 ? -11.188 -27.172 -6.961 1 95.06 331 GLU B N 1
ATOM 5811 C CA . GLU B 1 331 ? -11.617 -28.125 -5.938 1 95.06 331 GLU B CA 1
ATOM 5812 C C . GLU B 1 331 ? -12.961 -27.719 -5.332 1 95.06 331 GLU B C 1
ATOM 5814 O O . GLU B 1 331 ? -13.812 -28.578 -5.074 1 95.06 331 GLU B O 1
ATOM 5819 N N . VAL B 1 332 ? -13.109 -26.484 -5.137 1 97.81 332 VAL B N 1
ATOM 5820 C CA . VAL B 1 332 ? -14.367 -26 -4.582 1 97.81 332 VAL B CA 1
ATOM 5821 C C . VAL B 1 332 ? -15.5 -26.234 -5.578 1 97.81 332 VAL B C 1
ATOM 5823 O O . VAL B 1 332 ? -16.594 -26.672 -5.199 1 97.81 332 VAL B O 1
ATOM 5826 N N . ALA B 1 333 ? -15.234 -25.953 -6.844 1 97.69 333 ALA B N 1
ATOM 5827 C CA . ALA B 1 333 ? -16.234 -26.188 -7.883 1 97.69 333 ALA B CA 1
ATOM 5828 C C . ALA B 1 333 ? -16.641 -27.656 -7.945 1 97.69 333 ALA B C 1
ATOM 5830 O O . ALA B 1 333 ? -17.812 -27.984 -8.109 1 97.69 333 ALA B O 1
ATOM 5831 N N . GLU B 1 334 ? -15.711 -28.531 -7.871 1 96.94 334 GLU B N 1
ATOM 5832 C CA . GLU B 1 334 ? -15.992 -29.969 -7.852 1 96.94 334 GLU B CA 1
ATOM 5833 C C . GLU B 1 334 ? -16.875 -30.344 -6.66 1 96.94 334 GLU B C 1
ATOM 5835 O O . GLU B 1 334 ? -17.812 -31.125 -6.797 1 96.94 334 GLU B O 1
ATOM 5840 N N . GLY B 1 335 ? -16.484 -29.766 -5.508 1 97.88 335 GLY B N 1
ATOM 5841 C CA . GLY B 1 335 ? -17.312 -30 -4.336 1 97.88 335 GLY B CA 1
ATOM 5842 C C . GLY B 1 335 ? -18.75 -29.562 -4.531 1 97.88 335 GLY B C 1
ATOM 5843 O O . GLY B 1 335 ? -19.688 -30.266 -4.133 1 97.88 335 GLY B O 1
ATOM 5844 N N . MET B 1 336 ? -18.938 -28.422 -5.133 1 98.5 336 MET B N 1
ATOM 5845 C CA . MET B 1 336 ? -20.281 -27.938 -5.383 1 98.5 336 MET B CA 1
ATOM 5846 C C . MET B 1 336 ? -21 -28.812 -6.422 1 98.5 336 MET B C 1
ATOM 5848 O O . MET B 1 336 ? -22.203 -29.047 -6.324 1 98.5 336 MET B O 1
ATOM 5852 N N . ARG B 1 337 ? -20.266 -29.297 -7.406 1 97.88 337 ARG B N 1
ATOM 5853 C CA . ARG B 1 337 ? -20.828 -30.203 -8.398 1 97.88 337 ARG B CA 1
ATOM 5854 C C . ARG B 1 337 ? -21.344 -31.484 -7.73 1 97.88 337 ARG B C 1
ATOM 5856 O O . ARG B 1 337 ? -22.438 -31.953 -8.07 1 97.88 337 ARG B O 1
ATOM 5863 N N . GLU B 1 338 ? -20.578 -31.984 -6.844 1 98 338 GLU B N 1
ATOM 5864 C CA . GLU B 1 338 ? -20.969 -33.188 -6.113 1 98 338 GLU B CA 1
ATOM 5865 C C . GLU B 1 338 ? -22.25 -32.938 -5.316 1 98 338 GLU B C 1
ATOM 5867 O O . GLU B 1 338 ? -22.984 -33.906 -5.016 1 98 338 GLU B O 1
ATOM 5872 N N . ARG B 1 339 ? -22.484 -31.703 -5.059 1 97.88 339 ARG B N 1
ATOM 5873 C CA . ARG B 1 339 ? -23.688 -31.359 -4.305 1 97.88 339 ARG B CA 1
ATOM 5874 C C . ARG B 1 339 ? -24.828 -30.984 -5.242 1 97.88 339 ARG B C 1
ATOM 5876 O O . ARG B 1 339 ? -25.875 -30.5 -4.793 1 97.88 339 ARG B O 1
ATOM 5883 N N . GLY B 1 340 ? -24.578 -31.062 -6.531 1 97.38 340 GLY B N 1
ATOM 5884 C CA . GLY B 1 340 ? -25.688 -30.953 -7.465 1 97.38 340 GLY B CA 1
ATOM 5885 C C . GLY B 1 340 ? -25.625 -29.703 -8.328 1 97.38 340 GLY B C 1
ATOM 5886 O O . GLY B 1 340 ? -26.547 -29.422 -9.086 1 97.38 340 GLY B O 1
ATOM 5887 N N . ALA B 1 341 ? -24.516 -29.016 -8.281 1 98.5 341 ALA B N 1
ATOM 5888 C CA . ALA B 1 341 ? -24.406 -27.797 -9.07 1 98.5 341 ALA B CA 1
ATOM 5889 C C . ALA B 1 341 ? -24.109 -28.109 -10.531 1 98.5 341 ALA B C 1
ATOM 5891 O O . ALA B 1 341 ? -23.266 -28.953 -10.836 1 98.5 341 ALA B O 1
ATOM 5892 N N . ASP B 1 342 ? -24.797 -27.422 -11.445 1 98.44 342 ASP B N 1
ATOM 5893 C CA . ASP B 1 342 ? -24.516 -27.484 -12.875 1 98.44 342 ASP B CA 1
ATOM 5894 C C . ASP B 1 342 ? -23.422 -26.484 -13.266 1 98.44 342 ASP B C 1
ATOM 5896 O O . ASP B 1 342 ? -22.719 -26.688 -14.266 1 98.44 342 ASP B O 1
ATOM 5900 N N . ALA B 1 343 ? -23.406 -25.453 -12.562 1 98.56 343 ALA B N 1
ATOM 5901 C CA . ALA B 1 343 ? -22.375 -24.422 -12.672 1 98.56 343 ALA B CA 1
ATOM 5902 C C . ALA B 1 343 ? -22 -23.875 -11.297 1 98.56 343 ALA B C 1
ATOM 5904 O O . ALA B 1 343 ? -22.797 -23.906 -10.367 1 98.56 343 ALA B O 1
ATOM 5905 N N . SER B 1 344 ? -20.781 -23.453 -11.164 1 98.69 344 SER B N 1
ATOM 5906 C CA . SER B 1 344 ? -20.281 -22.953 -9.891 1 98.69 344 SER B CA 1
ATOM 5907 C C . SER B 1 344 ? -19.594 -21.594 -10.062 1 98.69 344 SER B C 1
ATOM 5909 O O . SER B 1 344 ? -18.891 -21.375 -11.055 1 98.69 344 SER B O 1
ATOM 5911 N N . VAL B 1 345 ? -19.797 -20.688 -9.133 1 98.81 345 VAL B N 1
ATOM 5912 C CA . VAL B 1 345 ? -19.141 -19.391 -9.086 1 98.81 345 VAL B CA 1
ATOM 5913 C C . VAL B 1 345 ? -18.359 -19.25 -7.785 1 98.81 345 VAL B C 1
ATOM 5915 O O . VAL B 1 345 ? -18.922 -19.406 -6.695 1 98.81 345 VAL B O 1
ATOM 5918 N N . VAL B 1 346 ? -17.109 -19.047 -7.871 1 98.75 346 VAL B N 1
ATOM 5919 C CA . VAL B 1 346 ? -16.266 -18.766 -6.715 1 98.75 346 VAL B CA 1
ATOM 5920 C C . VAL B 1 346 ? -15.805 -17.312 -6.754 1 98.75 346 VAL B C 1
ATOM 5922 O O . VAL B 1 346 ? -14.922 -16.953 -7.543 1 98.75 346 VAL B O 1
ATOM 5925 N N . VAL B 1 347 ? -16.375 -16.484 -5.926 1 98.75 347 VAL B N 1
ATOM 5926 C CA . VAL B 1 347 ? -16.016 -15.086 -5.812 1 98.75 347 VAL B CA 1
ATOM 5927 C C . VAL B 1 347 ? -14.805 -14.938 -4.887 1 98.75 347 VAL B C 1
ATOM 5929 O O . VAL B 1 347 ? -14.789 -15.477 -3.779 1 98.75 347 VAL B O 1
ATOM 5932 N N . LYS B 1 348 ? -13.812 -14.242 -5.328 1 98.44 348 LYS B N 1
ATOM 5933 C CA . LYS B 1 348 ? -12.57 -14.086 -4.574 1 98.44 348 LYS B CA 1
ATOM 5934 C C . LYS B 1 348 ? -12.531 -12.742 -3.854 1 98.44 348 LYS B C 1
ATOM 5936 O O . LYS B 1 348 ? -13.117 -11.766 -4.32 1 98.44 348 LYS B O 1
ATOM 5941 N N . PRO B 1 349 ? -11.781 -12.672 -2.736 1 98 349 PRO B N 1
ATOM 5942 C CA . PRO B 1 349 ? -11.672 -11.422 -1.979 1 98 349 PRO B CA 1
ATOM 5943 C C . PRO B 1 349 ? -11.055 -10.289 -2.793 1 98 349 PRO B C 1
ATOM 5945 O O . PRO B 1 349 ? -11.352 -9.117 -2.553 1 98 349 PRO B O 1
ATOM 5948 N N . ALA B 1 350 ? -10.258 -10.586 -3.76 1 96.56 350 ALA B N 1
ATOM 5949 C CA . ALA B 1 350 ? -9.609 -9.562 -4.578 1 96.56 350 ALA B CA 1
ATOM 5950 C C . ALA B 1 350 ? -10.578 -8.992 -5.617 1 96.56 350 ALA B C 1
ATOM 5952 O O . ALA B 1 350 ? -10.219 -8.078 -6.367 1 96.56 350 ALA B O 1
ATOM 5953 N N . GLY B 1 351 ? -11.789 -9.5 -5.73 1 97 351 GLY B N 1
ATOM 5954 C CA . GLY B 1 351 ? -12.828 -8.898 -6.547 1 97 351 GLY B CA 1
ATOM 5955 C C . GLY B 1 351 ? -13.172 -9.711 -7.781 1 97 351 GLY B C 1
ATOM 5956 O O . GLY B 1 351 ? -14.258 -9.562 -8.344 1 97 351 GLY B O 1
ATOM 5957 N N . SER B 1 352 ? -12.258 -10.594 -8.203 1 97.5 352 SER B N 1
ATOM 5958 C CA . SER B 1 352 ? -12.508 -11.438 -9.367 1 97.5 352 SER B CA 1
ATOM 5959 C C . SER B 1 352 ? -13.336 -12.664 -8.984 1 97.5 352 SER B C 1
ATOM 5961 O O . SER B 1 352 ? -13.578 -12.914 -7.805 1 97.5 352 SER B O 1
ATOM 5963 N N . ALA B 1 353 ? -13.836 -13.367 -9.977 1 98.5 353 ALA B N 1
ATOM 5964 C CA . ALA B 1 353 ? -14.594 -14.602 -9.766 1 98.5 353 ALA B CA 1
ATOM 5965 C C . ALA B 1 353 ? -14.258 -15.633 -10.828 1 98.5 353 ALA B C 1
ATOM 5967 O O . ALA B 1 353 ? -13.914 -15.281 -11.961 1 98.5 353 ALA B O 1
ATOM 5968 N N . SER B 1 354 ? -14.297 -16.844 -10.406 1 98.12 354 SER B N 1
ATOM 5969 C CA . SER B 1 354 ? -14.156 -17.969 -11.312 1 98.12 354 SER B CA 1
ATOM 5970 C C . SER B 1 354 ? -15.5 -18.656 -11.547 1 98.12 354 SER B C 1
ATOM 5972 O O . SER B 1 354 ? -16.297 -18.828 -10.617 1 98.12 354 SER B O 1
ATOM 5974 N N . ILE B 1 355 ? -15.773 -18.938 -12.781 1 98.5 355 ILE B N 1
ATOM 5975 C CA . ILE B 1 355 ? -17 -19.641 -13.156 1 98.5 355 ILE B CA 1
ATOM 5976 C C . ILE B 1 355 ? -16.641 -20.984 -13.781 1 98.5 355 ILE B C 1
ATOM 5978 O O . ILE B 1 355 ? -15.844 -21.047 -14.719 1 98.5 355 ILE B O 1
ATOM 5982 N N . ARG B 1 356 ? -17.156 -22.078 -13.227 1 97.75 356 ARG B N 1
ATOM 5983 C CA . ARG B 1 356 ? -16.922 -23.422 -13.711 1 97.75 356 ARG B CA 1
ATOM 5984 C C . ARG B 1 356 ? -18.234 -24.094 -14.117 1 97.75 356 ARG B C 1
ATOM 5986 O O . ARG B 1 356 ? -19.234 -24 -13.398 1 97.75 356 ARG B O 1
ATOM 5993 N N . GLY B 1 357 ? -18.234 -24.672 -15.242 1 97.19 357 GLY B N 1
ATOM 5994 C CA . GLY B 1 357 ? -19.391 -25.406 -15.727 1 97.19 357 GLY B CA 1
ATOM 5995 C C . GLY B 1 357 ? -19.203 -26.906 -15.711 1 97.19 357 GLY B C 1
ATOM 5996 O O . GLY B 1 357 ? -18.266 -27.422 -15.086 1 97.19 357 GLY B O 1
ATOM 5997 N N . THR B 1 358 ? -20.266 -27.609 -16.141 1 95.56 358 THR B N 1
ATOM 5998 C CA . THR B 1 358 ? -20.297 -29.047 -16.328 1 95.56 358 THR B CA 1
ATOM 5999 C C . THR B 1 358 ? -20.812 -29.406 -17.719 1 95.56 358 THR B C 1
ATOM 6001 O O . THR B 1 358 ? -20.875 -28.547 -18.594 1 95.56 358 THR B O 1
ATOM 6004 N N . ASP B 1 359 ? -21.031 -30.719 -17.859 1 94.94 359 ASP B N 1
ATOM 6005 C CA . ASP B 1 359 ? -21.641 -31.156 -19.109 1 94.94 359 ASP B CA 1
ATOM 6006 C C . ASP B 1 359 ? -23.047 -30.578 -19.266 1 94.94 359 ASP B C 1
ATOM 6008 O O . ASP B 1 359 ? -23.531 -30.359 -20.375 1 94.94 359 ASP B O 1
ATOM 6012 N N . GLU B 1 360 ? -23.625 -30.266 -18.25 1 95.44 360 GLU B N 1
ATOM 6013 C CA . GLU B 1 360 ? -24.984 -29.734 -18.25 1 95.44 360 GLU B CA 1
ATOM 6014 C C . GLU B 1 360 ? -25 -28.234 -18.562 1 95.44 360 GLU B C 1
ATOM 6016 O O . GLU B 1 360 ? -25.969 -27.719 -19.109 1 95.44 360 GLU B O 1
ATOM 6021 N N . PHE B 1 361 ? -23.906 -27.562 -18.266 1 97.25 361 PHE B N 1
ATOM 6022 C CA . PHE B 1 361 ? -23.812 -26.125 -18.5 1 97.25 361 PHE B CA 1
ATOM 6023 C C . PHE B 1 361 ? -22.453 -25.766 -19.094 1 97.25 361 PHE B C 1
ATOM 6025 O O . PHE B 1 361 ? -21.453 -25.719 -18.391 1 97.25 361 PHE B O 1
ATOM 6032 N N . ASP B 1 362 ? -22.453 -25.312 -20.312 1 97.25 362 ASP B N 1
ATOM 6033 C CA . ASP B 1 362 ? -21.203 -25.016 -21.016 1 97.25 362 ASP B CA 1
ATOM 6034 C C . ASP B 1 362 ? -21.219 -23.609 -21.609 1 97.25 362 ASP B C 1
ATOM 6036 O O . ASP B 1 362 ? -20.844 -23.406 -22.766 1 97.25 362 ASP B O 1
ATOM 6040 N N . ARG B 1 363 ? -21.703 -22.641 -20.828 1 97.62 363 ARG B N 1
ATOM 6041 C CA . ARG B 1 363 ? -21.812 -21.25 -21.297 1 97.62 363 ARG B CA 1
ATOM 6042 C C . ARG B 1 363 ? -21.172 -20.281 -20.312 1 97.62 363 ARG B C 1
ATOM 6044 O O . ARG B 1 363 ? -21.656 -19.172 -20.125 1 97.62 363 ARG B O 1
ATOM 6051 N N . CYS B 1 364 ? -20.188 -20.781 -19.625 1 97.75 364 CYS B N 1
ATOM 6052 C CA . CYS B 1 364 ? -19.531 -19.953 -18.609 1 97.75 364 CYS B CA 1
ATOM 6053 C C . CYS B 1 364 ? -18.922 -18.703 -19.234 1 97.75 364 CYS B C 1
ATOM 6055 O O . CYS B 1 364 ? -18.953 -17.625 -18.641 1 97.75 364 CYS B O 1
ATOM 6057 N N . HIS B 1 365 ? -18.344 -18.812 -20.484 1 97.19 365 HIS B N 1
ATOM 6058 C CA . HIS B 1 365 ? -17.703 -17.688 -21.156 1 97.19 365 HIS B CA 1
ATOM 6059 C C . HIS B 1 365 ? -18.734 -16.594 -21.484 1 97.19 365 HIS B C 1
ATOM 6061 O O . HIS B 1 365 ? -18.391 -15.406 -21.453 1 97.19 365 HIS B O 1
ATOM 6067 N N . GLU B 1 366 ? -19.922 -16.969 -21.781 1 97.94 366 GLU B N 1
ATOM 6068 C CA . GLU B 1 366 ? -20.969 -15.992 -22.062 1 97.94 366 GLU B CA 1
ATOM 6069 C C . GLU B 1 366 ? -21.344 -15.211 -20.797 1 97.94 366 GLU B C 1
ATOM 6071 O O . GLU B 1 366 ? -21.531 -13.992 -20.844 1 97.94 366 GLU B O 1
ATOM 6076 N N . VAL B 1 367 ? -21.453 -15.922 -19.719 1 98.31 367 VAL B N 1
ATOM 6077 C CA . VAL B 1 367 ? -21.766 -15.273 -18.453 1 98.31 367 VAL B CA 1
ATOM 6078 C C . VAL B 1 367 ? -20.672 -14.289 -18.078 1 98.31 367 VAL B C 1
ATOM 6080 O O . VAL B 1 367 ? -20.938 -13.133 -17.766 1 98.31 367 VAL B O 1
ATOM 6083 N N . ALA B 1 368 ? -19.422 -14.805 -18.062 1 98.31 368 ALA B N 1
ATOM 6084 C CA . ALA B 1 368 ? -18.266 -13.953 -17.766 1 98.31 368 ALA B CA 1
ATOM 6085 C C . ALA B 1 368 ? -18.234 -12.727 -18.672 1 98.31 368 ALA B C 1
ATOM 6087 O O . ALA B 1 368 ? -17.891 -11.633 -18.219 1 98.31 368 ALA B O 1
ATOM 6088 N N . GLY B 1 369 ? -18.594 -12.898 -19.922 1 97.75 369 GLY B N 1
ATOM 6089 C CA . GLY B 1 369 ? -18.578 -11.82 -20.891 1 97.75 369 GLY B CA 1
ATOM 6090 C C . GLY B 1 369 ? -19.516 -10.68 -20.531 1 97.75 369 GLY B C 1
ATOM 6091 O O . GLY B 1 369 ? -19.266 -9.531 -20.891 1 97.75 369 GLY B O 1
ATOM 6092 N N . LYS B 1 370 ? -20.562 -10.93 -19.812 1 98.12 370 LYS B N 1
ATOM 6093 C CA . LYS B 1 370 ? -21.531 -9.914 -19.422 1 98.12 370 LYS B CA 1
ATOM 6094 C C . LYS B 1 370 ? -20.984 -9.047 -18.297 1 98.12 370 LYS B C 1
ATOM 6096 O O . LYS B 1 370 ? -21.516 -7.957 -18.031 1 98.12 370 LYS B O 1
ATOM 6101 N N . VAL B 1 371 ? -20.016 -9.508 -17.609 1 98.19 371 VAL B N 1
ATOM 6102 C CA . VAL B 1 371 ? -19.578 -8.82 -16.406 1 98.19 371 VAL B CA 1
ATOM 6103 C C . VAL B 1 371 ? -18.062 -8.648 -16.422 1 98.19 371 VAL B C 1
ATOM 6105 O O . VAL B 1 371 ? -17.375 -8.945 -15.445 1 98.19 371 VAL B O 1
ATOM 6108 N N . ASN B 1 372 ? -17.5 -8.211 -17.531 1 97.19 372 ASN B N 1
ATOM 6109 C CA . ASN B 1 372 ? -16.109 -7.805 -17.703 1 97.19 372 ASN B CA 1
ATOM 6110 C C . ASN B 1 372 ? -15.164 -8.984 -17.562 1 97.19 372 ASN B C 1
ATOM 6112 O O . ASN B 1 372 ? -14.211 -8.938 -16.781 1 97.19 372 ASN B O 1
ATOM 6116 N N . GLY B 1 373 ? -15.484 -10.117 -18.188 1 97.44 373 GLY B N 1
ATOM 6117 C CA . GLY B 1 373 ? -14.648 -11.312 -18.188 1 97.44 373 GLY B CA 1
ATOM 6118 C C . GLY B 1 373 ? -14.703 -12.086 -19.484 1 97.44 373 GLY B C 1
ATOM 6119 O O . GLY B 1 373 ? -14.984 -11.508 -20.547 1 97.44 373 GLY B O 1
ATOM 6120 N N . GLY B 1 374 ? -14.258 -13.281 -19.422 1 95.44 374 GLY B N 1
ATOM 6121 C CA . GLY B 1 374 ? -14.203 -14.203 -20.547 1 95.44 374 GLY B CA 1
ATOM 6122 C C . GLY B 1 374 ? -13.586 -15.539 -20.188 1 95.44 374 GLY B C 1
ATOM 6123 O O . GLY B 1 374 ? -13.414 -15.859 -19.016 1 95.44 374 GLY B O 1
ATOM 6124 N N . GLY B 1 375 ? -13.438 -16.391 -21.25 1 93 375 GLY B N 1
ATOM 6125 C CA . GLY B 1 375 ? -12.852 -17.703 -21.031 1 93 375 GLY B CA 1
ATOM 6126 C C . GLY B 1 375 ? -13.453 -18.781 -21.922 1 93 375 GLY B C 1
ATOM 6127 O O . GLY B 1 375 ? -13.766 -18.531 -23.078 1 93 375 GLY B O 1
ATOM 6128 N N . HIS B 1 376 ? -13.477 -19.938 -21.391 1 93.94 376 HIS B N 1
ATOM 6129 C CA . HIS B 1 376 ? -13.953 -21.109 -22.125 1 93.94 376 HIS B CA 1
ATOM 6130 C C . HIS B 1 376 ? -15.367 -21.484 -21.688 1 93.94 376 HIS B C 1
ATOM 6132 O O . HIS B 1 376 ? -15.859 -21 -20.672 1 93.94 376 HIS B O 1
ATOM 6138 N N . PRO B 1 377 ? -15.953 -22.297 -22.453 1 94.69 377 PRO B N 1
ATOM 6139 C CA . PRO B 1 377 ? -17.344 -22.656 -22.188 1 94.69 377 PRO B CA 1
ATOM 6140 C C . PRO B 1 377 ? -17.531 -23.281 -20.797 1 94.69 377 PRO B C 1
ATOM 6142 O O . PRO B 1 377 ? -18.547 -23.047 -20.141 1 94.69 377 PRO B O 1
ATOM 6145 N N . LYS B 1 378 ? -16.609 -24.016 -20.312 1 96.25 378 LYS B N 1
ATOM 6146 C CA . LYS B 1 378 ? -16.781 -24.688 -19.031 1 96.25 378 LYS B CA 1
ATOM 6147 C C . LYS B 1 378 ? -15.883 -24.094 -17.953 1 96.25 378 LYS B C 1
ATOM 6149 O O . LYS B 1 378 ? -15.859 -24.578 -16.828 1 96.25 378 LYS B O 1
ATOM 6154 N N . ALA B 1 379 ? -15.109 -23.125 -18.312 1 95.56 379 ALA B N 1
ATOM 6155 C CA . ALA B 1 379 ? -14.188 -22.484 -17.375 1 95.56 379 ALA B CA 1
ATOM 6156 C C . ALA B 1 379 ? -13.914 -21.031 -17.781 1 95.56 379 ALA B C 1
ATOM 6158 O O . ALA B 1 379 ? -13.281 -20.781 -18.812 1 95.56 379 ALA B O 1
ATOM 6159 N N . ALA B 1 380 ? -14.391 -20.125 -16.984 1 95.44 380 ALA B N 1
ATOM 6160 C CA . ALA B 1 380 ? -14.25 -18.703 -17.297 1 95.44 380 ALA B CA 1
ATOM 6161 C C . ALA B 1 380 ? -13.977 -17.891 -16.031 1 95.44 380 ALA B C 1
ATOM 6163 O O . ALA B 1 380 ? -14.07 -18.406 -14.922 1 95.44 380 ALA B O 1
ATOM 6164 N N . GLY B 1 381 ? -13.516 -16.688 -16.172 1 97.31 381 GLY B N 1
ATOM 6165 C CA . GLY B 1 381 ? -13.266 -15.742 -15.102 1 97.31 381 GLY B CA 1
ATOM 6166 C C . GLY B 1 381 ? -13.734 -14.336 -15.422 1 97.31 381 GLY B C 1
ATOM 6167 O O . GLY B 1 381 ? -13.898 -13.984 -16.594 1 97.31 381 GLY B O 1
ATOM 6168 N N . CYS B 1 382 ? -14 -13.625 -14.414 1 97.56 382 CYS B N 1
ATOM 6169 C CA . CYS B 1 382 ? -14.438 -12.242 -14.578 1 97.56 382 CYS B CA 1
ATOM 6170 C C . CYS B 1 382 ? -14.078 -11.406 -13.359 1 97.56 382 CYS B C 1
ATOM 6172 O O . CYS B 1 382 ? -13.75 -11.953 -12.305 1 97.56 382 CYS B O 1
ATOM 6174 N N . LYS B 1 383 ? -14.031 -10.195 -13.562 1 97.38 383 LYS B N 1
ATOM 6175 C CA . LYS B 1 383 ? -13.961 -9.195 -12.5 1 97.38 383 LYS B CA 1
ATOM 6176 C C . LYS B 1 383 ? -14.945 -8.055 -12.758 1 97.38 383 LYS B C 1
ATOM 6178 O O . LYS B 1 383 ? -14.609 -7.09 -13.453 1 97.38 383 LYS B O 1
ATOM 6183 N N . PRO B 1 384 ? -16.125 -8.148 -12.234 1 97.88 384 PRO B N 1
ATOM 6184 C CA . PRO B 1 384 ? -17.125 -7.105 -12.477 1 97.88 384 PRO B CA 1
ATOM 6185 C C . PRO B 1 384 ? -16.609 -5.707 -12.141 1 97.88 384 PRO B C 1
ATOM 6187 O O . PRO B 1 384 ? -15.859 -5.531 -11.188 1 97.88 384 PRO B O 1
ATOM 6190 N N . ASP B 1 385 ? -17.016 -4.719 -12.93 1 96.38 385 ASP B N 1
ATOM 6191 C CA . ASP B 1 385 ? -16.594 -3.332 -12.758 1 96.38 385 ASP B CA 1
ATOM 6192 C C . ASP B 1 385 ? -17.453 -2.627 -11.719 1 96.38 385 ASP B C 1
ATOM 6194 O O . ASP B 1 385 ? -18.219 -1.707 -12.039 1 96.38 385 ASP B O 1
ATOM 6198 N N . ILE B 1 386 ? -17.297 -3.043 -10.469 1 97.31 386 ILE B N 1
ATOM 6199 C CA . ILE B 1 386 ? -18.172 -2.527 -9.43 1 97.31 386 ILE B CA 1
ATOM 6200 C C . ILE B 1 386 ? -17.344 -2.043 -8.242 1 97.31 386 ILE B C 1
ATOM 6202 O O . ILE B 1 386 ? -17.906 -1.666 -7.203 1 97.31 386 ILE B O 1
ATOM 6206 N N . TYR B 1 387 ? -16.016 -2.074 -8.352 1 96.75 387 TYR B N 1
ATOM 6207 C CA . TYR B 1 387 ? -15.125 -1.651 -7.277 1 96.75 387 TYR B CA 1
ATOM 6208 C C . TYR B 1 387 ? -14.477 -0.312 -7.605 1 96.75 387 TYR B C 1
ATOM 6210 O O . TYR B 1 387 ? -13.43 -0.265 -8.266 1 96.75 387 TYR B O 1
ATOM 6218 N N . ASP B 1 388 ? -15.008 0.756 -7.09 1 94.62 388 ASP B N 1
ATOM 6219 C CA . ASP B 1 388 ? -14.547 2.094 -7.441 1 94.62 388 ASP B CA 1
ATOM 6220 C C . ASP B 1 388 ? -13.531 2.609 -6.418 1 94.62 388 ASP B C 1
ATOM 6222 O O . ASP B 1 388 ? -12.68 3.439 -6.738 1 94.62 388 ASP B O 1
ATOM 6226 N N . ASP B 1 389 ? -13.672 2.191 -5.176 1 95.62 389 ASP B N 1
ATOM 6227 C CA . ASP B 1 389 ? -12.773 2.615 -4.109 1 95.62 389 ASP B CA 1
ATOM 6228 C C . ASP B 1 389 ? -12.727 1.577 -2.99 1 95.62 389 ASP B C 1
ATOM 6230 O O . ASP B 1 389 ? -13.289 0.49 -3.119 1 95.62 389 ASP B O 1
ATOM 6234 N N . MET B 1 390 ? -12.078 1.907 -1.891 1 96.38 390 MET B N 1
ATOM 6235 C CA . MET B 1 390 ? -11.82 0.94 -0.826 1 96.38 390 MET B CA 1
ATOM 6236 C C . MET B 1 390 ? -13.086 0.668 -0.023 1 96.38 390 MET B C 1
ATOM 6238 O O . MET B 1 390 ? -13.18 -0.339 0.681 1 96.38 390 MET B O 1
ATOM 6242 N N . LEU B 1 391 ? -14.062 1.566 -0.114 1 97.62 391 LEU B N 1
ATOM 6243 C CA . LEU B 1 391 ? -15.328 1.29 0.556 1 97.62 391 LEU B CA 1
ATOM 6244 C C . LEU B 1 391 ? -16.062 0.14 -0.124 1 97.62 391 LEU B C 1
ATOM 6246 O O . LEU B 1 391 ? -16.703 -0.672 0.544 1 97.62 391 LEU B O 1
ATOM 6250 N N . ASP B 1 392 ? -15.984 0.085 -1.439 1 97.88 392 ASP B N 1
ATOM 6251 C CA . ASP B 1 392 ? -16.578 -1.025 -2.18 1 97.88 392 ASP B CA 1
ATOM 6252 C C . ASP B 1 392 ? -15.914 -2.35 -1.806 1 97.88 392 ASP B C 1
ATOM 6254 O O . ASP B 1 392 ? -16.594 -3.359 -1.615 1 97.88 392 ASP B O 1
ATOM 6258 N N . PHE B 1 393 ? -14.609 -2.373 -1.658 1 98.06 393 PHE B N 1
ATOM 6259 C CA . PHE B 1 393 ? -13.914 -3.594 -1.269 1 98.06 393 PHE B CA 1
ATOM 6260 C C . PHE B 1 393 ? -14.227 -3.953 0.18 1 98.06 393 PHE B C 1
ATOM 6262 O O . PHE B 1 393 ? -14.352 -5.133 0.519 1 98.06 393 PHE B O 1
ATOM 6269 N N . ALA B 1 394 ? -14.281 -2.885 1.017 1 98.38 394 ALA B N 1
ATOM 6270 C CA . ALA B 1 394 ? -14.68 -3.145 2.398 1 98.38 394 ALA B CA 1
ATOM 6271 C C . ALA B 1 394 ? -16.031 -3.85 2.457 1 98.38 394 ALA B C 1
ATOM 6273 O O . ALA B 1 394 ? -16.203 -4.816 3.203 1 98.38 394 ALA B O 1
ATOM 6274 N N . THR B 1 395 ? -16.984 -3.379 1.674 1 98.44 395 THR B N 1
ATOM 6275 C CA . THR B 1 395 ? -18.297 -4.016 1.589 1 98.44 395 THR B CA 1
ATOM 6276 C C . THR B 1 395 ? -18.188 -5.434 1.039 1 98.44 395 THR B C 1
ATOM 6278 O O . THR B 1 395 ? -18.844 -6.352 1.53 1 98.44 395 THR B O 1
ATOM 6281 N N . HIS B 1 396 ? -17.312 -5.602 0.019 1 98.62 396 HIS B N 1
ATOM 6282 C CA . HIS B 1 396 ? -17.062 -6.902 -0.592 1 98.62 396 HIS B CA 1
ATOM 6283 C C . HIS B 1 396 ? -16.562 -7.906 0.442 1 98.62 396 HIS B C 1
ATOM 6285 O O . HIS B 1 396 ? -17.078 -9.023 0.522 1 98.62 396 HIS B O 1
ATOM 6291 N N . TRP B 1 397 ? -15.656 -7.523 1.304 1 98.5 397 TRP B N 1
ATOM 6292 C CA . TRP B 1 397 ? -15.07 -8.414 2.297 1 98.5 397 TRP B CA 1
ATOM 6293 C C . TRP B 1 397 ? -16.062 -8.711 3.42 1 98.5 397 TRP B C 1
ATOM 6295 O O . TRP B 1 397 ? -16.234 -9.867 3.807 1 98.5 397 TRP B O 1
ATOM 6305 N N . THR B 1 398 ? -16.734 -7.672 3.887 1 98.25 398 THR B N 1
ATOM 6306 C CA . THR B 1 398 ? -17.578 -7.832 5.062 1 98.25 398 THR B CA 1
ATOM 6307 C C . THR B 1 398 ? -18.859 -8.562 4.707 1 98.25 398 THR B C 1
ATOM 6309 O O . THR B 1 398 ? -19.484 -9.195 5.562 1 98.25 398 THR B O 1
ATOM 6312 N N . SER B 1 399 ? -19.266 -8.516 3.424 1 98.25 399 SER B N 1
ATOM 6313 C CA . SER B 1 399 ? -20.484 -9.172 3.004 1 98.25 399 SER B CA 1
ATOM 6314 C C . SER B 1 399 ? -20.188 -10.5 2.309 1 98.25 399 SER B C 1
ATOM 6316 O O . SER B 1 399 ? -21.109 -11.18 1.842 1 98.25 399 SER B O 1
ATOM 6318 N N . ARG B 1 400 ? -18.938 -10.836 2.199 1 98.12 400 ARG B N 1
ATOM 6319 C CA . ARG B 1 400 ? -18.516 -12.055 1.512 1 98.12 400 ARG B CA 1
ATOM 6320 C C . ARG B 1 400 ? -18.969 -12.039 0.054 1 98.12 400 ARG B C 1
ATOM 6322 O O . ARG B 1 400 ? -19.531 -13.023 -0.432 1 98.12 400 ARG B O 1
ATOM 6329 N N . GLY B 1 401 ? -18.812 -10.906 -0.604 1 98.38 401 GLY B N 1
ATOM 6330 C CA . GLY B 1 401 ? -19 -10.773 -2.041 1 98.38 401 GLY B CA 1
ATOM 6331 C C . GLY B 1 401 ? -20.453 -10.664 -2.455 1 98.38 401 GLY B C 1
ATOM 6332 O O . GLY B 1 401 ? -20.812 -11.055 -3.566 1 98.38 401 GLY B O 1
ATOM 6333 N N . ALA B 1 402 ? -21.359 -10.133 -1.604 1 98.12 402 ALA B N 1
ATOM 6334 C CA . ALA B 1 402 ? -22.797 -10.133 -1.846 1 98.12 402 ALA B CA 1
ATOM 6335 C C . ALA B 1 402 ? -23.125 -9.445 -3.168 1 98.12 402 ALA B C 1
ATOM 6337 O O . ALA B 1 402 ? -23.875 -9.984 -3.98 1 98.12 402 ALA B O 1
ATOM 6338 N N . VAL B 1 403 ? -22.594 -8.258 -3.395 1 98.19 403 VAL B N 1
ATOM 6339 C CA . VAL B 1 403 ? -22.906 -7.484 -4.594 1 98.19 403 VAL B CA 1
ATOM 6340 C C . VAL B 1 403 ? -22.375 -8.211 -5.828 1 98.19 403 VAL B C 1
ATOM 6342 O O . VAL B 1 403 ? -23.078 -8.328 -6.836 1 98.19 403 VAL B O 1
ATOM 6345 N N . THR B 1 404 ? -21.141 -8.688 -5.773 1 98.5 404 THR B N 1
ATOM 6346 C CA . THR B 1 404 ? -20.516 -9.406 -6.879 1 98.5 404 THR B CA 1
ATOM 6347 C C . THR B 1 404 ? -21.328 -10.656 -7.234 1 98.5 404 THR B C 1
ATOM 6349 O O . THR B 1 404 ? -21.578 -10.922 -8.414 1 98.5 404 THR B O 1
ATOM 6352 N N . LYS B 1 405 ? -21.703 -11.438 -6.188 1 98.56 405 LYS B N 1
ATOM 6353 C CA . LYS B 1 405 ? -22.531 -12.625 -6.414 1 98.56 405 LYS B CA 1
ATOM 6354 C C . LYS B 1 405 ? -23.812 -12.266 -7.18 1 98.56 405 LYS B C 1
ATOM 6356 O O . LYS B 1 405 ? -24.156 -12.93 -8.156 1 98.56 405 LYS B O 1
ATOM 6361 N N . GLN B 1 406 ? -24.453 -11.203 -6.734 1 98.31 406 GLN B N 1
ATOM 6362 C CA . GLN B 1 406 ? -25.703 -10.805 -7.352 1 98.31 406 GLN B CA 1
ATOM 6363 C C . GLN B 1 406 ? -25.5 -10.406 -8.812 1 98.31 406 GLN B C 1
ATOM 6365 O O . GLN B 1 406 ? -26.297 -10.766 -9.68 1 98.31 406 GLN B O 1
ATOM 6370 N N . VAL B 1 407 ? -24.438 -9.641 -9.109 1 98.56 407 VAL B N 1
ATOM 6371 C CA . VAL B 1 407 ? -24.141 -9.18 -10.461 1 98.56 407 VAL B CA 1
ATOM 6372 C C . VAL B 1 407 ? -23.922 -10.383 -11.375 1 98.56 407 VAL B C 1
ATOM 6374 O O . VAL B 1 407 ? -24.391 -10.398 -12.516 1 98.56 407 VAL B O 1
ATOM 6377 N N . ILE B 1 408 ? -23.203 -11.406 -10.898 1 98.62 408 ILE B N 1
ATOM 6378 C CA . ILE B 1 408 ? -22.891 -12.578 -11.711 1 98.62 408 ILE B CA 1
ATOM 6379 C C . ILE B 1 408 ? -24.156 -13.438 -11.883 1 98.62 408 ILE B C 1
ATOM 6381 O O . ILE B 1 408 ? -24.406 -13.961 -12.969 1 98.62 408 ILE B O 1
ATOM 6385 N N . LEU B 1 409 ? -24.969 -13.617 -10.82 1 98.5 409 LEU B N 1
ATOM 6386 C CA . LEU B 1 409 ? -26.219 -14.367 -10.922 1 98.5 409 LEU B CA 1
ATOM 6387 C C . LEU B 1 409 ? -27.172 -13.711 -11.922 1 98.5 409 LEU B C 1
ATOM 6389 O O . LEU B 1 409 ? -27.859 -14.406 -12.664 1 98.5 409 LEU B O 1
ATOM 6393 N N . ASP B 1 410 ? -27.188 -12.359 -11.914 1 98.5 410 ASP B N 1
ATOM 6394 C CA . ASP B 1 410 ? -28 -11.641 -12.898 1 98.5 410 ASP B CA 1
ATOM 6395 C C . ASP B 1 410 ? -27.516 -11.914 -14.312 1 98.5 410 ASP B C 1
ATOM 6397 O O . ASP B 1 410 ? -28.312 -12.039 -15.242 1 98.5 410 ASP B O 1
ATOM 6401 N N . ALA B 1 411 ? -26.188 -11.984 -14.492 1 98.5 411 ALA B N 1
ATOM 6402 C CA . ALA B 1 411 ? -25.625 -12.336 -15.789 1 98.5 411 ALA B CA 1
ATOM 6403 C C . ALA B 1 411 ? -26.047 -13.742 -16.219 1 98.5 411 ALA B C 1
ATOM 6405 O O . ALA B 1 411 ? -26.344 -13.977 -17.391 1 98.5 411 ALA B O 1
ATOM 6406 N N . PHE B 1 412 ? -26.062 -14.727 -15.266 1 98.31 412 PHE B N 1
ATOM 6407 C CA . PHE B 1 412 ? -26.578 -16.062 -15.547 1 98.31 412 PHE B CA 1
ATOM 6408 C C . PHE B 1 412 ? -28 -16.016 -16.078 1 98.31 412 PHE B C 1
ATOM 6410 O O . PHE B 1 412 ? -28.328 -16.672 -17.062 1 98.31 412 PHE B O 1
ATOM 6417 N N . ARG B 1 413 ? -28.844 -15.266 -15.406 1 98.19 413 ARG B N 1
ATOM 6418 C CA . ARG B 1 413 ? -30.25 -15.148 -15.789 1 98.19 413 ARG B CA 1
ATOM 6419 C C . ARG B 1 413 ? -30.391 -14.609 -17.219 1 98.19 413 ARG B C 1
ATOM 6421 O O . ARG B 1 413 ? -31.203 -15.094 -17.984 1 98.19 413 ARG B O 1
ATOM 6428 N N . GLU B 1 414 ? -29.547 -13.664 -17.531 1 97.69 414 GLU B N 1
ATOM 6429 C CA . GLU B 1 414 ? -29.594 -13.078 -18.859 1 97.69 414 GLU B CA 1
ATOM 6430 C C . GLU B 1 414 ? -29.172 -14.094 -19.922 1 97.69 414 GLU B C 1
ATOM 6432 O O . GLU B 1 414 ? -29.812 -14.219 -20.969 1 97.69 414 GLU B O 1
ATOM 6437 N N . VAL B 1 415 ? -28.094 -14.797 -19.656 1 97.44 415 VAL B N 1
ATOM 6438 C CA . VAL B 1 415 ? -27.547 -15.75 -20.625 1 97.44 415 VAL B CA 1
ATOM 6439 C C . VAL B 1 415 ? -28.531 -16.891 -20.828 1 97.44 415 VAL B C 1
ATOM 6441 O O . VAL B 1 415 ? -28.766 -17.312 -21.969 1 97.44 415 VAL B O 1
ATOM 6444 N N . VAL B 1 416 ? -29.141 -17.406 -19.766 1 95.31 416 VAL B N 1
ATOM 6445 C CA . VAL B 1 416 ? -30.078 -18.531 -19.844 1 95.31 416 VAL B CA 1
ATOM 6446 C C . VAL B 1 416 ? -31.344 -18.094 -20.562 1 95.31 416 VAL B C 1
ATOM 6448 O O . VAL B 1 416 ? -31.922 -18.859 -21.344 1 95.31 416 VAL B O 1
ATOM 6451 N N . ALA B 1 417 ? -31.797 -16.922 -20.297 1 92.38 417 ALA B N 1
ATOM 6452 C CA . ALA B 1 417 ? -33 -16.391 -20.969 1 92.38 417 ALA B CA 1
ATOM 6453 C C . ALA B 1 417 ? -32.781 -16.25 -22.469 1 92.38 417 ALA B C 1
ATOM 6455 O O . ALA B 1 417 ? -33.688 -16.484 -23.266 1 92.38 417 ALA B O 1
ATOM 6456 N N . ASP B 1 418 ? -31.609 -15.859 -22.906 1 86.75 418 ASP B N 1
ATOM 6457 C CA . ASP B 1 418 ? -31.281 -15.688 -24.312 1 86.75 418 ASP B CA 1
ATOM 6458 C C . ASP B 1 418 ? -31.234 -17.031 -25.031 1 86.75 418 ASP B C 1
ATOM 6460 O O . ASP B 1 418 ? -31.516 -17.109 -26.219 1 86.75 418 ASP B O 1
ATOM 6464 N N . GLY B 1 419 ? -30.719 -18.062 -24.375 1 76.06 419 GLY B N 1
ATOM 6465 C CA . GLY B 1 419 ? -30.656 -19.391 -24.969 1 76.06 419 GLY B CA 1
ATOM 6466 C C . GLY B 1 419 ? -32 -20.047 -25.141 1 76.06 419 GLY B C 1
ATOM 6467 O O . GLY B 1 419 ? -32.219 -20.859 -26.031 1 76.06 419 GLY B O 1
ATOM 6468 N N . SER B 1 420 ? -32.969 -19.844 -24.203 1 65.12 420 SER B N 1
ATOM 6469 C CA . SER B 1 420 ? -34.312 -20.391 -24.344 1 65.12 420 SER B CA 1
ATOM 6470 C C . SER B 1 420 ? -35.062 -19.75 -25.516 1 65.12 420 SER B C 1
ATOM 6472 O O . SER B 1 420 ? -35.906 -20.375 -26.125 1 65.12 420 SER B O 1
ATOM 6474 N N . GLU B 1 421 ? -34.781 -18.578 -25.797 1 55.19 421 GLU B N 1
ATOM 6475 C CA . GLU B 1 421 ? -35.438 -17.953 -26.938 1 55.19 421 GLU B CA 1
ATOM 6476 C C . GLU B 1 421 ? -34.906 -18.516 -28.266 1 55.19 421 GLU B C 1
ATOM 6478 O O . GLU B 1 421 ? -35.656 -18.594 -29.234 1 55.19 421 GLU B O 1
ATOM 6483 N N . ASP B 1 422 ? -33.688 -18.828 -28.312 1 50.38 422 ASP B N 1
ATOM 6484 C CA . ASP B 1 422 ? -33.188 -19.344 -29.594 1 50.38 422 ASP B CA 1
ATOM 6485 C C . ASP B 1 422 ? -33.688 -20.766 -29.828 1 50.38 422 ASP B C 1
ATOM 6487 O O . ASP B 1 422 ? -33.531 -21.297 -30.938 1 50.38 422 ASP B O 1
ATOM 6491 N N . GLY B 1 423 ? -34.094 -21.531 -28.859 1 44.38 423 GLY B N 1
ATOM 6492 C CA . GLY B 1 423 ? -34.688 -22.844 -29.109 1 44.38 423 GLY B CA 1
ATOM 6493 C C . GLY B 1 423 ? -36.094 -22.797 -29.609 1 44.38 423 GLY B C 1
ATOM 6494 O O . GLY B 1 423 ? -36.688 -23.812 -30 1 44.38 423 GLY B O 1
ATOM 6495 N N . ASP B 1 424 ? -36.938 -21.953 -29.203 1 41.22 424 ASP B N 1
ATOM 6496 C CA . ASP B 1 424 ? -38.312 -21.938 -29.703 1 41.22 424 ASP B CA 1
ATOM 6497 C C . ASP B 1 424 ? -38.344 -21.422 -31.141 1 41.22 424 ASP B C 1
ATOM 6499 O O . ASP B 1 424 ? -39.406 -21.328 -31.734 1 41.22 424 ASP B O 1
ATOM 6503 N N . ASP B 1 425 ? -37.312 -20.891 -31.734 1 34.81 425 ASP B N 1
ATOM 6504 C CA . ASP B 1 425 ? -37.531 -20.719 -33.156 1 34.81 425 ASP B CA 1
ATOM 6505 C C . ASP B 1 425 ? -37.062 -21.953 -33.938 1 34.81 425 ASP B C 1
ATOM 6507 O O . ASP B 1 425 ? -36 -22.516 -33.625 1 34.81 425 ASP B O 1
#

pLDDT: mean 87.97, std 21.05, range [19.27, 98.88]

InterPro domains:
  IPR038763 DHH phosphoesterase superfamily [SSF64182] (106-392)
  IPR052968 Nucleotide metabolism enzyme [PTHR42146] (135-391)

Radius of gyration: 31.76 Å; Cα contacts (8 Å, |Δi|>4): 1538; chains: 2; bounding box: 68×88×87 Å

Solvent-accessible surface area (backbone atoms only — not comparable to full-atom values): 44934 Å² total; per-residue (Å²): 48,68,61,65,36,46,43,54,87,78,45,52,69,75,56,41,20,41,40,54,58,46,70,54,62,37,39,52,72,56,50,52,51,44,50,50,48,40,48,37,29,28,24,49,84,23,54,29,41,33,39,19,20,60,40,40,43,21,32,46,33,51,30,53,49,33,57,70,68,67,40,74,84,74,64,83,72,76,78,77,71,80,82,72,86,81,77,75,82,70,78,82,80,75,80,75,82,78,76,82,80,76,78,77,89,66,85,69,61,75,60,48,63,81,47,60,54,47,57,73,42,46,63,80,82,57,78,69,61,72,46,92,35,36,58,18,77,41,70,32,49,63,89,38,43,34,56,49,33,36,47,45,35,70,45,39,47,81,58,19,36,35,37,36,28,45,59,66,69,95,45,50,81,70,33,46,69,26,48,52,46,24,55,72,28,27,68,41,44,38,35,34,18,10,67,88,70,55,69,67,40,53,49,51,47,40,72,74,65,34,54,66,47,69,39,53,60,89,78,35,36,26,22,44,40,44,58,72,68,47,96,55,91,72,58,69,56,57,56,49,34,29,51,38,42,27,27,45,76,68,65,61,75,79,50,81,56,16,57,52,44,42,51,47,23,39,60,34,38,60,70,57,44,27,32,46,40,62,73,45,31,69,61,66,53,70,68,57,52,50,49,51,53,52,50,52,51,50,49,50,50,25,28,49,52,24,56,70,56,49,43,78,42,81,49,90,91,36,34,35,26,39,29,37,29,44,53,56,59,66,65,37,39,50,54,40,37,76,72,62,28,33,29,28,35,41,32,32,48,78,56,35,32,40,31,37,34,39,96,84,28,60,53,26,20,60,30,19,46,71,36,62,35,34,66,35,38,43,43,15,23,25,40,55,94,72,68,72,34,57,66,44,50,22,47,33,42,74,54,56,33,51,67,61,52,50,56,51,52,52,27,44,51,53,52,49,55,57,55,58,57,62,64,76,103,48,67,59,65,36,46,43,55,87,79,45,53,68,75,56,43,21,42,40,53,56,46,68,55,61,37,40,50,70,55,50,52,52,44,50,50,49,39,50,38,29,28,25,51,83,22,54,30,40,35,39,18,21,60,41,42,44,20,33,45,33,51,30,53,48,32,57,71,68,67,41,74,84,75,64,82,73,76,76,78,70,80,81,72,86,80,74,72,83,70,81,80,76,78,80,75,80,76,77,81,80,76,80,77,88,64,86,61,60,71,61,41,60,80,46,56,63,53,36,86,43,51,62,80,84,56,79,68,62,72,47,90,34,36,56,18,76,42,71,31,47,63,88,38,44,33,56,50,33,37,46,45,35,70,45,40,47,81,57,20,36,36,36,36,28,46,59,66,68,92,44,51,80,70,31,45,68,26,48,52,47,24,55,72,28,25,69,42,44,38,35,31,18,10,65,90,70,56,68,69,38,53,49,51,48,39,72,73,64,33,52,67,46,70,37,54,60,90,79,37,37,25,22,44,38,43,59,70,68,47,95,56,91,72,58,70,55,57,56,49,36,29,52,38,41,28,26,46,75,68,65,63,74,78,52,78,59,17,57,54,46,42,51,46,24,51,59,32,36,59,70,55,44,27,33,48,38,62,73,44,30,70,62,66,53,70,69,55,52,51,49,49,53,52,52,51,51,50,49,49,51,26,28,50,52,22,57,71,55,47,42,77,43,82,50,91,89,36,35,36,25,39,30,36,29,44,55,55,58,66,62,37,38,50,54,41,36,77,72,60,28,32,30,28,34,39,32,32,49,81,56,36,33,41,29,37,35,38,94,85,30,59,52,26,18,62,31,19,48,70,36,62,35,35,65,37,38,43,44,16,21,27,40,55,94,71,69,71,32,57,67,44,47,21,49,32,41,76,53,56,33,52,68,60,51,50,56,52,52,50,28,43,50,51,52,49,54,55,54,56,57,62,64,76,102